Protein 8YAA (pdb70)

B-factor: mean 50.03, std 19.94, range [12.89, 107.82]

Organism: Arabidopsis thaliana (NCBI:txid3702)

Structure (mmCIF, N/CA/C/O backbone):
data_8YAA
#
_entry.id   8YAA
#
_cell.length_a   1.00
_cell.length_b   1.00
_cell.length_c   1.00
_cell.angle_alpha   90.00
_cell.angle_beta   90.00
_cell.angle_gamma   90.00
#
_symmetry.space_group_name_H-M   'P 1'
#
loop_
_entity.id
_entity.type
_entity.pdbx_description
1 polymer 'BRASSINOSTEROID INSENSITIVE 1-associated receptor kinase 1'
2 polymer 'MDIS1-interacting receptor like kinase 2'
3 polymer 'Serine rich endogenous peptide 12'
4 branched alpha-D-mannopyranose-(1-3)-[alpha-D-mannopyranose-(1-6)]beta-D-mannopyranose-(1-4)-2-acetamido-2-deoxy-beta-D-glucopyranose-(1-4)-2-acetamido-2-deoxy-beta-D-glucopyranose
5 branched 2-acetamido-2-deoxy-beta-D-glucopyranose-(1-4)-2-acetamido-2-deoxy-beta-D-glucopyranose
6 branched beta-D-mannopyranose-(1-4)-2-acetamido-2-deoxy-beta-D-glucopyranose-(1-4)-2-acetamido-2-deoxy-beta-D-glucopyranose
7 non-polymer 2-acetamido-2-deoxy-beta-D-glucopyranose
#
loop_
_atom_site.group_PDB
_atom_site.id
_atom_site.type_symbol
_atom_site.label_atom_id
_atom_site.label_alt_id
_atom_site.label_comp_id
_atom_site.label_asym_id
_atom_site.label_entity_id
_atom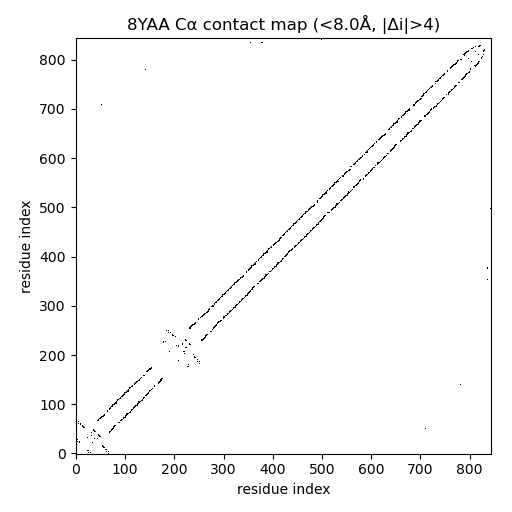_site.label_seq_id
_atom_site.pdbx_PDB_ins_code
_atom_site.Cartn_x
_atom_site.Cartn_y
_atom_site.Cartn_z
_atom_site.occupancy
_atom_site.B_iso_or_equiv
_atom_site.auth_seq_id
_atom_site.auth_comp_id
_atom_site.auth_asym_id
_atom_site.auth_atom_id
_atom_site.pdbx_PDB_model_num
ATOM 1 N N . ASN A 1 1 ? 84.264 94.465 88.285 1.00 36.45 26 ASN C N 1
ATOM 2 C CA . ASN A 1 1 ? 84.398 95.641 87.434 1.00 36.45 26 ASN C CA 1
ATOM 3 C C . ASN A 1 1 ? 85.144 95.329 86.138 1.00 36.45 26 ASN C C 1
ATOM 4 O O . ASN A 1 1 ? 85.027 94.231 85.603 1.00 36.45 26 ASN C O 1
ATOM 9 N N . ALA A 1 2 ? 85.903 96.299 85.630 1.00 40.23 27 ALA C N 1
ATOM 10 C CA . ALA A 1 2 ? 86.621 96.139 84.370 1.00 40.23 27 ALA C CA 1
ATOM 11 C C . ALA A 1 2 ? 88.039 95.617 84.552 1.00 40.23 27 ALA C C 1
ATOM 12 O O . ALA A 1 2 ? 88.468 94.734 83.801 1.00 40.23 27 ALA C O 1
ATOM 14 N N . GLU A 1 3 ? 88.781 96.142 85.530 1.00 40.20 28 GLU C N 1
ATOM 15 C CA . GLU A 1 3 ? 90.100 95.591 85.819 1.00 40.20 28 GLU C CA 1
ATOM 16 C C . GLU A 1 3 ? 89.998 94.133 86.237 1.00 40.20 28 GLU C C 1
ATOM 17 O O . GLU A 1 3 ? 90.805 93.296 85.813 1.00 40.20 28 GLU C O 1
ATOM 23 N N . GLY A 1 4 ? 89.011 93.812 87.071 1.00 32.92 29 GLY C N 1
ATOM 24 C CA . GLY A 1 4 ? 88.817 92.432 87.471 1.00 32.92 29 GLY C CA 1
ATOM 25 C C . GLY A 1 4 ? 88.526 91.523 86.295 1.00 32.92 29 GLY C C 1
ATOM 26 O O . GLY A 1 4 ? 89.035 90.405 86.225 1.00 32.92 29 GLY C O 1
ATOM 27 N N . ASP A 1 5 ? 87.720 91.996 85.344 1.00 33.17 30 ASP C N 1
ATOM 28 C CA . ASP A 1 5 ? 87.375 91.163 84.197 1.00 33.17 30 ASP C CA 1
ATOM 29 C C . ASP A 1 5 ? 88.563 90.987 83.258 1.00 33.17 30 ASP C C 1
ATOM 30 O O . ASP A 1 5 ? 88.764 89.901 82.703 1.00 33.17 30 ASP C O 1
ATOM 35 N N . ALA A 1 6 ? 89.368 92.035 83.078 1.00 30.33 31 ALA C N 1
ATOM 36 C CA . ALA A 1 6 ? 90.585 91.893 82.284 1.00 30.33 31 ALA C CA 1
ATOM 37 C C . ALA A 1 6 ? 91.546 90.897 82.922 1.00 30.33 31 ALA C C 1
ATOM 38 O O . ALA A 1 6 ? 92.125 90.046 82.232 1.00 30.33 31 ALA C O 1
ATOM 40 N N . LEU A 1 7 ? 91.717 90.972 84.243 1.00 27.01 32 LEU C N 1
ATOM 41 C CA . LEU A 1 7 ? 92.607 90.032 84.915 1.00 27.01 32 LEU C CA 1
ATOM 42 C C . LEU A 1 7 ? 92.045 88.614 84.906 1.00 27.01 32 LEU C C 1
ATOM 43 O O . LEU A 1 7 ? 92.811 87.648 84.844 1.00 27.01 32 LEU C O 1
ATOM 48 N N . SER A 1 8 ? 90.720 88.463 84.955 1.00 27.94 33 SER C N 1
ATOM 49 C CA . SER A 1 8 ? 90.125 87.135 84.836 1.00 27.94 33 SER C CA 1
ATOM 50 C C . SER A 1 8 ? 90.349 86.553 83.447 1.00 27.94 33 SER C C 1
ATOM 51 O O . SER A 1 8 ? 90.615 85.352 83.303 1.00 27.94 33 SER C O 1
ATOM 54 N N . ALA A 1 9 ? 90.236 87.388 82.411 1.00 27.02 34 ALA C N 1
ATOM 55 C CA . ALA A 1 9 ? 90.572 86.939 81.065 1.00 27.02 34 ALA C CA 1
ATOM 56 C C . ALA A 1 9 ? 92.030 86.509 80.984 1.00 27.02 34 ALA C C 1
ATOM 57 O O . ALA A 1 9 ? 92.354 85.504 80.342 1.00 27.02 34 ALA C O 1
ATOM 59 N N . LEU A 1 10 ? 92.926 87.261 81.626 1.00 27.95 35 LEU C N 1
ATOM 60 C CA . LEU A 1 10 ? 94.327 86.851 81.673 1.00 27.95 35 LEU C CA 1
ATOM 61 C C . LEU A 1 10 ? 94.486 85.504 82.367 1.00 27.95 35 LEU C C 1
ATOM 62 O O . LEU A 1 10 ? 95.278 84.662 81.929 1.00 27.95 35 LEU C O 1
ATOM 67 N N . LYS A 1 11 ? 93.757 85.289 83.462 1.00 26.94 36 LYS C N 1
ATOM 68 C CA . LYS A 1 11 ? 93.854 84.021 84.180 1.00 26.94 36 LYS C CA 1
ATOM 69 C C . LYS A 1 11 ? 93.393 82.854 83.316 1.00 26.94 36 LYS C C 1
ATOM 70 O O . LYS A 1 11 ? 94.036 81.799 83.295 1.00 26.94 36 LYS C O 1
ATOM 76 N N . ASN A 1 12 ? 92.283 83.022 82.594 1.00 33.23 37 ASN C N 1
ATOM 77 C CA . ASN A 1 12 ? 91.746 81.924 81.794 1.00 33.23 37 ASN C CA 1
ATOM 78 C C . ASN A 1 12 ? 92.677 81.503 80.663 1.00 33.23 37 ASN C C 1
ATOM 79 O O . ASN A 1 12 ? 92.570 80.373 80.180 1.00 33.23 37 ASN C O 1
ATOM 84 N N . SER A 1 13 ? 93.584 82.376 80.237 1.00 33.07 38 SER C N 1
ATOM 85 C CA . SER A 1 13 ? 94.452 82.122 79.096 1.00 33.07 38 SER C CA 1
ATOM 86 C C . SER A 1 13 ? 95.784 81.492 79.478 1.00 33.07 38 SER C C 1
ATOM 87 O O . SER A 1 13 ? 96.669 81.391 78.624 1.00 33.07 38 SER C O 1
ATOM 90 N N . LEU A 1 14 ? 95.953 81.074 80.729 1.00 36.65 39 LEU C N 1
ATOM 91 C CA . LEU A 1 14 ? 97.239 80.592 81.210 1.00 36.65 39 LEU C CA 1
ATOM 92 C C . LEU A 1 14 ? 97.052 79.277 81.950 1.00 36.65 39 LEU C C 1
ATOM 93 O O . LEU A 1 14 ? 95.935 78.869 82.277 1.00 36.65 39 LEU C O 1
ATOM 98 N N . ALA A 1 15 ? 98.175 78.613 82.212 1.00 45.27 40 ALA C N 1
ATOM 99 C CA . ALA A 1 15 ? 98.222 77.383 82.983 1.00 45.27 40 ALA C CA 1
ATOM 100 C C . ALA A 1 15 ? 99.294 77.519 84.050 1.00 45.27 40 ALA C C 1
ATOM 101 O O . ALA A 1 15 ? 100.382 78.050 83.792 1.00 45.27 40 ALA C O 1
ATOM 103 N N . ASP A 1 16 ? 98.974 77.033 85.247 1.00 49.83 41 ASP C N 1
ATOM 104 C CA . ASP A 1 16 ? 99.812 77.177 86.428 1.00 49.83 41 ASP C CA 1
ATOM 105 C C . ASP A 1 16 ? 99.742 75.918 87.284 1.00 49.83 41 ASP C C 1
ATOM 106 O O . ASP A 1 16 ? 98.709 75.648 87.911 1.00 49.83 41 ASP C O 1
ATOM 111 N N . PRO A 1 17 ? 100.810 75.118 87.331 1.00 50.10 42 PRO C N 1
ATOM 112 C CA . PRO A 1 17 ? 100.808 73.951 88.224 1.00 50.10 42 PRO C CA 1
ATOM 113 C C . PRO A 1 17 ? 101.139 74.283 89.667 1.00 50.10 42 PRO C C 1
ATOM 114 O O . PRO A 1 17 ? 100.905 73.439 90.542 1.00 50.10 42 PRO C O 1
ATOM 118 N N . ASN A 1 18 ? 101.673 75.471 89.945 1.00 46.08 43 ASN C N 1
ATOM 119 C CA . ASN A 1 18 ? 102.015 75.877 91.302 1.00 46.08 43 ASN C CA 1
ATOM 120 C C . ASN A 1 18 ? 100.857 76.531 92.044 1.00 46.08 43 ASN C C 1
ATOM 121 O O . ASN A 1 18 ? 100.971 76.760 93.252 1.00 46.08 43 ASN C O 1
ATOM 126 N N . LYS A 1 19 ? 99.759 76.838 91.352 1.00 42.57 44 LYS C N 1
ATOM 127 C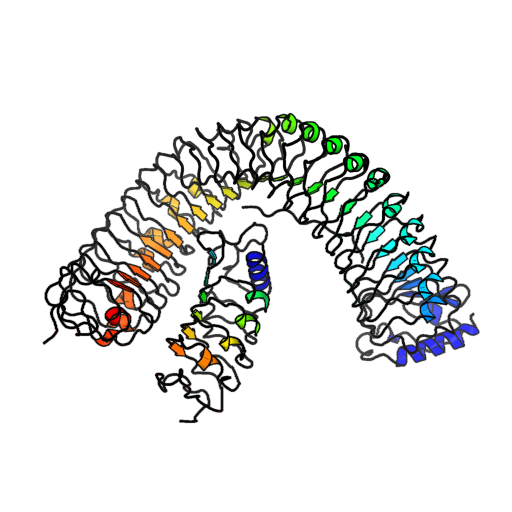 CA . LYS A 1 19 ? 98.588 77.484 91.943 1.00 42.57 44 LYS C CA 1
ATOM 128 C C . LYS A 1 19 ? 98.952 78.838 92.556 1.00 42.57 44 LYS C C 1
ATOM 129 O O . LYS A 1 19 ? 98.780 79.079 93.751 1.00 42.57 44 LYS C O 1
ATOM 135 N N . VAL A 1 20 ? 99.465 79.730 91.705 1.00 32.22 45 VAL C N 1
ATOM 136 C CA . VAL A 1 20 ? 99.769 81.095 92.122 1.00 32.22 45 VAL C CA 1
ATOM 137 C C . VAL A 1 20 ? 98.649 82.068 91.787 1.00 32.22 45 VAL C C 1
ATOM 138 O O . VAL A 1 20 ? 98.664 83.205 92.284 1.00 32.22 45 VAL C O 1
ATOM 142 N N . LEU A 1 21 ? 97.684 81.665 90.963 1.00 26.61 46 LEU C N 1
ATOM 143 C CA . LEU A 1 21 ? 96.486 82.450 90.697 1.00 26.61 46 LEU C CA 1
ATOM 144 C C . LEU A 1 21 ? 95.265 81.834 91.368 1.00 26.61 46 LEU C C 1
ATOM 145 O O . LEU A 1 21 ? 94.145 81.952 90.869 1.00 26.61 46 LEU C O 1
ATOM 150 N N . GLN A 1 22 ? 95.476 81.164 92.501 1.00 25.90 47 GLN C N 1
ATOM 151 C CA . GLN A 1 22 ? 94.382 80.482 93.182 1.00 25.90 47 GLN C CA 1
ATOM 152 C C . GLN A 1 22 ? 93.388 81.474 93.775 1.00 25.90 47 GLN C C 1
ATOM 153 O O . GLN A 1 22 ? 92.176 81.234 93.754 1.00 25.90 47 GLN C O 1
ATOM 159 N N . SER A 1 23 ? 93.879 82.596 94.294 1.00 22.13 48 SER C N 1
ATOM 160 C CA . SER A 1 23 ? 93.045 83.563 94.996 1.00 22.13 48 SER C CA 1
ATOM 161 C C . SER A 1 23 ? 92.338 84.538 94.069 1.00 22.13 48 SER C C 1
ATOM 162 O O . SER A 1 23 ? 91.537 85.345 94.550 1.00 22.13 48 SER C O 1
ATOM 165 N N . TRP A 1 24 ? 92.605 84.495 92.766 1.00 19.19 49 TRP C N 1
ATOM 166 C CA . TRP A 1 24 ? 91.986 85.439 91.847 1.00 19.19 49 TRP C CA 1
ATOM 167 C C . TRP A 1 24 ? 90.524 85.078 91.632 1.00 19.19 49 TRP C C 1
ATOM 168 O O . TRP A 1 24 ? 90.196 84.289 90.742 1.00 19.19 49 TRP C O 1
ATOM 179 N N . ASP A 1 25 ? 89.643 85.658 92.439 1.00 24.18 50 ASP C N 1
ATOM 180 C CA . ASP A 1 25 ? 88.221 85.345 92.419 1.00 24.18 50 ASP C CA 1
ATOM 181 C C . ASP A 1 25 ? 87.473 86.436 91.665 1.00 24.18 50 ASP C C 1
ATOM 182 O O . ASP A 1 25 ? 87.457 87.592 92.096 1.00 24.18 50 ASP C O 1
ATOM 187 N N . ALA A 1 26 ? 86.829 86.062 90.563 1.00 21.27 51 ALA C N 1
ATOM 188 C CA . ALA A 1 26 ? 86.086 87.010 89.745 1.00 21.27 51 ALA C CA 1
ATOM 189 C C . ALA A 1 26 ? 84.728 87.372 90.331 1.00 21.27 51 ALA C C 1
ATOM 190 O O . ALA A 1 26 ? 83.958 88.079 89.675 1.00 21.27 51 ALA C O 1
ATOM 192 N N . THR A 1 27 ? 84.418 86.914 91.540 1.00 23.10 52 THR C N 1
ATOM 193 C CA . THR A 1 27 ? 83.122 87.169 92.149 1.00 23.10 52 THR C CA 1
ATOM 194 C C . THR A 1 27 ? 83.096 88.454 92.973 1.00 23.10 52 THR C C 1
ATOM 195 O O . THR A 1 27 ? 82.022 89.038 93.153 1.00 23.10 52 THR C O 1
ATOM 199 N N . LEU A 1 28 ? 84.250 88.946 93.417 1.00 23.40 53 LEU C N 1
ATOM 200 C CA . LEU A 1 28 ? 84.299 90.159 94.218 1.00 23.40 53 LEU C CA 1
ATOM 201 C C . LEU A 1 28 ? 84.117 91.398 93.341 1.00 23.40 53 LEU C C 1
ATOM 202 O O . LEU A 1 28 ? 84.175 91.337 92.112 1.00 23.40 53 LEU C O 1
ATOM 207 N N . VAL A 1 29 ? 83.884 92.541 93.994 1.00 25.17 54 VAL C N 1
ATOM 208 C CA . VAL A 1 29 ? 83.680 93.789 93.261 1.00 25.17 54 VAL C CA 1
ATOM 209 C C . VAL A 1 29 ? 84.982 94.279 92.639 1.00 25.17 54 VAL C C 1
ATOM 210 O O . VAL A 1 29 ? 84.994 94.768 91.505 1.00 25.17 54 VAL C O 1
ATOM 214 N N . THR A 1 30 ? 86.089 94.174 93.364 1.00 28.73 55 THR C N 1
ATOM 215 C CA . THR A 1 30 ? 87.346 94.745 92.916 1.00 28.73 55 THR C CA 1
ATOM 216 C C . THR A 1 30 ? 88.467 93.748 93.165 1.00 28.73 55 THR C C 1
ATOM 217 O O . THR A 1 30 ? 88.379 92.929 94.088 1.00 28.73 55 THR C O 1
ATOM 221 N N . PRO A 1 31 ? 89.515 93.763 92.334 1.00 26.95 56 PRO C N 1
ATOM 222 C CA . PRO A 1 31 ? 90.656 92.861 92.519 1.00 26.95 56 PRO C CA 1
ATOM 223 C C . PRO A 1 31 ? 91.749 93.444 93.411 1.00 26.95 56 PRO C C 1
ATOM 224 O O . PRO A 1 31 ? 92.924 93.490 93.039 1.00 26.95 56 PRO C O 1
ATOM 228 N N . CYS A 1 32 ? 91.371 93.883 94.607 1.00 29.22 57 CYS C N 1
ATOM 229 C CA . CYS A 1 32 ? 92.313 94.521 95.511 1.00 29.22 57 CYS C CA 1
ATOM 230 C C . CYS A 1 32 ? 92.685 93.664 96.709 1.00 29.22 57 CYS C C 1
ATOM 231 O O . CYS A 1 32 ? 93.672 93.973 97.384 1.00 29.22 57 CYS C O 1
ATOM 234 N N . THR A 1 33 ? 91.934 92.601 96.991 1.00 23.12 58 THR C N 1
ATOM 235 C CA . THR A 1 33 ? 92.310 91.627 98.006 1.00 23.12 58 THR C CA 1
ATOM 236 C C . THR A 1 33 ? 92.857 90.347 97.386 1.00 23.12 58 THR C C 1
ATOM 237 O O . THR A 1 33 ? 92.901 89.308 98.051 1.00 23.12 58 THR C O 1
ATOM 241 N N . TRP A 1 34 ? 93.257 90.399 96.120 1.00 21.59 59 TRP C N 1
ATOM 242 C CA . TRP A 1 34 ? 93.945 89.284 95.497 1.00 21.59 59 TRP C CA 1
ATOM 243 C C . TRP A 1 34 ? 95.431 89.365 95.815 1.00 21.59 59 TRP C C 1
ATOM 244 O O . TRP A 1 34 ? 95.956 90.419 96.178 1.00 21.59 59 TRP C O 1
ATOM 255 N N . PHE A 1 35 ? 96.111 88.236 95.682 1.00 16.90 60 PHE C N 1
ATOM 256 C CA . PHE A 1 35 ? 97.546 88.197 95.904 1.00 16.90 60 PHE C CA 1
ATOM 257 C C . PHE A 1 35 ? 98.281 88.501 94.608 1.00 16.90 60 PHE C C 1
ATOM 258 O O . PHE A 1 35 ? 97.798 88.203 93.513 1.00 16.90 60 PHE C O 1
ATOM 266 N N . HIS A 1 36 ? 99.453 89.120 94.747 1.00 23.64 61 HIS C N 1
ATOM 267 C CA . HIS A 1 36 ? 100.312 89.570 93.655 1.00 23.64 61 HIS C CA 1
ATOM 268 C C . HIS A 1 36 ? 99.712 90.729 92.871 1.00 23.64 61 HIS C C 1
ATOM 269 O O . HIS A 1 36 ? 100.245 91.092 91.818 1.00 23.64 61 HIS C O 1
ATOM 276 N N . VAL A 1 37 ? 98.622 91.324 93.351 1.00 23.43 62 VAL C N 1
ATOM 277 C CA . VAL A 1 37 ? 97.996 92.477 92.714 1.00 23.43 62 VAL C CA 1
ATOM 278 C C . VAL A 1 37 ? 97.813 93.559 93.768 1.00 23.43 62 VAL C C 1
ATOM 279 O O . VAL A 1 37 ? 97.219 93.305 94.821 1.00 23.43 62 VAL C O 1
ATOM 283 N N . THR A 1 38 ? 98.315 94.760 93.488 1.00 32.68 63 THR C N 1
ATOM 284 C CA . THR A 1 38 ? 98.196 95.894 94.396 1.00 32.68 63 THR C CA 1
ATOM 285 C C . THR A 1 38 ? 97.379 97.002 93.744 1.00 32.68 63 THR C C 1
ATOM 286 O O . THR A 1 38 ? 97.625 97.368 92.589 1.00 32.68 63 THR C O 1
ATOM 290 N N . CYS A 1 39 ? 96.416 97.533 94.488 1.00 42.37 64 CYS C N 1
ATOM 291 C CA . CYS A 1 39 ? 95.569 98.619 94.023 1.00 42.37 64 CYS C CA 1
ATOM 292 C C . CYS A 1 39 ? 96.072 99.962 94.536 1.00 42.37 64 CYS C C 1
ATOM 293 O O . CYS A 1 39 ? 96.942 100.049 95.403 1.00 42.37 64 CYS C O 1
ATOM 296 N N . ASN A 1 40 ? 95.492 101.021 93.982 1.00 51.47 65 ASN C N 1
ATOM 297 C CA . ASN A 1 40 ? 95.797 102.386 94.367 1.00 51.47 65 ASN C CA 1
ATOM 298 C C . ASN A 1 40 ? 95.015 102.757 95.625 1.00 51.47 65 ASN C C 1
ATOM 299 O O . ASN A 1 40 ? 94.229 101.969 96.157 1.00 51.47 65 ASN C O 1
ATOM 304 N N . SER A 1 41 ? 95.221 103.985 96.102 1.00 56.56 66 SER C N 1
ATOM 305 C CA . SER A 1 41 ? 94.508 104.468 97.277 1.00 56.56 66 SER C CA 1
ATOM 306 C C . SER A 1 41 ? 93.011 104.609 97.043 1.00 56.56 66 SER C C 1
ATOM 307 O O . SER A 1 41 ? 92.265 104.782 98.012 1.00 56.56 66 SER C O 1
ATOM 310 N N . ASP A 1 42 ? 92.558 104.545 95.794 1.00 57.79 67 ASP C N 1
ATOM 311 C CA . ASP A 1 42 ? 91.151 104.682 95.435 1.00 57.79 67 ASP C CA 1
ATOM 312 C C . ASP A 1 42 ? 90.726 103.572 94.477 1.00 57.79 67 ASP C C 1
ATOM 313 O O . ASP A 1 42 ? 90.052 103.803 93.472 1.00 57.79 67 ASP C O 1
ATOM 318 N N . ASN A 1 43 ? 91.134 102.340 94.792 1.00 50.38 68 ASN C N 1
ATOM 319 C CA . ASN A 1 43 ? 90.646 101.127 94.132 1.00 50.38 68 ASN C CA 1
ATOM 320 C C . ASN A 1 43 ? 90.952 101.124 92.632 1.00 50.38 68 ASN C C 1
ATOM 321 O O . ASN A 1 43 ? 90.058 101.108 91.785 1.00 50.38 68 ASN C O 1
ATOM 326 N N . SER A 1 44 ? 92.245 101.136 92.315 1.00 44.42 69 SER C N 1
ATOM 327 C CA . SER A 1 44 ? 92.697 101.002 90.936 1.00 44.42 69 SER C CA 1
ATOM 328 C C . SER A 1 44 ? 94.029 100.267 90.928 1.00 44.42 69 SER C C 1
ATOM 329 O O . SER A 1 44 ? 94.959 100.665 91.633 1.00 44.42 69 SER C O 1
ATOM 332 N N . VAL A 1 45 ? 94.117 99.202 90.127 1.00 35.61 70 VAL C N 1
ATOM 333 C CA . VAL A 1 45 ? 95.323 98.382 90.10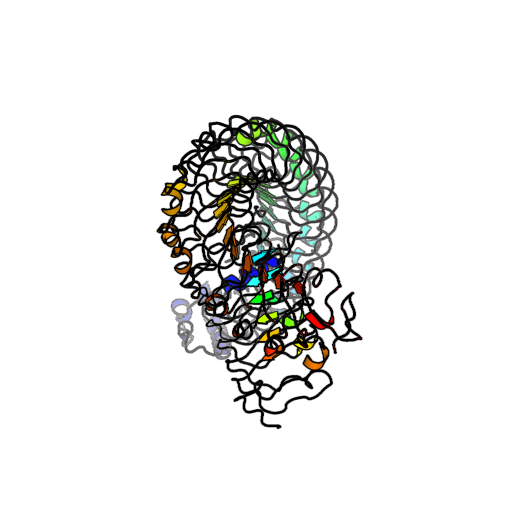0 1.00 35.61 70 VAL C CA 1
ATOM 334 C C . VAL A 1 45 ? 96.491 99.190 89.550 1.00 35.61 70 VAL C C 1
ATOM 335 O O . VAL A 1 45 ? 96.357 99.916 88.558 1.00 35.61 70 VAL C O 1
ATOM 339 N N . THR A 1 46 ? 97.644 99.093 90.217 1.00 30.96 71 THR C N 1
ATOM 340 C CA . THR A 1 46 ? 98.839 99.817 89.796 1.00 30.96 71 THR C CA 1
ATOM 341 C C . THR A 1 46 ? 100.064 98.935 89.593 1.00 30.96 71 THR C C 1
ATOM 342 O O . THR A 1 46 ? 100.963 99.325 88.834 1.00 30.96 71 THR C O 1
ATOM 346 N N . ARG A 1 47 ? 100.130 97.768 90.223 1.00 26.73 72 ARG C N 1
ATOM 347 C CA . ARG A 1 47 ? 101.163 96.780 89.958 1.00 26.73 72 ARG C CA 1
ATOM 348 C C . ARG A 1 47 ? 100.510 95.438 89.679 1.00 26.73 72 ARG C C 1
ATOM 349 O O . ARG A 1 47 ? 99.559 95.048 90.361 1.00 26.73 72 ARG C O 1
ATOM 357 N N . VAL A 1 48 ? 101.020 94.738 88.673 1.00 24.84 73 VAL C N 1
ATOM 358 C CA . VAL A 1 48 ? 100.727 93.327 88.467 1.00 24.84 73 VAL C CA 1
ATOM 359 C C . VAL A 1 48 ? 102.083 92.656 88.317 1.00 24.84 73 VAL C C 1
ATOM 360 O O . VAL A 1 48 ? 102.690 92.693 87.239 1.00 24.84 73 VAL C O 1
ATOM 364 N N . ASP A 1 49 ? 102.579 92.074 89.404 1.00 25.78 74 ASP C N 1
ATOM 365 C CA . ASP A 1 49 ? 103.854 91.369 89.403 1.00 25.78 74 ASP C CA 1
ATOM 366 C C . ASP A 1 49 ? 103.568 89.885 89.596 1.00 25.78 74 ASP C C 1
ATOM 367 O O . ASP A 1 49 ? 102.890 89.484 90.545 1.00 25.78 74 ASP C O 1
ATOM 372 N N . LEU A 1 50 ? 104.008 89.090 88.630 1.00 26.16 75 LEU C N 1
ATOM 373 C CA . LEU A 1 50 ? 103.704 87.668 88.602 1.00 26.16 75 LEU C CA 1
ATOM 374 C C . LEU A 1 50 ? 104.906 86.878 88.107 1.00 26.16 75 LEU C C 1
ATOM 375 O O . LEU A 1 50 ? 104.744 85.754 87.621 1.00 26.16 75 LEU C O 1
ATOM 380 N N . GLY A 1 51 ? 106.107 87.445 88.218 1.00 32.01 76 GLY C N 1
ATOM 381 C CA . GLY A 1 51 ? 107.272 86.870 87.592 1.00 32.01 76 GLY C CA 1
ATOM 382 C C . GLY A 1 51 ? 107.880 85.737 88.383 1.00 32.01 76 GLY C C 1
ATOM 383 O O . GLY A 1 51 ? 107.704 85.630 89.593 1.00 32.01 76 GLY C O 1
ATOM 384 N N . ASN A 1 52 ? 108.607 84.887 87.662 1.00 34.73 77 ASN C N 1
ATOM 385 C CA . ASN A 1 52 ? 109.291 83.736 88.244 1.00 34.73 77 ASN C CA 1
ATOM 386 C C . ASN A 1 52 ? 108.312 82.825 88.979 1.00 34.73 77 ASN C C 1
ATOM 387 O O . ASN A 1 52 ? 108.631 82.245 90.018 1.00 34.73 77 ASN C O 1
ATOM 392 N N . ALA A 1 53 ? 107.107 82.694 88.429 1.00 35.00 78 ALA C N 1
ATOM 393 C CA . ALA A 1 53 ? 106.052 81.900 89.037 1.00 35.00 78 ALA C CA 1
ATOM 394 C C . ALA A 1 53 ? 105.665 80.695 88.192 1.00 35.00 78 ALA C C 1
ATOM 395 O O . ALA A 1 53 ? 104.693 80.008 88.520 1.00 35.00 78 ALA C O 1
ATOM 397 N N . ASN A 1 54 ? 106.397 80.431 87.113 1.00 38.35 79 ASN C N 1
ATOM 398 C CA . ASN A 1 54 ? 106.239 79.223 86.305 1.00 38.35 79 ASN C CA 1
ATOM 399 C C . ASN A 1 54 ? 104.837 79.137 85.695 1.00 38.35 79 ASN C C 1
ATOM 400 O O . ASN A 1 54 ? 104.082 78.190 85.920 1.00 38.35 79 ASN C O 1
ATOM 405 N N . LEU A 1 55 ? 104.503 80.158 84.907 1.00 39.80 80 LEU C N 1
ATOM 406 C CA . LEU A 1 55 ? 103.254 80.220 84.157 1.00 39.80 80 LEU C CA 1
ATOM 407 C C . LEU A 1 55 ? 103.521 79.779 82.727 1.00 39.80 80 LEU C C 1
ATOM 408 O O . LEU A 1 55 ? 104.633 79.961 82.222 1.00 39.80 80 LEU C O 1
ATOM 413 N N . SER A 1 56 ? 102.511 79.203 82.075 1.00 43.48 81 SER C N 1
ATOM 414 C CA . SER A 1 56 ? 102.641 78.784 80.684 1.00 43.48 81 SER C CA 1
ATOM 415 C C . SER A 1 56 ? 101.417 79.220 79.897 1.00 43.48 81 SER C C 1
ATOM 416 O O . SER A 1 56 ? 100.288 78.981 80.328 1.00 43.48 81 SER C O 1
ATOM 419 N N . GLY A 1 57 ? 101.631 79.844 78.741 1.00 46.04 82 GLY C N 1
ATOM 420 C CA . GLY A 1 57 ? 100.493 80.174 77.904 1.00 46.04 82 GLY C CA 1
ATOM 421 C C . GLY A 1 57 ? 100.636 81.371 76.988 1.00 46.04 82 GLY C C 1
ATOM 422 O O . GLY A 1 57 ? 101.703 81.607 76.419 1.00 46.04 82 GLY C O 1
ATOM 423 N N . GLN A 1 58 ? 99.547 82.122 76.827 1.00 47.05 83 GLN C N 1
ATOM 424 C CA . GLN A 1 58 ? 99.452 83.209 75.863 1.00 47.05 83 GLN C CA 1
ATOM 425 C C . GLN A 1 58 ? 98.910 84.468 76.525 1.00 47.05 83 GLN C C 1
ATOM 426 O O . GLN A 1 58 ? 97.999 84.397 77.353 1.00 47.05 83 GLN C O 1
ATOM 432 N N . LEU A 1 59 ? 99.462 85.619 76.148 1.00 45.57 84 LEU C N 1
ATOM 433 C CA . LEU A 1 59 ? 98.863 86.887 76.540 1.00 45.57 84 LEU C CA 1
ATOM 434 C C . LEU A 1 59 ? 97.542 87.101 75.808 1.00 45.57 84 LEU C C 1
ATOM 435 O O . LEU A 1 59 ? 97.221 86.418 74.832 1.00 45.57 84 LEU C O 1
ATOM 440 N N . VAL A 1 60 ? 96.763 88.062 76.301 1.00 45.11 85 VAL C N 1
ATOM 441 C CA . VAL A 1 60 ? 95.501 88.440 75.684 1.00 45.11 85 VAL C CA 1
ATOM 442 C C . VAL A 1 60 ? 95.498 89.947 75.467 1.00 45.11 85 VAL C C 1
ATOM 443 O O . VAL A 1 60 ? 96.344 90.677 75.984 1.00 45.11 85 VAL C O 1
ATOM 447 N N . MET A 1 61 ? 94.529 90.405 74.678 1.00 50.92 86 MET C N 1
ATOM 448 C CA . MET A 1 61 ? 94.415 91.814 74.336 1.00 50.92 86 MET C CA 1
ATOM 449 C C . MET A 1 61 ? 93.683 92.630 75.391 1.00 50.92 86 MET C C 1
ATOM 450 O O . MET A 1 61 ? 93.731 93.863 75.338 1.00 50.92 86 MET C O 1
ATOM 455 N N . GLN A 1 62 ? 93.009 91.978 76.340 1.00 47.35 87 GLN C N 1
ATOM 456 C CA . GLN A 1 62 ? 92.321 92.701 77.403 1.00 47.35 87 GLN C CA 1
ATOM 457 C C . GLN A 1 62 ? 93.289 93.426 78.327 1.00 47.35 87 GLN C C 1
ATOM 458 O O . GLN A 1 62 ? 92.886 94.380 79.002 1.00 47.35 87 GLN C O 1
ATOM 464 N N . LEU A 1 63 ? 94.558 93.012 78.359 1.00 46.34 88 LEU C N 1
ATOM 465 C CA . LEU A 1 63 ? 95.556 93.692 79.177 1.00 46.34 88 LEU C CA 1
ATOM 466 C C . LEU A 1 63 ? 95.586 95.193 78.933 1.00 46.34 88 LEU C C 1
ATOM 467 O O . LEU A 1 63 ? 96.095 95.940 79.776 1.00 46.34 88 LEU C O 1
ATOM 472 N N . GLY A 1 64 ? 95.052 95.653 77.804 1.00 48.96 89 GLY C N 1
ATOM 473 C CA . GLY A 1 64 ? 95.076 97.059 77.469 1.00 48.96 89 GLY C CA 1
ATOM 474 C C . GLY A 1 64 ? 93.996 97.908 78.101 1.00 48.96 89 GLY C C 1
ATOM 475 O O . GLY A 1 64 ? 94.045 99.132 77.955 1.00 48.96 89 GLY C O 1
ATOM 476 N N . GLN A 1 65 ? 93.028 97.317 78.799 1.00 47.21 90 GLN C N 1
ATOM 477 C CA . GLN A 1 65 ? 91.996 98.104 79.468 1.00 47.21 90 GLN C CA 1
ATOM 478 C C . GLN A 1 65 ? 92.217 98.147 80.977 1.00 47.21 90 GLN C C 1
ATOM 479 O O . GLN A 1 65 ? 91.273 98.103 81.766 1.00 47.21 90 GLN C O 1
ATOM 485 N N . LEU A 1 66 ? 93.481 98.236 81.382 1.00 40.74 91 LEU C N 1
ATOM 486 C CA . LEU A 1 66 ? 93.874 98.531 82.752 1.00 40.74 91 LEU C CA 1
ATOM 487 C C . LEU A 1 66 ? 94.410 99.956 82.774 1.00 40.74 91 LEU C C 1
ATOM 488 O O . LEU A 1 66 ? 95.628 100.164 82.724 1.00 40.74 91 LEU C O 1
ATOM 493 N N . PRO A 1 67 ? 93.533 100.958 82.861 1.00 39.07 92 PRO C N 1
ATOM 494 C CA . PRO A 1 67 ? 93.935 102.328 82.501 1.00 39.07 92 PRO C CA 1
ATOM 495 C C . PRO A 1 67 ? 95.005 102.936 83.386 1.00 39.07 92 PRO C C 1
ATOM 496 O O . PRO A 1 67 ? 95.654 103.898 82.961 1.00 39.07 92 PRO C O 1
ATOM 500 N N . ASN A 1 68 ? 95.214 102.423 84.595 1.00 35.88 93 ASN C N 1
ATOM 501 C CA . ASN A 1 68 ? 96.083 103.082 85.562 1.00 35.88 93 ASN C CA 1
ATOM 502 C C . ASN A 1 68 ? 97.211 102.167 86.032 1.00 35.88 93 ASN C C 1
ATOM 503 O O . ASN A 1 68 ? 97.865 102.464 87.036 1.00 35.88 93 ASN C O 1
ATOM 508 N N . LEU A 1 69 ? 97.458 101.065 85.330 1.00 31.92 94 LEU C N 1
ATOM 509 C CA . LEU A 1 69 ? 98.511 100.139 85.724 1.00 31.92 94 LEU C CA 1
ATOM 510 C C . LEU A 1 69 ? 99.880 100.737 85.447 1.00 31.92 94 LEU C C 1
ATOM 511 O O . LEU A 1 69 ? 100.158 101.185 84.333 1.00 31.92 94 LEU C O 1
ATOM 516 N N . GLN A 1 70 ? 100.749 100.710 86.456 1.00 31.07 95 GLN C N 1
ATOM 517 C CA . GLN A 1 70 ? 102.092 101.265 86.349 1.00 31.07 95 GLN C CA 1
ATOM 518 C C . GLN A 1 70 ? 103.170 100.214 86.123 1.00 31.07 95 GLN C C 1
ATOM 519 O O . GLN A 1 70 ? 104.078 100.441 85.321 1.00 31.07 95 GLN C O 1
ATOM 525 N N . TYR A 1 71 ? 103.109 99.071 86.803 1.00 29.67 96 TYR C N 1
ATOM 526 C CA . TYR A 1 71 ? 104.150 98.055 86.688 1.00 29.67 96 TYR C CA 1
ATOM 527 C C . TYR A 1 71 ? 103.572 96.745 86.174 1.00 29.67 96 TYR C C 1
ATOM 528 O O . TYR A 1 71 ? 102.567 96.256 86.701 1.00 29.67 96 TYR C O 1
ATOM 537 N N . LEU A 1 72 ? 104.218 96.178 85.154 1.00 28.93 97 LEU C N 1
ATOM 538 C CA . LEU A 1 72 ? 103.851 94.882 84.594 1.00 28.93 97 LEU C CA 1
ATOM 539 C C . LEU A 1 72 ? 105.071 93.973 84.613 1.00 28.93 97 LEU C C 1
ATOM 540 O O . LEU A 1 72 ? 106.079 94.262 83.947 1.00 28.93 97 LEU C O 1
ATOM 545 N N . GLU A 1 73 ? 104.973 92.880 85.374 1.00 32.31 98 GLU C N 1
ATOM 546 C CA . GLU A 1 73 ? 106.080 91.957 85.596 1.00 32.31 98 GLU C CA 1
ATOM 547 C C . GLU A 1 73 ? 105.630 90.555 85.218 1.00 32.31 98 GLU C C 1
ATOM 548 O O . GLU A 1 73 ? 104.733 89.998 85.858 1.00 32.31 98 GLU C O 1
ATOM 554 N N . LEU A 1 74 ? 106.248 89.985 84.185 1.00 32.27 99 LEU C N 1
ATOM 555 C CA . LEU A 1 74 ? 105.971 88.608 83.798 1.00 32.27 99 LEU C CA 1
ATOM 556 C C . LEU A 1 74 ? 107.239 87.850 83.431 1.00 32.27 99 LEU C C 1
ATOM 557 O O . LEU A 1 74 ? 107.144 86.766 82.844 1.00 32.27 99 LEU C O 1
ATOM 562 N N . TYR A 1 75 ? 108.412 88.378 83.769 1.00 36.13 100 TYR C N 1
ATOM 563 C CA . TYR A 1 75 ? 109.675 87.811 83.329 1.00 36.13 100 TYR C CA 1
ATOM 564 C C . TYR A 1 75 ? 109.903 86.426 83.925 1.00 36.13 100 TYR C C 1
ATOM 565 O O . TYR A 1 75 ? 109.309 86.048 84.937 1.00 36.13 100 TYR C O 1
ATOM 574 N N . SER A 1 76 ? 110.780 85.668 83.266 1.00 37.27 101 SER C N 1
ATOM 575 C CA . SER A 1 76 ? 111.261 84.376 83.757 1.00 37.27 101 SER C CA 1
ATOM 576 C C . SER A 1 76 ? 110.124 83.366 83.884 1.00 37.27 101 SER C C 1
ATOM 577 O O . SER A 1 76 ? 109.909 82.762 84.935 1.00 37.27 101 SER C O 1
ATOM 580 N N . ASN A 1 77 ? 109.401 83.175 82.788 1.00 40.79 102 ASN C N 1
ATOM 581 C CA . ASN A 1 77 ? 108.274 82.251 82.747 1.00 40.79 102 ASN C CA 1
ATOM 582 C C . ASN A 1 77 ? 108.300 81.542 81.395 1.00 40.79 102 ASN C C 1
ATOM 583 O O . ASN A 1 77 ? 109.299 81.559 80.666 1.00 40.79 102 ASN C O 1
ATOM 588 N N . ASN A 1 78 ? 107.193 80.899 81.041 1.00 50.90 103 ASN C N 1
ATOM 589 C CA . ASN A 1 78 ? 107.128 80.060 79.848 1.00 50.90 103 ASN C CA 1
ATOM 590 C C . ASN A 1 78 ? 105.923 80.447 78.990 1.00 50.90 103 ASN C C 1
ATOM 591 O O . ASN A 1 78 ? 105.115 79.608 78.592 1.00 50.90 103 ASN C O 1
ATOM 596 N N . ILE A 1 79 ? 105.776 81.741 78.712 1.00 47.87 104 ILE C N 1
ATOM 597 C CA . ILE A 1 79 ? 104.715 82.224 77.832 1.00 47.87 104 ILE C CA 1
ATOM 598 C C . ILE A 1 79 ? 105.195 82.218 76.387 1.00 47.87 104 ILE C C 1
ATOM 599 O O . ILE A 1 79 ? 106.301 82.675 76.078 1.00 47.87 104 ILE C O 1
ATOM 604 N N . THR A 1 80 ? 104.348 81.709 75.495 1.00 49.82 105 THR C N 1
ATOM 605 C CA . THR A 1 80 ? 104.600 81.696 74.063 1.00 49.82 105 THR C CA 1
ATOM 606 C C . THR A 1 80 ? 103.529 82.508 73.348 1.00 49.82 105 THR C C 1
ATOM 607 O O . THR A 1 80 ? 102.380 82.576 73.793 1.00 49.82 105 THR C O 1
ATOM 611 N N . GLY A 1 81 ? 103.914 83.127 72.235 1.00 51.98 106 GLY C N 1
ATOM 612 C CA . GLY A 1 81 ? 102.983 83.907 71.443 1.00 51.98 106 GLY C CA 1
ATOM 613 C C . GLY A 1 81 ? 103.593 85.186 70.914 1.00 51.98 106 GLY C C 1
ATOM 614 O O . GLY A 1 81 ? 104.804 85.251 70.697 1.00 51.98 106 GLY C O 1
ATOM 615 N N . THR A 1 82 ? 102.773 86.213 70.708 1.00 54.51 107 THR C N 1
ATOM 616 C CA . THR A 1 82 ? 103.252 87.509 70.255 1.00 54.51 107 THR C CA 1
ATOM 617 C C . THR A 1 82 ? 102.722 88.599 71.178 1.00 54.51 107 THR C C 1
ATOM 618 O O . THR A 1 82 ? 101.704 88.432 71.853 1.00 54.51 107 THR C O 1
ATOM 622 N N . ILE A 1 83 ? 103.439 89.718 71.208 1.00 54.10 108 ILE C N 1
ATOM 623 C CA . ILE A 1 83 ? 103.072 90.858 72.043 1.00 54.10 108 ILE C CA 1
ATOM 624 C C . ILE A 1 83 ? 101.888 91.573 71.406 1.00 54.10 108 ILE C C 1
ATOM 625 O O . ILE A 1 83 ? 101.979 92.001 70.247 1.00 54.10 108 ILE C O 1
ATOM 630 N N . PRO A 1 84 ? 100.767 91.723 72.109 1.00 55.83 109 PRO C N 1
ATOM 631 C CA . PRO A 1 84 ? 99.621 92.426 71.524 1.00 55.83 109 PRO C CA 1
ATOM 632 C C . PRO A 1 84 ? 99.930 93.894 71.273 1.00 55.83 109 PRO C C 1
ATOM 633 O O . PRO A 1 84 ? 100.889 94.461 71.800 1.00 55.83 109 PRO C O 1
ATOM 637 N N . GLU A 1 85 ? 99.095 94.508 70.438 1.00 62.13 110 GLU C N 1
ATOM 638 C CA . GLU A 1 85 ? 99.215 95.928 70.135 1.00 62.13 110 GLU C CA 1
ATOM 639 C C . GLU A 1 85 ? 98.514 96.798 71.166 1.00 62.13 110 GLU C C 1
ATOM 640 O O . GLU A 1 85 ? 98.912 97.953 71.371 1.00 62.13 110 GLU C O 1
ATOM 646 N N . GLN A 1 86 ? 97.499 96.255 71.842 1.00 57.86 111 GLN C N 1
ATOM 647 C CA . GLN A 1 86 ? 96.725 97.025 72.806 1.00 57.86 111 GLN C CA 1
ATOM 648 C C . GLN A 1 86 ? 97.550 97.463 74.004 1.00 57.86 111 GLN C C 1
ATOM 649 O O . GLN A 1 86 ? 97.095 98.325 74.764 1.00 57.86 111 GLN C O 1
ATOM 655 N N . LEU A 1 87 ? 98.746 96.901 74.192 1.00 56.83 112 LEU C N 1
ATOM 656 C CA . LEU A 1 87 ? 99.659 97.413 75.203 1.00 56.83 112 LEU C CA 1
ATOM 657 C C . LEU A 1 87 ? 100.033 98.868 74.962 1.00 56.83 112 LEU C C 1
ATOM 658 O O . LEU A 1 87 ? 100.606 99.498 75.857 1.00 56.83 112 LEU C O 1
ATOM 663 N N . GLY A 1 88 ? 99.722 99.419 73.788 1.00 60.11 113 GLY C N 1
ATOM 664 C CA . GLY A 1 88 ? 99.912 100.838 73.572 1.00 60.11 113 GLY C CA 1
ATOM 665 C C . GLY A 1 88 ? 98.875 101.724 74.222 1.00 60.11 113 GLY C C 1
ATOM 666 O O . GLY A 1 88 ? 99.025 102.949 74.205 1.00 60.11 113 GLY C O 1
ATOM 667 N N . ASN A 1 89 ? 97.827 101.136 74.794 1.00 62.80 114 ASN C N 1
ATOM 668 C CA . ASN A 1 89 ? 96.775 101.884 75.467 1.00 62.80 114 ASN C CA 1
ATOM 669 C C . ASN A 1 89 ? 97.037 102.093 76.953 1.00 62.80 114 ASN C C 1
ATOM 670 O O . ASN A 1 89 ? 96.240 102.765 77.616 1.00 62.80 114 ASN C O 1
ATOM 675 N N . LEU A 1 90 ? 98.122 101.542 77.493 1.00 54.82 115 LEU C N 1
ATOM 676 C CA . LEU A 1 90 ? 98.453 101.716 78.908 1.00 54.82 115 LEU C CA 1
ATOM 677 C C . LEU A 1 90 ? 99.209 103.034 79.077 1.00 54.82 115 LEU C C 1
ATOM 678 O O . LEU A 1 90 ? 100.417 103.081 79.308 1.00 54.82 115 LEU C O 1
ATOM 683 N N . THR A 1 91 ? 98.443 104.123 78.982 1.00 53.76 116 THR C N 1
ATOM 684 C CA . THR A 1 91 ? 99.029 105.446 78.782 1.00 53.76 116 THR C CA 1
ATOM 685 C C . THR A 1 91 ? 99.951 105.859 79.922 1.00 53.76 116 THR C C 1
ATOM 686 O O . THR A 1 91 ? 100.851 106.681 79.719 1.00 53.76 116 THR C O 1
ATOM 690 N N . GLU A 1 92 ? 99.754 105.315 81.117 1.00 50.41 117 GLU C N 1
ATOM 691 C CA . GLU A 1 92 ? 100.579 105.661 82.272 1.00 50.41 117 GLU C CA 1
ATOM 692 C C . GLU A 1 92 ? 101.255 104.386 82.755 1.00 50.41 117 GLU C C 1
ATOM 693 O O . GLU A 1 92 ? 100.741 103.698 83.638 1.00 50.41 117 GLU C O 1
ATOM 699 N N . LEU A 1 93 ? 102.417 104.084 82.183 1.00 39.96 118 LEU C N 1
ATOM 700 C CA . LEU A 1 93 ? 103.149 102.866 82.500 1.00 39.96 118 LEU C CA 1
ATOM 701 C C . LEU A 1 93 ? 104.625 103.212 82.592 1.00 39.96 118 LEU C C 1
ATOM 702 O O . LEU A 1 93 ? 105.137 103.956 81.752 1.00 39.96 118 LEU C O 1
ATOM 707 N N . VAL A 1 94 ? 105.300 102.675 83.603 1.00 37.13 119 VAL C N 1
ATOM 708 C CA . VAL A 1 94 ? 106.677 103.043 83.899 1.00 37.13 119 VAL C CA 1
ATOM 709 C C . VAL A 1 94 ? 107.660 101.954 83.488 1.00 37.13 119 VAL C C 1
ATOM 710 O O . VAL A 1 94 ? 108.738 102.253 82.976 1.00 37.13 119 VAL C O 1
ATOM 714 N N . SER A 1 95 ? 107.313 100.687 83.699 1.00 36.41 120 SER C N 1
ATOM 715 C CA . SER A 1 95 ? 108.234 99.592 83.434 1.00 36.41 120 SER C CA 1
ATOM 716 C C . SER A 1 95 ? 107.497 98.438 82.777 1.00 36.41 120 SER C C 1
ATOM 717 O O . SER A 1 95 ? 106.355 98.141 83.134 1.00 36.41 120 SER C O 1
ATOM 720 N N . LEU A 1 96 ? 108.157 97.786 81.821 1.00 35.98 121 LEU C N 1
ATOM 721 C CA . LEU A 1 96 ? 107.608 96.612 81.148 1.00 35.98 121 LEU C CA 1
ATOM 722 C C . LEU A 1 96 ? 108.674 95.522 81.188 1.00 35.98 121 LEU C C 1
ATOM 723 O O . LEU A 1 96 ? 109.671 95.594 80.451 1.00 35.98 121 LEU C O 1
ATOM 728 N N . ASP A 1 97 ? 108.468 94.516 82.042 1.00 38.53 122 ASP C N 1
ATOM 729 C CA . ASP A 1 97 ? 109.409 93.412 82.171 1.00 38.53 122 ASP C CA 1
ATOM 730 C C . ASP A 1 97 ? 108.785 92.170 81.556 1.00 38.53 122 ASP C C 1
ATOM 731 O O . ASP A 1 97 ? 107.772 91.669 82.052 1.00 38.53 122 ASP C O 1
ATOM 736 N N . LEU A 1 98 ? 109.390 91.680 80.470 1.00 38.72 123 LEU C N 1
ATOM 737 C CA . LEU A 1 98 ? 108.783 90.574 79.739 1.00 38.72 123 LEU C CA 1
ATOM 738 C C . LEU A 1 98 ? 109.808 89.553 79.252 1.00 38.72 123 LEU C C 1
ATOM 739 O O . LEU A 1 98 ? 109.535 88.850 78.273 1.00 38.72 123 LEU C O 1
ATOM 744 N N . TYR A 1 99 ? 110.963 89.436 79.900 1.00 41.83 124 TYR C N 1
ATOM 745 C CA . TYR A 1 99 ? 112.075 88.692 79.336 1.00 41.83 124 TYR C CA 1
ATOM 746 C C . TYR A 1 99 ? 112.075 87.238 79.802 1.00 41.83 124 TYR C C 1
ATOM 747 O O . TYR A 1 99 ? 111.249 86.812 80.612 1.00 41.83 124 TYR C O 1
ATOM 756 N N . LEU A 1 100 ? 113.027 86.469 79.268 1.00 43.88 125 LEU C N 1
ATOM 757 C CA . LEU A 1 100 ? 113.191 85.049 79.582 1.00 43.88 125 LEU C CA 1
ATOM 758 C C . LEU A 1 100 ? 111.907 84.266 79.318 1.00 43.88 125 LEU C C 1
ATOM 759 O O . LEU A 1 100 ? 111.480 83.436 80.121 1.00 43.88 125 LEU C O 1
ATOM 764 N N . ASN A 1 101 ? 111.294 84.532 78.173 1.00 47.57 126 ASN C N 1
ATOM 765 C CA . ASN A 1 101 ? 110.082 83.864 77.721 1.00 47.57 126 ASN C CA 1
ATOM 766 C C . ASN A 1 101 ? 110.317 83.295 76.323 1.00 47.57 126 ASN C C 1
ATOM 767 O O . ASN A 1 101 ? 111.438 83.297 75.809 1.00 47.57 126 ASN C O 1
ATOM 772 N N . ASN A 1 102 ? 109.248 82.806 75.703 1.00 55.63 127 ASN C N 1
ATOM 773 C CA . ASN A 1 102 ? 109.286 82.297 74.338 1.00 55.63 127 ASN C CA 1
ATOM 774 C C . ASN A 1 102 ? 108.365 83.103 73.429 1.00 55.63 127 ASN C C 1
ATOM 775 O O . ASN A 1 102 ? 107.650 82.550 72.592 1.00 55.63 127 ASN C O 1
ATOM 780 N N . LEU A 1 103 ? 108.367 84.423 73.589 1.00 57.08 128 LEU C N 1
ATOM 781 C CA . LEU A 1 103 ? 107.544 85.276 72.746 1.00 57.08 128 LEU C CA 1
ATOM 782 C C . LEU A 1 103 ? 108.039 85.237 71.304 1.00 57.08 128 LEU C C 1
ATOM 783 O O . LEU A 1 103 ? 109.230 85.069 71.037 1.00 57.08 128 LEU C O 1
ATOM 788 N N . SER A 1 104 ? 107.101 85.382 70.367 1.00 59.17 129 SER C N 1
ATOM 789 C CA . SER A 1 104 ? 107.431 85.396 68.946 1.00 59.17 129 SER C CA 1
ATOM 790 C C . SER A 1 104 ? 106.844 86.627 68.272 1.00 59.17 129 SER C C 1
ATOM 791 O O . SER A 1 104 ? 106.337 87.527 68.947 1.00 59.17 129 SER C O 1
ATOM 794 N N . GLY A 1 105 ? 106.921 86.683 66.946 1.00 58.57 130 GLY C N 1
ATOM 795 C CA . GLY A 1 105 ? 106.342 87.767 66.191 1.00 58.57 130 GLY C CA 1
ATOM 796 C C . GLY A 1 105 ? 107.163 89.039 66.254 1.00 58.57 130 GLY C C 1
ATOM 797 O O . GLY A 1 105 ? 108.295 89.056 66.747 1.00 58.57 130 GLY C O 1
ATOM 798 N N . PRO A 1 106 ? 106.604 90.135 65.735 1.00 58.76 131 PRO C N 1
ATOM 799 C CA . PRO A 1 106 ? 107.311 91.419 65.774 1.00 58.76 131 PRO C CA 1
ATOM 800 C C . PRO A 1 106 ? 106.962 92.258 66.991 1.00 58.76 131 PRO C C 1
ATOM 801 O O . PRO A 1 106 ? 105.939 92.029 67.643 1.00 58.76 131 PRO C O 1
ATOM 805 N N . ILE A 1 107 ? 107.809 93.235 67.304 1.00 57.32 132 ILE C N 1
ATOM 806 C CA . ILE A 1 107 ? 107.531 94.205 68.360 1.00 57.32 132 ILE C CA 1
ATOM 807 C C . ILE A 1 107 ? 106.524 95.215 67.825 1.00 57.32 132 ILE C C 1
ATOM 808 O O . ILE A 1 107 ? 106.782 95.851 66.793 1.00 57.32 132 ILE C O 1
ATOM 813 N N . PRO A 1 108 ? 105.377 95.394 68.479 1.00 58.45 133 PRO C N 1
ATOM 814 C CA . PRO A 1 108 ? 104.382 96.345 67.971 1.00 58.45 133 PRO C CA 1
ATOM 815 C C . PRO A 1 108 ? 104.929 97.763 67.926 1.00 58.45 133 PRO C C 1
ATOM 816 O O . PRO A 1 108 ? 105.744 98.167 68.757 1.00 58.45 133 PRO C O 1
ATOM 820 N N . SER A 1 109 ? 104.474 98.518 66.927 1.00 62.13 134 SER C N 1
ATOM 821 C CA . SER A 1 109 ? 104.878 99.911 66.787 1.00 62.13 134 SER C CA 1
ATOM 822 C C . SER A 1 109 ? 104.102 100.842 67.706 1.00 62.13 134 SER C C 1
ATOM 823 O O . SER A 1 109 ? 104.529 101.983 67.914 1.00 62.13 134 SER C O 1
ATOM 826 N N . THR A 1 110 ? 102.978 100.383 68.262 1.00 60.30 135 THR C N 1
ATOM 827 C CA . THR A 1 110 ? 102.150 101.224 69.116 1.00 60.30 135 THR C CA 1
ATOM 828 C C . THR A 1 110 ? 102.819 101.565 70.441 1.00 60.30 135 THR C C 1
ATOM 829 O O . THR A 1 110 ? 102.350 102.472 71.139 1.00 60.30 135 THR C O 1
ATOM 833 N N . LEU A 1 111 ? 103.915 100.885 70.787 1.00 58.79 136 LEU C N 1
ATOM 834 C CA . LEU A 1 111 ? 104.660 101.197 72.000 1.00 58.79 136 LEU C CA 1
ATOM 835 C C . LEU A 1 111 ? 105.162 102.634 72.033 1.00 58.79 136 LEU C C 1
ATOM 836 O O . LEU A 1 111 ? 105.624 103.086 73.086 1.00 58.79 136 LEU C O 1
ATOM 841 N N . GLY A 1 112 ? 105.087 103.360 70.919 1.00 62.62 137 GLY C N 1
ATOM 842 C CA . GLY A 1 112 ? 105.463 104.758 70.920 1.00 62.62 137 GLY C CA 1
ATOM 843 C C . GLY A 1 112 ? 104.447 105.679 71.560 1.00 62.62 137 GLY C C 1
ATOM 844 O O . GLY A 1 112 ? 104.747 106.862 71.752 1.00 62.62 137 GLY C O 1
ATOM 845 N N . ARG A 1 113 ? 103.259 105.172 71.894 1.00 62.85 138 ARG C N 1
ATOM 846 C CA . ARG A 1 113 ? 102.263 106.009 72.550 1.00 62.85 138 ARG C CA 1
ATOM 847 C C . ARG A 1 113 ? 102.544 106.210 74.033 1.00 62.85 138 ARG C C 1
ATOM 848 O O . ARG A 1 113 ? 101.900 107.058 74.661 1.00 62.85 138 ARG C O 1
ATOM 856 N N . LEU A 1 114 ? 103.486 105.463 74.603 1.00 57.34 139 LEU C N 1
ATOM 857 C CA . LEU A 1 114 ? 103.707 105.449 76.046 1.00 57.34 139 LEU C CA 1
ATOM 858 C C . LEU A 1 114 ? 104.802 106.451 76.388 1.00 57.34 139 LEU C C 1
ATOM 859 O O . LEU A 1 114 ? 105.988 106.173 76.192 1.00 57.34 139 LEU C O 1
ATOM 864 N N . LYS A 1 115 ? 104.410 107.603 76.926 1.00 63.10 140 LYS C N 1
ATOM 865 C CA . LYS A 1 115 ? 105.347 108.701 77.122 1.00 63.10 140 LYS C CA 1
ATOM 866 C C . LYS A 1 115 ? 106.119 108.613 78.431 1.00 63.10 140 LYS C C 1
ATOM 867 O O . LYS A 1 115 ? 107.251 109.105 78.504 1.00 63.10 140 LYS C O 1
ATOM 873 N N . LYS A 1 116 ? 105.549 107.997 79.463 1.00 53.81 141 LYS C N 1
ATOM 874 C CA . LYS A 1 116 ? 106.187 107.945 80.773 1.00 53.81 141 LYS C CA 1
ATOM 875 C C . LYS A 1 116 ? 107.025 106.692 80.989 1.00 53.81 141 LYS C C 1
ATOM 876 O O . LYS A 1 116 ? 107.593 106.529 82.073 1.00 53.81 141 LYS C O 1
ATOM 882 N N . LEU A 1 117 ? 107.126 105.817 79.992 1.00 49.76 142 LEU C N 1
ATOM 883 C CA . LEU A 1 117 ? 107.839 104.557 80.160 1.00 49.76 142 LEU C CA 1
ATOM 884 C C . LEU A 1 117 ? 109.320 104.803 80.424 1.00 49.76 142 LEU C C 1
ATOM 885 O O . LEU A 1 117 ? 109.938 105.682 79.820 1.00 49.76 142 LEU C O 1
ATOM 890 N N . ARG A 1 118 ? 109.890 104.016 81.338 1.00 47.88 143 ARG C N 1
ATOM 891 C CA . ARG A 1 118 ? 111.282 104.163 81.743 1.00 47.88 143 ARG C CA 1
ATOM 892 C C . ARG A 1 118 ? 112.113 102.897 81.608 1.00 47.88 143 ARG C C 1
ATOM 893 O O . ARG A 1 118 ? 113.337 102.995 81.517 1.00 47.88 143 ARG C O 1
ATOM 901 N N . PHE A 1 119 ? 111.497 101.719 81.604 1.00 46.39 144 PHE C N 1
ATOM 902 C CA . PHE A 1 119 ? 112.231 100.461 81.566 1.00 46.39 144 PHE C CA 1
ATOM 903 C C . PHE A 1 119 ? 111.600 99.549 80.527 1.00 46.39 144 PHE C C 1
ATOM 904 O O . PHE A 1 119 ? 110.417 99.213 80.637 1.00 46.39 144 PHE C O 1
ATOM 912 N N . LEU A 1 120 ? 112.381 99.141 79.528 1.00 46.88 145 LEU C N 1
ATOM 913 C CA . LEU A 1 120 ? 111.969 98.080 78.612 1.00 46.88 145 LEU C CA 1
ATOM 914 C C . LEU A 1 120 ? 112.924 96.905 78.739 1.00 46.88 145 LEU C C 1
ATOM 915 O O . LEU A 1 120 ? 114.128 97.054 78.497 1.00 46.88 145 LEU C O 1
ATOM 920 N N . ARG A 1 121 ? 112.394 95.734 79.096 1.00 45.27 146 ARG C N 1
ATOM 921 C CA . ARG A 1 121 ? 113.203 94.516 79.095 1.00 45.27 146 ARG C CA 1
ATOM 922 C C . ARG A 1 121 ? 112.431 93.414 78.379 1.00 45.27 146 ARG C C 1
ATOM 923 O O . ARG A 1 121 ? 111.551 92.777 78.964 1.00 45.27 146 ARG C O 1
ATOM 931 N N . LEU A 1 122 ? 112.766 93.202 77.108 1.00 46.75 147 LEU C N 1
ATOM 932 C CA . LEU A 1 122 ? 112.152 92.171 76.285 1.00 46.75 147 LEU C CA 1
ATOM 933 C C . LEU A 1 122 ? 113.113 91.045 75.939 1.00 46.75 147 LEU C C 1
ATOM 934 O O . LEU A 1 122 ? 112.734 90.136 75.194 1.00 46.75 147 LEU C O 1
ATOM 939 N N . ASN A 1 123 ? 114.337 91.077 76.460 1.00 55.32 148 ASN C N 1
ATOM 940 C CA . ASN A 1 123 ? 115.422 90.297 75.890 1.00 55.32 148 ASN C CA 1
ATOM 941 C C . ASN A 1 123 ? 115.204 88.796 76.079 1.00 55.32 148 ASN C C 1
ATOM 942 O O . ASN A 1 123 ? 114.325 88.342 76.811 1.00 55.32 148 ASN C O 1
ATOM 947 N N . ASN A 1 124 ? 116.037 88.033 75.378 1.00 63.50 149 ASN C N 1
ATOM 948 C CA . ASN A 1 124 ? 116.150 86.583 75.510 1.00 63.50 149 ASN C CA 1
ATOM 949 C C . ASN A 1 124 ? 114.816 85.902 75.198 1.00 63.50 149 ASN C C 1
ATOM 950 O O . ASN A 1 124 ? 114.175 85.275 76.042 1.00 63.50 149 ASN C O 1
ATOM 955 N N . ASN A 1 125 ? 114.425 86.045 73.939 1.00 58.35 150 ASN C N 1
ATOM 956 C CA . ASN A 1 125 ? 113.178 85.548 73.381 1.00 58.35 150 ASN C CA 1
ATOM 957 C C . ASN A 1 125 ? 113.462 85.165 71.932 1.00 58.35 150 ASN C C 1
ATOM 958 O O . ASN A 1 125 ? 114.621 85.002 71.539 1.00 58.35 150 ASN C O 1
ATOM 963 N N . SER A 1 126 ? 112.407 84.993 71.134 1.00 62.52 151 SER C N 1
ATOM 964 C CA . SER A 1 126 ? 112.543 84.830 69.685 1.00 62.52 151 SER C CA 1
ATOM 965 C C . SER A 1 126 ? 111.576 85.800 69.009 1.00 62.52 151 SER C C 1
ATOM 966 O O . SER A 1 126 ? 110.472 85.423 68.619 1.00 62.52 151 SER C O 1
ATOM 969 N N . LEU A 1 127 ? 112.012 87.044 68.837 1.00 65.27 152 LEU C N 1
ATOM 970 C CA . LEU A 1 127 ? 111.226 88.081 68.183 1.00 65.27 152 LEU C CA 1
ATOM 971 C C . LEU A 1 127 ? 111.942 88.539 66.923 1.00 65.27 152 LEU C C 1
ATOM 972 O O . LEU A 1 127 ? 113.172 88.611 66.894 1.00 65.27 152 LEU C O 1
ATOM 977 N N . SER A 1 128 ? 111.169 88.843 65.882 1.00 69.51 153 SER C N 1
ATOM 978 C CA . SER A 1 128 ? 111.724 89.216 64.584 1.00 69.51 153 SER C CA 1
ATOM 979 C C . SER A 1 128 ? 110.966 90.415 64.041 1.00 69.51 153 SER C C 1
ATOM 980 O O . SER A 1 128 ? 109.736 90.379 63.945 1.00 69.51 153 SER C O 1
ATOM 983 N N . GLY A 1 129 ? 111.698 91.464 63.673 1.00 73.28 154 GLY C N 1
ATOM 984 C CA . GLY A 1 129 ? 111.082 92.667 63.150 1.00 73.28 154 GLY C CA 1
ATOM 985 C C . GLY A 1 129 ? 112.073 93.723 62.706 1.00 73.28 154 GLY C C 1
ATOM 986 O O . GLY A 1 129 ? 113.094 93.400 62.093 1.00 73.28 154 GLY C O 1
ATOM 987 N N . GLU A 1 130 ? 111.784 94.995 63.009 1.00 76.68 155 GLU C N 1
ATOM 988 C CA . GLU A 1 130 ? 112.620 96.088 62.527 1.00 76.68 155 GLU C CA 1
ATOM 989 C C . GLU A 1 130 ? 112.878 97.178 63.562 1.00 76.68 155 GLU C C 1
ATOM 990 O O . GLU A 1 130 ? 113.441 98.219 63.196 1.00 76.68 155 GLU C O 1
ATOM 996 N N . ILE A 1 131 ? 112.514 96.977 64.828 1.00 74.40 156 ILE C N 1
ATOM 997 C CA . ILE A 1 131 ? 112.629 98.017 65.855 1.00 74.40 156 ILE C CA 1
ATOM 998 C C . ILE A 1 131 ? 111.914 99.264 65.348 1.00 74.40 156 ILE C C 1
ATOM 999 O O . ILE A 1 131 ? 112.571 100.212 64.896 1.00 74.40 156 ILE C O 1
ATOM 1004 N N . PRO A 1 132 ? 110.576 99.299 65.402 1.00 75.69 157 PRO C N 1
ATOM 1005 C CA . PRO A 1 132 ? 109.787 100.233 64.576 1.00 75.69 157 PRO C CA 1
ATOM 1006 C C . PRO A 1 132 ? 110.270 101.678 64.518 1.00 75.69 157 PRO C C 1
ATOM 1007 O O . PRO A 1 132 ? 109.843 102.426 63.632 1.00 75.69 157 PRO C O 1
ATOM 1011 N N . ARG A 1 133 ? 111.128 102.087 65.450 1.00 79.71 158 ARG C N 1
ATOM 1012 C CA . ARG A 1 133 ? 111.758 103.399 65.555 1.00 79.71 158 ARG C CA 1
ATOM 1013 C C . ARG A 1 133 ? 110.798 104.458 66.088 1.00 79.71 158 ARG C C 1
ATOM 1014 O O . ARG A 1 133 ? 111.228 105.589 66.323 1.00 79.71 158 ARG C O 1
ATOM 1022 N N . SER A 1 134 ? 109.520 104.141 66.297 1.00 73.11 159 SER C N 1
ATOM 1023 C CA . SER A 1 134 ? 108.650 105.047 67.033 1.00 73.11 159 SER C CA 1
ATOM 1024 C C . SER A 1 134 ? 109.031 105.142 68.503 1.00 73.11 159 SER C C 1
ATOM 1025 O O . SER A 1 134 ? 108.576 106.066 69.187 1.00 73.11 159 SER C O 1
ATOM 1028 N N . LEU A 1 135 ? 109.863 104.217 68.994 1.00 72.52 160 LEU C N 1
ATOM 1029 C CA . LEU A 1 135 ? 110.273 104.239 70.394 1.00 72.52 160 LEU C CA 1
ATOM 1030 C C . LEU A 1 135 ? 111.057 105.498 70.733 1.00 72.52 160 LEU C C 1
ATOM 1031 O O . LEU A 1 135 ? 111.126 105.887 71.903 1.00 72.52 160 LEU C O 1
ATOM 1036 N N . THR A 1 136 ? 111.649 106.150 69.734 1.00 73.89 161 THR C N 1
ATOM 1037 C CA . THR A 1 136 ? 112.397 107.378 69.973 1.00 73.89 161 THR C CA 1
ATOM 1038 C C . THR A 1 136 ? 111.456 108.532 70.299 1.00 73.89 161 THR C C 1
ATOM 1039 O O . THR A 1 136 ? 111.905 109.646 70.584 1.00 73.89 161 THR C O 1
ATOM 1043 N N . ALA A 1 137 ? 110.152 108.274 70.261 1.00 71.17 162 ALA C N 1
ATOM 1044 C CA . ALA A 1 137 ? 109.150 109.289 70.544 1.00 71.17 162 ALA C CA 1
ATOM 1045 C C . ALA A 1 137 ? 108.734 109.330 72.008 1.00 71.17 162 ALA C C 1
ATOM 1046 O O . ALA A 1 137 ? 107.911 110.175 72.376 1.00 71.17 162 ALA C O 1
ATOM 1048 N N . VAL A 1 138 ? 109.271 108.451 72.851 1.00 69.10 163 VAL C N 1
ATOM 1049 C CA . VAL A 1 138 ? 108.866 108.424 74.253 1.00 69.10 163 VAL C CA 1
ATOM 1050 C C . VAL A 1 138 ? 109.758 109.322 75.104 1.00 69.10 163 VAL C C 1
ATOM 1051 O O . VAL A 1 138 ? 109.273 109.996 76.016 1.00 69.10 163 VAL C O 1
ATOM 1055 N N . LEU A 1 139 ? 111.065 109.314 74.837 1.00 69.60 164 LEU C N 1
ATOM 1056 C CA . LEU A 1 139 ? 112.019 110.309 75.316 1.00 69.60 164 LEU C CA 1
ATOM 1057 C C . LEU A 1 139 ? 112.298 110.204 76.813 1.00 69.60 164 LEU C C 1
ATOM 1058 O O . LEU A 1 139 ? 113.236 110.836 77.309 1.00 69.60 164 LEU C O 1
ATOM 1063 N N . THR A 1 140 ? 111.528 109.403 77.549 1.00 63.09 165 THR C N 1
ATOM 1064 C CA . THR A 1 140 ? 111.848 109.172 78.963 1.00 63.09 165 THR C CA 1
ATOM 1065 C C . THR A 1 140 ? 112.845 108.021 79.075 1.00 63.09 165 THR C C 1
ATOM 1066 O O . THR A 1 140 ? 114.003 108.228 79.447 1.00 63.09 165 THR C O 1
ATOM 1070 N N . LEU A 1 141 ? 112.387 106.802 78.768 1.00 59.01 166 LEU C N 1
ATOM 1071 C CA . LEU A 1 141 ? 113.195 105.663 78.333 1.00 59.01 166 LEU C CA 1
ATOM 1072 C C . LEU A 1 141 ? 114.583 105.568 78.958 1.00 59.01 166 LEU C C 1
ATOM 1073 O O . LEU A 1 141 ? 115.584 105.639 78.239 1.00 59.01 166 LEU C O 1
ATOM 1078 N N . GLN A 1 142 ? 114.667 105.436 80.281 1.00 58.26 167 GLN C N 1
ATOM 1079 C CA . GLN A 1 142 ? 115.978 105.393 80.921 1.00 58.26 167 GLN C CA 1
ATOM 1080 C C . GLN A 1 142 ? 116.805 104.206 80.436 1.00 58.26 167 GLN C C 1
ATOM 1081 O O . GLN A 1 142 ? 117.960 104.376 80.031 1.00 58.26 167 GLN C O 1
ATOM 1087 N N . VAL A 1 143 ? 116.243 102.996 80.459 1.00 56.57 168 VAL C N 1
ATOM 1088 C CA . VAL A 1 143 ? 116.984 101.816 80.026 1.00 56.57 168 VAL C CA 1
ATOM 1089 C C . VAL A 1 143 ? 116.109 100.921 79.156 1.00 56.57 168 VAL C C 1
ATOM 1090 O O . VAL A 1 143 ? 114.923 100.700 79.440 1.00 56.57 168 VAL C O 1
ATOM 1094 N N . LEU A 1 144 ? 116.712 100.415 78.083 1.00 59.74 169 LEU C N 1
ATOM 1095 C CA . LEU A 1 144 ? 116.130 99.429 77.189 1.00 59.74 169 LEU C CA 1
ATOM 1096 C C . LEU A 1 144 ? 117.135 98.302 77.027 1.00 59.74 169 LEU C C 1
ATOM 1097 O O . LEU A 1 144 ? 118.341 98.551 76.945 1.00 59.74 169 LEU C O 1
ATOM 1102 N N . ASP A 1 145 ? 116.648 97.061 76.993 1.00 61.69 170 ASP C N 1
ATOM 1103 C CA . ASP A 1 145 ? 117.568 95.929 76.839 1.00 61.69 170 ASP C CA 1
ATOM 1104 C C . ASP A 1 145 ? 116.825 94.779 76.152 1.00 61.69 170 ASP C C 1
ATOM 1105 O O . ASP A 1 145 ? 115.957 94.143 76.750 1.00 61.69 170 ASP C O 1
ATOM 1110 N N . LEU A 1 146 ? 117.183 94.533 74.896 1.00 60.56 171 LEU C N 1
ATOM 1111 C CA . LEU A 1 146 ? 116.729 93.373 74.142 1.00 60.56 171 LEU C CA 1
ATOM 1112 C C . LEU A 1 146 ? 117.908 92.832 73.342 1.00 60.56 171 LEU C C 1
ATOM 1113 O O . LEU A 1 146 ? 118.338 93.448 72.365 1.00 60.56 171 LEU C O 1
ATOM 1118 N N . SER A 1 147 ? 118.480 91.708 73.811 1.00 62.51 172 SER C N 1
ATOM 1119 C CA . SER A 1 147 ? 119.792 91.301 73.316 1.00 62.51 172 SER C CA 1
ATOM 1120 C C . SER A 1 147 ? 119.947 89.793 73.129 1.00 62.51 172 SER C C 1
ATOM 1121 O O . SER A 1 147 ? 121.040 89.265 73.359 1.00 62.51 172 SER C O 1
ATOM 1124 N N . ASN A 1 148 ? 118.885 89.073 72.766 1.00 64.99 173 ASN C N 1
ATOM 1125 C CA . ASN A 1 148 ? 119.083 87.689 72.332 1.00 64.99 173 ASN C CA 1
ATOM 1126 C C . ASN A 1 148 ? 118.206 87.238 71.175 1.00 64.99 173 ASN C C 1
ATOM 1127 O O . ASN A 1 148 ? 118.308 86.072 70.785 1.00 64.99 173 ASN C O 1
ATOM 1132 N N . ASN A 1 149 ? 117.352 88.081 70.627 1.00 68.35 174 ASN C N 1
ATOM 1133 C CA . ASN A 1 149 ? 116.439 87.633 69.589 1.00 68.35 174 ASN C CA 1
ATOM 1134 C C . ASN A 1 149 ? 116.639 88.399 68.283 1.00 68.35 174 ASN C C 1
ATOM 1135 O O . ASN A 1 149 ? 116.994 89.581 68.305 1.00 68.35 174 ASN C O 1
ATOM 1140 N N . PRO A 1 150 ? 116.419 87.755 67.127 1.00 70.10 175 PRO C N 1
ATOM 1141 C CA . PRO A 1 150 ? 116.834 88.336 65.840 1.00 70.10 175 PRO C CA 1
ATOM 1142 C C . PRO A 1 150 ? 115.933 89.478 65.392 1.00 70.10 175 PRO C C 1
ATOM 1143 O O . PRO A 1 150 ? 114.814 89.258 64.921 1.00 70.10 175 PRO C O 1
ATOM 1147 N N . LEU A 1 151 ? 116.448 90.704 65.482 1.00 74.16 176 LEU C N 1
ATOM 1148 C CA . LEU A 1 151 ? 115.714 91.891 65.051 1.00 74.16 176 LEU C CA 1
ATOM 1149 C C . LEU A 1 151 ? 116.449 92.590 63.915 1.00 74.16 176 LEU C C 1
ATOM 1150 O O . LEU A 1 151 ? 116.624 93.811 63.940 1.00 74.16 176 LEU C O 1
ATOM 1155 N N . THR A 1 152 ? 116.856 91.817 62.911 1.00 79.83 177 THR C N 1
ATOM 1156 C CA . THR A 1 152 ? 117.815 92.259 61.902 1.00 79.83 177 THR C CA 1
ATOM 1157 C C . THR A 1 152 ? 117.404 93.560 61.218 1.00 79.83 177 THR C C 1
ATOM 1158 O O . THR A 1 152 ? 116.243 93.743 60.842 1.00 79.83 177 THR C O 1
ATOM 1162 N N . GLY A 1 153 ? 118.375 94.461 61.052 1.00 79.47 178 GLY C N 1
ATOM 1163 C CA . GLY A 1 153 ? 118.258 95.513 60.060 1.00 79.47 178 GLY C CA 1
ATOM 1164 C C . GLY A 1 153 ? 118.776 96.911 60.351 1.00 79.47 178 GLY C C 1
ATOM 1165 O O . GLY A 1 153 ? 119.309 97.540 59.432 1.00 79.47 178 GLY C O 1
ATOM 1166 N N . ASP A 1 154 ? 118.678 97.407 61.585 1.00 84.01 179 ASP C N 1
ATOM 1167 C CA . ASP A 1 154 ? 119.123 98.775 61.848 1.00 84.01 179 ASP C CA 1
ATOM 1168 C C . ASP A 1 154 ? 119.038 99.086 63.334 1.00 84.01 179 ASP C C 1
ATOM 1169 O O . ASP A 1 154 ? 118.156 98.587 64.037 1.00 84.01 179 ASP C O 1
ATOM 1174 N N . ILE A 1 155 ? 119.951 99.938 63.792 1.00 77.62 180 ILE C N 1
ATOM 1175 C CA . ILE A 1 155 ? 119.873 100.539 65.121 1.00 77.62 180 ILE C CA 1
ATOM 1176 C C . ILE A 1 155 ? 119.615 102.030 64.940 1.00 77.62 180 ILE C C 1
ATOM 1177 O O . ILE A 1 155 ? 120.525 102.771 64.541 1.00 77.62 180 ILE C O 1
ATOM 1182 N N . PRO A 1 156 ? 118.398 102.508 65.193 1.00 77.23 181 PRO C N 1
ATOM 1183 C CA . PRO A 1 156 ? 118.116 103.937 65.019 1.00 77.23 181 PRO C CA 1
ATOM 1184 C C . PRO A 1 156 ? 118.912 104.789 65.993 1.00 77.23 181 PRO C C 1
ATOM 1185 O O . PRO A 1 156 ? 119.220 104.374 67.112 1.00 77.23 181 PRO C O 1
ATOM 1189 N N . VAL A 1 157 ? 119.265 105.992 65.542 1.00 78.82 182 VAL C N 1
ATOM 1190 C CA . VAL A 1 157 ? 120.069 106.903 66.349 1.00 78.82 182 VAL C CA 1
ATOM 1191 C C . VAL A 1 157 ? 119.353 108.252 66.415 1.00 78.82 182 VAL C C 1
ATOM 1192 O O . VAL A 1 157 ? 119.989 109.311 66.463 1.00 78.82 182 VAL C O 1
ATOM 1196 N N . ASN A 1 158 ? 118.022 108.231 66.406 1.00 81.28 183 ASN C N 1
ATOM 1197 C CA . ASN A 1 158 ? 117.281 109.457 66.660 1.00 81.28 183 ASN C CA 1
ATOM 1198 C C . ASN A 1 158 ? 117.582 109.968 68.071 1.00 81.28 183 ASN C C 1
ATOM 1199 O O . ASN A 1 158 ? 118.343 109.365 68.833 1.00 81.28 183 ASN C O 1
ATOM 1204 N N . GLY A 1 159 ? 116.958 111.099 68.411 1.00 78.21 184 GLY C N 1
ATOM 1205 C CA . GLY A 1 159 ? 117.313 111.812 69.632 1.00 78.21 184 GLY C CA 1
ATOM 1206 C C . GLY A 1 159 ? 117.367 110.938 70.873 1.00 78.21 184 GLY C C 1
ATOM 1207 O O . GLY A 1 159 ? 118.127 111.217 71.803 1.00 78.21 184 GLY C O 1
ATOM 1208 N N . SER A 1 160 ? 116.568 109.870 70.908 1.00 77.46 185 SER C N 1
ATOM 1209 C CA . SER A 1 160 ? 116.532 109.026 72.100 1.00 77.46 185 SER C CA 1
ATOM 1210 C C . SER A 1 160 ? 117.686 108.031 72.123 1.00 77.46 185 SER C C 1
ATOM 1211 O O . SER A 1 160 ? 118.459 107.990 73.088 1.00 77.46 185 SER C O 1
ATOM 1214 N N . PHE A 1 161 ? 117.824 107.223 71.075 1.00 80.31 186 PHE C N 1
ATOM 1215 C CA . PHE A 1 161 ? 118.802 106.133 71.061 1.00 80.31 186 PHE C CA 1
ATOM 1216 C C . PHE A 1 161 ? 120.191 106.682 70.737 1.00 80.31 186 PHE C C 1
ATOM 1217 O O . PHE A 1 161 ? 120.841 106.296 69.766 1.00 80.31 186 PHE C O 1
ATOM 1225 N N . SER A 1 162 ? 120.645 107.601 71.584 1.00 85.50 187 SER C N 1
ATOM 1226 C CA . SER A 1 162 ? 121.970 108.188 71.438 1.00 85.50 187 SER C CA 1
ATOM 1227 C C . SER A 1 162 ? 122.881 107.965 72.633 1.00 85.50 187 SER C C 1
ATOM 1228 O O . SER A 1 162 ? 124.085 108.221 72.517 1.00 85.50 187 SER C O 1
ATOM 1231 N N . LEU A 1 163 ? 122.361 107.503 73.768 1.00 84.05 188 LEU C N 1
ATOM 1232 C CA . LEU A 1 163 ? 123.149 107.292 74.973 1.00 84.05 188 LEU C CA 1
ATOM 1233 C C . LEU A 1 163 ? 123.356 105.817 75.290 1.00 84.05 188 LEU C C 1
ATOM 1234 O O . LEU A 1 163 ? 123.892 105.492 76.353 1.00 84.05 188 LEU C O 1
ATOM 1239 N N . PHE A 1 164 ? 122.946 104.920 74.398 1.00 80.05 189 PHE C N 1
ATOM 1240 C CA . PHE A 1 164 ? 122.978 103.492 74.684 1.00 80.05 189 PHE C CA 1
ATOM 1241 C C . PHE A 1 164 ? 124.327 102.908 74.270 1.00 80.05 189 PHE C C 1
ATOM 1242 O O . PHE A 1 164 ? 125.180 103.588 73.692 1.00 80.05 189 PHE C O 1
ATOM 1250 N N . THR A 1 165 ? 124.531 101.631 74.562 1.00 80.86 190 THR C N 1
ATOM 1251 C CA . THR A 1 165 ? 125.803 100.951 74.387 1.00 80.86 190 THR C CA 1
ATOM 1252 C C . THR A 1 165 ? 125.602 99.647 73.633 1.00 80.86 190 THR C C 1
ATOM 1253 O O . THR A 1 165 ? 124.492 99.106 73.594 1.00 80.86 190 THR C O 1
ATOM 1257 N N . PRO A 1 166 ? 126.660 99.121 73.008 1.00 76.44 191 PRO C N 1
ATOM 1258 C CA . PRO A 1 166 ? 126.508 97.871 72.241 1.00 76.44 191 PRO C CA 1
ATOM 1259 C C . PRO A 1 166 ? 126.076 96.674 73.074 1.00 76.44 191 PRO C C 1
ATOM 1260 O O . PRO A 1 166 ? 125.671 95.654 72.503 1.00 76.44 191 PRO C O 1
ATOM 1264 N N . ILE A 1 167 ? 126.177 96.750 74.405 1.00 73.95 192 ILE C N 1
ATOM 1265 C CA . ILE A 1 167 ? 125.826 95.599 75.237 1.00 73.95 192 ILE C CA 1
ATOM 1266 C C . ILE A 1 167 ? 124.351 95.253 75.070 1.00 73.95 192 ILE C C 1
ATOM 1267 O O . ILE A 1 167 ? 123.939 94.103 75.261 1.00 73.95 192 ILE C O 1
ATOM 1272 N N . SER A 1 168 ? 123.533 96.242 74.718 1.00 68.85 193 SER C N 1
ATOM 1273 C CA . SER A 1 168 ? 122.182 95.961 74.256 1.00 68.85 193 SER C CA 1
ATOM 1274 C C . SER A 1 168 ? 122.201 95.681 72.757 1.00 68.85 193 SER C C 1
ATOM 1275 O O . SER A 1 168 ? 123.089 96.149 72.038 1.00 68.85 193 SER C O 1
ATOM 1278 N N . PHE A 1 169 ? 121.223 94.893 72.297 1.00 67.32 194 PHE C N 1
ATOM 1279 C CA . PHE A 1 169 ? 121.099 94.479 70.892 1.00 67.32 194 PHE C CA 1
ATOM 1280 C C . PHE A 1 169 ? 122.154 93.439 70.518 1.00 67.32 194 PHE C C 1
ATOM 1281 O O . PHE A 1 169 ? 122.340 93.115 69.345 1.00 67.32 194 PHE C O 1
ATOM 1289 N N . ALA A 1 170 ? 122.858 92.913 71.516 1.00 67.89 195 ALA C N 1
ATOM 1290 C CA . ALA A 1 170 ? 123.902 91.933 71.251 1.00 67.89 195 ALA C CA 1
ATOM 1291 C C . ALA A 1 170 ? 123.298 90.611 70.796 1.00 67.89 195 ALA C C 1
ATOM 1292 O O . ALA A 1 170 ? 122.212 90.228 71.234 1.00 67.89 195 ALA C O 1
ATOM 1294 N N . ASN A 1 171 ? 124.002 89.919 69.898 1.00 72.63 196 ASN C N 1
ATOM 1295 C CA . ASN A 1 171 ? 123.619 88.575 69.452 1.00 72.63 196 ASN C CA 1
ATOM 1296 C C . ASN A 1 171 ? 122.223 88.558 68.835 1.00 72.63 196 ASN C C 1
ATOM 1297 O O . ASN A 1 171 ? 121.465 87.602 69.001 1.00 72.63 196 ASN C O 1
ATOM 1302 N N . THR A 1 172 ? 121.877 89.619 68.112 1.00 73.83 197 THR C N 1
ATOM 1303 C CA . THR A 1 172 ? 120.522 89.789 67.609 1.00 73.83 197 THR C CA 1
ATOM 1304 C C . THR A 1 172 ? 120.455 89.926 66.095 1.00 73.83 197 THR C C 1
ATOM 1305 O O . THR A 1 172 ? 119.389 90.259 65.567 1.00 73.83 197 THR C O 1
ATOM 1309 N N . LYS A 1 173 ? 121.564 89.699 65.390 1.00 77.11 198 LYS C N 1
ATOM 1310 C CA . LYS A 1 173 ? 121.643 89.758 63.932 1.00 77.11 198 LYS C CA 1
ATOM 1311 C C . LYS A 1 173 ? 121.399 91.158 63.377 1.00 77.11 198 LYS C C 1
ATOM 1312 O O . LYS A 1 173 ? 121.085 91.305 62.193 1.00 77.11 198 LYS C O 1
ATOM 1318 N N . LEU A 1 174 ? 121.541 92.197 64.200 1.00 79.80 199 LEU C N 1
ATOM 1319 C CA . LEU A 1 174 ? 121.381 93.566 63.721 1.00 79.80 199 LEU C CA 1
ATOM 1320 C C . LEU A 1 174 ? 122.554 93.999 62.857 1.00 79.80 199 LEU C C 1
ATOM 1321 O O . LEU A 1 174 ? 122.395 94.245 61.658 1.00 79.80 199 LEU C O 1
ATOM 1326 N N . THR A 1 175 ? 123.734 94.079 63.472 1.00 86.02 200 THR C N 1
ATOM 1327 C CA . THR A 1 175 ? 124.989 94.557 62.899 1.00 86.02 200 THR C CA 1
ATOM 1328 C C . THR A 1 175 ? 124.824 95.713 61.914 1.00 86.02 200 THR C C 1
ATOM 1329 O O . THR A 1 175 ? 125.172 95.563 60.736 1.00 86.02 200 THR C O 1
ATOM 1333 N N . PRO A 1 176 ? 124.295 96.874 62.334 1.00 89.84 201 PRO C N 1
ATOM 1334 C CA . PRO A 1 176 ? 124.468 98.078 61.516 1.00 89.84 201 PRO C CA 1
ATOM 1335 C C . PRO A 1 176 ? 125.670 98.874 61.996 1.00 89.84 201 PRO C C 1
ATOM 1336 O O . PRO A 1 176 ? 126.089 99.850 61.366 1.00 89.84 201 PRO C O 1
ATOM 1340 N N . LEU A 1 177 ? 126.223 98.448 63.127 1.00 87.41 202 LEU C N 1
ATOM 1341 C CA . LEU A 1 177 ? 127.399 99.064 63.717 1.00 87.41 202 LEU C CA 1
ATOM 1342 C C . LEU A 1 177 ? 128.092 98.061 64.629 1.00 87.41 202 LEU C C 1
ATOM 1343 O O . LEU A 1 177 ? 127.688 96.901 64.706 1.00 87.41 202 LEU C O 1
ATOM 1348 N N . ALA B 2 1 ? 55.359 61.812 44.196 1.00 85.73 43 ALA A N 1
ATOM 1349 C CA . ALA B 2 1 ? 56.070 61.509 45.431 1.00 85.73 43 ALA A CA 1
ATOM 1350 C C . ALA B 2 1 ? 57.163 60.475 45.187 1.00 85.73 43 ALA A C 1
ATOM 1351 O O . ALA B 2 1 ? 58.323 60.830 44.989 1.00 85.73 43 ALA A O 1
ATOM 1353 N N . VAL B 2 2 ? 56.783 59.194 45.210 1.00 90.51 44 VAL A N 1
ATOM 1354 C CA . VAL B 2 2 ? 57.744 58.125 44.945 1.00 90.51 44 VAL A CA 1
ATOM 1355 C C . VAL B 2 2 ? 58.367 58.305 43.566 1.00 90.51 44 VAL A C 1
ATOM 1356 O O . VAL B 2 2 ? 59.576 58.112 43.383 1.00 90.51 44 VAL A O 1
ATOM 1360 N N . SER B 2 3 ? 57.556 58.683 42.577 1.00 92.51 45 SER A N 1
ATOM 1361 C CA . SER B 2 3 ? 58.109 59.043 41.278 1.00 92.51 45 SER A CA 1
ATOM 1362 C C . SER B 2 3 ? 58.784 60.410 41.319 1.00 92.51 45 SER A C 1
ATOM 1363 O O . SER B 2 3 ? 59.727 60.655 40.559 1.00 92.51 45 SER A O 1
ATOM 1366 N N . ALA B 2 4 ? 58.319 61.307 42.194 1.00 88.75 46 ALA A N 1
ATOM 1367 C CA . ALA B 2 4 ? 58.943 62.619 42.337 1.00 88.75 46 ALA A CA 1
ATOM 1368 C C . ALA B 2 4 ? 60.207 62.564 43.187 1.00 88.75 46 ALA A C 1
ATOM 1369 O O . ALA B 2 4 ? 61.056 63.464 43.094 1.00 88.75 46 ALA A O 1
ATOM 1371 N N . THR B 2 5 ? 60.349 61.528 44.019 1.00 88.13 47 THR A N 1
ATOM 1372 C CA . THR B 2 5 ? 61.590 61.359 44.761 1.00 88.13 47 THR A CA 1
ATOM 1373 C C . THR B 2 5 ? 62.783 61.187 43.840 1.00 88.13 47 THR A C 1
ATOM 1374 O O . THR B 2 5 ? 63.910 61.439 44.266 1.00 88.13 47 THR A O 1
ATOM 1378 N N . VAL B 2 6 ? 62.566 60.771 42.590 1.00 86.41 48 VAL A N 1
ATOM 1379 C CA . VAL B 2 6 ? 63.651 60.772 41.611 1.00 86.41 48 VAL A CA 1
ATOM 1380 C C . VAL B 2 6 ? 64.274 62.160 41.523 1.00 86.41 48 VAL A C 1
ATOM 1381 O O . VAL B 2 6 ? 65.465 62.350 41.800 1.00 86.41 48 VAL A O 1
ATOM 1385 N N . GLU B 2 7 ? 63.459 63.156 41.165 1.00 86.48 49 GLU A N 1
ATOM 1386 C CA . GLU B 2 7 ? 63.959 64.522 41.043 1.00 86.48 49 GLU A CA 1
ATOM 1387 C C . GLU B 2 7 ? 64.445 65.054 42.384 1.00 86.48 49 GLU A C 1
ATOM 1388 O O . GLU B 2 7 ? 65.474 65.741 42.451 1.00 86.48 49 GLU A O 1
ATOM 1394 N N . GLU B 2 8 ? 63.720 64.745 43.461 1.00 81.35 50 GLU A N 1
ATOM 1395 C CA . GLU B 2 8 ? 64.112 65.238 44.779 1.00 81.35 50 GLU A CA 1
ATOM 1396 C C . GLU B 2 8 ? 65.504 64.747 45.159 1.00 81.35 50 GLU A C 1
ATOM 1397 O O . GLU B 2 8 ? 66.384 65.543 45.513 1.00 81.35 50 GLU A O 1
ATOM 1403 N N . ALA B 2 9 ? 65.732 63.436 45.071 1.00 79.15 51 ALA A N 1
ATOM 1404 C CA . ALA B 2 9 ? 67.029 62.882 45.421 1.00 79.15 51 ALA A CA 1
ATOM 1405 C C . ALA B 2 9 ? 68.112 63.324 44.451 1.00 79.15 51 ALA A C 1
ATOM 1406 O O . ALA B 2 9 ? 69.258 63.512 44.862 1.00 79.15 51 ALA A O 1
ATOM 1408 N N . ASN B 2 10 ? 67.787 63.494 43.167 1.00 79.89 52 ASN A N 1
ATOM 1409 C CA . ASN B 2 10 ? 68.801 63.970 42.232 1.00 79.89 52 ASN A CA 1
ATOM 1410 C C . ASN B 2 10 ? 69.271 65.365 42.617 1.00 79.89 52 ASN A C 1
ATOM 1411 O O . ASN B 2 10 ? 70.477 65.647 42.641 1.00 79.89 52 ASN A O 1
ATOM 1416 N N . ALA B 2 11 ? 68.327 66.246 42.955 1.00 76.45 53 ALA A N 1
ATOM 1417 C CA . ALA B 2 11 ? 68.700 67.568 43.444 1.00 76.45 53 ALA A CA 1
ATOM 1418 C C . ALA B 2 11 ? 69.498 67.466 44.737 1.00 76.45 53 ALA A C 1
ATOM 1419 O O . ALA B 2 11 ? 70.433 68.243 44.962 1.00 76.45 53 ALA A O 1
ATOM 1421 N N . LEU B 2 12 ? 69.137 66.518 45.604 1.00 74.85 54 LEU A N 1
ATOM 1422 C CA . LEU B 2 12 ? 69.854 66.364 46.865 1.00 74.85 54 LEU A CA 1
ATOM 1423 C C . LEU B 2 12 ? 71.304 65.936 46.647 1.00 74.85 54 LEU A C 1
ATOM 1424 O O . LEU B 2 12 ? 72.211 66.455 47.305 1.00 74.85 54 LEU A O 1
ATOM 1429 N N . LEU B 2 13 ? 71.547 64.990 45.733 1.00 76.20 55 LEU A N 1
ATOM 1430 C CA . LEU B 2 13 ? 72.929 64.628 45.415 1.00 76.20 55 LEU A CA 1
ATOM 1431 C C . LEU B 2 13 ? 73.671 65.783 44.758 1.00 76.20 55 LEU A C 1
ATOM 1432 O O . LEU B 2 13 ? 74.860 65.989 45.026 1.00 76.20 55 LEU A O 1
ATOM 1437 N N . LYS B 2 14 ? 73.004 66.534 43.879 1.00 74.90 56 LYS A N 1
ATOM 1438 C CA . LYS B 2 14 ? 73.680 67.668 43.256 1.00 74.90 56 LYS A CA 1
ATOM 1439 C C . LYS B 2 14 ? 74.087 68.698 44.304 1.00 74.90 56 LYS A C 1
ATOM 1440 O O . LYS B 2 14 ? 75.184 69.265 44.237 1.00 74.90 56 LYS A O 1
ATOM 1446 N N . TRP B 2 15 ? 73.215 68.946 45.284 1.00 71.46 57 TRP A N 1
ATOM 1447 C CA . TRP B 2 15 ? 73.553 69.851 46.379 1.00 71.46 57 TRP A CA 1
ATOM 1448 C C . TRP B 2 15 ? 74.686 69.287 47.230 1.00 71.46 57 TRP A C 1
ATOM 1449 O O . TRP B 2 15 ? 75.622 70.011 47.588 1.00 71.46 57 TRP A O 1
ATOM 1460 N N . LYS B 2 16 ? 74.626 67.992 47.553 1.00 74.68 58 LYS A N 1
ATOM 1461 C CA . LYS B 2 16 ? 75.649 67.383 48.398 1.00 74.68 58 LYS A CA 1
ATOM 1462 C C . LYS B 2 16 ? 77.018 67.436 47.735 1.00 74.68 58 LYS A C 1
ATOM 1463 O O . LYS B 2 16 ? 78.032 67.672 48.402 1.00 74.68 58 LYS A O 1
ATOM 1469 N N . SER B 2 17 ? 77.068 67.232 46.421 1.00 74.28 59 SER A N 1
ATOM 1470 C CA . SER B 2 17 ? 78.327 67.259 45.688 1.00 74.28 59 SER A CA 1
ATOM 1471 C C . SER B 2 17 ? 78.958 68.645 45.635 1.00 74.28 59 SER A C 1
ATOM 1472 O O . SER B 2 17 ? 79.991 68.808 44.977 1.00 74.28 59 SER A O 1
ATOM 1475 N N . THR B 2 18 ? 78.368 69.640 46.294 1.00 74.96 60 THR A N 1
ATOM 1476 C CA . THR B 2 18 ? 78.908 70.990 46.336 1.00 74.96 60 THR A CA 1
ATOM 1477 C C . THR B 2 18 ? 79.614 71.281 47.659 1.00 74.96 60 THR A C 1
ATOM 1478 O O . THR B 2 18 ? 80.206 72.352 47.819 1.00 74.96 60 THR A O 1
ATOM 1482 N N . PHE B 2 19 ? 79.610 70.333 48.590 1.00 73.39 61 PHE A N 1
ATOM 1483 C CA . PHE B 2 19 ? 80.220 70.540 49.896 1.00 73.39 61 PHE A CA 1
ATOM 1484 C C . PHE B 2 19 ? 81.741 70.478 49.757 1.00 73.39 61 PHE A C 1
ATOM 1485 O O . PHE B 2 19 ? 82.290 70.327 48.662 1.00 73.39 61 PHE A O 1
ATOM 1493 N N . THR B 2 20 ? 82.445 70.602 50.880 1.00 84.15 62 THR A N 1
ATOM 1494 C CA . THR B 2 20 ? 83.883 70.375 50.923 1.00 84.15 62 THR A CA 1
ATOM 1495 C C . THR B 2 20 ? 84.215 69.574 52.174 1.00 84.15 62 THR A C 1
ATOM 1496 O O . THR B 2 20 ? 83.467 69.579 53.155 1.00 84.15 62 THR A O 1
ATOM 1500 N N . ASN B 2 21 ? 85.349 68.872 52.121 1.00 92.52 63 ASN A N 1
ATOM 1501 C CA . ASN B 2 21 ? 85.861 68.100 53.254 1.00 92.52 63 ASN A CA 1
ATOM 1502 C C . ASN B 2 21 ? 84.861 67.053 53.741 1.00 92.52 63 ASN A C 1
ATOM 1503 O O . ASN B 2 21 ? 84.769 66.783 54.941 1.00 92.52 63 ASN A O 1
ATOM 1508 N N . GLN B 2 22 ? 84.109 66.446 52.820 1.00 92.32 64 GLN A N 1
ATOM 1509 C CA . GLN B 2 22 ? 83.112 65.451 53.203 1.00 92.32 64 GLN A CA 1
ATOM 1510 C C . GLN B 2 22 ? 83.727 64.133 53.653 1.00 92.32 64 GLN A C 1
ATOM 1511 O O . GLN B 2 22 ? 82.999 63.281 54.174 1.00 92.32 64 GLN A O 1
ATOM 1517 N N . THR B 2 23 ? 85.034 63.942 53.460 1.00 98.05 65 THR A N 1
ATOM 1518 C CA . THR B 2 23 ? 85.633 62.626 53.666 1.00 98.05 65 THR A CA 1
ATOM 1519 C C . THR B 2 23 ? 85.614 62.216 55.133 1.00 98.05 65 THR A C 1
ATOM 1520 O O . THR B 2 23 ? 85.416 61.037 55.449 1.00 98.05 65 THR A O 1
ATOM 1524 N N . SER B 2 24 ? 85.833 63.168 56.042 1.00 99.75 66 SER A N 1
ATOM 1525 C CA . SER B 2 24 ? 85.890 62.834 57.462 1.00 99.75 66 SER A CA 1
ATOM 1526 C C . SER B 2 24 ? 84.540 62.339 57.966 1.00 99.75 66 SER A C 1
ATOM 1527 O O . SER B 2 24 ? 84.450 61.282 58.601 1.00 99.75 66 SER A O 1
ATOM 1530 N N . SER B 2 25 ? 83.475 63.092 57.688 1.00 93.51 67 SER A N 1
ATOM 1531 C CA . SER B 2 25 ? 82.132 62.736 58.144 1.00 93.51 67 SER A CA 1
ATOM 1532 C C . SER B 2 25 ? 81.505 61.786 57.128 1.00 93.51 67 SER A C 1
ATOM 1533 O O . SER B 2 25 ? 80.673 62.160 56.298 1.00 93.51 67 SER A O 1
ATOM 1536 N N . SER B 2 26 ? 81.918 60.521 57.207 1.00 90.61 68 SER A N 1
ATOM 1537 C CA . SER B 2 26 ? 81.333 59.477 56.375 1.00 90.61 68 SER A CA 1
ATOM 1538 C C . SER B 2 26 ? 79.893 59.157 56.756 1.00 90.61 68 SER A C 1
ATOM 1539 O O . SER B 2 26 ? 79.301 58.253 56.156 1.00 90.61 68 SER A O 1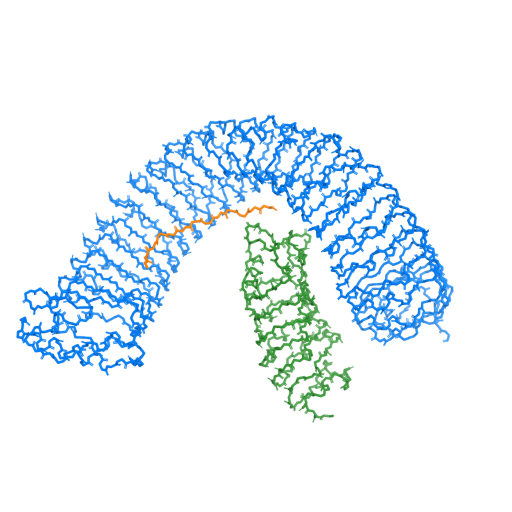
ATOM 1542 N N . LYS B 2 27 ? 79.328 59.860 57.741 1.00 78.64 69 LYS A N 1
ATOM 1543 C CA . LYS B 2 27 ? 77.933 59.647 58.107 1.00 78.64 69 LYS A CA 1
ATOM 1544 C C . LYS B 2 27 ? 76.998 60.036 56.969 1.00 78.64 69 LYS A C 1
ATOM 1545 O O . LYS B 2 27 ? 76.021 59.332 56.692 1.00 78.64 69 LYS A O 1
ATOM 1551 N N . LEU B 2 28 ? 77.281 61.152 56.298 1.00 75.67 70 LEU A N 1
ATOM 1552 C CA . LEU B 2 28 ? 76.465 61.577 55.168 1.00 75.67 70 LEU A CA 1
ATOM 1553 C C . LEU B 2 28 ? 76.743 60.767 53.909 1.00 75.67 70 LEU A C 1
ATOM 1554 O O . LEU B 2 28 ? 75.994 60.890 52.934 1.00 75.67 70 LEU A O 1
ATOM 1559 N N . SER B 2 29 ? 77.791 59.940 53.910 1.00 77.16 71 SER A N 1
ATOM 1560 C CA . SER B 2 29 ? 78.131 59.117 52.755 1.00 77.16 71 SER A CA 1
ATOM 1561 C C . SER B 2 29 ? 77.080 58.061 52.446 1.00 77.16 71 SER A C 1
ATOM 1562 O O . SER B 2 29 ? 77.117 57.478 51.358 1.00 77.16 71 SER A O 1
ATOM 1565 N N . SER B 2 30 ? 76.150 57.803 53.364 1.00 75.41 72 SER A N 1
ATOM 1566 C CA . SER B 2 30 ? 75.124 56.789 53.158 1.00 75.41 72 SER A CA 1
ATOM 1567 C C . SER B 2 30 ? 74.087 57.187 52.117 1.00 75.41 72 SER A C 1
ATOM 1568 O O . SER B 2 30 ? 73.108 56.453 51.942 1.00 75.41 72 SER A O 1
ATOM 1571 N N . TRP B 2 31 ? 74.263 58.314 51.432 1.00 75.23 73 TRP A N 1
ATOM 1572 C CA . TRP B 2 31 ? 73.345 58.729 50.374 1.00 75.23 73 TRP A CA 1
ATOM 1573 C C . TRP B 2 31 ? 73.797 58.070 49.079 1.00 75.23 73 TRP A C 1
ATOM 1574 O O . TRP B 2 31 ? 74.775 58.493 48.459 1.00 75.23 73 TRP A O 1
ATOM 1585 N N . VAL B 2 32 ? 73.078 57.031 48.660 1.00 74.28 74 VAL A N 1
ATOM 1586 C CA . VAL B 2 32 ? 73.446 56.209 47.520 1.00 74.28 74 VAL A CA 1
ATOM 1587 C C . VAL B 2 32 ? 72.283 56.191 46.532 1.00 74.28 74 VAL A C 1
ATOM 1588 O O . VAL B 2 32 ? 71.321 56.945 46.664 1.00 74.28 74 VAL A O 1
ATOM 1592 N N . ASN B 2 33 ? 72.394 55.314 45.531 1.00 77.85 75 ASN A N 1
ATOM 1593 C CA . ASN B 2 33 ? 71.538 55.259 44.349 1.00 77.85 75 ASN A CA 1
ATOM 1594 C C . ASN B 2 33 ? 70.064 55.473 44.675 1.00 77.85 75 ASN A C 1
ATOM 1595 O O . ASN B 2 33 ? 69.467 54.691 45.426 1.00 77.85 75 ASN A O 1
ATOM 1600 N N . PRO B 2 34 ? 69.447 56.522 44.129 1.00 78.73 76 PRO A N 1
ATOM 1601 C CA . PRO B 2 34 ? 67.998 56.714 44.298 1.00 78.73 76 PRO A CA 1
ATOM 1602 C C . PRO B 2 34 ? 67.225 55.700 43.468 1.00 78.73 76 PRO A C 1
ATOM 1603 O O . PRO B 2 34 ? 67.399 55.613 42.251 1.00 78.73 76 PRO A O 1
ATOM 1607 N N . ASN B 2 35 ? 66.368 54.936 44.132 1.00 87.75 77 ASN A N 1
ATOM 1608 C CA . ASN B 2 35 ? 65.603 53.880 43.481 1.00 87.75 77 ASN A CA 1
ATOM 1609 C C . ASN B 2 35 ? 64.273 53.754 44.216 1.00 87.75 77 ASN A C 1
ATOM 1610 O O . ASN B 2 35 ? 63.820 54.700 44.869 1.00 87.75 77 ASN A O 1
ATOM 1615 N N . THR B 2 36 ? 63.642 52.585 44.114 1.00 91.93 78 THR A N 1
ATOM 1616 C CA . THR B 2 36 ? 62.273 52.394 44.595 1.00 91.93 78 THR A CA 1
ATOM 1617 C C . THR B 2 36 ? 62.259 52.402 46.122 1.00 91.93 78 THR A C 1
ATOM 1618 O O . THR B 2 36 ? 62.187 51.367 46.789 1.00 91.93 78 THR A O 1
ATOM 1622 N N . SER B 2 37 ? 62.345 53.612 46.678 1.00 91.40 79 SER A N 1
ATOM 1623 C CA . SER B 2 37 ? 62.108 53.924 48.085 1.00 91.40 79 SER A CA 1
ATOM 1624 C C . SER B 2 37 ? 63.151 53.344 49.032 1.00 91.40 79 SER A C 1
ATOM 1625 O O . SER B 2 37 ? 62.915 53.308 50.246 1.00 91.40 79 SER A O 1
ATOM 1628 N N . SER B 2 38 ? 64.298 52.890 48.526 1.00 86.19 80 SER A N 1
ATOM 1629 C CA . SER B 2 38 ? 65.346 52.422 49.427 1.00 86.19 80 SER A CA 1
ATOM 1630 C C . SER B 2 38 ? 65.932 53.573 50.233 1.00 86.19 80 SER A C 1
ATOM 1631 O O . SER B 2 38 ? 66.363 53.383 51.378 1.00 86.19 80 SER A O 1
ATOM 1634 N N . PHE B 2 39 ? 65.969 54.772 49.647 1.00 84.21 81 PHE A N 1
ATOM 1635 C CA . PHE B 2 39 ? 66.610 55.894 50.322 1.00 84.21 81 PHE A CA 1
ATOM 1636 C C . PHE B 2 39 ? 65.825 56.316 51.560 1.00 84.21 81 PHE A C 1
ATOM 1637 O O . PHE B 2 39 ? 66.421 56.654 52.587 1.00 84.21 81 PHE A O 1
ATOM 1645 N N . CYS B 2 40 ? 64.490 56.276 51.499 1.00 88.24 82 CYS A N 1
ATOM 1646 C CA . CYS B 2 40 ? 63.699 56.520 52.704 1.00 88.24 82 CYS A CA 1
ATOM 1647 C C . CYS B 2 40 ? 64.118 55.615 53.853 1.00 88.24 82 CYS A C 1
ATOM 1648 O O . CYS B 2 40 ? 64.205 56.058 55.004 1.00 88.24 82 CYS A O 1
ATOM 1651 N N . THR B 2 41 ? 64.386 54.344 53.563 1.00 87.65 83 THR A N 1
ATOM 1652 C CA . THR B 2 41 ? 64.747 53.405 54.613 1.00 87.65 83 THR A CA 1
ATOM 1653 C C . THR B 2 41 ? 66.207 53.515 55.030 1.00 87.65 83 THR A C 1
ATOM 1654 O O . THR B 2 41 ? 66.534 53.170 56.170 1.00 87.65 83 THR A O 1
ATOM 1658 N N . SER B 2 42 ? 67.089 53.989 54.148 1.00 83.33 84 SER A N 1
ATOM 1659 C CA . SER B 2 42 ? 68.517 53.963 54.429 1.00 83.33 84 SER A CA 1
ATOM 1660 C C . SER B 2 42 ? 69.191 55.327 54.496 1.00 83.33 84 SER A C 1
ATOM 1661 O O . SER B 2 42 ? 70.285 55.416 55.060 1.00 83.33 84 SER A O 1
ATOM 1664 N N . TRP B 2 43 ? 68.588 56.382 53.951 1.00 77.64 85 TRP A N 1
ATOM 1665 C CA . TRP B 2 43 ? 69.235 57.689 53.936 1.00 77.64 85 TRP A CA 1
ATOM 1666 C C . TRP B 2 43 ? 69.132 58.348 55.306 1.00 77.64 85 TRP A C 1
ATOM 1667 O O . TRP B 2 43 ? 68.044 58.437 55.884 1.00 77.64 85 TRP A O 1
ATOM 1678 N N . TYR B 2 44 ? 70.269 58.804 55.822 1.00 70.75 86 TYR A N 1
ATOM 1679 C CA . TYR B 2 44 ? 70.309 59.467 57.115 1.00 70.75 86 TYR A CA 1
ATOM 1680 C C . TYR B 2 44 ? 69.659 60.845 57.025 1.00 70.75 86 TYR A C 1
ATOM 1681 O O . TYR B 2 44 ? 69.660 61.498 55.979 1.00 70.75 86 TYR A O 1
ATOM 1690 N N . GLY B 2 45 ? 69.085 61.278 58.146 1.00 61.59 87 GLY A N 1
ATOM 1691 C CA . GLY B 2 45 ? 68.532 62.618 58.250 1.00 61.59 87 GLY A CA 1
ATOM 1692 C C . GLY B 2 45 ? 67.415 62.924 57.280 1.00 61.59 87 GLY A C 1
ATOM 1693 O O . GLY B 2 45 ? 67.205 64.091 56.937 1.00 61.59 87 GLY A O 1
ATOM 1694 N N . VAL B 2 46 ? 66.687 61.909 56.825 1.00 61.54 88 VAL A N 1
ATOM 1695 C CA . VAL B 2 46 ? 65.615 62.083 55.852 1.00 61.54 88 VAL A CA 1
ATOM 1696 C C . VAL B 2 46 ? 64.435 61.218 56.267 1.00 61.54 88 VAL A C 1
ATOM 1697 O O . VAL B 2 46 ? 64.610 60.069 56.687 1.00 61.54 88 VAL A O 1
ATOM 1701 N N . ALA B 2 47 ? 63.231 61.775 56.158 1.00 62.54 89 ALA A N 1
ATOM 1702 C CA . ALA B 2 47 ? 62.001 61.034 56.400 1.00 62.54 89 ALA A CA 1
ATOM 1703 C C . ALA B 2 47 ? 60.993 61.409 55.329 1.00 62.54 89 ALA A C 1
ATOM 1704 O O . ALA B 2 47 ? 60.873 62.586 54.975 1.00 62.54 89 ALA A O 1
ATOM 1706 N N . CYS B 2 48 ? 60.283 60.414 54.806 1.00 73.43 90 CYS A N 1
ATOM 1707 C CA . CYS B 2 48 ? 59.261 60.644 53.799 1.00 73.43 90 CYS A CA 1
ATOM 1708 C C . CYS B 2 48 ? 57.908 60.241 54.362 1.00 73.43 90 CYS A C 1
ATOM 1709 O O . CYS B 2 48 ? 57.801 59.279 55.130 1.00 73.43 90 CYS A O 1
ATOM 1712 N N . SER B 2 49 ? 56.884 60.990 53.981 1.00 69.60 91 SER A N 1
ATOM 1713 C CA . SER B 2 49 ? 55.498 60.605 54.176 1.00 69.60 91 SER A CA 1
ATOM 1714 C C . SER B 2 49 ? 54.869 60.402 52.807 1.00 69.60 91 SER A C 1
ATOM 1715 O O . SER B 2 49 ? 55.017 61.247 51.918 1.00 69.60 91 SER A O 1
ATOM 1718 N N . LEU B 2 50 ? 54.187 59.267 52.643 1.00 69.97 92 LEU A N 1
ATOM 1719 C CA . LEU B 2 50 ? 53.600 58.861 51.369 1.00 69.97 92 LEU A CA 1
ATOM 1720 C C . LEU B 2 50 ? 54.587 59.025 50.220 1.00 69.97 92 LEU A C 1
ATOM 1721 O O . LEU B 2 50 ? 54.190 59.329 49.092 1.00 69.97 92 LEU A O 1
ATOM 1726 N N . GLY B 2 51 ? 55.871 58.828 50.499 1.00 73.31 93 GLY A N 1
ATOM 1727 C CA . GLY B 2 51 ? 56.890 58.915 49.479 1.00 73.31 93 GLY A CA 1
ATOM 1728 C C . GLY B 2 51 ? 57.396 60.302 49.150 1.00 73.31 93 GLY A C 1
ATOM 1729 O O . GLY B 2 51 ? 57.885 60.504 48.036 1.00 73.31 93 GLY A O 1
ATOM 1730 N N . SER B 2 52 ? 57.286 61.270 50.060 1.00 70.25 94 SER A N 1
ATOM 1731 C CA . SER B 2 52 ? 57.843 62.594 49.805 1.00 70.25 94 SER A CA 1
ATOM 1732 C C . SER B 2 52 ? 58.518 63.128 51.060 1.00 70.25 94 SER A C 1
ATOM 1733 O O . SER B 2 52 ? 58.123 62.816 52.182 1.00 70.25 94 SER A O 1
ATOM 1736 N N . ILE B 2 53 ? 59.534 63.969 50.848 1.00 62.95 95 ILE A N 1
ATOM 1737 C CA . ILE B 2 53 ? 60.335 64.489 51.951 1.00 62.95 95 ILE A CA 1
ATOM 1738 C C . ILE B 2 53 ? 59.476 65.323 52.895 1.00 62.95 95 ILE A C 1
ATOM 1739 O O . ILE B 2 53 ? 58.613 66.099 52.465 1.00 62.95 95 ILE A O 1
ATOM 1744 N N . ILE B 2 54 ? 59.694 65.146 54.201 1.00 58.54 96 ILE A N 1
ATOM 1745 C CA . ILE B 2 54 ? 58.956 65.888 55.220 1.00 58.54 96 ILE A CA 1
ATOM 1746 C C . ILE B 2 54 ? 59.914 66.616 56.159 1.00 58.54 96 ILE A C 1
ATOM 1747 O O . ILE B 2 54 ? 59.701 67.787 56.505 1.00 58.54 96 ILE A O 1
ATOM 1752 N N . ARG B 2 55 ? 60.969 65.925 56.591 1.00 53.71 97 ARG A N 1
ATOM 1753 C CA . ARG B 2 55 ? 61.889 66.437 57.597 1.00 53.71 97 ARG A CA 1
ATOM 1754 C C . ARG B 2 55 ? 63.318 66.422 57.075 1.00 53.71 97 ARG A C 1
ATOM 1755 O O . ARG B 2 55 ? 63.738 65.464 56.422 1.00 53.71 97 ARG A O 1
ATOM 1763 N N . LEU B 2 56 ? 64.064 67.487 57.369 1.00 51.91 98 LEU A N 1
ATOM 1764 C CA . LEU B 2 56 ? 65.499 67.554 57.101 1.00 51.91 98 LEU A CA 1
ATOM 1765 C C . LEU B 2 56 ? 66.231 67.871 58.398 1.00 51.91 98 LEU A C 1
ATOM 1766 O O . LEU B 2 56 ? 66.269 69.030 58.830 1.00 51.91 98 LEU A O 1
ATOM 1771 N N . ASN B 2 57 ? 66.832 66.845 58.992 1.00 53.23 99 ASN A N 1
ATOM 1772 C CA . ASN B 2 57 ? 67.570 66.949 60.242 1.00 53.23 99 ASN A CA 1
ATOM 1773 C C . ASN B 2 57 ? 69.035 66.649 59.962 1.00 53.23 99 ASN A C 1
ATOM 1774 O O . ASN B 2 57 ? 69.372 65.537 59.545 1.00 53.23 99 ASN A O 1
ATOM 1779 N N . LEU B 2 58 ? 69.900 67.635 60.181 1.00 51.74 100 LEU A N 1
ATOM 1780 C CA . LEU B 2 58 ? 71.327 67.489 59.910 1.00 51.74 100 LEU A CA 1
ATOM 1781 C C . LEU B 2 58 ? 72.149 68.141 61.020 1.00 51.74 100 LEU A C 1
ATOM 1782 O O . LEU B 2 58 ? 73.074 68.914 60.771 1.00 51.74 100 LEU A O 1
ATOM 1787 N N . THR B 2 59 ? 71.808 67.830 62.269 1.00 55.66 101 THR A N 1
ATOM 1788 C CA . THR B 2 59 ? 72.518 68.389 63.412 1.00 55.66 101 THR A CA 1
ATOM 1789 C C . THR B 2 59 ? 73.939 67.851 63.507 1.00 55.66 101 THR A C 1
ATOM 1790 O O . THR B 2 59 ? 74.171 66.646 63.390 1.00 55.66 101 THR A O 1
ATOM 1794 N N . ASN B 2 60 ? 74.886 68.760 63.735 1.00 55.43 102 ASN A N 1
ATOM 1795 C CA . ASN B 2 60 ? 76.211 68.415 64.253 1.00 55.43 102 ASN A CA 1
ATOM 1796 C C . ASN B 2 60 ? 76.923 67.393 63.370 1.00 55.43 102 ASN A C 1
ATOM 1797 O O . ASN B 2 60 ? 77.654 66.525 63.850 1.00 55.43 102 ASN A O 1
ATOM 1802 N N . THR B 2 61 ? 76.714 67.498 62.060 1.00 61.46 103 THR A N 1
ATOM 1803 C CA . THR B 2 61 ? 77.218 66.511 61.116 1.00 61.46 103 THR A CA 1
ATOM 1804 C C . THR B 2 61 ? 78.406 67.007 60.300 1.00 61.46 103 THR A C 1
ATOM 1805 O O . THR B 2 61 ? 78.847 66.307 59.383 1.00 61.46 103 THR A O 1
ATOM 1809 N N . GLY B 2 62 ? 78.931 68.193 60.599 1.00 61.33 104 GLY A N 1
ATOM 1810 C CA . GLY B 2 62 ? 80.176 68.636 60.002 1.00 61.33 104 GLY A CA 1
ATOM 1811 C C . GLY B 2 62 ? 80.093 69.128 58.575 1.00 61.33 104 GLY A C 1
ATOM 1812 O O . GLY B 2 62 ? 81.140 69.311 57.944 1.00 61.33 104 GLY A O 1
ATOM 1813 N N . ILE B 2 63 ? 78.886 69.346 58.047 1.00 59.71 105 ILE A N 1
ATOM 1814 C CA . ILE B 2 63 ? 78.734 69.802 56.672 1.00 59.71 105 ILE A CA 1
ATOM 1815 C C . ILE B 2 63 ? 79.463 71.132 56.464 1.00 59.71 105 ILE A C 1
ATOM 1816 O O . ILE B 2 63 ? 79.700 71.897 57.406 1.00 59.71 105 ILE A O 1
ATOM 1821 N N . GLU B 2 64 ? 79.848 71.385 55.217 1.00 67.83 106 GLU A N 1
ATOM 1822 C CA . GLU B 2 64 ? 80.414 72.645 54.759 1.00 67.83 106 GLU A CA 1
ATOM 1823 C C . GLU B 2 64 ? 79.778 73.010 53.431 1.00 67.83 106 GLU A C 1
ATOM 1824 O O . GLU B 2 64 ? 79.651 72.162 52.546 1.00 67.83 106 GLU A O 1
ATOM 1830 N N . GLY B 2 65 ? 79.371 74.266 53.293 1.00 59.90 107 GLY A N 1
ATOM 1831 C CA . GLY B 2 65 ? 78.850 74.705 52.008 1.00 59.90 107 GLY A CA 1
ATOM 1832 C C . GLY B 2 65 ? 78.154 76.041 52.100 1.00 59.90 107 GLY A C 1
ATOM 1833 O O . GLY B 2 65 ? 78.453 76.859 52.977 1.00 59.90 107 GLY A O 1
ATOM 1834 N N . THR B 2 66 ? 77.232 76.255 51.169 1.00 57.44 108 THR A N 1
ATOM 1835 C CA . THR B 2 66 ? 76.365 77.420 51.163 1.00 57.44 108 THR A CA 1
ATOM 1836 C C . THR B 2 66 ? 74.957 76.941 50.841 1.00 57.44 108 THR A C 1
ATOM 1837 O O . THR B 2 66 ? 74.672 75.740 50.849 1.00 57.44 108 THR A O 1
ATOM 1841 N N . PHE B 2 67 ? 74.067 77.885 50.564 1.00 61.05 109 PHE A N 1
ATOM 1842 C CA . PHE B 2 67 ? 72.693 77.589 50.177 1.00 61.05 109 PHE A CA 1
ATOM 1843 C C . PHE B 2 67 ? 72.418 78.047 48.751 1.00 61.05 109 PHE A C 1
ATOM 1844 O O . PHE B 2 67 ? 71.306 78.457 48.415 1.00 61.05 109 PHE A O 1
ATOM 1852 N N . GLU B 2 68 ? 73.440 77.987 47.899 1.00 72.13 110 GLU A N 1
ATOM 1853 C CA . GLU B 2 68 ? 73.281 78.443 46.523 1.00 72.13 110 GLU A CA 1
ATOM 1854 C C . GLU B 2 68 ? 72.431 77.473 45.713 1.00 72.13 110 GLU A C 1
ATOM 1855 O O . GLU B 2 68 ? 71.531 77.889 44.975 1.00 72.13 110 GLU A O 1
ATOM 1861 N N . ASP B 2 69 ? 72.691 76.177 45.845 1.00 74.48 111 ASP A N 1
ATOM 1862 C CA . ASP B 2 69 ? 72.008 75.151 45.065 1.00 74.48 111 ASP A CA 1
ATOM 1863 C C . ASP B 2 69 ? 71.010 74.363 45.907 1.00 74.48 111 ASP A C 1
ATOM 1864 O O . ASP B 2 69 ? 70.841 73.156 45.727 1.00 74.48 111 ASP A O 1
ATOM 1869 N N . PHE B 2 70 ? 70.344 75.026 46.839 1.00 63.29 112 PHE A N 1
ATOM 1870 C CA . PHE B 2 70 ? 69.300 74.345 47.592 1.00 63.29 112 PHE A CA 1
ATOM 1871 C C . PHE B 2 70 ? 68.034 74.261 46.747 1.00 63.29 112 PHE A C 1
ATOM 1872 O O . PHE B 2 70 ? 67.566 75.285 46.240 1.00 63.29 112 PHE A O 1
ATOM 1880 N N . PRO B 2 71 ? 67.464 73.078 46.569 1.00 64.27 113 PRO A N 1
ATOM 1881 C CA . PRO B 2 71 ? 66.286 72.946 45.702 1.00 64.27 113 PRO A CA 1
ATOM 1882 C C . PRO B 2 71 ? 65.031 73.593 46.268 1.00 64.27 113 PRO A C 1
ATOM 1883 O O . PRO B 2 71 ? 64.133 72.895 46.750 1.00 64.27 113 PRO A O 1
ATOM 1887 N N . PHE B 2 72 ? 64.952 74.925 46.208 1.00 62.13 114 PHE A N 1
ATOM 1888 C CA . PHE B 2 72 ? 63.742 75.612 46.651 1.00 62.13 114 PHE A CA 1
ATOM 1889 C C . PHE B 2 72 ? 62.552 75.299 45.755 1.00 62.13 114 PHE A C 1
ATOM 1890 O O . PHE B 2 72 ? 61.404 75.377 46.204 1.00 62.13 114 PHE A O 1
ATOM 1898 N N . SER B 2 73 ? 62.799 74.949 44.494 1.00 69.15 115 SER A N 1
ATOM 1899 C CA . SER B 2 73 ? 61.740 74.731 43.518 1.00 69.15 115 SER A CA 1
ATOM 1900 C C . SER B 2 73 ? 61.428 73.256 43.302 1.00 69.15 115 SER A C 1
ATOM 1901 O O . SER B 2 73 ? 60.752 72.913 42.327 1.00 69.15 115 SER A O 1
ATOM 1904 N N . SER B 2 74 ? 61.906 72.377 44.181 1.00 67.84 116 SER A N 1
ATOM 1905 C CA . SER B 2 74 ? 61.692 70.947 44.041 1.00 67.84 116 SER A CA 1
ATOM 1906 C C . SER B 2 74 ? 61.071 70.295 45.266 1.00 67.84 116 SER A C 1
ATOM 1907 O O . SER B 2 74 ? 60.787 69.093 45.223 1.00 67.84 116 SER A O 1
ATOM 1910 N N . LEU B 2 75 ? 60.851 71.040 46.349 1.00 67.44 117 LEU A N 1
ATOM 1911 C CA . LEU B 2 75 ? 60.489 70.472 47.647 1.00 67.44 117 LEU A CA 1
ATOM 1912 C C . LEU B 2 75 ? 59.232 71.159 48.163 1.00 67.44 117 LEU A C 1
ATOM 1913 O O . LEU B 2 75 ? 59.300 72.013 49.057 1.00 67.44 117 LEU A O 1
ATOM 1918 N N . PRO B 2 76 ? 58.062 70.815 47.622 1.00 73.83 118 PRO A N 1
ATOM 1919 C CA . PRO B 2 76 ? 56.818 71.446 48.079 1.00 73.83 118 PRO A CA 1
ATOM 1920 C C . PRO B 2 76 ? 56.235 70.844 49.347 1.00 73.83 118 PRO A C 1
ATOM 1921 O O . PRO B 2 76 ? 55.209 71.338 49.827 1.00 73.83 118 PRO A O 1
ATOM 1925 N N . ASN B 2 77 ? 56.842 69.796 49.902 1.00 72.73 119 ASN A N 1
ATOM 1926 C CA . ASN B 2 77 ? 56.283 69.108 51.058 1.00 72.73 119 ASN A CA 1
ATOM 1927 C C . ASN B 2 77 ? 57.227 69.090 52.251 1.00 72.73 119 ASN A C 1
ATOM 1928 O O . ASN B 2 77 ? 56.953 68.392 53.234 1.00 72.73 119 ASN A O 1
ATOM 1933 N N . LEU B 2 78 ? 58.329 69.833 52.193 1.00 59.92 120 LEU A N 1
ATOM 1934 C CA . LEU B 2 78 ? 59.201 69.977 53.349 1.00 59.92 120 LEU A CA 1
ATOM 1935 C C . LEU B 2 78 ? 58.471 70.727 54.456 1.00 59.92 120 LEU A C 1
ATOM 1936 O O . LEU B 2 78 ? 57.926 71.811 54.226 1.00 59.92 120 LEU A O 1
ATOM 1941 N N . THR B 2 79 ? 58.453 70.152 55.662 1.00 56.36 121 THR A N 1
ATOM 1942 C CA . THR B 2 79 ? 57.776 70.776 56.790 1.00 56.36 121 THR A CA 1
ATOM 1943 C C . THR B 2 79 ? 58.659 71.011 58.006 1.00 56.36 121 THR A C 1
ATOM 1944 O O . THR B 2 79 ? 58.362 71.924 58.781 1.00 56.36 121 THR A O 1
ATOM 1948 N N . PHE B 2 80 ? 59.712 70.223 58.210 1.00 51.24 122 PHE A N 1
ATOM 1949 C CA . PHE B 2 80 ? 60.622 70.413 59.336 1.00 51.24 122 PHE A CA 1
ATOM 1950 C C . PHE B 2 80 ? 62.016 70.677 58.786 1.00 51.24 122 PHE A C 1
ATOM 1951 O O . PHE B 2 80 ? 62.532 69.867 58.010 1.00 51.24 122 PHE A O 1
ATOM 1959 N N . VAL B 2 81 ? 62.633 71.795 59.176 1.00 43.35 123 VAL A N 1
ATOM 1960 C CA . VAL B 2 81 ? 63.993 72.098 58.732 1.00 43.35 123 VAL A CA 1
ATOM 1961 C C . VAL B 2 81 ? 64.842 72.433 59.948 1.00 43.35 123 VAL A C 1
ATOM 1962 O O . VAL B 2 81 ? 64.588 73.436 60.632 1.00 43.35 123 VAL A O 1
ATOM 1966 N N . ASP B 2 82 ? 65.861 71.611 60.206 1.00 44.05 124 ASP A N 1
ATOM 1967 C CA . ASP B 2 82 ? 66.798 71.860 61.291 1.00 44.05 124 ASP A CA 1
ATOM 1968 C C . ASP B 2 82 ? 68.203 71.604 60.773 1.00 44.05 124 ASP A C 1
ATOM 1969 O O . ASP B 2 82 ? 68.528 70.474 60.403 1.00 44.05 124 ASP A O 1
ATOM 1974 N N . LEU B 2 83 ? 69.031 72.642 60.753 1.00 42.03 125 LEU A N 1
ATOM 1975 C CA . LEU B 2 83 ? 70.392 72.574 60.234 1.00 42.03 125 LEU A CA 1
ATOM 1976 C C . LEU B 2 83 ? 71.370 73.194 61.218 1.00 42.03 125 LEU A C 1
ATOM 1977 O O . LEU B 2 83 ? 72.322 73.876 60.833 1.00 42.03 125 LEU A O 1
ATOM 1982 N N . SER B 2 84 ? 71.144 72.971 62.508 1.00 44.15 126 SER A N 1
ATOM 1983 C CA . SER B 2 84 ? 71.974 73.580 63.532 1.00 44.15 126 SER A CA 1
ATOM 1984 C C . SER B 2 84 ? 73.332 72.894 63.623 1.00 44.15 126 SER A C 1
ATOM 1985 O O . SER B 2 84 ? 73.499 71.729 63.255 1.00 44.15 126 SER A O 1
ATOM 1988 N N . MET B 2 85 ? 74.308 73.643 64.137 1.00 47.99 127 MET A N 1
ATOM 1989 C CA . MET B 2 85 ? 75.649 73.140 64.432 1.00 47.99 127 MET A CA 1
ATOM 1990 C C . MET B 2 85 ? 76.308 72.565 63.175 1.00 47.99 127 MET A C 1
ATOM 1991 O O . MET B 2 85 ? 76.610 71.378 63.067 1.00 47.99 127 MET A O 1
ATOM 1996 N N . ASN B 2 86 ? 76.506 73.461 62.218 1.00 51.53 128 ASN A N 1
ATOM 1997 C CA . ASN B 2 86 ? 77.223 73.152 60.988 1.00 51.53 128 ASN A CA 1
ATOM 1998 C C . ASN B 2 86 ? 78.067 74.369 60.641 1.00 51.53 128 ASN A C 1
ATOM 1999 O O . ASN B 2 86 ? 78.284 75.261 61.467 1.00 51.53 128 ASN A O 1
ATOM 2004 N N . ARG B 2 87 ? 78.573 74.409 59.414 1.00 54.02 129 ARG A N 1
ATOM 2005 C CA . ARG B 2 87 ? 79.357 75.550 58.968 1.00 54.02 129 ARG A CA 1
ATOM 2006 C C . ARG B 2 87 ? 78.796 76.139 57.680 1.00 54.02 129 ARG A C 1
ATOM 2007 O O . ARG B 2 87 ? 79.549 76.611 56.828 1.00 54.02 129 ARG A O 1
ATOM 2015 N N . PHE B 2 88 ? 77.475 76.105 57.519 1.00 51.87 130 PHE A N 1
ATOM 2016 C CA . PHE B 2 88 ? 76.841 76.773 56.392 1.00 51.87 130 PHE A CA 1
ATOM 2017 C C . PHE B 2 88 ? 77.116 78.269 56.439 1.00 51.87 130 PHE A C 1
ATOM 2018 O O . PHE B 2 88 ? 77.042 78.896 57.499 1.00 51.87 130 PHE A O 1
ATOM 2026 N N . SER B 2 89 ? 77.433 78.847 55.280 1.00 49.28 131 SER A N 1
ATOM 2027 C CA . SER B 2 89 ? 77.753 80.264 55.180 1.00 49.28 131 SER A CA 1
ATOM 2028 C C . SER B 2 89 ? 76.884 80.895 54.102 1.00 49.28 131 SER A C 1
ATOM 2029 O O . SER B 2 89 ? 75.990 80.257 53.540 1.00 49.28 131 SER A O 1
ATOM 2032 N N . GLY B 2 90 ? 77.154 82.166 53.815 1.00 45.71 132 GLY A N 1
ATOM 2033 C CA . GLY B 2 90 ? 76.409 82.888 52.805 1.00 45.71 132 GLY A CA 1
ATOM 2034 C C . GLY B 2 90 ? 75.397 83.853 53.383 1.00 45.71 132 GLY A C 1
ATOM 2035 O O . GLY B 2 90 ? 75.693 84.577 54.336 1.00 45.71 132 GLY A O 1
ATOM 2036 N N . THR B 2 91 ? 74.201 83.886 52.801 1.00 44.64 133 THR A N 1
ATOM 2037 C CA . THR B 2 91 ? 73.100 84.709 53.281 1.00 44.64 133 THR A CA 1
ATOM 2038 C C . THR B 2 91 ? 71.842 83.854 53.352 1.00 44.64 133 THR A C 1
ATOM 2039 O O . THR B 2 91 ? 71.859 82.659 53.044 1.00 44.64 133 THR A O 1
ATOM 2043 N N . ILE B 2 92 ? 70.740 84.473 53.761 1.00 44.78 134 ILE A N 1
ATOM 2044 C CA . ILE B 2 92 ? 69.443 83.812 53.814 1.00 44.78 134 ILE A CA 1
ATOM 2045 C C . ILE B 2 92 ? 68.639 84.269 52.606 1.00 44.78 134 ILE A C 1
ATOM 2046 O O . ILE B 2 92 ? 68.308 85.454 52.481 1.00 44.78 134 ILE A O 1
ATOM 2051 N N . SER B 2 93 ? 68.329 83.334 51.718 1.00 49.48 135 SER A N 1
ATOM 2052 C CA . SER B 2 93 ? 67.642 83.671 50.484 1.00 49.48 135 SER A CA 1
ATOM 2053 C C . SER B 2 93 ? 66.167 83.972 50.745 1.00 49.48 135 SER A C 1
ATOM 2054 O O . SER B 2 93 ? 65.545 83.360 51.617 1.00 49.48 135 SER A O 1
ATOM 2057 N N . PRO B 2 94 ? 65.590 84.920 50.005 1.00 51.66 136 PRO A N 1
ATOM 2058 C CA . PRO B 2 94 ? 64.145 85.169 50.128 1.00 51.66 136 PRO A CA 1
ATOM 2059 C C . PRO B 2 94 ? 63.295 83.977 49.738 1.00 51.66 136 PRO A C 1
ATOM 2060 O O . PRO B 2 94 ? 62.160 83.858 50.219 1.00 51.66 136 PRO A O 1
ATOM 2064 N N . LEU B 2 95 ? 63.809 83.084 48.890 1.00 54.28 137 LEU A N 1
ATOM 2065 C CA . LEU B 2 95 ? 63.031 81.929 48.461 1.00 54.28 137 LEU A CA 1
ATOM 2066 C C . LEU B 2 95 ? 62.662 81.022 49.626 1.00 54.28 137 LEU A C 1
ATOM 2067 O O . LEU B 2 95 ? 61.678 80.279 49.531 1.00 54.28 137 LEU A O 1
ATOM 2072 N N . TRP B 2 96 ? 63.414 81.089 50.731 1.00 49.14 138 TRP A N 1
ATOM 2073 C CA . TRP B 2 96 ? 63.054 80.370 51.949 1.00 49.14 138 TRP A CA 1
ATOM 2074 C C . TRP B 2 96 ? 61.623 80.646 52.379 1.00 49.14 138 TRP A C 1
ATOM 2075 O O . TRP B 2 96 ? 61.044 79.847 53.122 1.00 49.14 138 TRP A O 1
ATOM 2086 N N . GLY B 2 97 ? 61.039 81.751 51.928 1.00 53.74 139 GLY A N 1
ATOM 2087 C CA . GLY B 2 97 ? 59.682 82.088 52.285 1.00 53.74 139 GLY A CA 1
ATOM 2088 C C . GLY B 2 97 ? 58.598 81.387 51.505 1.00 53.74 139 GLY A C 1
ATOM 2089 O O . GLY B 2 97 ? 57.418 81.654 51.747 1.00 53.74 139 GLY A O 1
ATOM 2090 N N . ARG B 2 98 ? 58.944 80.493 50.577 1.00 60.10 140 ARG A N 1
ATOM 2091 C CA . ARG B 2 98 ? 57.956 79.906 49.680 1.00 60.10 140 ARG A CA 1
ATOM 2092 C C . ARG B 2 98 ? 57.570 78.477 50.059 1.00 60.10 140 ARG A C 1
ATOM 2093 O O . ARG B 2 98 ? 56.886 77.803 49.283 1.00 60.10 140 ARG A O 1
ATOM 2101 N N . PHE B 2 99 ? 57.984 78.002 51.231 1.00 58.90 141 PHE A N 1
ATOM 2102 C CA . PHE B 2 99 ? 57.567 76.693 51.729 1.00 58.90 141 PHE A CA 1
ATOM 2103 C C . PHE B 2 99 ? 56.231 76.853 52.448 1.00 58.90 141 PHE A C 1
ATOM 2104 O O . PHE B 2 99 ? 56.172 77.408 53.549 1.00 58.90 141 PHE A O 1
ATOM 2112 N N . SER B 2 100 ? 55.159 76.363 51.825 1.00 62.26 142 SER A N 1
ATOM 2113 C CA . SER B 2 100 ? 53.812 76.654 52.303 1.00 62.26 142 SER A CA 1
ATOM 2114 C C . SER B 2 100 ? 53.437 75.892 53.569 1.00 62.26 142 SER A C 1
ATOM 2115 O O . SER B 2 100 ? 52.511 76.312 54.270 1.00 62.26 142 SER A O 1
ATOM 2118 N N . LYS B 2 101 ? 54.116 74.786 53.880 1.00 63.73 143 LYS A N 1
ATOM 2119 C CA . LYS B 2 101 ? 53.766 73.971 55.040 1.00 63.73 143 LYS A CA 1
ATOM 2120 C C . LYS B 2 101 ? 54.898 73.888 56.058 1.00 63.73 143 LYS A C 1
ATOM 2121 O O . LYS B 2 101 ? 54.935 72.951 56.861 1.00 63.73 143 LYS A O 1
ATOM 2127 N N . LEU B 2 102 ? 55.823 74.842 56.039 1.00 52.10 144 LEU A N 1
ATOM 2128 C CA . LEU B 2 102 ? 56.919 74.842 56.996 1.00 52.10 144 LEU A CA 1
ATOM 2129 C C . LEU B 2 102 ? 56.400 75.159 58.394 1.00 52.10 144 LEU A C 1
ATOM 2130 O O . LEU B 2 102 ? 55.624 76.101 58.578 1.00 52.10 144 LEU A O 1
ATOM 2135 N N . GLU B 2 103 ? 56.818 74.362 59.379 1.00 48.13 145 GLU A N 1
ATOM 2136 C CA . GLU B 2 103 ? 56.439 74.583 60.772 1.00 48.13 145 GLU A CA 1
ATOM 2137 C C . GLU B 2 103 ? 57.637 74.927 61.647 1.00 48.13 145 GLU A C 1
ATOM 2138 O O . GLU B 2 103 ? 57.637 75.978 62.294 1.00 48.13 145 GLU A O 1
ATOM 2144 N N . TYR B 2 104 ? 58.659 74.080 61.683 1.00 38.58 146 TYR A N 1
ATOM 2145 C CA . TYR B 2 104 ? 59.823 74.280 62.534 1.00 38.58 146 TYR A CA 1
ATOM 2146 C C . TYR B 2 104 ? 60.981 74.744 61.664 1.00 38.58 146 TYR A C 1
ATOM 2147 O O . TYR B 2 104 ? 61.365 74.044 60.716 1.00 38.58 146 TYR A O 1
ATOM 2156 N N . PHE B 2 105 ? 61.549 75.910 61.991 1.00 35.89 147 PHE A N 1
ATOM 2157 C CA . PHE B 2 105 ? 62.587 76.510 61.154 1.00 35.89 147 PHE A CA 1
ATOM 2158 C C . PHE B 2 105 ? 63.773 76.898 62.031 1.00 35.89 147 PHE A C 1
ATOM 2159 O O . PHE B 2 105 ? 63.725 77.904 62.752 1.00 35.89 147 PHE A O 1
ATOM 2167 N N . ASP B 2 106 ? 64.837 76.100 61.965 1.00 35.83 148 ASP A N 1
ATOM 2168 C CA . ASP B 2 106 ? 66.053 76.359 62.719 1.00 35.83 148 ASP A CA 1
ATOM 2169 C C . ASP B 2 106 ? 67.224 76.572 61.775 1.00 35.83 148 ASP A C 1
ATOM 2170 O O . ASP B 2 106 ? 67.503 75.726 60.921 1.00 35.83 148 ASP A O 1
ATOM 2175 N N . LEU B 2 107 ? 67.910 77.700 61.944 1.00 34.68 149 LEU A N 1
ATOM 2176 C CA . LEU B 2 107 ? 69.182 77.964 61.288 1.00 34.68 149 LEU A CA 1
ATOM 2177 C C . LEU B 2 107 ? 70.207 78.438 62.302 1.00 34.68 149 LEU A C 1
ATOM 2178 O O . LEU B 2 107 ? 70.835 79.487 62.120 1.00 34.68 149 LEU A O 1
ATOM 2183 N N . SER B 2 108 ? 70.402 77.662 63.361 1.00 35.88 150 SER A N 1
ATOM 2184 C CA . SER B 2 108 ? 71.273 78.037 64.459 1.00 35.88 150 SER A CA 1
ATOM 2185 C C . SER B 2 108 ? 72.726 77.908 64.027 1.00 35.88 150 SER A C 1
ATOM 2186 O O . SER B 2 108 ? 73.041 77.920 62.835 1.00 35.88 150 SER A O 1
ATOM 2189 N N . ILE B 2 109 ? 73.609 77.788 65.016 1.00 36.20 151 ILE A N 1
ATOM 2190 C CA . ILE B 2 109 ? 75.021 78.142 64.921 1.00 36.20 151 ILE A CA 1
ATOM 2191 C C . ILE B 2 109 ? 75.598 77.781 63.557 1.00 36.20 151 ILE A C 1
ATOM 2192 O O . ILE B 2 109 ? 75.569 76.618 63.143 1.00 36.20 151 ILE A O 1
ATOM 2197 N N . ASN B 2 110 ? 76.147 78.784 62.870 1.00 41.39 152 ASN A N 1
ATOM 2198 C CA . ASN B 2 110 ? 76.593 78.693 61.485 1.00 41.39 152 ASN A CA 1
ATOM 2199 C C . ASN B 2 110 ? 77.444 79.914 61.171 1.00 41.39 152 ASN A C 1
ATOM 2200 O O . ASN B 2 110 ? 77.847 80.662 62.064 1.00 41.39 152 ASN A O 1
ATOM 2205 N N . GLN B 2 111 ? 77.725 80.104 59.879 1.00 51.93 153 GLN A N 1
ATOM 2206 C CA . GLN B 2 111 ? 78.500 81.268 59.460 1.00 51.93 153 GLN A CA 1
ATOM 2207 C C . GLN B 2 111 ? 77.602 82.374 58.918 1.00 51.93 153 GLN A C 1
ATOM 2208 O O . GLN B 2 111 ? 78.089 83.454 58.567 1.00 51.93 153 GLN A O 1
ATOM 2214 N N . LEU B 2 112 ? 76.293 82.116 58.828 1.00 42.35 154 LEU A N 1
ATOM 2215 C CA . LEU B 2 112 ? 75.329 82.995 58.166 1.00 42.35 154 LEU A CA 1
ATOM 2216 C C . LEU B 2 112 ? 75.509 84.474 58.490 1.00 42.35 154 LEU A C 1
ATOM 2217 O O . LEU B 2 112 ? 75.659 84.848 59.657 1.00 42.35 154 LEU A O 1
ATOM 2222 N N . VAL B 2 113 ? 75.490 85.318 57.457 1.00 41.61 155 VAL A N 1
ATOM 2223 C CA . VAL B 2 113 ? 75.579 86.768 57.609 1.00 41.61 155 VAL A CA 1
ATOM 2224 C C . VAL B 2 113 ? 74.475 87.414 56.785 1.00 41.61 155 VAL A C 1
ATOM 2225 O O . VAL B 2 113 ? 73.663 86.722 56.162 1.00 41.61 155 VAL A O 1
ATOM 2229 N N . GLY B 2 114 ? 74.438 88.743 56.773 1.00 44.90 156 GLY A N 1
ATOM 2230 C CA . GLY B 2 114 ? 73.495 89.458 55.938 1.00 44.90 156 GLY A CA 1
ATOM 2231 C C . GLY B 2 114 ? 72.249 89.928 56.657 1.00 44.90 156 GLY A C 1
ATOM 2232 O O . GLY B 2 114 ? 72.257 90.114 57.875 1.00 44.90 156 GLY A O 1
ATOM 2233 N N . GLU B 2 115 ? 71.169 90.119 55.907 1.00 53.15 157 GLU A N 1
ATOM 2234 C CA . GLU B 2 115 ? 69.935 90.659 56.446 1.00 53.15 157 GLU A CA 1
ATOM 2235 C C . GLU B 2 115 ? 68.970 89.536 56.816 1.00 53.15 157 GLU A C 1
ATOM 2236 O O . GLU B 2 115 ? 69.288 88.348 56.737 1.00 53.15 157 GLU A O 1
ATOM 2242 N N . ILE B 2 116 ? 67.773 89.925 57.231 1.00 51.13 158 ILE A N 1
ATOM 2243 C CA . ILE B 2 116 ? 66.660 89.013 57.444 1.00 51.13 158 ILE A CA 1
ATOM 2244 C C . ILE B 2 116 ? 65.558 89.392 56.466 1.00 51.13 158 ILE A C 1
ATOM 2245 O O . ILE B 2 116 ? 64.825 90.356 56.685 1.00 51.13 158 ILE A O 1
ATOM 2250 N N . PRO B 2 117 ? 65.424 88.665 55.361 1.00 52.73 159 PRO A N 1
ATOM 2251 C CA . PRO B 2 117 ? 64.506 89.078 54.293 1.00 52.73 159 PRO A CA 1
ATOM 2252 C C . PRO B 2 117 ? 63.070 89.151 54.778 1.00 52.73 159 PRO A C 1
ATOM 2253 O O . PRO B 2 117 ? 62.610 88.282 55.533 1.00 52.73 159 PRO A O 1
ATOM 2257 N N . PRO B 2 118 ? 62.331 90.182 54.361 1.00 53.75 160 PRO A N 1
ATOM 2258 C CA . PRO B 2 118 ? 60.943 90.340 54.829 1.00 53.75 160 PRO A CA 1
ATOM 2259 C C . PRO B 2 118 ? 60.017 89.202 54.439 1.00 53.75 160 PRO A C 1
ATOM 2260 O O . PRO B 2 118 ? 59.050 88.931 55.163 1.00 53.75 160 PRO A O 1
ATOM 2264 N N . GLU B 2 119 ? 60.286 88.518 53.326 1.00 58.41 161 GLU A N 1
ATOM 2265 C CA . GLU B 2 119 ? 59.332 87.567 52.765 1.00 58.41 161 GLU A CA 1
ATOM 2266 C C . GLU B 2 119 ? 59.067 86.375 53.676 1.00 58.41 161 GLU A C 1
ATOM 2267 O O . GLU B 2 119 ? 58.090 85.652 53.446 1.00 58.41 161 GLU A O 1
ATOM 2273 N N . LEU B 2 120 ? 59.887 86.168 54.709 1.00 56.26 162 LEU A N 1
ATOM 2274 C CA . LEU B 2 120 ? 59.615 85.167 55.735 1.00 56.26 162 LEU A CA 1
ATOM 2275 C C . LEU B 2 120 ? 58.249 85.383 56.376 1.00 56.26 162 LEU A C 1
ATOM 2276 O O . LEU B 2 120 ? 57.728 84.490 57.050 1.00 56.26 162 LEU A O 1
ATOM 2281 N N . GLY B 2 121 ? 57.663 86.565 56.179 1.00 59.94 163 GLY A N 1
ATOM 2282 C CA . GLY B 2 121 ? 56.318 86.810 56.663 1.00 59.94 163 GLY A CA 1
ATOM 2283 C C . GLY B 2 121 ? 55.265 85.921 56.034 1.00 59.94 163 GLY A C 1
ATOM 2284 O O . GLY B 2 121 ? 54.178 85.770 56.600 1.00 59.94 163 GLY A O 1
ATOM 2285 N N . ASP B 2 122 ? 55.558 85.327 54.874 1.00 61.66 164 ASP A N 1
ATOM 2286 C CA . ASP B 2 122 ? 54.590 84.453 54.221 1.00 61.66 164 ASP A CA 1
ATOM 2287 C C . ASP B 2 122 ? 54.448 83.099 54.907 1.00 61.66 164 ASP A C 1
ATOM 2288 O O . ASP B 2 122 ? 53.548 82.335 54.544 1.00 61.66 164 ASP A O 1
ATOM 2293 N N . LEU B 2 123 ? 55.304 82.784 55.879 1.00 54.82 165 LEU A N 1
ATOM 2294 C CA . LEU B 2 123 ? 55.278 81.488 56.558 1.00 54.82 165 LEU A CA 1
ATOM 2295 C C . LEU B 2 123 ? 54.092 81.469 57.516 1.00 54.82 165 LEU A C 1
ATOM 2296 O O . LEU B 2 123 ? 54.224 81.637 58.730 1.00 54.82 165 LEU A O 1
ATOM 2301 N N . SER B 2 124 ? 52.905 81.253 56.951 1.00 52.02 166 SER A N 1
ATOM 2302 C CA . SER B 2 124 ? 51.682 81.324 57.741 1.00 52.02 166 SER A CA 1
ATOM 2303 C C . SER B 2 124 ? 51.607 80.243 58.810 1.00 52.02 166 SER A C 1
ATOM 2304 O O . SER B 2 124 ? 50.974 80.460 59.848 1.00 52.02 166 SER A O 1
ATOM 2307 N N . ASN B 2 125 ? 52.235 79.090 58.590 1.00 50.88 167 ASN A N 1
ATOM 2308 C CA . ASN B 2 125 ? 52.134 77.966 59.511 1.00 50.88 167 ASN A CA 1
ATOM 2309 C C . ASN B 2 125 ? 53.373 77.794 60.379 1.00 50.88 167 ASN A C 1
ATOM 2310 O O . ASN B 2 125 ? 53.472 76.798 61.103 1.00 50.88 167 ASN A O 1
ATOM 2315 N N . LEU B 2 126 ? 54.315 78.732 60.327 1.00 43.71 168 LEU A N 1
ATOM 2316 C CA . LEU B 2 126 ? 55.520 78.629 61.138 1.00 43.71 168 LEU A CA 1
ATOM 2317 C C . LEU B 2 126 ? 55.171 78.635 62.620 1.00 43.71 168 LEU A C 1
ATOM 2318 O O . LEU B 2 126 ? 54.275 79.359 63.061 1.00 43.71 168 LEU A O 1
ATOM 2323 N N . ASP B 2 127 ? 55.883 77.817 63.391 1.00 40.24 169 ASP A N 1
ATOM 2324 C CA . ASP B 2 127 ? 55.637 77.690 64.821 1.00 40.24 169 ASP A CA 1
ATOM 2325 C C . ASP B 2 127 ? 56.832 78.099 65.666 1.00 40.24 169 ASP A C 1
ATOM 2326 O O . ASP B 2 127 ? 56.673 78.856 66.629 1.00 40.24 169 ASP A O 1
ATOM 2331 N N . THR B 2 128 ? 58.028 77.613 65.346 1.00 33.77 170 THR A N 1
ATOM 2332 C CA . THR B 2 128 ? 59.228 77.950 66.095 1.00 33.77 170 THR A CA 1
ATOM 2333 C C . THR B 2 128 ? 60.271 78.490 65.134 1.00 33.77 170 THR A C 1
ATOM 2334 O O . THR B 2 128 ? 60.540 77.871 64.092 1.00 33.77 170 THR A O 1
ATOM 2338 N N . LEU B 2 129 ? 60.860 79.638 65.486 1.00 30.65 171 LEU A N 1
ATOM 2339 C CA . LEU B 2 129 ? 61.829 80.316 64.631 1.00 30.65 171 LEU A CA 1
ATOM 2340 C C . LEU B 2 129 ? 63.118 80.525 65.416 1.00 30.65 171 LEU A C 1
ATOM 2341 O O . LEU B 2 129 ? 63.134 81.264 66.413 1.00 30.65 171 LEU A O 1
ATOM 2346 N N . HIS B 2 130 ? 64.194 79.873 64.971 1.00 30.80 172 HIS A N 1
ATOM 2347 C CA . HIS B 2 130 ? 65.497 79.988 65.614 1.00 30.80 172 HIS A CA 1
ATOM 2348 C C . HIS B 2 130 ? 66.512 80.504 64.603 1.00 30.80 172 HIS A C 1
ATOM 2349 O O . HIS B 2 130 ? 66.727 79.876 63.563 1.00 30.80 172 HIS A O 1
ATOM 2356 N N . LEU B 2 131 ? 67.137 81.636 64.914 1.00 29.69 173 LEU A N 1
ATOM 2357 C CA . LEU B 2 131 ? 68.230 82.210 64.131 1.00 29.69 173 LEU A CA 1
ATOM 2358 C C . LEU B 2 131 ? 69.367 82.619 65.055 1.00 29.69 173 LEU A C 1
ATOM 2359 O O . LEU B 2 131 ? 69.924 83.712 64.961 1.00 29.69 173 LEU A O 1
ATOM 2364 N N . VAL B 2 132 ? 69.719 81.736 65.955 1.00 28.74 174 VAL A N 1
ATOM 2365 C CA . VAL B 2 132 ? 70.613 82.030 67.067 1.00 28.74 174 VAL A CA 1
ATOM 2366 C C . VAL B 2 132 ? 72.059 81.819 66.641 1.00 28.74 174 VAL A C 1
ATOM 2367 O O . VAL B 2 132 ? 72.358 80.977 65.791 1.00 28.74 174 VAL A O 1
ATOM 2371 N N . GLU B 2 133 ? 72.967 82.604 67.229 1.00 33.65 175 GLU A N 1
ATOM 2372 C CA . GLU B 2 133 ? 74.411 82.418 67.077 1.00 33.65 175 GLU A CA 1
ATOM 2373 C C . GLU B 2 133 ? 74.842 82.540 65.614 1.00 33.65 175 GLU A C 1
ATOM 2374 O O . GLU B 2 133 ? 75.334 81.592 65.002 1.00 33.65 175 GLU A O 1
ATOM 2380 N N . ASN B 2 134 ? 74.655 83.731 65.062 1.00 34.92 176 ASN A N 1
ATOM 2381 C CA . ASN B 2 134 ? 75.054 84.019 63.689 1.00 34.92 176 ASN A CA 1
ATOM 2382 C C . ASN B 2 134 ? 75.625 85.432 63.660 1.00 34.92 176 ASN A C 1
ATOM 2383 O O . ASN B 2 134 ? 75.931 86.024 64.699 1.00 34.92 176 ASN A O 1
ATOM 2388 N N . LYS B 2 135 ? 75.790 85.982 62.458 1.00 36.21 177 LYS A N 1
ATOM 2389 C CA . LYS B 2 135 ? 76.256 87.352 62.292 1.00 36.21 177 LYS A CA 1
ATOM 2390 C C . LYS B 2 135 ? 75.250 88.178 61.502 1.00 36.21 177 LYS A C 1
ATOM 2391 O O . LYS B 2 135 ? 75.629 89.094 60.769 1.00 36.21 177 LYS A O 1
ATOM 2397 N N . LEU B 2 136 ? 73.966 87.860 61.643 1.00 39.24 178 LEU A N 1
ATOM 2398 C CA . LEU B 2 136 ? 72.916 88.635 60.998 1.00 39.24 178 LEU A CA 1
ATOM 2399 C C . LEU B 2 136 ? 72.973 90.083 61.462 1.00 39.24 178 LEU A C 1
ATOM 2400 O O . LEU B 2 136 ? 73.276 90.366 62.623 1.00 39.24 178 LEU A O 1
ATOM 2405 N N . ASN B 2 137 ? 72.680 91.007 60.552 1.00 49.08 179 ASN A N 1
ATOM 2406 C CA . ASN B 2 137 ? 72.657 92.425 60.886 1.00 49.08 179 ASN A CA 1
ATOM 2407 C C . ASN B 2 137 ? 71.443 93.053 60.211 1.00 49.08 179 ASN A C 1
ATOM 2408 O O . ASN B 2 137 ? 70.560 92.356 59.703 1.00 49.08 179 ASN A O 1
ATOM 2413 N N . GLY B 2 138 ? 71.397 94.375 60.208 1.00 43.98 180 GLY A N 1
ATOM 2414 C CA . GLY B 2 138 ? 70.251 95.087 59.670 1.00 43.98 180 GLY A CA 1
ATOM 2415 C C . GLY B 2 138 ? 69.239 95.378 60.756 1.00 43.98 180 GLY A C 1
ATOM 2416 O O . GLY B 2 138 ? 69.601 95.814 61.846 1.00 43.98 180 GLY A O 1
ATOM 2417 N N . SER B 2 139 ? 67.965 95.135 60.458 1.00 41.90 181 SER A N 1
ATOM 2418 C CA . SER B 2 139 ? 66.891 95.355 61.412 1.00 41.90 181 SER A CA 1
ATOM 2419 C C . SER B 2 139 ? 65.973 94.141 61.410 1.00 41.90 181 SER A C 1
ATOM 2420 O O . SER B 2 139 ? 66.223 93.144 60.727 1.00 41.90 181 SER A O 1
ATOM 2423 N N . ILE B 2 140 ? 64.900 94.230 62.190 1.00 43.48 182 ILE A N 1
ATOM 2424 C CA . ILE B 2 140 ? 63.882 93.187 62.258 1.00 43.48 182 ILE A CA 1
ATOM 2425 C C . ILE B 2 140 ? 62.665 93.682 61.482 1.00 43.48 182 ILE A C 1
ATOM 2426 O O . ILE B 2 140 ? 62.055 94.685 61.886 1.00 43.48 182 ILE A O 1
ATOM 2431 N N . PRO B 2 141 ? 62.289 93.040 60.378 1.00 53.18 183 PRO A N 1
ATOM 2432 C CA . PRO B 2 141 ? 61.156 93.533 59.589 1.00 53.18 183 PRO A CA 1
ATOM 2433 C C . PRO B 2 141 ? 59.855 93.461 60.371 1.00 53.18 183 PRO A C 1
ATOM 2434 O O . PRO B 2 141 ? 59.646 92.570 61.194 1.00 53.18 183 PRO A O 1
ATOM 2438 N N . SER B 2 142 ? 58.972 94.424 60.103 1.00 56.41 184 SER A N 1
ATOM 2439 C CA . SER B 2 142 ? 57.672 94.438 60.761 1.00 56.41 184 SER A CA 1
ATOM 2440 C C . SER B 2 142 ? 56.770 93.311 60.279 1.00 56.41 184 SER A C 1
ATOM 2441 O O . SER B 2 142 ? 55.811 92.958 60.976 1.00 56.41 184 SER A O 1
ATOM 2444 N N . GLU B 2 143 ? 57.070 92.723 59.117 1.00 62.13 185 GLU A N 1
ATOM 2445 C CA . GLU B 2 143 ? 56.236 91.662 58.566 1.00 62.13 185 GLU A CA 1
ATOM 2446 C C . GLU B 2 143 ? 56.208 90.431 59.458 1.00 62.13 185 GLU A C 1
ATOM 2447 O O . GLU B 2 143 ? 55.329 89.578 59.289 1.00 62.13 185 GLU A O 1
ATOM 2453 N N . ILE B 2 144 ? 57.152 90.323 60.398 1.00 57.18 186 ILE A N 1
ATOM 2454 C CA . ILE B 2 144 ? 57.110 89.265 61.404 1.00 57.18 186 ILE A CA 1
ATOM 2455 C C . ILE B 2 144 ? 55.749 89.232 62.082 1.00 57.18 186 ILE A C 1
ATOM 2456 O O . ILE B 2 144 ? 55.247 88.165 62.453 1.00 57.18 186 ILE A O 1
ATOM 2461 N N . GLY B 2 145 ? 55.119 90.397 62.234 1.00 62.06 187 GLY A N 1
ATOM 2462 C CA . GLY B 2 145 ? 53.819 90.459 62.879 1.00 62.06 187 GLY A CA 1
ATOM 2463 C C . GLY B 2 145 ? 52.731 89.663 62.185 1.00 62.06 187 GLY A C 1
ATOM 2464 O O . GLY B 2 145 ? 51.679 89.432 62.791 1.00 62.06 187 GLY A O 1
ATOM 2465 N N . ARG B 2 146 ? 52.950 89.241 60.938 1.00 64.01 188 ARG A N 1
ATOM 2466 C CA . ARG B 2 146 ? 51.953 88.449 60.227 1.00 64.01 188 ARG A CA 1
ATOM 2467 C C . ARG B 2 146 ? 51.975 86.974 60.603 1.00 64.01 188 ARG A C 1
ATOM 2468 O O . ARG B 2 146 ? 51.044 86.249 60.237 1.00 64.01 188 ARG A O 1
ATOM 2476 N N . LEU B 2 147 ? 53.005 86.506 61.309 1.00 55.15 189 LEU A N 1
ATOM 2477 C CA . LEU B 2 147 ? 53.075 85.111 61.746 1.00 55.15 189 LEU A CA 1
ATOM 2478 C C . LEU B 2 147 ? 52.170 84.942 62.962 1.00 55.15 189 LEU A C 1
ATOM 2479 O O . LEU B 2 147 ? 52.607 84.941 64.115 1.00 55.15 189 LEU A O 1
ATOM 2484 N N . THR B 2 148 ? 50.878 84.784 62.694 1.00 52.65 190 THR A N 1
ATOM 2485 C CA . THR B 2 148 ? 49.895 84.731 63.776 1.00 52.65 190 THR A CA 1
ATOM 2486 C C . THR B 2 148 ? 49.893 83.416 64.535 1.00 52.65 190 THR A C 1
ATOM 2487 O O . THR B 2 148 ? 49.002 83.260 65.376 1.00 52.65 190 THR A O 1
ATOM 2491 N N . LYS B 2 149 ? 50.803 82.464 64.313 1.00 48.45 191 LYS A N 1
ATOM 2492 C CA . LYS B 2 149 ? 50.782 81.208 65.053 1.00 48.45 191 LYS A CA 1
ATOM 2493 C C . LYS B 2 149 ? 52.144 80.826 65.621 1.00 48.45 191 LYS A C 1
ATOM 2494 O O . LYS B 2 149 ? 52.272 79.746 66.208 1.00 48.45 191 LYS A O 1
ATOM 2500 N N . VAL B 2 150 ? 53.161 81.676 65.469 1.00 41.43 192 VAL A N 1
ATOM 2501 C CA . VAL B 2 150 ? 54.453 81.391 66.073 1.00 41.43 192 VAL A CA 1
ATOM 2502 C C . VAL B 2 150 ? 54.305 81.373 67.591 1.00 41.43 192 VAL A C 1
ATOM 2503 O O . VAL B 2 150 ? 53.441 82.050 68.163 1.00 41.43 192 VAL A O 1
ATOM 2507 N N . THR B 2 151 ? 55.130 80.556 68.255 1.00 36.92 193 THR A N 1
ATOM 2508 C CA . THR B 2 151 ? 55.117 80.473 69.711 1.00 36.92 193 THR A CA 1
ATOM 2509 C C . THR B 2 151 ? 56.513 80.521 70.320 1.00 36.92 193 THR A C 1
ATOM 2510 O O . THR B 2 151 ? 56.648 80.319 71.530 1.00 36.92 193 THR A O 1
ATOM 2514 N N . GLU B 2 152 ? 57.550 80.779 69.528 1.00 31.19 194 GLU A N 1
ATOM 2515 C CA . GLU B 2 152 ? 58.900 80.874 70.077 1.00 31.19 194 GLU A CA 1
ATOM 2516 C C . GLU B 2 152 ? 59.786 81.610 69.086 1.00 31.19 194 GLU A C 1
ATOM 2517 O O . GLU B 2 152 ? 59.936 81.166 67.937 1.00 31.19 194 GLU A O 1
ATOM 2523 N N . ILE B 2 153 ? 60.369 82.724 69.528 1.00 26.40 195 ILE A N 1
ATOM 2524 C CA . ILE B 2 153 ? 61.288 83.519 68.717 1.00 26.40 195 ILE A CA 1
ATOM 2525 C C . ILE B 2 153 ? 62.631 83.560 69.430 1.00 26.40 195 ILE A C 1
ATOM 2526 O O . ILE B 2 153 ? 62.716 84.008 70.584 1.00 26.40 195 ILE A O 1
ATOM 2531 N N . ALA B 2 154 ? 63.682 83.109 68.745 1.00 25.03 196 ALA A N 1
ATOM 2532 C CA . ALA B 2 154 ? 65.030 83.146 69.300 1.00 25.03 196 ALA A CA 1
ATOM 2533 C C . ALA B 2 154 ? 65.976 83.706 68.249 1.00 25.03 196 ALA A C 1
ATOM 2534 O O . ALA B 2 154 ? 66.311 83.013 67.285 1.00 25.03 196 ALA A O 1
ATOM 2536 N N . ILE B 2 155 ? 66.402 84.957 68.427 1.00 23.34 197 ILE A N 1
ATOM 2537 C CA . ILE B 2 155 ? 67.301 85.600 67.474 1.00 23.34 197 ILE A CA 1
ATOM 2538 C C . ILE B 2 155 ? 68.487 86.206 68.217 1.00 23.34 197 ILE A C 1
ATOM 2539 O O . ILE B 2 155 ? 69.129 87.139 67.726 1.00 23.34 197 ILE A O 1
ATOM 2544 N N . TYR B 2 156 ? 68.799 85.689 69.400 1.00 23.66 198 TYR A N 1
ATOM 2545 C CA . TYR B 2 156 ? 69.800 86.362 70.213 1.00 23.66 198 TYR A CA 1
ATOM 2546 C C . TYR B 2 156 ? 71.215 86.102 69.699 1.00 23.66 198 TYR A C 1
ATOM 2547 O O . TYR B 2 156 ? 71.462 85.221 68.874 1.00 23.66 198 TYR A O 1
ATOM 2556 N N . ASP B 2 157 ? 72.146 86.909 70.206 1.00 26.46 199 ASP A N 1
ATOM 2557 C CA . ASP B 2 157 ? 73.570 86.828 69.878 1.00 26.46 199 ASP A CA 1
ATOM 2558 C C . ASP B 2 157 ? 73.843 87.017 68.388 1.00 26.46 199 ASP A C 1
ATOM 2559 O O . ASP B 2 157 ? 74.685 86.330 67.809 1.00 26.46 199 ASP A O 1
ATOM 2564 N N . ASN B 2 158 ? 73.143 87.955 67.759 1.00 29.03 200 ASN A N 1
ATOM 2565 C CA . ASN B 2 158 ? 73.437 88.391 66.401 1.00 29.03 200 ASN A CA 1
ATOM 2566 C C . ASN B 2 158 ? 73.830 89.858 66.450 1.00 29.03 200 ASN A C 1
ATOM 2567 O O . ASN B 2 158 ? 73.974 90.425 67.536 1.00 29.03 200 ASN A O 1
ATOM 2572 N N . LEU B 2 159 ? 74.011 90.467 65.280 1.00 31.81 201 LEU A N 1
ATOM 2573 C CA . LEU B 2 159 ? 74.437 91.860 65.206 1.00 31.81 201 LEU A CA 1
ATOM 2574 C C . LEU B 2 159 ? 73.294 92.808 64.858 1.00 31.81 201 LEU A C 1
ATOM 2575 O O . LEU B 2 159 ? 73.514 93.818 64.184 1.00 31.81 201 LEU A O 1
ATOM 2580 N N . LEU B 2 160 ? 72.080 92.508 65.314 1.00 34.64 202 LEU A N 1
ATOM 2581 C CA . LEU B 2 160 ? 70.918 93.314 64.961 1.00 34.64 202 LEU A CA 1
ATOM 2582 C C . LEU B 2 160 ? 71.018 94.720 65.539 1.00 34.64 202 LEU A C 1
ATOM 2583 O O . LEU B 2 160 ? 71.702 94.960 66.535 1.00 34.64 202 LEU A O 1
ATOM 2588 N N . THR B 2 161 ? 70.315 95.653 64.896 1.00 38.98 203 THR A N 1
ATOM 2589 C CA . THR B 2 161 ? 70.190 97.029 65.359 1.00 38.98 203 THR A CA 1
ATOM 2590 C C . THR B 2 161 ? 68.763 97.497 65.100 1.00 38.98 203 THR A C 1
ATOM 2591 O O . THR B 2 161 ? 67.919 96.741 64.612 1.00 38.98 203 THR A O 1
ATOM 2595 N N . GLY B 2 162 ? 68.494 98.756 65.432 1.00 41.32 204 GLY A N 1
ATOM 2596 C CA . GLY B 2 162 ? 67.202 99.347 65.178 1.00 41.32 204 GLY A CA 1
ATOM 2597 C C . GLY B 2 162 ? 66.190 99.075 66.273 1.00 41.32 204 GLY A C 1
ATOM 2598 O O . GLY B 2 162 ? 66.512 98.518 67.324 1.00 41.32 204 GLY A O 1
ATOM 2599 N N . PRO B 2 163 ? 64.944 99.470 66.045 1.00 43.89 205 PRO A N 1
ATOM 2600 C CA . PRO B 2 163 ? 63.915 99.361 67.080 1.00 43.89 205 PRO A CA 1
ATOM 2601 C C . PRO B 2 163 ? 63.203 98.011 67.073 1.00 43.89 205 PRO A C 1
ATOM 2602 O O . PRO B 2 163 ? 63.345 97.201 66.156 1.00 43.89 205 PRO A O 1
ATOM 2606 N N . ILE B 2 164 ? 62.435 97.787 68.129 1.00 44.25 206 ILE A N 1
ATOM 2607 C CA . ILE B 2 164 ? 61.510 96.654 68.173 1.00 44.25 206 ILE A CA 1
ATOM 2608 C C . ILE B 2 164 ? 60.257 97.020 67.381 1.00 44.25 206 ILE A C 1
ATOM 2609 O O . ILE B 2 164 ? 59.647 98.065 67.656 1.00 44.25 206 ILE A O 1
ATOM 2614 N N . PRO B 2 165 ? 59.857 96.222 66.399 1.00 49.27 207 PRO A N 1
ATOM 2615 C CA . PRO B 2 165 ? 58.634 96.533 65.655 1.00 49.27 207 PRO A CA 1
ATOM 2616 C C . PRO B 2 165 ? 57.404 96.493 66.547 1.00 49.27 207 PRO A C 1
ATOM 2617 O O . PRO B 2 165 ? 57.300 95.682 67.469 1.00 49.27 207 PRO A O 1
ATOM 2621 N N . SER B 2 166 ? 56.461 97.391 66.258 1.00 58.86 208 SER A N 1
ATOM 2622 C CA . SER B 2 166 ? 55.215 97.443 67.010 1.00 58.86 208 SER A CA 1
ATOM 2623 C C . SER B 2 166 ? 54.253 96.326 66.628 1.00 58.86 208 SER A C 1
ATOM 2624 O O . SER B 2 166 ? 53.380 95.972 67.432 1.00 58.86 208 SER A O 1
ATOM 2627 N N . SER B 2 167 ? 54.411 95.744 65.438 1.00 59.54 209 SER A N 1
ATOM 2628 C CA . SER B 2 167 ? 53.531 94.669 65.002 1.00 59.54 209 SER A CA 1
ATOM 2629 C C . SER B 2 167 ? 53.636 93.440 65.891 1.00 59.54 209 SER A C 1
ATOM 2630 O O . SER B 2 167 ? 52.758 92.572 65.823 1.00 59.54 209 SER A O 1
ATOM 2633 N N . PHE B 2 168 ? 54.680 93.353 66.722 1.00 53.94 210 PHE A N 1
ATOM 2634 C CA . PHE B 2 168 ? 54.764 92.309 67.735 1.00 53.94 210 PHE A CA 1
ATOM 2635 C C . PHE B 2 168 ? 53.529 92.272 68.620 1.00 53.94 210 PHE A C 1
ATOM 2636 O O . PHE B 2 168 ? 53.261 91.245 69.251 1.00 53.94 210 PHE A O 1
ATOM 2644 N N . GLY B 2 169 ? 52.772 93.370 68.684 1.00 61.07 211 GLY A N 1
ATOM 2645 C CA . GLY B 2 169 ? 51.535 93.362 69.439 1.00 61.07 211 GLY A CA 1
ATOM 2646 C C . GLY B 2 169 ? 50.523 92.347 68.951 1.00 61.07 211 GLY A C 1
ATOM 2647 O O . GLY B 2 169 ? 49.639 91.951 69.718 1.00 61.07 211 GLY A O 1
ATOM 2648 N N . ASN B 2 170 ? 50.626 91.913 67.695 1.00 71.23 212 ASN A N 1
ATOM 2649 C CA . ASN B 2 170 ? 49.692 90.943 67.139 1.00 71.23 212 ASN A CA 1
ATOM 2650 C C . ASN B 2 170 ? 50.236 89.519 67.131 1.00 71.23 212 ASN A C 1
ATOM 2651 O O . ASN B 2 170 ? 49.561 88.614 66.634 1.00 71.23 212 ASN A O 1
ATOM 2656 N N . LEU B 2 171 ? 51.428 89.287 67.673 1.00 54.94 213 LEU A N 1
ATOM 2657 C CA . LEU B 2 171 ? 51.910 87.919 67.805 1.00 54.94 213 LEU A CA 1
ATOM 2658 C C . LEU B 2 171 ? 51.178 87.242 68.956 1.00 54.94 213 LEU A C 1
ATOM 2659 O O . LEU B 2 171 ? 51.793 86.868 69.958 1.00 54.94 213 LEU A O 1
ATOM 2664 N N . THR B 2 172 ? 49.871 87.047 68.802 1.00 53.99 214 THR A N 1
ATOM 2665 C CA . THR B 2 172 ? 48.969 86.716 69.903 1.00 53.99 214 THR A CA 1
ATOM 2666 C C . THR B 2 172 ? 49.170 85.333 70.460 1.00 53.99 214 THR A C 1
ATOM 2667 O O . THR B 2 172 ? 48.360 84.943 71.309 1.00 53.99 214 THR A O 1
ATOM 2671 N N . LYS B 2 173 ? 50.176 84.557 70.054 1.00 47.28 215 LYS A N 1
ATOM 2672 C CA . LYS B 2 173 ? 50.395 83.257 70.673 1.00 47.28 215 LYS A CA 1
ATOM 2673 C C . LYS B 2 173 ? 51.857 83.037 71.049 1.00 47.28 215 LYS A C 1
ATOM 2674 O O . LYS B 2 173 ? 52.283 81.886 71.186 1.00 47.28 215 LYS A O 1
ATOM 2680 N N . LEU B 2 174 ? 52.631 84.106 71.218 1.00 37.80 216 LEU A N 1
ATOM 2681 C CA . LEU B 2 174 ? 54.000 83.972 71.685 1.00 37.80 216 LEU A CA 1
ATOM 2682 C C . LEU B 2 174 ? 54.040 83.373 73.084 1.00 37.80 216 LEU A C 1
ATOM 2683 O O . LEU B 2 174 ? 53.117 83.530 73.885 1.00 37.80 216 LEU A O 1
ATOM 2688 N N . VAL B 2 175 ? 55.132 82.667 73.369 1.00 31.65 217 VAL A N 1
ATOM 2689 C CA . VAL B 2 175 ? 55.395 82.169 74.712 1.00 31.65 217 VAL A CA 1
ATOM 2690 C C . VAL B 2 175 ? 56.787 82.611 75.143 1.00 31.65 217 VAL A C 1
ATOM 2691 O O . VAL B 2 175 ? 56.958 83.187 76.221 1.00 31.65 217 VAL A O 1
ATOM 2695 N N . ASN B 2 176 ? 57.789 82.352 74.306 1.00 28.26 218 ASN A N 1
ATOM 2696 C CA . ASN B 2 176 ? 59.179 82.653 74.625 1.00 28.26 218 ASN A CA 1
ATOM 2697 C C . ASN B 2 176 ? 59.742 83.623 73.598 1.00 28.26 218 ASN A C 1
ATOM 2698 O O . ASN B 2 176 ? 59.707 83.349 72.390 1.00 28.26 218 ASN A O 1
ATOM 2703 N N . LEU B 2 177 ? 60.274 84.746 74.080 1.00 24.65 219 LEU A N 1
ATOM 2704 C CA . LEU B 2 177 ? 60.852 85.778 73.224 1.00 24.65 219 LEU A CA 1
ATOM 2705 C C . LEU B 2 177 ? 62.244 86.117 73.739 1.00 24.65 219 LEU A C 1
ATOM 2706 O O . LEU B 2 177 ? 62.378 86.825 74.744 1.00 24.65 219 LEU A O 1
ATOM 2711 N N . TYR B 2 178 ? 63.278 85.634 73.048 1.00 25.39 220 TYR A N 1
ATOM 2712 C CA . TYR B 2 178 ? 64.662 85.820 73.484 1.00 25.39 220 TYR A CA 1
ATOM 2713 C C . TYR B 2 178 ? 65.367 86.766 72.516 1.00 25.39 220 TYR A C 1
ATOM 2714 O O . TYR B 2 178 ? 65.704 86.375 71.396 1.00 25.39 220 TYR A O 1
ATOM 2723 N N . LEU B 2 179 ? 65.693 87.978 72.977 1.00 22.05 221 LEU A N 1
ATOM 2724 C CA . LEU B 2 179 ? 66.396 88.964 72.107 1.00 22.05 221 LEU A CA 1
ATOM 2725 C C . LEU B 2 179 ? 67.686 89.446 72.784 1.00 22.05 221 LEU A C 1
ATOM 2726 O O . LEU B 2 179 ? 68.135 90.561 72.454 1.00 22.05 221 LEU A O 1
ATOM 2731 N N . PHE B 2 180 ? 68.262 88.643 73.681 1.00 22.23 222 PHE A N 1
ATOM 2732 C CA . PHE B 2 180 ? 69.474 89.052 74.449 1.00 22.23 222 PHE A CA 1
ATOM 2733 C C . PHE B 2 180 ? 70.751 89.068 73.598 1.00 22.23 222 PHE A C 1
ATOM 2734 O O . PHE B 2 180 ? 70.778 88.432 72.536 1.00 22.23 222 PHE A O 1
ATOM 2742 N N . ILE B 2 181 ? 71.760 89.832 74.032 1.00 24.03 223 ILE A N 1
ATOM 2743 C CA . ILE B 2 181 ? 73.091 89.850 73.346 1.00 24.03 223 ILE A CA 1
ATOM 2744 C C . ILE B 2 181 ? 72.960 90.317 71.893 1.00 24.03 223 ILE A C 1
ATOM 2745 O O . ILE B 2 181 ? 73.714 89.811 71.041 1.00 24.03 223 ILE A O 1
ATOM 2750 N N . ASN B 2 182 ? 72.052 91.254 71.616 1.00 28.12 224 ASN A N 1
ATOM 2751 C CA . ASN B 2 182 ? 71.970 91.857 70.258 1.00 28.12 224 ASN A CA 1
ATOM 2752 C C . ASN B 2 182 ? 72.150 93.363 70.455 1.00 28.12 224 ASN A C 1
ATOM 2753 O O . ASN B 2 182 ? 72.173 93.791 71.625 1.00 28.12 224 ASN A O 1
ATOM 2758 N N . SER B 2 183 ? 72.291 94.144 69.383 1.00 34.41 225 SER A N 1
ATOM 2759 C CA . SER B 2 183 ? 72.375 95.589 69.629 1.00 34.41 225 SER A CA 1
ATOM 2760 C C . SER B 2 183 ? 71.079 96.320 69.288 1.00 34.41 225 SER A C 1
ATOM 2761 O O . SER B 2 183 ? 71.091 97.235 68.469 1.00 34.41 225 SER A O 1
ATOM 2764 N N . LEU B 2 184 ? 69.952 95.968 69.900 1.00 36.63 226 LEU A N 1
ATOM 2765 C CA . LEU B 2 184 ? 68.723 96.708 69.642 1.00 36.63 226 LEU A CA 1
ATOM 2766 C C . LEU B 2 184 ? 68.824 98.128 70.197 1.00 36.63 226 LEU A C 1
ATOM 2767 O O . LEU B 2 184 ? 69.807 98.503 70.840 1.00 36.63 226 LEU A O 1
ATOM 2772 N N . SER B 2 185 ? 67.790 98.926 69.934 1.00 40.19 227 SER A N 1
ATOM 2773 C CA . SER B 2 185 ? 67.759 100.305 70.405 1.00 40.19 227 SER A CA 1
ATOM 2774 C C . SER B 2 185 ? 66.329 100.822 70.337 1.00 40.19 227 SER A C 1
ATOM 2775 O O . SER B 2 185 ? 65.443 100.186 69.763 1.00 40.19 227 SER A O 1
ATOM 2778 N N . GLY B 2 186 ? 66.111 101.988 70.943 1.00 37.13 228 GLY A N 1
ATOM 2779 C CA . GLY B 2 186 ? 64.803 102.614 70.923 1.00 37.13 228 GLY A CA 1
ATOM 2780 C C . GLY B 2 186 ? 64.055 102.532 72.238 1.00 37.13 228 GLY A C 1
ATOM 2781 O O . GLY B 2 186 ? 64.638 102.749 73.303 1.00 37.13 228 GLY A O 1
ATOM 2782 N N . SER B 2 187 ? 62.761 102.229 72.177 1.00 41.31 229 SER A N 1
ATOM 2783 C CA . SER B 2 187 ? 61.926 102.090 73.361 1.00 41.31 229 SER A CA 1
ATOM 2784 C C . SER B 2 187 ? 61.034 100.865 73.218 1.00 41.31 229 SER A C 1
ATOM 2785 O O . SER B 2 187 ? 60.711 100.439 72.107 1.00 41.31 229 SER A O 1
ATOM 2788 N N . ILE B 2 188 ? 60.638 100.304 74.355 1.00 44.90 230 ILE A N 1
ATOM 2789 C CA . ILE B 2 188 ? 59.757 99.140 74.369 1.00 44.90 230 ILE A CA 1
ATOM 2790 C C . ILE B 2 188 ? 58.369 99.575 73.918 1.00 44.90 230 ILE A C 1
ATOM 2791 O O . ILE B 2 188 ? 57.785 100.489 74.515 1.00 44.90 230 ILE A O 1
ATOM 2796 N N . PRO B 2 189 ? 57.811 98.971 72.874 1.00 49.13 231 PRO A N 1
ATOM 2797 C CA . PRO B 2 189 ? 56.430 99.287 72.499 1.00 49.13 231 PRO A CA 1
ATOM 2798 C C . PRO B 2 189 ? 55.459 98.884 73.600 1.00 49.13 231 PRO A C 1
ATOM 2799 O O . PRO B 2 189 ? 55.637 97.864 74.268 1.00 49.13 231 PRO A O 1
ATOM 2803 N N . SER B 2 190 ? 54.417 99.698 73.779 1.00 55.50 232 SER A N 1
ATOM 2804 C CA . SER B 2 190 ? 53.443 99.424 74.829 1.00 55.50 232 SER A CA 1
ATOM 2805 C C . SER B 2 190 ? 52.615 98.181 74.527 1.00 55.50 232 SER A C 1
ATOM 2806 O O . SER B 2 190 ? 52.169 97.496 75.454 1.00 55.50 232 SER A O 1
ATOM 2809 N N . GLU B 2 191 ? 52.411 97.864 73.246 1.00 56.80 233 GLU A N 1
ATOM 2810 C CA . GLU B 2 191 ? 51.582 96.719 72.891 1.00 56.80 233 GLU A CA 1
ATOM 2811 C C . GLU B 2 191 ? 52.213 95.399 73.302 1.00 56.80 233 GLU A C 1
ATOM 2812 O O . GLU B 2 191 ? 51.506 94.389 73.383 1.00 56.80 233 GLU A O 1
ATOM 2818 N N . ILE B 2 192 ? 53.520 95.385 73.573 1.00 52.81 234 ILE A N 1
ATOM 2819 C CA . ILE B 2 192 ? 54.158 94.191 74.118 1.00 52.81 234 ILE A CA 1
ATOM 2820 C C . ILE B 2 192 ? 53.503 93.800 75.435 1.00 52.81 234 ILE A C 1
ATOM 2821 O O . ILE B 2 192 ? 53.432 92.614 75.779 1.00 52.81 234 ILE A O 1
ATOM 2826 N N . GLY B 2 193 ? 52.979 94.775 76.171 1.00 52.49 235 GLY A N 1
ATOM 2827 C CA . GLY B 2 193 ? 52.284 94.471 77.402 1.00 52.49 235 GLY A CA 1
ATOM 2828 C C . GLY B 2 193 ? 50.921 93.842 77.233 1.00 52.49 235 GLY A C 1
ATOM 2829 O O . GLY B 2 193 ? 50.290 93.502 78.237 1.00 52.49 235 GLY A O 1
ATOM 2830 N N . ASN B 2 194 ? 50.446 93.671 76.000 1.00 52.99 236 ASN A N 1
ATOM 2831 C CA . ASN B 2 194 ? 49.119 93.125 75.749 1.00 52.99 236 ASN A CA 1
ATOM 2832 C C . ASN B 2 194 ? 49.164 91.690 75.235 1.00 52.99 236 ASN A C 1
ATOM 2833 O O . ASN B 2 194 ? 48.169 91.199 74.692 1.00 52.99 236 ASN A O 1
ATOM 2838 N N . LEU B 2 195 ? 50.294 91.010 75.392 1.00 51.09 237 LEU A N 1
ATOM 2839 C CA . LEU B 2 195 ? 50.397 89.609 74.999 1.00 51.09 237 LEU A CA 1
ATOM 2840 C C . LEU B 2 195 ? 49.775 88.724 76.072 1.00 51.09 237 LEU A C 1
ATOM 2841 O O . LEU B 2 195 ? 50.213 88.770 77.226 1.00 51.09 237 LEU A O 1
ATOM 2846 N N . PRO B 2 196 ? 48.770 87.913 75.746 1.00 51.26 238 PRO A N 1
ATOM 2847 C CA . PRO B 2 196 ? 48.090 87.113 76.768 1.00 51.26 238 PRO A CA 1
ATOM 2848 C C . PRO B 2 196 ? 48.754 85.784 77.094 1.00 51.26 238 PRO A C 1
ATOM 2849 O O . PRO B 2 196 ? 48.167 84.999 77.843 1.00 51.26 238 PRO A O 1
ATOM 2853 N N . ASN B 2 197 ? 49.945 85.492 76.563 1.00 47.93 239 ASN A N 1
ATOM 2854 C CA . ASN B 2 197 ? 50.548 84.184 76.781 1.00 47.93 239 ASN A CA 1
ATOM 2855 C C . ASN B 2 197 ? 52.056 84.189 76.994 1.00 47.93 239 ASN A C 1
ATOM 2856 O O . ASN B 2 197 ? 52.646 83.106 77.028 1.00 47.93 239 ASN A O 1
ATOM 2861 N N . LEU B 2 198 ? 52.703 85.345 77.124 1.00 40.40 240 LEU A N 1
ATOM 2862 C CA . LEU B 2 198 ? 54.131 85.348 77.418 1.00 40.40 240 LEU A CA 1
ATOM 2863 C C . LEU B 2 198 ? 54.417 84.665 78.744 1.00 40.40 240 LEU A C 1
ATOM 2864 O O . LEU B 2 198 ? 53.705 84.860 79.730 1.00 40.40 240 LEU A O 1
ATOM 2869 N N . ARG B 2 199 ? 55.472 83.856 78.759 1.00 34.26 241 ARG A N 1
ATOM 2870 C CA . ARG B 2 199 ? 56.009 83.325 79.997 1.00 34.26 241 ARG A CA 1
ATOM 2871 C C . ARG B 2 199 ? 57.497 83.578 80.163 1.00 34.26 241 ARG A C 1
ATOM 2872 O O . ARG B 2 199 ? 57.992 83.471 81.288 1.00 34.26 241 ARG A O 1
ATOM 2880 N N . GLU B 2 200 ? 58.221 83.920 79.100 1.00 31.05 242 GLU A N 1
ATOM 2881 C CA . GLU B 2 200 ? 59.631 84.272 79.208 1.00 31.05 242 GLU A CA 1
ATOM 2882 C C . GLU B 2 200 ? 59.947 85.354 78.187 1.00 31.05 242 GLU A C 1
ATOM 2883 O O . GLU B 2 200 ? 59.752 85.156 76.982 1.00 31.05 242 GLU A O 1
ATOM 2889 N N . LEU B 2 201 ? 60.446 86.485 78.678 1.00 24.27 243 LEU A N 1
ATOM 2890 C CA . LEU B 2 201 ? 60.762 87.647 77.858 1.00 24.27 243 LEU A CA 1
ATOM 2891 C C . LEU B 2 201 ? 62.140 88.152 78.249 1.00 24.27 243 LEU A C 1
ATOM 2892 O O . LEU B 2 201 ? 62.331 88.615 79.376 1.00 24.27 243 LEU A O 1
ATOM 2897 N N . CYS B 2 202 ? 63.098 88.073 77.328 1.00 24.92 244 CYS A N 1
ATOM 2898 C CA . CYS B 2 202 ? 64.470 88.481 77.610 1.00 24.92 244 CYS A CA 1
ATOM 2899 C C . CYS B 2 202 ? 64.863 89.603 76.659 1.00 24.92 244 CYS A C 1
ATOM 2900 O O . CYS B 2 202 ? 64.925 89.397 75.443 1.00 24.92 244 CYS A O 1
ATOM 2903 N N . LEU B 2 203 ? 65.121 90.791 77.211 1.00 22.02 245 LEU A N 1
ATOM 2904 C CA . LEU B 2 203 ? 65.599 91.939 76.446 1.00 22.02 245 LEU A CA 1
ATOM 2905 C C . LEU B 2 203 ? 66.925 92.479 76.961 1.00 22.02 245 LEU A C 1
ATOM 2906 O O . LEU B 2 203 ? 67.325 93.581 76.572 1.00 22.02 245 LEU A O 1
ATOM 2911 N N . ASP B 2 204 ? 67.610 91.740 77.823 1.00 26.50 246 ASP A N 1
ATOM 2912 C CA . ASP B 2 204 ? 68.851 92.200 78.421 1.00 26.50 246 ASP A CA 1
ATOM 2913 C C . ASP B 2 204 ? 69.955 92.382 77.384 1.00 26.50 246 ASP A C 1
ATOM 2914 O O . ASP B 2 204 ? 69.923 91.820 76.289 1.00 26.50 246 ASP A O 1
ATOM 2919 N N . ARG B 2 205 ? 70.943 93.197 77.756 1.00 27.00 247 ARG A N 1
ATOM 2920 C CA . ARG B 2 205 ? 72.167 93.408 76.984 1.00 27.00 247 ARG A CA 1
ATOM 2921 C C . ARG B 2 205 ? 71.871 94.003 75.602 1.00 27.00 247 ARG A C 1
ATOM 2922 O O . ARG B 2 205 ? 72.140 93.399 74.565 1.00 27.00 247 ARG A O 1
ATOM 2930 N N . ASN B 2 206 ? 71.330 95.217 75.613 1.00 30.82 248 ASN A N 1
ATOM 2931 C CA . ASN B 2 206 ? 70.925 95.941 74.406 1.00 30.82 248 ASN A CA 1
ATOM 2932 C C . ASN B 2 206 ? 71.307 97.408 74.586 1.00 30.82 248 ASN A C 1
ATOM 2933 O O . ASN B 2 206 ? 72.058 97.776 75.496 1.00 30.82 248 ASN A O 1
ATOM 2938 N N . ASN B 2 207 ? 70.796 98.266 73.701 1.00 38.14 249 ASN A N 1
ATOM 2939 C CA . ASN B 2 207 ? 70.639 99.683 74.011 1.00 38.14 249 ASN A CA 1
ATOM 2940 C C . ASN B 2 207 ? 69.203 100.182 73.978 1.00 38.14 249 ASN A C 1
ATOM 2941 O O . ASN B 2 207 ? 68.932 101.227 73.384 1.00 38.14 249 ASN A O 1
ATOM 2946 N N . LEU B 2 208 ? 68.280 99.479 74.618 1.00 33.51 250 LEU A N 1
ATOM 2947 C CA . LEU B 2 208 ? 66.961 100.065 74.801 1.00 33.51 250 LEU A CA 1
ATOM 2948 C C . LEU B 2 208 ? 67.056 101.286 75.713 1.00 33.51 250 LEU A C 1
ATOM 2949 O O . LEU B 2 208 ? 67.923 101.370 76.586 1.00 33.51 250 LEU A O 1
ATOM 2954 N N . THR B 2 209 ? 66.161 102.248 75.494 1.00 33.79 251 THR A N 1
ATOM 2955 C CA . THR B 2 209 ? 66.128 103.470 76.290 1.00 33.79 251 THR A CA 1
ATOM 2956 C C . THR B 2 209 ? 64.680 103.810 76.614 1.00 33.79 251 THR A C 1
ATOM 2957 O O . THR B 2 209 ? 63.752 103.099 76.228 1.00 33.79 251 THR A O 1
ATOM 2961 N N . GLY B 2 210 ? 64.494 104.910 77.337 1.00 31.00 252 GLY A N 1
ATOM 2962 C CA . GLY B 2 210 ? 63.164 105.356 77.693 1.00 31.00 252 GLY A CA 1
ATOM 2963 C C . GLY B 2 210 ? 62.693 104.823 79.027 1.00 31.00 252 GLY A C 1
ATOM 2964 O O . GLY B 2 210 ? 63.501 104.575 79.924 1.00 31.00 252 GLY A O 1
ATOM 2965 N N . LYS B 2 211 ? 61.384 104.640 79.167 1.00 34.76 253 LYS A N 1
ATOM 2966 C CA . LYS B 2 211 ? 60.777 104.203 80.413 1.00 34.76 253 LYS A CA 1
ATOM 2967 C C . LYS B 2 211 ? 60.057 102.879 80.207 1.00 34.76 253 LYS A C 1
ATOM 2968 O O . LYS B 2 211 ? 59.621 102.556 79.099 1.00 34.76 253 LYS A O 1
ATOM 2974 N N . ILE B 2 212 ? 59.939 102.115 81.284 1.00 37.75 254 ILE A N 1
ATOM 2975 C CA . ILE B 2 212 ? 59.192 100.855 81.224 1.00 37.75 254 ILE A CA 1
ATOM 2976 C C . ILE B 2 212 ? 57.717 101.163 81.001 1.00 37.75 254 ILE A C 1
ATOM 2977 O O . ILE B 2 212 ? 57.139 101.973 81.745 1.00 37.75 254 ILE A O 1
ATOM 2982 N N . PRO B 2 213 ? 57.074 100.568 79.999 1.00 43.55 255 PRO A N 1
ATOM 2983 C CA . PRO B 2 213 ? 55.636 100.802 79.800 1.00 43.55 255 PRO A CA 1
ATOM 2984 C C . PRO B 2 213 ? 54.829 100.263 80.969 1.00 43.55 255 PRO A C 1
ATOM 2985 O O . PRO B 2 213 ? 54.950 99.095 81.344 1.00 43.55 255 PRO A O 1
ATOM 2989 N N . SER B 2 214 ? 53.991 101.127 81.545 1.00 47.65 256 SER A N 1
ATOM 2990 C CA . SER B 2 214 ? 53.150 100.718 82.664 1.00 47.65 256 SER A CA 1
ATOM 2991 C C . SER B 2 214 ? 52.195 99.594 82.288 1.00 47.65 256 SER A C 1
ATOM 2992 O O . SER B 2 214 ? 51.745 98.853 83.172 1.00 47.65 256 SER A O 1
ATOM 2995 N N . SER B 2 215 ? 51.898 99.432 80.996 1.00 50.96 257 SER A N 1
ATOM 2996 C CA . SER B 2 215 ? 51.050 98.339 80.534 1.00 50.96 257 SER A CA 1
ATOM 2997 C C . SER B 2 215 ? 51.583 96.971 80.933 1.00 50.96 257 SER A C 1
ATOM 2998 O O . SER B 2 215 ? 50.851 95.981 80.815 1.00 50.96 257 SER A O 1
ATOM 3001 N N . PHE B 2 216 ? 52.827 96.894 81.410 1.00 46.93 258 PHE A N 1
ATOM 3002 C CA . PHE B 2 216 ? 53.366 95.661 81.966 1.00 46.93 258 PHE A CA 1
ATOM 3003 C C . PHE B 2 216 ? 52.556 95.147 83.146 1.00 46.93 258 PHE A C 1
ATOM 3004 O O . PHE B 2 216 ? 52.785 94.016 83.586 1.00 46.93 258 PHE A O 1
ATOM 3012 N N . GLY B 2 217 ? 51.623 95.939 83.669 1.00 50.41 259 GLY A N 1
ATOM 3013 C CA . GLY B 2 217 ? 50.701 95.406 84.651 1.00 50.41 259 GLY A CA 1
ATOM 3014 C C . GLY B 2 217 ? 49.762 94.347 84.114 1.00 50.41 259 GLY A C 1
ATOM 3015 O O . GLY B 2 217 ? 49.094 93.677 84.908 1.00 50.41 259 GLY A O 1
ATOM 3016 N N . ASN B 2 218 ? 49.698 94.180 82.795 1.00 52.15 260 ASN A N 1
ATOM 3017 C CA . ASN B 2 218 ? 48.782 93.241 82.164 1.00 52.15 260 ASN A CA 1
ATOM 3018 C C . ASN B 2 218 ? 49.389 91.862 81.935 1.00 52.15 260 ASN A C 1
ATOM 3019 O O . ASN B 2 218 ? 48.682 90.965 81.465 1.00 52.15 260 ASN A O 1
ATOM 3024 N N . LEU B 2 219 ? 50.667 91.667 82.252 1.00 49.36 261 LEU A N 1
ATOM 3025 C CA . LEU B 2 219 ? 51.332 90.377 82.066 1.00 49.36 261 LEU A CA 1
ATOM 3026 C C . LEU B 2 219 ? 51.052 89.513 83.288 1.00 49.36 261 LEU A C 1
ATOM 3027 O O . LEU B 2 219 ? 51.779 89.543 84.280 1.00 49.36 261 LEU A O 1
ATOM 3032 N N . LYS B 2 220 ? 49.987 88.721 83.210 1.00 52.23 262 LYS A N 1
ATOM 3033 C CA . LYS B 2 220 ? 49.472 88.002 84.366 1.00 52.23 262 LYS A CA 1
ATOM 3034 C C . LYS B 2 220 ? 50.026 86.590 84.502 1.00 52.23 262 LYS A C 1
ATOM 3035 O O . LYS B 2 220 ? 49.636 85.879 85.434 1.00 52.23 262 LYS A O 1
ATOM 3041 N N . ASN B 2 221 ? 50.910 86.156 83.600 1.00 51.28 263 ASN A N 1
ATOM 3042 C CA . ASN B 2 221 ? 51.456 84.806 83.689 1.00 51.28 263 ASN A CA 1
ATOM 3043 C C . ASN B 2 221 ? 52.945 84.737 83.355 1.00 51.28 263 ASN A C 1
ATOM 3044 O O . ASN B 2 221 ? 53.475 83.637 83.167 1.00 51.28 263 ASN A O 1
ATOM 3049 N N . VAL B 2 222 ? 53.633 85.878 83.280 1.00 35.36 264 VAL A N 1
ATOM 3050 C CA . VAL B 2 222 ? 55.076 85.869 83.083 1.00 35.36 264 VAL A CA 1
ATOM 3051 C C . VAL B 2 222 ? 55.760 85.308 84.320 1.00 35.36 264 VAL A C 1
ATOM 3052 O O . VAL B 2 222 ? 55.425 85.668 85.454 1.00 35.36 264 VAL A O 1
ATOM 3056 N N . THR B 2 223 ? 56.729 84.416 84.110 1.00 28.46 265 THR A N 1
ATOM 3057 C CA . THR B 2 223 ? 57.506 83.854 85.207 1.00 28.46 265 THR A CA 1
ATOM 3058 C C . THR B 2 223 ? 58.954 84.319 85.225 1.00 28.46 265 THR A C 1
ATOM 3059 O O . THR B 2 223 ? 59.676 83.992 86.169 1.00 28.46 265 THR A O 1
ATOM 3063 N N . LEU B 2 224 ? 59.403 85.065 84.220 1.00 24.96 266 LEU A N 1
ATOM 3064 C CA . LEU B 2 224 ? 60.780 85.534 84.194 1.00 24.96 266 LEU A CA 1
ATOM 3065 C C . LEU B 2 224 ? 60.851 86.813 83.377 1.00 24.96 266 LEU A C 1
ATOM 3066 O O . LEU B 2 224 ? 60.185 86.933 82.348 1.00 24.96 266 LEU A O 1
ATOM 3071 N N . LEU B 2 225 ? 61.662 87.765 83.838 1.00 23.76 267 LEU A N 1
ATOM 3072 C CA . LEU B 2 225 ? 61.769 89.073 83.193 1.00 23.76 267 LEU A CA 1
ATOM 3073 C C . LEU B 2 225 ? 63.197 89.583 83.365 1.00 23.76 267 LEU A C 1
ATOM 3074 O O . LEU B 2 225 ? 63.577 90.026 84.450 1.00 23.76 267 LEU A O 1
ATOM 3079 N N . ASN B 2 226 ? 63.980 89.522 82.295 1.00 27.69 268 ASN A N 1
ATOM 3080 C CA . ASN B 2 226 ? 65.348 90.016 82.290 1.00 27.69 268 ASN A CA 1
ATOM 3081 C C . ASN B 2 226 ? 65.440 91.259 81.417 1.00 27.69 268 ASN A C 1
ATOM 3082 O O . ASN B 2 226 ? 65.014 91.239 80.260 1.00 27.69 268 ASN A O 1
ATOM 3087 N N . MET B 2 227 ? 65.985 92.343 81.977 1.00 42.00 269 MET A N 1
ATOM 3088 C CA . MET B 2 227 ? 66.309 93.527 81.191 1.00 42.00 269 MET A CA 1
ATOM 3089 C C . MET B 2 227 ? 67.625 94.167 81.607 1.00 42.00 269 MET A C 1
ATOM 3090 O O . MET B 2 227 ? 67.838 95.349 81.323 1.00 42.00 269 MET A O 1
ATOM 3095 N N . PHE B 2 228 ? 68.506 93.437 82.277 1.00 21.17 270 PHE A N 1
ATOM 3096 C CA . PHE B 2 228 ? 69.693 94.070 82.818 1.00 21.17 270 PHE A CA 1
ATOM 3097 C C . PHE B 2 228 ? 70.622 94.520 81.700 1.00 21.17 270 PHE A C 1
ATOM 3098 O O . PHE B 2 228 ? 70.545 94.051 80.564 1.00 21.17 270 PHE A O 1
ATOM 3106 N N . GLU B 2 229 ? 71.504 95.459 82.042 1.00 32.91 271 GLU A N 1
ATOM 3107 C CA . GLU B 2 229 ? 72.501 96.002 81.123 1.00 32.91 271 GLU A CA 1
ATOM 3108 C C . GLU B 2 229 ? 71.828 96.616 79.890 1.00 32.91 271 GLU A C 1
ATOM 3109 O O . GLU B 2 229 ? 71.955 96.148 78.760 1.00 32.91 271 GLU A O 1
ATOM 3115 N N . ASN B 2 230 ? 71.091 97.684 80.164 1.00 30.71 272 ASN A N 1
ATOM 3116 C CA . ASN B 2 230 ? 70.422 98.485 79.146 1.00 30.71 272 ASN A CA 1
ATOM 3117 C C . ASN B 2 230 ? 70.607 99.943 79.549 1.00 30.71 272 ASN A C 1
ATOM 3118 O O . ASN B 2 230 ? 71.442 100.272 80.397 1.00 30.71 272 ASN A O 1
ATOM 3123 N N . GLN B 2 231 ? 69.846 100.841 78.936 1.00 32.07 273 GLN A N 1
ATOM 3124 C CA . GLN B 2 231 ? 69.898 102.253 79.295 1.00 32.07 273 GLN A CA 1
ATOM 3125 C C . GLN B 2 231 ? 68.499 102.784 79.548 1.00 32.07 273 GLN A C 1
ATOM 3126 O O . GLN B 2 231 ? 68.117 103.863 79.097 1.00 32.07 273 GLN A O 1
ATOM 3132 N N . LEU B 2 232 ? 67.713 102.008 80.287 1.00 28.78 274 LEU A N 1
ATOM 3133 C CA . LEU B 2 232 ? 66.412 102.462 80.732 1.00 28.78 274 LEU A CA 1
ATOM 3134 C C . LEU B 2 232 ? 66.573 103.668 81.655 1.00 28.78 274 LEU A C 1
ATOM 3135 O O . LEU B 2 232 ? 67.670 103.999 82.110 1.00 28.78 274 LEU A O 1
ATOM 3140 N N . SER B 2 233 ? 65.456 104.332 81.927 1.00 29.60 275 SER A N 1
ATOM 3141 C CA . SER B 2 233 ? 65.453 105.503 82.792 1.00 29.60 275 SER A CA 1
ATOM 3142 C C . SER B 2 233 ? 64.045 105.676 83.345 1.00 29.60 275 SER A C 1
ATOM 3143 O O . SER B 2 233 ? 63.173 104.825 83.145 1.00 29.60 275 SER A O 1
ATOM 3146 N N . GLY B 2 234 ? 63.824 106.778 84.053 1.00 32.07 276 GLY A N 1
ATOM 3147 C CA . GLY B 2 234 ? 62.532 107.033 84.653 1.00 32.07 276 GLY A CA 1
ATOM 3148 C C . GLY B 2 234 ? 62.378 106.403 86.020 1.00 32.07 276 GLY A C 1
ATOM 3149 O O . GLY B 2 234 ? 63.313 106.420 86.824 1.00 32.07 276 GLY A O 1
ATOM 3150 N N . GLU B 2 235 ? 61.200 105.846 86.294 1.00 38.79 277 GLU A N 1
ATOM 3151 C CA . GLU B 2 235 ? 60.900 105.227 87.576 1.00 38.79 277 GLU A CA 1
ATOM 3152 C C . GLU B 2 235 ? 60.205 103.896 87.343 1.00 38.79 277 GLU A C 1
ATOM 3153 O O . GLU B 2 235 ? 59.478 103.726 86.362 1.00 38.79 277 GLU A O 1
ATOM 3159 N N . ILE B 2 236 ? 60.426 102.957 88.257 1.00 38.71 278 ILE A N 1
ATOM 3160 C CA . ILE B 2 236 ? 59.782 101.647 88.191 1.00 38.71 278 ILE A CA 1
ATOM 3161 C C . ILE B 2 236 ? 58.284 101.838 88.390 1.00 38.71 278 ILE A C 1
ATOM 3162 O O . ILE B 2 236 ? 57.853 102.213 89.488 1.00 38.71 278 ILE A O 1
ATOM 3167 N N . PRO B 2 237 ? 57.463 101.606 87.370 1.00 42.18 279 PRO A N 1
ATOM 3168 C CA . PRO B 2 237 ? 56.018 101.821 87.508 1.00 42.18 279 PRO A CA 1
ATOM 3169 C C . PRO B 2 237 ? 55.432 100.940 88.595 1.00 42.18 279 PRO A C 1
ATOM 3170 O O . PRO B 2 237 ? 55.809 99.766 88.723 1.00 42.18 279 PRO A O 1
ATOM 3174 N N . PRO B 2 238 ? 54.513 101.470 89.405 1.00 46.12 280 PRO A N 1
ATOM 3175 C CA . PRO B 2 238 ? 53.883 100.639 90.441 1.00 46.12 280 PRO A CA 1
ATOM 3176 C C . PRO B 2 238 ? 53.126 99.449 89.888 1.00 46.12 280 PRO A C 1
ATOM 3177 O O . PRO B 2 238 ? 52.989 98.438 90.588 1.00 46.12 280 PRO A O 1
ATOM 3181 N N . GLU B 2 239 ? 52.634 99.530 88.651 1.00 50.06 281 GLU A N 1
ATOM 3182 C CA . GLU B 2 239 ? 51.898 98.417 88.065 1.00 50.06 281 GLU A CA 1
ATOM 3183 C C . GLU B 2 239 ? 52.746 97.165 87.920 1.00 50.06 281 GLU A C 1
ATOM 3184 O O . GLU B 2 239 ? 52.183 96.075 87.774 1.00 50.06 281 GLU A O 1
ATOM 3190 N N . ILE B 2 240 ? 54.074 97.285 87.987 1.00 43.91 282 ILE A N 1
ATOM 3191 C CA . ILE B 2 240 ? 54.952 96.127 88.032 1.00 43.91 282 ILE A CA 1
ATOM 3192 C C . ILE B 2 240 ? 54.621 95.203 89.192 1.00 43.91 282 ILE A C 1
ATOM 3193 O O . ILE B 2 240 ? 55.100 94.067 89.231 1.00 43.91 282 ILE A O 1
ATOM 3198 N N . GLY B 2 241 ? 53.804 95.660 90.138 1.00 43.86 283 GLY A N 1
ATOM 3199 C CA . GLY B 2 241 ? 53.361 94.797 91.211 1.00 43.86 283 GLY A CA 1
ATOM 3200 C C . GLY B 2 241 ? 52.234 93.845 90.863 1.00 43.86 283 GLY A C 1
ATOM 3201 O O . GLY B 2 241 ? 51.930 92.970 91.680 1.00 43.86 283 GLY A O 1
ATOM 3202 N N . ASN B 2 242 ? 51.610 93.979 89.687 1.00 53.59 284 ASN A N 1
ATOM 3203 C CA . ASN B 2 242 ? 50.605 93.019 89.240 1.00 53.59 284 ASN A CA 1
ATOM 3204 C C . ASN B 2 242 ? 51.137 91.867 88.398 1.00 53.59 284 ASN A C 1
ATOM 3205 O O . ASN B 2 242 ? 50.346 91.004 88.007 1.00 53.59 284 ASN A O 1
ATOM 3210 N N . MET B 2 243 ? 52.429 91.809 88.099 1.00 43.40 285 MET A N 1
ATOM 3211 C CA . MET B 2 243 ? 52.978 90.566 87.561 1.00 43.40 285 MET A CA 1
ATOM 3212 C C . MET B 2 243 ? 53.069 89.583 88.726 1.00 43.40 285 MET A C 1
ATOM 3213 O O . MET B 2 243 ? 54.107 89.414 89.368 1.00 43.40 285 MET A O 1
ATOM 3218 N N . THR B 2 244 ? 51.953 88.904 88.984 1.00 40.02 286 THR A N 1
ATOM 3219 C CA . THR B 2 244 ? 51.755 88.137 90.205 1.00 40.02 286 THR A CA 1
ATOM 3220 C C . THR B 2 244 ? 52.267 86.704 90.080 1.00 40.02 286 THR A C 1
ATOM 3221 O O . THR B 2 244 ? 52.212 85.942 91.050 1.00 40.02 286 THR A O 1
ATOM 3225 N N . ALA B 2 245 ? 52.805 86.331 88.920 1.00 34.23 287 ALA A N 1
ATOM 3226 C CA . ALA B 2 245 ? 53.399 85.014 88.729 1.00 34.23 287 ALA A CA 1
ATOM 3227 C C . ALA B 2 245 ? 54.913 85.075 88.568 1.00 34.23 287 ALA A C 1
ATOM 3228 O O . ALA B 2 245 ? 55.534 84.046 88.279 1.00 34.23 287 ALA A O 1
ATOM 3230 N N . LEU B 2 246 ? 55.524 86.243 88.749 1.00 31.35 288 LEU A N 1
ATOM 3231 C CA . LEU B 2 246 ? 56.971 86.353 88.648 1.00 31.35 288 LEU A CA 1
ATOM 3232 C C . LEU B 2 246 ? 57.662 85.502 89.706 1.00 31.35 288 LEU A C 1
ATOM 3233 O O . LEU B 2 246 ? 57.118 85.226 90.776 1.00 31.35 288 LEU A O 1
ATOM 3238 N N . ASP B 2 247 ? 58.885 85.076 89.385 1.00 27.14 289 ASP A N 1
ATOM 3239 C CA . ASP B 2 247 ? 59.800 84.594 90.408 1.00 27.14 289 ASP A CA 1
ATOM 3240 C C . ASP B 2 247 ? 61.230 85.065 90.204 1.00 27.14 289 ASP A C 1
ATOM 3241 O O . ASP B 2 247 ? 62.108 84.649 90.964 1.00 27.14 289 ASP A O 1
ATOM 3246 N N . THR B 2 248 ? 61.496 85.907 89.209 1.00 23.23 290 THR A N 1
ATOM 3247 C CA . THR B 2 248 ? 62.843 86.414 88.965 1.00 23.23 290 THR A CA 1
ATOM 3248 C C . THR B 2 248 ? 62.724 87.712 88.182 1.00 23.23 290 THR A C 1
ATOM 3249 O O . THR B 2 248 ? 62.472 87.683 86.976 1.00 23.23 290 THR A O 1
ATOM 3253 N N . LEU B 2 249 ? 62.899 88.841 88.862 1.00 23.92 291 LEU A N 1
ATOM 3254 C CA . LEU B 2 249 ? 62.917 90.153 88.229 1.00 23.92 291 LEU A CA 1
ATOM 3255 C C . LEU B 2 249 ? 64.305 90.744 88.403 1.00 23.92 291 LEU A C 1
ATOM 3256 O O . LEU B 2 249 ? 64.754 90.945 89.534 1.00 23.92 291 LEU A O 1
ATOM 3261 N N . SER B 2 250 ? 64.983 91.020 87.293 1.00 27.72 292 SER A N 1
ATOM 3262 C CA . SER B 2 250 ? 66.319 91.598 87.334 1.00 27.72 292 SER A CA 1
ATOM 3263 C C . SER B 2 250 ? 66.376 92.811 86.419 1.00 27.72 292 SER A C 1
ATOM 3264 O O . SER B 2 250 ? 66.025 92.718 85.240 1.00 27.72 292 SER A O 1
ATOM 3267 N N . LEU B 2 251 ? 66.828 93.945 86.963 1.00 42.00 293 LEU A N 1
ATOM 3268 C CA . LEU B 2 251 ? 66.916 95.194 86.218 1.00 42.00 293 LEU A CA 1
ATOM 3269 C C . LEU B 2 251 ? 68.204 95.944 86.529 1.00 42.00 293 LEU A C 1
ATOM 3270 O O . LEU B 2 251 ? 68.227 97.177 86.495 1.00 42.00 293 LEU A O 1
ATOM 3275 N N . HIS B 2 252 ? 69.281 95.229 86.833 1.00 42.00 294 HIS A N 1
ATOM 3276 C CA . HIS B 2 252 ? 70.492 95.895 87.276 1.00 42.00 294 HIS A CA 1
ATOM 3277 C C . HIS B 2 252 ? 71.233 96.530 86.103 1.00 42.00 294 HIS A C 1
ATOM 3278 O O . HIS B 2 252 ? 70.953 96.263 84.934 1.00 42.00 294 HIS A O 1
ATOM 3285 N N . THR B 2 253 ? 72.194 97.389 86.442 1.00 33.53 295 THR A N 1
ATOM 3286 C CA . THR B 2 253 ? 73.031 98.111 85.483 1.00 33.53 295 THR A CA 1
ATOM 3287 C C . THR B 2 253 ? 72.167 98.848 84.452 1.00 33.53 295 THR A C 1
ATOM 3288 O O . THR B 2 253 ? 72.118 98.522 83.268 1.00 33.53 295 THR A O 1
ATOM 3292 N N . ASN B 2 254 ? 71.457 99.845 84.964 1.00 31.52 296 ASN A N 1
ATOM 3293 C CA . ASN B 2 254 ? 70.561 100.677 84.169 1.00 31.52 296 ASN A CA 1
ATOM 3294 C C . ASN B 2 254 ? 70.734 102.112 84.650 1.00 31.52 296 ASN A C 1
ATOM 3295 O O . ASN B 2 254 ? 71.706 102.448 85.336 1.00 31.52 296 ASN A O 1
ATOM 3300 N N . LYS B 2 255 ? 69.802 102.982 84.276 1.00 30.68 297 LYS A N 1
ATOM 3301 C CA . LYS B 2 255 ? 69.808 104.377 84.704 1.00 30.68 297 LYS A CA 1
ATOM 3302 C C . LYS B 2 255 ? 68.444 104.765 85.256 1.00 30.68 297 LYS A C 1
ATOM 3303 O O . LYS B 2 255 ? 67.886 105.815 84.937 1.00 30.68 297 LYS A O 1
ATOM 3309 N N . LEU B 2 256 ? 67.893 103.908 86.107 1.00 28.28 298 LEU A N 1
ATOM 3310 C CA . LEU B 2 256 ? 66.608 104.167 86.731 1.00 28.28 298 LEU A CA 1
ATOM 3311 C C . LEU B 2 256 ? 66.770 105.115 87.915 1.00 28.28 298 LEU A C 1
ATOM 3312 O O . LEU B 2 256 ? 67.868 105.310 88.442 1.00 28.28 298 LEU A O 1
ATOM 3317 N N . THR B 2 257 ? 65.654 105.708 88.335 1.00 31.99 299 THR A N 1
ATOM 3318 C CA . THR B 2 257 ? 65.651 106.656 89.441 1.00 31.99 299 THR A CA 1
ATOM 3319 C C . THR B 2 257 ? 64.371 106.470 90.245 1.00 31.99 299 THR A C 1
ATOM 3320 O O . THR B 2 257 ? 63.559 105.585 89.967 1.00 31.99 299 THR A O 1
ATOM 3324 N N . GLY B 2 258 ? 64.199 107.317 91.256 1.00 32.19 300 GLY A N 1
ATOM 3325 C CA . GLY B 2 258 ? 63.009 107.303 92.072 1.00 32.19 300 GLY A CA 1
ATOM 3326 C C . GLY B 2 258 ? 63.082 106.305 93.208 1.00 32.19 300 GLY A C 1
ATOM 3327 O O . GLY B 2 258 ? 64.139 105.741 93.505 1.00 32.19 300 GLY A O 1
ATOM 3328 N N . PRO B 2 259 ? 61.953 106.079 93.880 1.00 34.63 301 PRO A N 1
ATOM 3329 C CA . PRO B 2 259 ? 61.924 105.099 94.972 1.00 34.63 301 PRO A CA 1
ATOM 3330 C C . PRO B 2 259 ? 61.508 103.710 94.519 1.0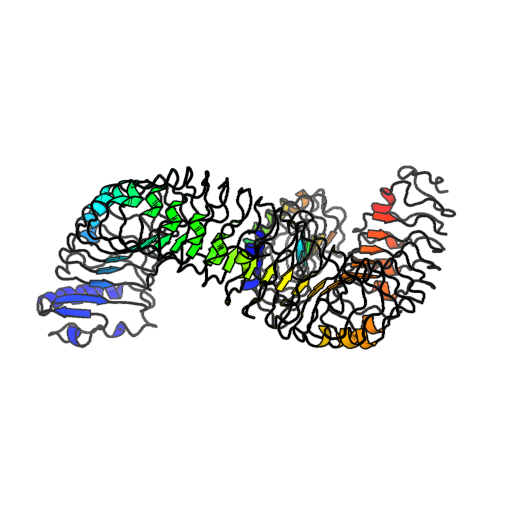0 34.63 301 PRO A C 1
ATOM 3331 O O . PRO B 2 259 ? 60.872 103.561 93.472 1.00 34.63 301 PRO A O 1
ATOM 3335 N N . ILE B 2 260 ? 61.861 102.689 95.291 1.00 35.01 302 ILE A N 1
ATOM 3336 C CA . ILE B 2 260 ? 61.339 101.344 95.026 1.00 35.01 302 ILE A CA 1
ATOM 3337 C C . ILE B 2 260 ? 59.854 101.314 95.366 1.00 35.01 302 ILE A C 1
ATOM 3338 O O . ILE B 2 260 ? 59.471 101.700 96.483 1.00 35.01 302 ILE A O 1
ATOM 3343 N N . PRO B 2 261 ? 58.986 100.887 94.455 1.00 39.05 303 PRO A N 1
ATOM 3344 C CA . PRO B 2 261 ? 57.552 100.877 94.763 1.00 39.05 303 PRO A CA 1
ATOM 3345 C C . PRO B 2 261 ? 57.197 99.785 95.759 1.00 39.05 303 PRO A C 1
ATOM 3346 O O . PRO B 2 261 ? 57.690 98.659 95.680 1.00 39.05 303 PRO A O 1
ATOM 3350 N N . SER B 2 262 ? 56.326 100.136 96.706 1.00 45.14 304 SER A N 1
ATOM 3351 C CA . SER B 2 262 ? 55.917 99.198 97.745 1.00 45.14 304 SER A CA 1
ATOM 3352 C C . SER B 2 262 ? 55.167 97.995 97.190 1.00 45.14 304 SER A C 1
ATOM 3353 O O . SER B 2 262 ? 55.169 96.932 97.823 1.00 45.14 304 SER A O 1
ATOM 3356 N N . THR B 2 263 ? 54.556 98.124 96.010 1.00 44.21 305 THR A N 1
ATOM 3357 C CA . THR B 2 263 ? 53.686 97.073 95.495 1.00 44.21 305 THR A CA 1
ATOM 3358 C C . THR B 2 263 ? 54.424 95.764 95.238 1.00 44.21 305 THR A C 1
ATOM 3359 O O . THR B 2 263 ? 53.772 94.725 95.095 1.00 44.21 305 THR A O 1
ATOM 3363 N N . LEU B 2 264 ? 55.759 95.782 95.174 1.00 41.50 306 LEU A N 1
ATOM 3364 C CA . LEU B 2 264 ? 56.516 94.534 95.091 1.00 41.50 306 LEU A CA 1
ATOM 3365 C C . LEU B 2 264 ? 56.240 93.593 96.252 1.00 41.50 306 LEU A C 1
ATOM 3366 O O . LEU B 2 264 ? 56.602 92.416 96.167 1.00 41.50 306 LEU A O 1
ATOM 3371 N N . GLY B 2 265 ? 55.603 94.065 97.321 1.00 42.85 307 GLY A N 1
ATOM 3372 C CA . GLY B 2 265 ? 55.211 93.155 98.375 1.00 42.85 307 GLY A CA 1
ATOM 3373 C C . GLY B 2 265 ? 54.012 92.291 98.059 1.00 42.85 307 GLY A C 1
ATOM 3374 O O . GLY B 2 265 ? 53.690 91.395 98.843 1.00 42.85 307 GLY A O 1
ATOM 3375 N N . ASN B 2 266 ? 53.337 92.542 96.936 1.00 43.76 308 ASN A N 1
ATOM 3376 C CA . ASN B 2 266 ? 52.152 91.779 96.566 1.00 43.76 308 ASN A CA 1
ATOM 3377 C C . ASN B 2 266 ? 52.463 90.536 95.744 1.00 43.76 308 ASN A C 1
ATOM 3378 O O . ASN B 2 266 ? 51.552 89.740 95.496 1.00 43.76 308 ASN A O 1
ATOM 3383 N N . ILE B 2 267 ? 53.708 90.345 95.316 1.00 40.86 309 ILE A N 1
ATOM 3384 C CA . ILE B 2 267 ? 54.086 89.185 94.516 1.00 40.86 309 ILE A CA 1
ATOM 3385 C C . ILE B 2 267 ? 54.529 88.099 95.489 1.00 40.86 309 ILE A C 1
ATOM 3386 O O . ILE B 2 267 ? 55.629 88.151 96.039 1.00 40.86 309 ILE A O 1
ATOM 3391 N N . LYS B 2 268 ? 53.667 87.103 95.700 1.00 40.27 310 LYS A N 1
ATOM 3392 C CA . LYS B 2 268 ? 53.996 86.044 96.647 1.00 40.27 310 LYS A CA 1
ATOM 3393 C C . LYS B 2 268 ? 55.107 85.142 96.128 1.00 40.27 310 LYS A C 1
ATOM 3394 O O . LYS B 2 268 ? 55.924 84.654 96.916 1.00 40.27 310 LYS A O 1
ATOM 3400 N N . THR B 2 269 ? 55.165 84.919 94.817 1.00 34.94 311 THR A N 1
ATOM 3401 C CA . THR B 2 269 ? 56.058 83.925 94.235 1.00 34.94 311 THR A CA 1
ATOM 3402 C C . THR B 2 269 ? 57.451 84.453 93.915 1.00 34.94 311 THR A C 1
ATOM 3403 O O . THR B 2 269 ? 58.305 83.662 93.503 1.00 34.94 311 THR A O 1
ATOM 3407 N N . LEU B 2 270 ? 57.702 85.750 94.076 1.00 31.39 312 LEU A N 1
ATOM 3408 C CA . LEU B 2 270 ? 59.009 86.301 93.739 1.00 31.39 312 LEU A CA 1
ATOM 3409 C C . LEU B 2 270 ? 60.092 85.655 94.591 1.00 31.39 312 LEU A C 1
ATOM 3410 O O . LEU B 2 270 ? 59.974 85.581 95.815 1.00 31.39 312 LEU A O 1
ATOM 3415 N N . ALA B 2 271 ? 61.156 85.186 93.937 1.00 25.55 313 ALA A N 1
ATOM 3416 C CA . ALA B 2 271 ? 62.251 84.517 94.621 1.00 25.55 313 ALA A CA 1
ATOM 3417 C C . ALA B 2 271 ? 63.610 85.142 94.375 1.00 25.55 313 ALA A C 1
ATOM 3418 O O . ALA B 2 271 ? 64.521 84.919 95.177 1.00 25.55 313 ALA A O 1
ATOM 3420 N N . VAL B 2 272 ? 63.781 85.902 93.300 1.00 23.54 314 VAL A N 1
ATOM 3421 C CA . VAL B 2 272 ? 65.023 86.607 93.015 1.00 23.54 314 VAL A CA 1
ATOM 3422 C C . VAL B 2 272 ? 64.672 88.037 92.635 1.00 23.54 314 VAL A C 1
ATOM 3423 O O . VAL B 2 272 ? 63.693 88.275 91.921 1.00 23.54 314 VAL A O 1
ATOM 3427 N N . LEU B 2 273 ? 65.458 88.991 93.125 1.00 23.07 315 LEU A N 1
ATOM 3428 C CA . LEU B 2 273 ? 65.225 90.407 92.854 1.00 23.07 315 LEU A CA 1
ATOM 3429 C C . LEU B 2 273 ? 66.574 91.100 92.761 1.00 23.07 315 LEU A C 1
ATOM 3430 O O . LEU B 2 273 ? 67.240 91.299 93.779 1.00 23.07 315 LEU A O 1
ATOM 3435 N N . HIS B 2 274 ? 66.973 91.470 91.551 1.00 27.16 316 HIS A N 1
ATOM 3436 C CA . HIS B 2 274 ? 68.248 92.130 91.313 1.00 27.16 316 HIS A CA 1
ATOM 3437 C C . HIS B 2 274 ? 67.985 93.567 90.888 1.00 27.16 316 HIS A C 1
ATOM 3438 O O . HIS B 2 274 ? 67.301 93.804 89.889 1.00 27.16 316 HIS A O 1
ATOM 3445 N N . LEU B 2 275 ? 68.518 94.523 91.657 1.00 42.00 317 LEU A N 1
ATOM 3446 C CA . LEU B 2 275 ? 68.333 95.935 91.343 1.00 42.00 317 LEU A CA 1
ATOM 3447 C C . LEU B 2 275 ? 69.592 96.760 91.587 1.00 42.00 317 LEU A C 1
ATOM 3448 O O . LEU B 2 275 ? 69.499 97.985 91.703 1.00 42.00 317 LEU A O 1
ATOM 3453 N N . TYR B 2 276 ? 70.761 96.134 91.669 1.00 42.00 318 TYR A N 1
ATOM 3454 C CA . TYR B 2 276 ? 71.963 96.879 92.002 1.00 42.00 318 TYR A CA 1
ATOM 3455 C C . TYR B 2 276 ? 72.428 97.721 90.816 1.00 42.00 318 TYR A C 1
ATOM 3456 O O . TYR B 2 276 ? 71.972 97.561 89.684 1.00 42.00 318 TYR A O 1
ATOM 3465 N N . LEU B 2 277 ? 73.343 98.647 91.101 1.00 26.79 319 LEU A N 1
ATOM 3466 C CA . LEU B 2 277 ? 73.945 99.529 90.100 1.00 26.79 319 LEU A CA 1
ATOM 3467 C C . LEU B 2 277 ? 72.877 100.322 89.344 1.00 26.79 319 LEU A C 1
ATOM 3468 O O . LEU B 2 277 ? 72.707 100.204 88.130 1.00 26.79 319 LEU A O 1
ATOM 3473 N N . ASN B 2 278 ? 72.157 101.142 90.098 1.00 30.98 320 ASN A N 1
ATOM 3474 C CA . ASN B 2 278 ? 71.131 102.031 89.564 1.00 30.98 320 ASN A CA 1
ATOM 3475 C C . ASN B 2 278 ? 71.249 103.344 90.325 1.00 30.98 320 ASN A C 1
ATOM 3476 O O . ASN B 2 278 ? 72.258 103.615 90.985 1.00 30.98 320 ASN A O 1
ATOM 3481 N N . GLN B 2 279 ? 70.228 104.188 90.226 1.00 29.20 321 GLN A N 1
ATOM 3482 C CA . GLN B 2 279 ? 70.188 105.439 90.974 1.00 29.20 321 GLN A CA 1
ATOM 3483 C C . GLN B 2 279 ? 68.858 105.588 91.696 1.00 29.20 321 GLN A C 1
ATOM 3484 O O . GLN B 2 279 ? 68.233 106.649 91.697 1.00 29.20 321 GLN A O 1
ATOM 3490 N N . LEU B 2 280 ? 68.413 104.512 92.335 1.00 29.10 322 LEU A N 1
ATOM 3491 C CA . LEU B 2 280 ? 67.238 104.585 93.185 1.00 29.10 322 LEU A CA 1
ATOM 3492 C C . LEU B 2 280 ? 67.559 105.362 94.458 1.00 29.10 322 LEU A C 1
ATOM 3493 O O . LEU B 2 280 ? 68.709 105.436 94.898 1.00 29.10 322 LEU A O 1
ATOM 3498 N N . ASN B 2 281 ? 66.524 105.951 95.052 1.00 39.30 323 ASN A N 1
ATOM 3499 C CA . ASN B 2 281 ? 66.700 106.728 96.270 1.00 39.30 323 ASN A CA 1
ATOM 3500 C C . ASN B 2 281 ? 65.429 106.650 97.106 1.00 39.30 323 ASN A C 1
ATOM 3501 O O . ASN B 2 281 ? 64.387 106.179 96.648 1.00 39.30 323 ASN A O 1
ATOM 3506 N N . GLY B 2 282 ? 65.534 107.101 98.357 1.00 36.21 324 GLY A N 1
ATOM 3507 C CA . GLY B 2 282 ? 64.420 107.091 99.286 1.00 36.21 324 GLY A CA 1
ATOM 3508 C C . GLY B 2 282 ? 64.696 106.174 100.469 1.00 36.21 324 GLY A C 1
ATOM 3509 O O . GLY B 2 282 ? 65.814 106.134 100.993 1.00 36.21 324 GLY A O 1
ATOM 3510 N N . SER B 2 283 ? 63.666 105.438 100.881 1.00 36.81 325 SER A N 1
ATOM 3511 C CA . SER B 2 283 ? 63.755 104.508 101.996 1.00 36.81 325 SER A CA 1
ATOM 3512 C C . SER B 2 283 ? 63.191 103.158 101.584 1.00 36.81 325 SER A C 1
ATOM 3513 O O . SER B 2 283 ? 62.381 103.064 100.659 1.00 36.81 325 SER A O 1
ATOM 3516 N N . ILE B 2 284 ? 63.630 102.111 102.276 1.00 37.29 326 ILE A N 1
ATOM 3517 C CA . ILE B 2 284 ? 63.127 100.760 102.041 1.00 37.29 326 ILE A CA 1
ATOM 3518 C C . ILE B 2 284 ? 61.656 100.717 102.432 1.00 37.29 326 ILE A C 1
ATOM 3519 O O . ILE B 2 284 ? 61.312 101.070 103.569 1.00 37.29 326 ILE A O 1
ATOM 3524 N N . PRO B 2 285 ? 60.760 100.307 101.544 1.00 41.93 327 PRO A N 1
ATOM 3525 C CA . PRO B 2 285 ? 59.362 100.118 101.936 1.00 41.93 327 PRO A CA 1
ATOM 3526 C C . PRO B 2 285 ? 59.225 98.960 102.908 1.00 41.93 327 PRO A C 1
ATOM 3527 O O . PRO B 2 285 ? 59.762 97.870 102.665 1.00 41.93 327 PRO A O 1
ATOM 3531 N N . PRO B 2 286 ? 58.513 99.155 104.020 1.00 44.77 328 PRO A N 1
ATOM 3532 C CA . PRO B 2 286 ? 58.290 98.033 104.947 1.00 44.77 328 PRO A CA 1
ATOM 3533 C C . PRO B 2 286 ? 57.601 96.846 104.299 1.00 44.77 328 PRO A C 1
ATOM 3534 O O . PRO B 2 286 ? 57.830 95.701 104.711 1.00 44.77 328 PRO A O 1
ATOM 3538 N N . GLU B 2 287 ? 56.778 97.086 103.276 1.00 48.73 329 GLU A N 1
ATOM 3539 C CA . GLU B 2 287 ? 56.055 96.009 102.612 1.00 48.73 329 GLU A CA 1
ATOM 3540 C C . GLU B 2 287 ? 56.986 94.994 101.966 1.00 48.73 329 GLU A C 1
ATOM 3541 O O . GLU B 2 287 ? 56.551 93.877 101.667 1.00 48.73 329 GLU A O 1
ATOM 3547 N N . LEU B 2 288 ? 58.257 95.343 101.761 1.00 47.71 330 LEU A N 1
ATOM 3548 C CA . LEU B 2 288 ? 59.228 94.401 101.218 1.00 47.71 330 LEU A CA 1
ATOM 3549 C C . LEU B 2 288 ? 59.424 93.220 102.160 1.00 47.71 330 LEU A C 1
ATOM 3550 O O . LEU B 2 288 ? 60.069 92.233 101.799 1.00 47.71 330 LEU A O 1
ATOM 3555 N N . GLY B 2 289 ? 58.881 93.312 103.370 1.00 48.36 331 GLY A N 1
ATOM 3556 C CA . GLY B 2 289 ? 58.903 92.198 104.287 1.00 48.36 331 GLY A CA 1
ATOM 3557 C C . GLY B 2 289 ? 57.804 91.180 104.093 1.00 48.36 331 GLY A C 1
ATOM 3558 O O . GLY B 2 289 ? 57.752 90.195 104.835 1.00 48.36 331 GLY A O 1
ATOM 3559 N N . GLU B 2 290 ? 56.919 91.377 103.115 1.00 49.96 332 GLU A N 1
ATOM 3560 C CA . GLU B 2 290 ? 55.782 90.489 102.901 1.00 49.96 332 GLU A CA 1
ATOM 3561 C C . GLU B 2 290 ? 55.962 89.580 101.687 1.00 49.96 332 GLU A C 1
ATOM 3562 O O . GLU B 2 290 ? 54.980 89.224 101.029 1.00 49.96 332 GLU A O 1
ATOM 3568 N N . MET B 2 291 ? 57.196 89.197 101.380 1.00 44.06 333 MET A N 1
ATOM 3569 C CA . MET B 2 291 ? 57.510 88.286 100.281 1.00 44.06 333 MET A CA 1
ATOM 3570 C C . MET B 2 291 ? 58.000 86.974 100.892 1.00 44.06 333 MET A C 1
ATOM 3571 O O . MET B 2 291 ? 59.200 86.770 101.076 1.00 44.06 333 MET A O 1
ATOM 3576 N N . GLU B 2 292 ? 57.060 86.073 101.190 1.00 43.87 334 GLU A N 1
ATOM 3577 C CA . GLU B 2 292 ? 57.381 84.907 102.006 1.00 43.87 334 GLU A CA 1
ATOM 3578 C C . GLU B 2 292 ? 58.193 83.849 101.273 1.00 43.87 334 GLU A C 1
ATOM 3579 O O . GLU B 2 292 ? 58.661 82.906 101.918 1.00 43.87 334 GLU A O 1
ATOM 3585 N N . SER B 2 293 ? 58.367 83.963 99.961 1.00 36.93 335 SER A N 1
ATOM 3586 C CA . SER B 2 293 ? 59.131 82.993 99.185 1.00 36.93 335 SER A CA 1
ATOM 3587 C C . SER B 2 293 ? 60.374 83.629 98.574 1.00 36.93 335 SER A C 1
ATOM 3588 O O . SER B 2 293 ? 60.722 83.370 97.423 1.00 36.93 335 SER A O 1
ATOM 3591 N N . MET B 2 294 ? 61.059 84.462 99.346 1.00 33.75 336 MET A N 1
ATOM 3592 C CA . MET B 2 294 ? 62.174 85.249 98.846 1.00 33.75 336 MET A CA 1
ATOM 3593 C C . MET B 2 294 ? 63.479 84.598 99.279 1.00 33.75 336 MET A C 1
ATOM 3594 O O . MET B 2 294 ? 63.668 84.307 100.463 1.00 33.75 336 MET A O 1
ATOM 3599 N N . ILE B 2 295 ? 64.372 84.362 98.316 1.00 28.63 337 ILE A N 1
ATOM 3600 C CA . ILE B 2 295 ? 65.616 83.649 98.553 1.00 28.63 337 ILE A CA 1
ATOM 3601 C C . ILE B 2 295 ? 66.833 84.542 98.353 1.00 28.63 337 ILE A C 1
ATOM 3602 O O . ILE B 2 295 ? 67.798 84.464 99.119 1.00 28.63 337 ILE A O 1
ATOM 3607 N N . ASP B 2 296 ? 66.805 85.406 97.342 1.00 24.74 338 ASP A N 1
ATOM 3608 C CA . ASP B 2 296 ? 67.927 86.274 97.009 1.00 24.74 338 ASP A CA 1
ATOM 3609 C C . ASP B 2 296 ? 67.416 87.701 96.882 1.00 24.74 338 ASP A C 1
ATOM 3610 O O . ASP B 2 296 ? 66.339 87.925 96.327 1.00 24.74 338 ASP A O 1
ATOM 3615 N N . LEU B 2 297 ? 68.194 88.661 97.380 1.00 22.30 339 LEU A N 1
ATOM 3616 C CA . LEU B 2 297 ? 67.768 90.060 97.398 1.00 22.30 339 LEU A CA 1
ATOM 3617 C C . LEU B 2 297 ? 69.011 90.937 97.358 1.00 22.30 339 LEU A C 1
ATOM 3618 O O . LEU B 2 297 ? 69.800 90.931 98.306 1.00 22.30 339 LEU A O 1
ATOM 3623 N N . GLU B 2 298 ? 69.180 91.696 96.277 1.00 24.04 340 GLU A N 1
ATOM 3624 C CA . GLU B 2 298 ? 70.410 92.443 96.028 1.00 24.04 340 GLU A CA 1
ATOM 3625 C C . GLU B 2 298 ? 70.068 93.865 95.599 1.00 24.04 340 GLU A C 1
ATOM 3626 O O . GLU B 2 298 ? 69.587 94.081 94.484 1.00 24.04 340 GLU A O 1
ATOM 3632 N N . ILE B 2 299 ? 70.327 94.833 96.481 1.00 21.70 341 ILE A N 1
ATOM 3633 C CA . ILE B 2 299 ? 70.026 96.241 96.234 1.00 21.70 341 ILE A CA 1
ATOM 3634 C C . ILE B 2 299 ? 71.291 97.069 96.422 1.00 21.70 341 ILE A C 1
ATOM 3635 O O . ILE B 2 299 ? 71.233 98.231 96.834 1.00 21.70 341 ILE A O 1
ATOM 3640 N N . SER B 2 300 ? 72.444 96.474 96.140 1.00 23.66 342 SER A N 1
ATOM 3641 C CA . SER B 2 300 ? 73.712 97.154 96.348 1.00 23.66 342 SER A CA 1
ATOM 3642 C C . SER B 2 300 ? 73.855 98.362 95.427 1.00 23.66 342 SER A C 1
ATOM 3643 O O . SER B 2 300 ? 73.130 98.520 94.445 1.00 23.66 342 SER A O 1
ATOM 3646 N N . GLU B 2 301 ? 74.801 99.233 95.779 1.00 26.42 343 GLU A N 1
ATOM 3647 C CA . GLU B 2 301 ? 75.311 100.285 94.898 1.00 26.42 343 GLU A CA 1
ATOM 3648 C C . GLU B 2 301 ? 74.184 101.164 94.350 1.00 26.42 343 GLU A C 1
ATOM 3649 O O . GLU B 2 301 ? 73.872 101.167 93.162 1.00 26.42 343 GLU A O 1
ATOM 3655 N N . ASN B 2 302 ? 73.588 101.923 95.261 1.00 25.82 344 ASN A N 1
ATOM 3656 C CA . ASN B 2 302 ? 72.444 102.772 94.948 1.00 25.82 344 ASN A CA 1
ATOM 3657 C C . ASN B 2 302 ? 72.554 104.028 95.803 1.00 25.82 344 ASN A C 1
ATOM 3658 O O . ASN B 2 302 ? 73.614 104.340 96.357 1.00 25.82 344 ASN A O 1
ATOM 3663 N N . LYS B 2 303 ? 71.458 104.772 95.912 1.00 30.66 345 LYS A N 1
ATOM 3664 C CA . LYS B 2 303 ? 71.425 106.026 96.657 1.00 30.66 345 LYS A CA 1
ATOM 3665 C C . LYS B 2 303 ? 70.260 106.039 97.636 1.00 30.66 345 LYS A C 1
ATOM 3666 O O . LYS B 2 303 ? 69.525 107.019 97.754 1.00 30.66 345 LYS A O 1
ATOM 3672 N N . LEU B 2 304 ? 70.088 104.945 98.367 1.00 30.38 346 LEU A N 1
ATOM 3673 C CA . LEU B 2 304 ? 69.016 104.825 99.341 1.00 30.38 346 LEU A CA 1
ATOM 3674 C C . LEU B 2 304 ? 69.456 105.378 100.691 1.00 30.38 346 LEU A C 1
ATOM 3675 O O . LEU B 2 304 ? 70.645 105.426 101.012 1.00 30.38 346 LEU A O 1
ATOM 3680 N N . THR B 2 305 ? 68.473 105.795 101.488 1.00 34.79 347 THR A N 1
ATOM 3681 C CA . THR B 2 305 ? 68.722 106.401 102.788 1.00 34.79 347 THR A CA 1
ATOM 3682 C C . THR B 2 305 ? 67.726 105.857 103.800 1.00 34.79 347 THR A C 1
ATOM 3683 O O . THR B 2 305 ? 66.807 105.108 103.462 1.00 34.79 347 THR A O 1
ATOM 3687 N N . GLY B 2 306 ? 67.923 106.245 105.059 1.00 34.60 348 GLY A N 1
ATOM 3688 C CA . GLY B 2 306 ? 66.991 105.937 106.117 1.00 34.60 348 GLY A CA 1
ATOM 3689 C C . GLY B 2 306 ? 67.354 104.700 106.913 1.00 34.60 348 GLY A C 1
ATOM 3690 O O . GLY B 2 306 ? 68.481 104.200 106.855 1.00 34.60 348 GLY A O 1
ATOM 3691 N N . PRO B 2 307 ? 66.394 104.191 107.693 1.00 36.92 349 PRO A N 1
ATOM 3692 C CA . PRO B 2 307 ? 66.642 102.978 108.481 1.00 36.92 349 PRO A CA 1
ATOM 3693 C C . PRO B 2 307 ? 66.221 101.707 107.762 1.00 36.92 349 PRO A C 1
ATOM 3694 O O . PRO B 2 307 ? 65.351 101.743 106.888 1.00 36.92 349 PRO A O 1
ATOM 3698 N N . VAL B 2 308 ? 66.830 100.583 108.117 1.00 36.49 350 VAL A N 1
ATOM 3699 C CA . VAL B 2 308 ? 66.375 99.282 107.622 1.00 36.49 350 VAL A CA 1
ATOM 3700 C C . VAL B 2 308 ? 65.139 98.863 108.413 1.00 36.49 350 VAL A C 1
ATOM 3701 O O . VAL B 2 308 ? 65.174 98.882 109.652 1.00 36.49 350 VAL A O 1
ATOM 3705 N N . PRO B 2 309 ? 64.046 98.494 107.755 1.00 41.16 351 PRO A N 1
ATOM 3706 C CA . PRO B 2 309 ? 62.833 98.122 108.490 1.00 41.16 351 PRO A CA 1
ATOM 3707 C C . PRO B 2 309 ? 63.032 96.848 109.295 1.00 41.16 351 PRO A C 1
ATOM 3708 O O . PRO B 2 309 ? 63.911 96.031 109.020 1.00 41.16 351 PRO A O 1
ATOM 3712 N N . ASP B 2 310 ? 62.190 96.692 110.318 1.00 46.62 352 ASP A N 1
ATOM 3713 C CA . ASP B 2 310 ? 62.175 95.461 111.097 1.00 46.62 352 ASP A CA 1
ATOM 3714 C C . ASP B 2 310 ? 61.466 94.325 110.374 1.00 46.62 352 ASP A C 1
ATOM 3715 O O . ASP B 2 310 ? 61.668 93.156 110.726 1.00 46.62 352 ASP A O 1
ATOM 3720 N N . SER B 2 311 ? 60.658 94.643 109.361 1.00 47.74 353 SER A N 1
ATOM 3721 C CA . SER B 2 311 ? 59.837 93.632 108.708 1.00 47.74 353 SER A CA 1
ATOM 3722 C C . SER B 2 311 ? 60.664 92.544 108.033 1.00 47.74 353 SER A C 1
ATOM 3723 O O . SER B 2 311 ? 60.130 91.461 107.769 1.00 47.74 353 SER A O 1
ATOM 3726 N N . PHE B 2 312 ? 61.954 92.786 107.772 1.00 44.93 354 PHE A N 1
ATOM 3727 C CA . PHE B 2 312 ? 62.812 91.713 107.273 1.00 44.93 354 PHE A CA 1
ATOM 3728 C C . PHE B 2 312 ? 62.872 90.514 108.206 1.00 44.93 354 PHE A C 1
ATOM 3729 O O . PHE B 2 312 ? 63.474 89.500 107.839 1.00 44.93 354 PHE A O 1
ATOM 3737 N N . GLY B 2 313 ? 62.282 90.601 109.399 1.00 44.65 355 GLY A N 1
ATOM 3738 C CA . GLY B 2 313 ? 62.199 89.428 110.247 1.00 44.65 355 GLY A CA 1
ATOM 3739 C C . GLY B 2 313 ? 61.275 88.361 109.697 1.00 44.65 355 GLY A C 1
ATOM 3740 O O . GLY B 2 313 ? 61.392 87.189 110.063 1.00 44.65 355 GLY A O 1
ATOM 3741 N N . LYS B 2 314 ? 60.348 88.740 108.817 1.00 45.26 356 LYS A N 1
ATOM 3742 C CA . LYS B 2 314 ? 59.407 87.767 108.279 1.00 45.26 356 LYS A CA 1
ATOM 3743 C C . LYS B 2 314 ? 59.959 86.977 107.099 1.00 45.26 356 LYS A C 1
ATOM 3744 O O . LYS B 2 314 ? 59.324 86.003 106.681 1.00 45.26 356 LYS A O 1
ATOM 3750 N N . LEU B 2 315 ? 61.112 87.360 106.555 1.00 40.41 357 LEU A N 1
ATOM 3751 C CA . LEU B 2 315 ? 61.723 86.638 105.440 1.00 40.41 357 LEU A CA 1
ATOM 3752 C C . LEU B 2 315 ? 62.445 85.420 106.000 1.00 40.41 357 LEU A C 1
ATOM 3753 O O . LEU B 2 315 ? 63.607 85.485 106.399 1.00 40.41 357 LEU A O 1
ATOM 3758 N N . THR B 2 316 ? 61.743 84.288 106.031 1.00 40.23 358 THR A N 1
ATOM 3759 C CA . THR B 2 316 ? 62.290 83.087 106.651 1.00 40.23 358 THR A CA 1
ATOM 3760 C C . THR B 2 316 ? 63.311 82.377 105.771 1.00 40.23 358 THR A C 1
ATOM 3761 O O . THR B 2 316 ? 64.207 81.707 106.296 1.00 40.23 358 THR A O 1
ATOM 3765 N N . ALA B 2 317 ? 63.204 82.501 104.451 1.00 35.51 359 ALA A N 1
ATOM 3766 C CA . ALA B 2 317 ? 63.995 81.694 103.531 1.00 35.51 359 ALA A CA 1
ATOM 3767 C C . ALA B 2 317 ? 65.194 82.432 102.947 1.00 35.51 359 ALA A C 1
ATOM 3768 O O . ALA B 2 317 ? 65.810 81.928 102.005 1.00 35.51 359 ALA A O 1
ATOM 3770 N N . LEU B 2 318 ? 65.539 83.603 103.476 1.00 31.90 360 LEU A N 1
ATOM 3771 C CA . LEU B 2 318 ? 66.647 84.371 102.924 1.00 31.90 360 LEU A CA 1
ATOM 3772 C C . LEU B 2 318 ? 67.945 83.575 102.972 1.00 31.90 360 LEU A C 1
ATOM 3773 O O . LEU B 2 318 ? 68.230 82.878 103.947 1.00 31.90 360 LEU A O 1
ATOM 3778 N N . GLU B 2 319 ? 68.730 83.678 101.903 1.00 26.67 361 GLU A N 1
ATOM 3779 C CA . GLU B 2 319 ? 70.037 83.039 101.843 1.00 26.67 361 GLU A CA 1
ATOM 3780 C C . GLU B 2 319 ? 71.106 84.050 101.463 1.00 26.67 361 GLU A C 1
ATOM 3781 O O . GLU B 2 319 ? 72.240 83.976 101.944 1.00 26.67 361 GLU A O 1
ATOM 3787 N N . TRP B 2 320 ? 70.752 84.992 100.597 1.00 23.43 362 TRP A N 1
ATOM 3788 C CA . TRP B 2 320 ? 71.632 86.078 100.199 1.00 23.43 362 TRP A CA 1
ATOM 3789 C C . TRP B 2 320 ? 70.954 87.400 100.522 1.00 23.43 362 TRP A C 1
ATOM 3790 O O . TRP B 2 320 ? 69.752 87.559 100.295 1.00 23.43 362 TRP A O 1
ATOM 3801 N N . LEU B 2 321 ? 71.719 88.344 101.064 1.00 21.56 363 LEU A N 1
ATOM 3802 C CA . LEU B 2 321 ? 71.201 89.673 101.377 1.00 21.56 363 LEU A CA 1
ATOM 3803 C C . LEU B 2 321 ? 72.304 90.685 101.105 1.00 21.56 363 LEU A C 1
ATOM 3804 O O . LEU B 2 321 ? 73.322 90.693 101.801 1.00 21.56 363 LEU A O 1
ATOM 3809 N N . PHE B 2 322 ? 72.106 91.530 100.097 1.00 23.75 364 PHE A N 1
ATOM 3810 C CA . PHE B 2 322 ? 73.096 92.515 99.672 1.00 23.75 364 PHE A CA 1
ATOM 3811 C C . PHE B 2 322 ? 72.529 93.910 99.907 1.00 23.75 364 PHE A C 1
ATOM 3812 O O . PHE B 2 322 ? 71.619 94.341 99.193 1.00 23.75 364 PHE A O 1
ATOM 3820 N N . LEU B 2 323 ? 73.062 94.613 100.908 1.00 14.89 365 LEU A N 1
ATOM 3821 C CA . LEU B 2 323 ? 72.681 95.995 101.183 1.00 14.89 365 LEU A CA 1
ATOM 3822 C C . LEU B 2 323 ? 73.860 96.952 101.107 1.00 14.89 365 LEU A C 1
ATOM 3823 O O . LEU B 2 323 ? 73.739 98.098 101.549 1.00 14.89 365 LEU A O 1
ATOM 3828 N N . ARG B 2 324 ? 74.988 96.518 100.562 1.00 23.44 366 ARG A N 1
ATOM 3829 C CA . ARG B 2 324 ? 76.208 97.301 100.638 1.00 23.44 366 ARG A CA 1
ATOM 3830 C C . ARG B 2 324 ? 76.162 98.505 99.702 1.00 23.44 366 ARG A C 1
ATOM 3831 O O . ARG B 2 324 ? 75.377 98.561 98.753 1.00 23.44 366 ARG A O 1
ATOM 3839 N N . ASP B 2 325 ? 77.020 99.483 99.998 1.00 25.13 367 ASP A N 1
ATOM 3840 C CA . ASP B 2 325 ? 77.233 100.675 99.174 1.00 25.13 367 ASP A CA 1
ATOM 3841 C C . ASP B 2 325 ? 75.925 101.449 98.973 1.00 25.13 367 ASP A C 1
ATOM 3842 O O . ASP B 2 325 ? 75.394 101.582 97.872 1.00 25.13 367 ASP A O 1
ATOM 3847 N N . ASN B 2 326 ? 75.419 101.953 100.091 1.00 27.68 368 ASN A N 1
ATOM 3848 C CA . ASN B 2 326 ? 74.206 102.762 100.126 1.00 27.68 368 ASN A CA 1
ATOM 3849 C C . ASN B 2 326 ? 74.443 103.878 101.135 1.00 27.68 368 ASN A C 1
ATOM 3850 O O . ASN B 2 326 ? 75.580 104.163 101.523 1.00 27.68 368 ASN A O 1
ATOM 3855 N N . GLN B 2 327 ? 73.370 104.541 101.552 1.00 33.94 369 GLN A N 1
ATOM 3856 C CA . GLN B 2 327 ? 73.430 105.555 102.600 1.00 33.94 369 GLN A CA 1
ATOM 3857 C C . GLN B 2 327 ? 72.373 105.281 103.659 1.00 33.94 369 GLN A C 1
ATOM 3858 O O . GLN B 2 327 ? 71.676 106.180 104.132 1.00 33.94 369 GLN A O 1
ATOM 3864 N N . LEU B 2 328 ? 72.243 104.017 104.045 1.00 32.80 370 LEU A N 1
ATOM 3865 C CA . LEU B 2 328 ? 71.372 103.651 105.149 1.00 32.80 370 LEU A CA 1
ATOM 3866 C C . LEU B 2 328 ? 72.043 103.997 106.471 1.00 32.80 370 LEU A C 1
ATOM 3867 O O . LEU B 2 328 ? 73.271 104.010 106.582 1.00 32.80 370 LEU A O 1
ATOM 3872 N N . SER B 2 329 ? 71.225 104.279 107.483 1.00 37.91 371 SER A N 1
ATOM 3873 C CA . SER B 2 329 ? 71.746 104.731 108.764 1.00 37.91 371 SER A CA 1
ATOM 3874 C C . SER B 2 329 ? 70.810 104.299 109.883 1.00 37.91 371 SER A C 1
ATOM 3875 O O . SER B 2 329 ? 69.681 103.861 109.650 1.00 37.91 371 SER A O 1
ATOM 3878 N N . GLY B 2 330 ? 71.304 104.423 111.112 1.00 38.36 372 GLY A N 1
ATOM 3879 C CA . GLY B 2 330 ? 70.547 104.075 112.289 1.00 38.36 372 GLY A CA 1
ATOM 3880 C C . GLY B 2 330 ? 71.095 102.841 112.977 1.00 38.36 372 GLY A C 1
ATOM 3881 O O . GLY B 2 330 ? 72.265 102.481 112.817 1.00 38.36 372 GLY A O 1
ATOM 3882 N N . PRO B 2 331 ? 70.259 102.177 113.775 1.00 40.47 373 PRO A N 1
ATOM 3883 C CA . PRO B 2 331 ? 70.656 100.883 114.342 1.00 40.47 373 PRO A CA 1
ATOM 3884 C C . PRO B 2 331 ? 70.266 99.728 113.434 1.00 40.47 373 PRO A C 1
ATOM 3885 O O . PRO B 2 331 ? 69.642 99.938 112.391 1.00 40.47 373 PRO A O 1
ATOM 3889 N N . ILE B 2 332 ? 70.624 98.512 113.817 1.00 41.75 374 ILE A N 1
ATOM 3890 C CA . ILE B 2 332 ? 70.331 97.305 113.047 1.00 41.75 374 ILE A CA 1
ATOM 3891 C C . ILE B 2 332 ? 69.286 96.501 113.808 1.00 41.75 374 ILE A C 1
ATOM 3892 O O . ILE B 2 332 ? 69.490 96.209 114.991 1.00 41.75 374 ILE A O 1
ATOM 3897 N N . PRO B 2 333 ? 68.173 96.130 113.185 1.00 41.46 375 PRO A N 1
ATOM 3898 C CA . PRO B 2 333 ? 67.131 95.386 113.897 1.00 41.46 375 PRO A CA 1
ATOM 3899 C C . PRO B 2 333 ? 67.539 93.941 114.110 1.00 41.46 375 PRO A C 1
ATOM 3900 O O . PRO B 2 333 ? 68.376 93.406 113.368 1.00 41.46 375 PRO A O 1
ATOM 3904 N N . PRO B 2 334 ? 66.974 93.272 115.119 1.00 43.28 376 PRO A N 1
ATOM 3905 C CA . PRO B 2 334 ? 67.236 91.835 115.281 1.00 43.28 376 PRO A CA 1
ATOM 3906 C C . PRO B 2 334 ? 66.698 90.988 114.143 1.00 43.28 376 PRO A C 1
ATOM 3907 O O . PRO B 2 334 ? 67.168 89.860 113.960 1.00 43.28 376 PRO A O 1
ATOM 3911 N N . GLY B 2 335 ? 65.732 91.489 113.376 1.00 43.33 377 GLY A N 1
ATOM 3912 C CA . GLY B 2 335 ? 65.116 90.697 112.329 1.00 43.33 377 GLY A CA 1
ATOM 3913 C C . GLY B 2 335 ? 65.913 90.605 111.047 1.00 43.33 377 GLY A C 1
ATOM 3914 O O . GLY B 2 335 ? 65.499 89.878 110.138 1.00 43.33 377 GLY A O 1
ATOM 3915 N N . ILE B 2 336 ? 67.034 91.319 110.944 1.00 39.20 378 ILE A N 1
ATOM 3916 C CA . ILE B 2 336 ? 67.810 91.280 109.711 1.00 39.20 378 ILE A CA 1
ATOM 3917 C C . ILE B 2 336 ? 68.465 89.916 109.515 1.00 39.20 378 ILE A C 1
ATOM 3918 O O . ILE B 2 336 ? 68.567 89.434 108.382 1.00 39.20 378 ILE A O 1
ATOM 3923 N N . ALA B 2 337 ? 68.910 89.270 110.591 1.00 40.15 379 ALA A N 1
ATOM 3924 C CA . ALA B 2 337 ? 69.543 87.962 110.515 1.00 40.15 379 ALA A CA 1
ATOM 3925 C C . ALA B 2 337 ? 68.707 86.867 111.164 1.00 40.15 379 ALA A C 1
ATOM 3926 O O . ALA B 2 337 ? 69.260 85.842 111.572 1.00 40.15 379 ALA A O 1
ATOM 3928 N N . ASN B 2 338 ? 67.391 87.061 111.266 1.00 49.94 380 ASN A N 1
ATOM 3929 C CA . ASN B 2 338 ? 66.543 86.103 111.969 1.00 49.94 380 ASN A CA 1
ATOM 3930 C C . ASN B 2 338 ? 66.566 84.737 111.293 1.00 49.94 380 ASN A C 1
ATOM 3931 O O . ASN B 2 338 ? 66.566 83.704 111.970 1.00 49.94 380 ASN A O 1
ATOM 3936 N N . SER B 2 339 ? 66.586 84.715 109.961 1.00 42.69 381 SER A N 1
ATOM 3937 C CA . SER B 2 339 ? 66.424 83.474 109.210 1.00 42.69 381 SER A CA 1
ATOM 3938 C C . SER B 2 339 ? 67.507 82.462 109.558 1.00 42.69 381 SER A C 1
ATOM 3939 O O . SER B 2 339 ? 68.675 82.811 109.740 1.00 42.69 381 SER A O 1
ATOM 3942 N N . THR B 2 340 ? 67.106 81.191 109.645 1.00 40.39 382 THR A N 1
ATOM 3943 C CA . THR B 2 340 ? 68.032 80.127 110.015 1.00 40.39 382 THR A CA 1
ATOM 3944 C C . THR B 2 340 ? 69.110 79.920 108.960 1.00 40.39 382 THR A C 1
ATOM 3945 O O . THR B 2 340 ? 70.299 79.840 109.284 1.00 40.39 382 THR A O 1
ATOM 3949 N N . GLU B 2 341 ? 68.717 79.839 107.691 1.00 37.37 383 GLU A N 1
ATOM 3950 C CA . GLU B 2 341 ? 69.620 79.412 106.632 1.00 37.37 383 GLU A CA 1
ATOM 3951 C C . GLU B 2 341 ? 70.269 80.565 105.883 1.00 37.37 383 GLU A C 1
ATOM 3952 O O . GLU B 2 341 ? 70.678 80.376 104.733 1.00 37.37 383 GLU A O 1
ATOM 3958 N N . LEU B 2 342 ? 70.373 81.741 106.493 1.00 27.42 384 LEU A N 1
ATOM 3959 C CA . LEU B 2 342 ? 71.152 82.816 105.900 1.00 27.42 384 LEU A CA 1
ATOM 3960 C C . LEU B 2 342 ? 72.586 82.349 105.689 1.00 27.42 384 LEU A C 1
ATOM 3961 O O . LEU B 2 342 ? 73.141 81.611 106.505 1.00 27.42 384 LEU A O 1
ATOM 3966 N N . THR B 2 343 ? 73.184 82.766 104.577 1.00 23.98 385 THR A N 1
ATOM 3967 C CA . THR B 2 343 ? 74.530 82.331 104.231 1.00 23.98 385 THR A CA 1
ATOM 3968 C C . THR B 2 343 ? 75.461 83.461 103.821 1.00 23.98 385 THR A C 1
ATOM 3969 O O . THR B 2 343 ? 76.680 83.301 103.952 1.00 23.98 385 THR A O 1
ATOM 3973 N N . VAL B 2 344 ? 74.945 84.593 103.349 1.00 19.61 386 VAL A N 1
ATOM 3974 C CA . VAL B 2 344 ? 75.762 85.754 103.012 1.00 19.61 386 VAL A CA 1
ATOM 3975 C C . VAL B 2 344 ? 75.072 86.995 103.558 1.00 19.61 386 VAL A C 1
ATOM 3976 O O . VAL B 2 344 ? 73.859 87.156 103.396 1.00 19.61 386 VAL A O 1
ATOM 3980 N N . LEU B 2 345 ? 75.839 87.870 104.203 1.00 18.80 387 LEU A N 1
ATOM 3981 C CA . LEU B 2 345 ? 75.335 89.139 104.714 1.00 18.80 387 LEU A CA 1
ATOM 3982 C C . LEU B 2 345 ? 76.347 90.221 104.376 1.00 18.80 387 LEU A C 1
ATOM 3983 O O . LEU B 2 345 ? 77.489 90.168 104.839 1.00 18.80 387 LEU A O 1
ATOM 3988 N N . GLN B 2 346 ? 75.932 91.199 103.575 1.00 22.33 388 GLN A N 1
ATOM 3989 C CA . GLN B 2 346 ? 76.825 92.230 103.046 1.00 22.33 388 GLN A CA 1
ATOM 3990 C C . GLN B 2 346 ? 76.252 93.600 103.403 1.00 22.33 388 GLN A C 1
ATOM 3991 O O . GLN B 2 346 ? 75.344 94.098 102.734 1.00 22.33 388 GLN A O 1
ATOM 3997 N N . LEU B 2 347 ? 76.793 94.213 104.454 1.00 17.99 389 LEU A N 1
ATOM 3998 C CA . LEU B 2 347 ? 76.242 95.434 105.021 1.00 17.99 389 LEU A CA 1
ATOM 3999 C C . LEU B 2 347 ? 77.230 96.592 105.046 1.00 17.99 389 LEU A C 1
ATOM 4000 O O . LEU B 2 347 ? 76.995 97.571 105.757 1.00 17.99 389 LEU A O 1
ATOM 4005 N N . ASP B 2 348 ? 78.326 96.512 104.303 1.00 24.57 390 ASP A N 1
ATOM 4006 C CA . ASP B 2 348 ? 79.372 97.504 104.481 1.00 24.57 390 ASP A CA 1
ATOM 4007 C C . ASP B 2 348 ? 79.136 98.741 103.619 1.00 24.57 390 ASP A C 1
ATOM 4008 O O . ASP B 2 348 ? 78.242 98.785 102.771 1.00 24.57 390 ASP A O 1
ATOM 4013 N N . THR B 2 349 ? 79.967 99.757 103.862 1.00 27.32 391 THR A N 1
ATOM 4014 C CA . THR B 2 349 ? 79.901 101.052 103.179 1.00 27.32 391 THR A CA 1
ATOM 4015 C C . THR B 2 349 ? 78.530 101.704 103.359 1.00 27.32 391 THR A C 1
ATOM 4016 O O . THR B 2 349 ? 77.926 102.210 102.414 1.00 27.32 391 THR A O 1
ATOM 4020 N N . ASN B 2 350 ? 78.028 101.676 104.589 1.00 29.11 392 ASN A N 1
ATOM 4021 C CA . ASN B 2 350 ? 76.810 102.369 104.979 1.00 29.11 392 ASN A CA 1
ATOM 4022 C C . ASN B 2 350 ? 77.090 103.193 106.229 1.00 29.11 392 ASN A C 1
ATOM 4023 O O . ASN B 2 350 ? 78.241 103.381 106.632 1.00 29.11 392 ASN A O 1
ATOM 4028 N N . ASN B 2 351 ? 76.023 103.698 106.844 1.00 38.05 393 ASN A N 1
ATOM 4029 C CA . ASN B 2 351 ? 76.155 104.511 108.047 1.00 38.05 393 ASN A CA 1
ATOM 4030 C C . ASN B 2 351 ? 75.422 103.916 109.243 1.00 38.05 393 ASN A C 1
ATOM 4031 O O . ASN B 2 351 ? 74.768 104.649 109.988 1.00 38.05 393 ASN A O 1
ATOM 4036 N N . PHE B 2 352 ? 75.515 102.606 109.446 1.00 33.93 394 PHE A N 1
ATOM 4037 C CA . PHE B 2 352 ? 74.863 102.018 110.606 1.00 33.93 394 PHE A CA 1
ATOM 4038 C C . PHE B 2 352 ? 75.647 102.324 111.880 1.00 33.93 394 PHE A C 1
ATOM 4039 O O . PHE B 2 352 ? 76.841 102.633 111.850 1.00 33.93 394 PHE A O 1
ATOM 4047 N N . THR B 2 353 ? 74.947 102.234 113.013 1.00 38.02 395 THR A N 1
ATOM 4048 C CA . THR B 2 353 ? 75.536 102.423 114.332 1.00 38.02 395 THR A CA 1
ATOM 4049 C C . THR B 2 353 ? 74.909 101.431 115.300 1.00 38.02 395 THR A C 1
ATOM 4050 O O . THR B 2 353 ? 73.934 100.746 114.978 1.00 38.02 395 THR A O 1
ATOM 4054 N N . GLY B 2 354 ? 75.480 101.355 116.500 1.00 41.47 396 GLY A N 1
ATOM 4055 C CA . GLY B 2 354 ? 74.882 100.579 117.570 1.00 41.47 396 GLY A CA 1
ATOM 4056 C C . GLY B 2 354 ? 75.575 99.270 117.885 1.00 41.47 396 GLY A C 1
ATOM 4057 O O . GLY B 2 354 ? 76.800 99.161 117.777 1.00 41.47 396 GLY A O 1
ATOM 4058 N N . PHE B 2 355 ? 74.795 98.269 118.281 1.00 44.61 397 PHE A N 1
ATOM 4059 C CA . PHE B 2 355 ? 75.297 96.943 118.603 1.00 44.61 397 PHE A CA 1
ATOM 4060 C C . PHE B 2 355 ? 74.771 95.927 117.597 1.00 44.61 397 PHE A C 1
ATOM 4061 O O . PHE B 2 355 ? 73.647 96.044 117.102 1.00 44.61 397 PHE A O 1
ATOM 4069 N N . LEU B 2 356 ? 75.594 94.929 117.297 1.00 41.95 398 LEU A N 1
ATOM 4070 C CA . LEU B 2 356 ? 75.125 93.802 116.508 1.00 41.95 398 LEU A CA 1
ATOM 4071 C C . LEU B 2 356 ? 74.052 93.043 117.284 1.00 41.95 398 LEU A C 1
ATOM 4072 O O . LEU B 2 356 ? 74.146 92.917 118.509 1.00 41.95 398 LEU A O 1
ATOM 4077 N N . PRO B 2 357 ? 73.026 92.526 116.613 1.00 44.72 399 PRO A N 1
ATOM 4078 C CA . PRO B 2 357 ? 71.985 91.781 117.333 1.00 44.72 399 PRO A CA 1
ATOM 4079 C C . PRO B 2 357 ? 72.500 90.452 117.859 1.00 44.72 399 PRO A C 1
ATOM 4080 O O . PRO B 2 357 ? 73.663 90.101 117.639 1.00 44.72 399 PRO A O 1
ATOM 4084 N N . ASP B 2 358 ? 71.643 89.702 118.551 1.00 51.56 400 ASP A N 1
ATOM 4085 C CA . ASP B 2 358 ? 72.017 88.417 119.128 1.00 51.56 400 ASP A CA 1
ATOM 4086 C C . ASP B 2 358 ? 71.529 87.243 118.290 1.00 51.56 400 ASP A C 1
ATOM 4087 O O . ASP B 2 358 ? 71.383 86.130 118.804 1.00 51.56 400 ASP A O 1
ATOM 4092 N N . THR B 2 359 ? 71.275 87.470 117.002 1.00 47.06 401 THR A N 1
ATOM 4093 C CA . THR B 2 359 ? 70.827 86.424 116.092 1.00 47.06 401 THR A CA 1
ATOM 4094 C C . THR B 2 359 ? 71.707 86.365 114.852 1.00 47.06 401 THR A C 1
ATOM 4095 O O . THR B 2 359 ? 71.216 86.101 113.753 1.00 47.06 401 THR A O 1
ATOM 4099 N N . ILE B 2 360 ? 73.008 86.613 115.007 1.00 43.03 402 ILE A N 1
ATOM 4100 C CA . ILE B 2 360 ? 73.867 86.775 113.840 1.00 43.03 402 ILE A CA 1
ATOM 4101 C C . ILE B 2 360 ? 74.034 85.451 113.094 1.00 43.03 402 ILE A C 1
ATOM 4102 O O . ILE B 2 360 ? 73.981 85.413 111.859 1.00 43.03 402 ILE A O 1
ATOM 4107 N N . CYS B 2 361 ? 74.225 84.350 113.817 1.00 45.76 403 CYS A N 1
ATOM 4108 C CA . CYS B 2 361 ? 74.426 83.025 113.234 1.00 45.76 403 CYS A CA 1
ATOM 4109 C C . CYS B 2 361 ? 73.509 82.018 113.915 1.00 45.76 403 CYS A C 1
ATOM 4110 O O . CYS B 2 361 ? 73.931 80.951 114.362 1.00 45.76 403 CYS A O 1
ATOM 4113 N N . ARG B 2 362 ? 72.225 82.369 114.025 1.00 45.65 404 ARG A N 1
ATOM 4114 C CA . ARG B 2 362 ? 71.304 81.562 114.820 1.00 45.65 404 ARG A CA 1
ATOM 4115 C C . ARG B 2 362 ? 71.186 80.152 114.251 1.00 45.65 404 ARG A C 1
ATOM 4116 O O . ARG B 2 362 ? 71.182 79.167 114.997 1.00 45.65 404 ARG A O 1
ATOM 4124 N N . GLY B 2 363 ? 71.085 80.036 112.928 1.00 40.62 405 GLY A N 1
ATOM 4125 C CA . GLY B 2 363 ? 70.972 78.735 112.296 1.00 40.62 405 GLY A CA 1
ATOM 4126 C C . GLY B 2 363 ? 72.269 77.973 112.134 1.00 40.62 405 GLY A C 1
ATOM 4127 O O . GLY B 2 363 ? 72.231 76.776 111.834 1.00 40.62 405 GLY A O 1
ATOM 4128 N N . GLY B 2 364 ? 73.408 78.625 112.336 1.00 37.57 406 GLY A N 1
ATOM 4129 C CA . GLY B 2 364 ? 74.691 77.961 112.189 1.00 37.57 406 GLY A CA 1
ATOM 4130 C C . GLY B 2 364 ? 75.052 77.577 110.772 1.00 37.57 406 GLY A C 1
ATOM 4131 O O . GLY B 2 364 ? 75.605 76.493 110.551 1.00 37.57 406 GLY A O 1
ATOM 4132 N N . LYS B 2 365 ? 74.757 78.442 109.800 1.00 34.66 407 LYS A N 1
ATOM 4133 C CA . LYS B 2 365 ? 75.093 78.152 108.413 1.00 34.66 407 LYS A CA 1
ATOM 4134 C C . LYS B 2 365 ? 75.678 79.353 107.682 1.00 34.66 407 LYS A C 1
ATOM 4135 O O . LYS B 2 365 ? 75.842 79.288 106.459 1.00 34.66 407 LYS A O 1
ATOM 4141 N N . LEU B 2 366 ? 75.993 80.438 108.383 1.00 26.85 408 LEU A N 1
ATOM 4142 C CA . LEU B 2 366 ? 76.549 81.620 107.742 1.00 26.85 408 LEU A CA 1
ATOM 4143 C C . LEU B 2 366 ? 77.929 81.311 107.172 1.00 26.85 408 LEU A C 1
ATOM 4144 O O . LEU B 2 366 ? 78.682 80.505 107.721 1.00 26.85 408 LEU A O 1
ATOM 4149 N N . GLU B 2 367 ? 78.257 81.946 106.053 1.00 24.58 409 GLU A N 1
ATOM 4150 C CA . GLU B 2 367 ? 79.571 81.737 105.454 1.00 24.58 409 GLU A CA 1
ATOM 4151 C C . GLU B 2 367 ? 80.330 83.024 105.185 1.00 24.58 409 GLU A C 1
ATOM 4152 O O . GLU B 2 367 ? 81.546 83.059 105.376 1.00 24.58 409 GLU A O 1
ATOM 4158 N N . ASN B 2 368 ? 79.652 84.080 104.747 1.00 21.27 410 ASN A N 1
ATOM 4159 C CA . ASN B 2 368 ? 80.310 85.312 104.336 1.00 21.27 410 ASN A CA 1
ATOM 4160 C C . ASN B 2 368 ? 79.648 86.483 105.044 1.00 21.27 410 ASN A C 1
ATOM 4161 O O . ASN B 2 368 ? 78.419 86.535 105.142 1.00 21.27 410 ASN A O 1
ATOM 4166 N N . LEU B 2 369 ? 80.458 87.417 105.536 1.00 18.77 411 LEU A N 1
ATOM 4167 C CA . LEU B 2 369 ? 79.958 88.509 106.367 1.00 18.77 411 LEU A CA 1
ATOM 4168 C C . LEU B 2 369 ? 80.898 89.697 106.253 1.00 18.77 411 LEU A C 1
ATOM 4169 O O . LEU B 2 369 ? 82.075 89.583 106.602 1.00 18.77 411 LEU A O 1
ATOM 4174 N N . THR B 2 370 ? 80.387 90.831 105.778 1.00 21.97 412 THR A N 1
ATOM 4175 C CA . THR B 2 370 ? 81.178 92.049 105.661 1.00 21.97 412 THR A CA 1
ATOM 4176 C C . THR B 2 370 ? 80.492 93.191 106.397 1.00 21.97 412 THR A C 1
ATOM 4177 O O . THR B 2 370 ? 79.273 93.351 106.314 1.00 21.97 412 THR A O 1
ATOM 4181 N N . LEU B 2 371 ? 81.291 93.981 107.124 1.00 12.89 413 LEU A N 1
ATOM 4182 C CA . LEU B 2 371 ? 80.779 95.106 107.898 1.00 12.89 413 LEU A CA 1
ATOM 4183 C C . LEU B 2 371 ? 81.694 96.325 107.815 1.00 12.89 413 LEU A C 1
ATOM 4184 O O . LEU B 2 371 ? 81.700 97.146 108.738 1.00 12.89 413 LEU A O 1
ATOM 4189 N N . ASP B 2 372 ? 82.464 96.459 106.739 1.00 24.36 414 ASP A N 1
ATOM 4190 C CA . ASP B 2 372 ? 83.480 97.500 106.646 1.00 24.36 414 ASP A CA 1
ATOM 4191 C C . ASP B 2 372 ? 82.873 98.898 106.665 1.00 24.36 414 ASP A C 1
ATOM 4192 O O . ASP B 2 372 ? 81.829 99.151 106.061 1.00 24.36 414 ASP A O 1
ATOM 4197 N N . ASP B 2 373 ? 83.558 99.816 107.350 1.00 25.86 415 ASP A N 1
ATOM 4198 C CA . ASP B 2 373 ? 83.283 101.253 107.293 1.00 25.86 415 ASP A CA 1
ATOM 4199 C C . ASP B 2 373 ? 81.848 101.570 107.731 1.00 25.86 415 ASP A C 1
ATOM 4200 O O . ASP B 2 373 ? 80.996 101.995 106.952 1.00 25.86 415 ASP A O 1
ATOM 4205 N N . ASN B 2 374 ? 81.617 101.348 109.018 1.00 28.27 416 ASN A N 1
ATOM 4206 C CA . ASN B 2 374 ? 80.383 101.746 109.686 1.00 28.27 416 ASN A CA 1
ATOM 4207 C C . ASN B 2 374 ? 80.782 102.301 111.047 1.00 28.27 416 ASN A C 1
ATOM 4208 O O . ASN B 2 374 ? 81.952 102.607 111.299 1.00 28.27 416 ASN A O 1
ATOM 4213 N N . HIS B 2 375 ? 79.809 102.451 111.939 1.00 33.65 417 HIS A N 1
ATOM 4214 C CA . HIS B 2 375 ? 80.079 102.898 113.298 1.00 33.65 417 HIS A CA 1
ATOM 4215 C C . HIS B 2 375 ? 79.478 101.937 114.311 1.00 33.65 417 HIS A C 1
ATOM 4216 O O . HIS B 2 375 ? 78.926 102.349 115.333 1.00 33.65 417 HIS A O 1
ATOM 4223 N N . PHE B 2 376 ? 79.574 100.637 114.041 1.00 32.94 418 PHE A N 1
ATOM 4224 C CA . PHE B 2 376 ? 79.204 99.644 115.037 1.00 32.94 418 PHE A CA 1
ATOM 4225 C C . PHE B 2 376 ? 80.146 99.734 116.233 1.00 32.94 418 PHE A C 1
ATOM 4226 O O . PHE B 2 376 ? 81.251 100.275 116.148 1.00 32.94 418 PHE A O 1
ATOM 4234 N N . GLU B 2 377 ? 79.703 99.189 117.362 1.00 39.89 419 GLU A N 1
ATOM 4235 C CA . GLU B 2 377 ? 80.490 99.293 118.582 1.00 39.89 419 GLU A CA 1
ATOM 4236 C C . GLU B 2 377 ? 80.068 98.207 119.556 1.00 39.89 419 GLU A C 1
ATOM 4237 O O . GLU B 2 377 ? 79.000 97.606 119.423 1.00 39.89 419 GLU A O 1
ATOM 4243 N N . GLY B 2 378 ? 80.929 97.970 120.541 1.00 39.86 420 GLY A N 1
ATOM 4244 C CA . GLY B 2 378 ? 80.645 97.032 121.598 1.00 39.86 420 GLY A CA 1
ATOM 4245 C C . GLY B 2 378 ? 81.415 95.741 121.435 1.00 39.86 420 GLY A C 1
ATOM 4246 O O . GLY B 2 378 ? 82.457 95.688 120.775 1.00 39.86 420 GLY A O 1
ATOM 4247 N N . PRO B 2 379 ? 80.917 94.671 122.045 1.00 39.87 421 PRO A N 1
ATOM 4248 C CA . PRO B 2 379 ? 81.525 93.355 121.860 1.00 39.87 421 PRO A CA 1
ATOM 4249 C C . PRO B 2 379 ? 80.875 92.587 120.718 1.00 39.87 421 PRO A C 1
ATOM 4250 O O . PRO B 2 379 ? 79.735 92.840 120.324 1.00 39.87 421 PRO A O 1
ATOM 4254 N N . VAL B 2 380 ? 81.633 91.638 120.182 1.00 38.98 422 VAL A N 1
ATOM 4255 C CA . VAL B 2 380 ? 81.084 90.713 119.197 1.00 38.98 422 VAL A CA 1
ATOM 4256 C C . VAL B 2 380 ? 80.095 89.815 119.929 1.00 38.98 422 VAL A C 1
ATOM 4257 O O . VAL B 2 380 ? 80.290 89.525 121.118 1.00 38.98 422 VAL A O 1
ATOM 4261 N N . PRO B 2 381 ? 79.014 89.380 119.288 1.00 44.74 423 PRO A N 1
ATOM 4262 C CA . PRO B 2 381 ? 78.077 88.475 119.960 1.00 44.74 423 PRO A CA 1
ATOM 4263 C C . PRO B 2 381 ? 78.750 87.161 120.316 1.00 44.74 423 PRO A C 1
ATOM 4264 O O . PRO B 2 381 ? 79.884 86.877 119.924 1.00 44.74 423 PRO A O 1
ATOM 4268 N N . LYS B 2 382 ? 78.031 86.343 121.079 1.00 51.62 424 LYS A N 1
ATOM 4269 C CA . LYS B 2 382 ? 78.566 85.045 121.461 1.00 51.62 424 LYS A CA 1
ATOM 4270 C C . LYS B 2 382 ? 78.131 83.938 120.515 1.00 51.62 424 LYS A C 1
ATOM 4271 O O . LYS B 2 382 ? 78.832 82.926 120.397 1.00 51.62 424 LYS A O 1
ATOM 4277 N N . SER B 2 383 ? 76.993 84.102 119.839 1.00 47.79 425 SER A N 1
ATOM 4278 C CA . SER B 2 383 ? 76.596 83.144 118.816 1.00 47.79 425 SER A CA 1
ATOM 4279 C C . SER B 2 383 ? 77.538 83.160 117.623 1.00 47.79 425 SER A C 1
ATOM 4280 O O . SER B 2 383 ? 77.565 82.194 116.855 1.00 47.79 425 SER A O 1
ATOM 4283 N N . LEU B 2 384 ? 78.306 84.232 117.451 1.00 45.34 426 LEU A N 1
ATOM 4284 C CA . LEU B 2 384 ? 79.310 84.308 116.402 1.00 45.34 426 LEU A CA 1
ATOM 4285 C C . LEU B 2 384 ? 80.638 83.697 116.823 1.00 45.34 426 LEU A C 1
ATOM 4286 O O . LEU B 2 384 ? 81.517 83.511 115.977 1.00 45.34 426 LEU A O 1
ATOM 4291 N N . ARG B 2 385 ? 80.803 83.377 118.106 1.00 50.09 427 ARG A N 1
ATOM 4292 C CA . ARG B 2 385 ? 82.001 82.677 118.550 1.00 50.09 427 ARG A CA 1
ATOM 4293 C C . ARG B 2 385 ? 81.943 81.200 118.182 1.00 50.09 427 ARG A C 1
ATOM 4294 O O . ARG B 2 385 ? 82.969 80.597 117.853 1.00 50.09 427 ARG A O 1
ATOM 4302 N N . ASP B 2 386 ? 80.751 80.608 118.219 1.00 54.89 428 ASP A N 1
ATOM 4303 C CA . ASP B 2 386 ? 80.565 79.189 117.960 1.00 54.89 428 ASP A CA 1
ATOM 4304 C C . ASP B 2 386 ? 79.981 78.916 116.577 1.00 54.89 428 ASP A C 1
ATOM 4305 O O . ASP B 2 386 ? 79.487 77.813 116.327 1.00 54.89 428 ASP A O 1
ATOM 4310 N N . CYS B 2 387 ? 80.023 79.898 115.680 1.00 47.80 429 CYS A N 1
ATOM 4311 C CA . CYS B 2 387 ? 79.565 79.720 114.306 1.00 47.80 429 CYS A CA 1
ATOM 4312 C C . CYS B 2 387 ? 80.678 79.025 113.530 1.00 47.80 429 CYS A C 1
ATOM 4313 O O . CYS B 2 387 ? 81.724 79.623 113.264 1.00 47.80 429 CYS A O 1
ATOM 4316 N N . LYS B 2 388 ? 80.457 77.763 113.166 1.00 43.74 430 LYS A N 1
ATOM 4317 C CA . LYS B 2 388 ? 81.509 76.876 112.677 1.00 43.74 430 LYS A CA 1
ATOM 4318 C C . LYS B 2 388 ? 81.443 76.655 111.169 1.00 43.74 430 LYS A C 1
ATOM 4319 O O . LYS B 2 388 ? 81.690 75.553 110.681 1.00 43.74 430 LYS A O 1
ATOM 4325 N N . SER B 2 389 ? 81.108 77.697 110.410 1.00 32.92 431 SER A N 1
ATOM 4326 C CA . SER B 2 389 ? 81.070 77.571 108.960 1.00 32.92 431 SER A CA 1
ATOM 4327 C C . SER B 2 389 ? 81.635 78.789 108.241 1.00 32.92 431 SER A C 1
ATOM 4328 O O . SER B 2 389 ? 81.549 78.851 107.010 1.00 32.92 431 SER A O 1
ATOM 4331 N N . LEU B 2 390 ? 82.222 79.743 108.959 1.00 27.57 432 LEU A N 1
ATOM 4332 C CA . LEU B 2 390 ? 82.702 80.971 108.339 1.00 27.57 432 LEU A CA 1
ATOM 4333 C C . LEU B 2 390 ? 83.774 80.680 107.298 1.00 27.57 432 LEU A C 1
ATOM 4334 O O . LEU B 2 390 ? 84.596 79.778 107.466 1.00 27.57 432 LEU A O 1
ATOM 4339 N N . ILE B 2 391 ? 83.758 81.452 106.213 1.00 21.74 433 ILE A N 1
ATOM 4340 C CA . ILE B 2 391 ? 84.781 81.344 105.180 1.00 21.74 433 ILE A CA 1
ATOM 4341 C C . ILE B 2 391 ? 85.501 82.677 105.043 1.00 21.74 433 ILE A C 1
ATOM 4342 O O . ILE B 2 391 ? 86.713 82.761 105.261 1.00 21.74 433 ILE A O 1
ATOM 4347 N N . ARG B 2 392 ? 84.766 83.726 104.683 1.00 18.38 434 ARG A N 1
ATOM 4348 C CA . ARG B 2 392 ? 85.323 85.063 104.529 1.00 18.38 434 ARG A CA 1
ATOM 4349 C C . ARG B 2 392 ? 84.614 86.014 105.481 1.00 18.38 434 ARG A C 1
ATOM 4350 O O . ARG B 2 392 ? 83.382 86.085 105.489 1.00 18.38 434 ARG A O 1
ATOM 4358 N N . VAL B 2 393 ? 85.395 86.741 106.279 1.00 19.98 435 VAL A N 1
ATOM 4359 C CA . VAL B 2 393 ? 84.874 87.637 107.307 1.00 19.98 435 VAL A CA 1
ATOM 4360 C C . VAL B 2 393 ? 85.632 88.955 107.227 1.00 19.98 435 VAL A C 1
ATOM 4361 O O . VAL B 2 393 ? 86.860 88.960 107.099 1.00 19.98 435 VAL A O 1
ATOM 4365 N N . ARG B 2 394 ? 84.908 90.071 107.303 1.00 22.42 436 ARG A N 1
ATOM 4366 C CA . ARG B 2 394 ? 85.517 91.394 107.210 1.00 22.42 436 ARG A CA 1
ATOM 4367 C C . ARG B 2 394 ? 84.901 92.311 108.256 1.00 22.42 436 ARG A C 1
ATOM 4368 O O . ARG B 2 394 ? 83.694 92.564 108.226 1.00 22.42 436 ARG A O 1
ATOM 4376 N N . PHE B 2 395 ? 85.734 92.814 109.168 1.00 17.18 437 PHE A N 1
ATOM 4377 C CA . PHE B 2 395 ? 85.302 93.692 110.247 1.00 17.18 437 PHE A CA 1
ATOM 4378 C C . PHE B 2 395 ? 85.948 95.067 110.182 1.00 17.18 437 PHE A C 1
ATOM 4379 O O . PHE B 2 395 ? 85.773 95.859 111.113 1.00 17.18 437 PHE A O 1
ATOM 4387 N N . LYS B 2 396 ? 86.683 95.369 109.115 1.00 21.78 438 LYS A N 1
ATOM 4388 C CA . LYS B 2 396 ? 87.592 96.508 109.090 1.00 21.78 438 LYS A CA 1
ATOM 4389 C C . LYS B 2 396 ? 86.852 97.828 109.285 1.00 21.78 438 LYS A C 1
ATOM 4390 O O . LYS B 2 396 ? 85.712 97.998 108.853 1.00 21.78 438 LYS A O 1
ATOM 4396 N N . GLY B 2 397 ? 87.517 98.764 109.962 1.00 23.68 439 GLY A N 1
ATOM 4397 C CA . GLY B 2 397 ? 87.018 100.116 110.123 1.00 23.68 439 GLY A CA 1
ATOM 4398 C C . GLY B 2 397 ? 85.758 100.237 110.955 1.00 23.68 439 GLY A C 1
ATOM 4399 O O . GLY B 2 397 ? 84.712 100.645 110.448 1.00 23.68 439 GLY A O 1
ATOM 4400 N N . ASN B 2 398 ? 85.846 99.894 112.233 1.00 28.17 440 ASN A N 1
ATOM 4401 C CA . ASN B 2 398 ? 84.709 99.965 113.142 1.00 28.17 440 ASN A CA 1
ATOM 4402 C C . ASN B 2 398 ? 85.247 100.244 114.541 1.00 28.17 440 ASN A C 1
ATOM 4403 O O . ASN B 2 398 ? 86.410 100.627 114.705 1.00 28.17 440 ASN A O 1
ATOM 4408 N N . SER B 2 399 ? 84.404 100.057 115.554 1.00 29.93 441 SER A N 1
ATOM 4409 C CA . SER B 2 399 ? 84.801 100.274 116.943 1.00 29.93 441 SER A CA 1
ATOM 4410 C C . SER B 2 399 ? 84.335 99.124 117.830 1.00 29.93 441 SER A C 1
ATOM 4411 O O . SER B 2 399 ? 83.779 99.328 118.909 1.00 29.93 441 SER A O 1
ATOM 4414 N N . PHE B 2 400 ? 84.551 97.893 117.382 1.00 31.21 442 PHE A N 1
ATOM 4415 C CA . PHE B 2 400 ? 84.312 96.760 118.261 1.00 31.21 442 PHE A CA 1
ATOM 4416 C C . PHE B 2 400 ? 85.357 96.719 119.369 1.00 31.21 442 PHE A C 1
ATOM 4417 O O . PHE B 2 400 ? 86.484 97.193 119.215 1.00 31.21 442 PHE A O 1
ATOM 4425 N N . SER B 2 401 ? 84.972 96.131 120.500 1.00 36.41 443 SER A N 1
ATOM 4426 C CA . SER B 2 401 ? 85.868 96.026 121.641 1.00 36.41 443 SER A CA 1
ATOM 4427 C C . SER B 2 401 ? 85.641 94.689 122.330 1.00 36.41 443 SER A C 1
ATOM 4428 O O . SER B 2 401 ? 84.729 93.934 121.987 1.00 36.41 443 SER A O 1
ATOM 4431 N N . GLY B 2 402 ? 86.494 94.401 123.307 1.00 44.04 444 GLY A N 1
ATOM 4432 C CA . GLY B 2 402 ? 86.451 93.175 124.069 1.00 44.04 444 GLY A CA 1
ATOM 4433 C C . GLY B 2 402 ? 87.807 92.515 124.096 1.00 44.04 444 GLY A C 1
ATOM 4434 O O . GLY B 2 402 ? 88.816 93.086 123.668 1.00 44.04 444 GLY A O 1
ATOM 4435 N N . ASP B 2 403 ? 87.838 91.287 124.603 1.00 51.05 445 ASP A N 1
ATOM 4436 C CA . ASP B 2 403 ? 89.069 90.512 124.669 1.00 51.05 445 ASP A CA 1
ATOM 4437 C C . ASP B 2 403 ? 89.207 89.686 123.398 1.00 51.05 445 ASP A C 1
ATOM 4438 O O . ASP B 2 403 ? 88.271 88.985 123.004 1.00 51.05 445 ASP A O 1
ATOM 4443 N N . ILE B 2 404 ? 90.373 89.777 122.754 1.00 48.24 446 ILE A N 1
ATOM 4444 C CA . ILE B 2 404 ? 90.564 89.084 121.483 1.00 48.24 446 ILE A CA 1
ATOM 4445 C C . ILE B 2 404 ? 90.566 87.574 121.686 1.00 48.24 446 ILE A C 1
ATOM 4446 O O . ILE B 2 404 ? 90.073 86.822 120.837 1.00 48.24 446 ILE A O 1
ATOM 4451 N N . SER B 2 405 ? 91.105 87.103 122.809 1.00 53.95 447 SER A N 1
ATOM 4452 C CA . SER B 2 405 ? 91.171 85.671 123.062 1.00 53.95 447 SER A CA 1
ATOM 4453 C C . SER B 2 405 ? 89.841 85.086 123.513 1.00 53.95 447 SER A C 1
ATOM 4454 O O . SER B 2 405 ? 89.693 83.861 123.517 1.00 53.95 447 SER A O 1
ATOM 4457 N N . GLU B 2 406 ? 88.875 85.924 123.887 1.00 51.73 448 GLU A N 1
ATOM 4458 C CA . GLU B 2 406 ? 87.555 85.456 124.282 1.00 51.73 448 GLU A CA 1
ATOM 4459 C C . GLU B 2 406 ? 86.490 85.709 123.227 1.00 51.73 448 GLU A C 1
ATOM 4460 O O . GLU B 2 406 ? 85.413 85.109 123.299 1.00 51.73 448 GLU A O 1
ATOM 4466 N N . ALA B 2 407 ? 86.767 86.576 122.254 1.00 45.21 449 ALA A N 1
ATOM 4467 C CA . ALA B 2 407 ? 85.748 86.992 121.300 1.00 45.21 449 ALA A CA 1
ATOM 4468 C C . ALA B 2 407 ? 85.460 85.935 120.241 1.00 45.21 449 ALA A C 1
ATOM 4469 O O . ALA B 2 407 ? 84.347 85.891 119.708 1.00 45.21 449 ALA A O 1
ATOM 4471 N N . PHE B 2 408 ? 86.428 85.086 119.922 1.00 40.94 450 PHE A N 1
ATOM 4472 C CA . PHE B 2 408 ? 86.314 84.157 118.806 1.00 40.94 450 PHE A CA 1
ATOM 4473 C C . PHE B 2 408 ? 86.483 82.717 119.296 1.00 40.94 450 PHE A C 1
ATOM 4474 O O . PHE B 2 408 ? 86.573 82.451 120.496 1.00 40.94 450 PHE A O 1
ATOM 4482 N N . GLY B 2 409 ? 86.519 81.784 118.348 1.00 39.92 451 GLY A N 1
ATOM 4483 C CA . GLY B 2 409 ? 86.646 80.376 118.667 1.00 39.92 451 GLY A CA 1
ATOM 4484 C C . GLY B 2 409 ? 87.482 79.605 117.666 1.00 39.92 451 GLY A C 1
ATOM 4485 O O . GLY B 2 409 ? 88.573 80.045 117.292 1.00 39.92 451 GLY A O 1
ATOM 4486 N N . VAL B 2 410 ? 86.985 78.452 117.225 1.00 40.22 452 VAL A N 1
ATOM 4487 C CA . VAL B 2 410 ? 87.675 77.605 116.258 1.00 40.22 452 VAL A CA 1
ATOM 4488 C C . VAL B 2 410 ? 86.818 77.496 115.003 1.00 40.22 452 VAL A C 1
ATOM 4489 O O . VAL B 2 410 ? 85.620 77.202 115.083 1.00 40.22 452 VAL A O 1
ATOM 4493 N N . TYR B 2 411 ? 87.428 77.759 113.850 1.00 37.34 453 TYR A N 1
ATOM 4494 C CA . TYR B 2 411 ? 86.732 77.738 112.563 1.00 37.34 453 TYR A CA 1
ATOM 4495 C C . TYR B 2 411 ? 87.453 76.802 111.604 1.00 37.34 453 TYR A C 1
ATOM 4496 O O . TYR B 2 411 ? 88.511 77.162 111.060 1.00 37.34 453 TYR A O 1
ATOM 4505 N N . PRO B 2 412 ? 86.930 75.595 111.374 1.00 35.47 454 PRO A N 1
ATOM 4506 C CA . PRO B 2 412 ? 87.640 74.641 110.505 1.00 35.47 454 PRO A CA 1
ATOM 4507 C C . PRO B 2 412 ? 87.882 75.132 109.086 1.00 35.47 454 PRO A C 1
ATOM 4508 O O . PRO B 2 412 ? 88.934 74.825 108.514 1.00 35.47 454 PRO A O 1
ATOM 4512 N N . THR B 2 413 ? 86.951 75.883 108.493 1.00 29.05 455 THR A N 1
ATOM 4513 C CA . THR B 2 413 ? 87.014 76.192 107.068 1.00 29.05 455 THR A CA 1
ATOM 4514 C C . THR B 2 413 ? 87.205 77.678 106.780 1.00 29.05 455 THR A C 1
ATOM 4515 O O . THR B 2 413 ? 86.893 78.131 105.677 1.00 29.05 455 THR A O 1
ATOM 4519 N N . LEU B 2 414 ? 87.710 78.447 107.736 1.00 26.47 456 LEU A N 1
ATOM 4520 C CA . LEU B 2 414 ? 88.012 79.847 107.477 1.00 26.47 456 LEU A CA 1
ATOM 4521 C C . LEU B 2 414 ? 89.237 79.968 106.578 1.00 26.47 456 LEU A C 1
ATOM 4522 O O . LEU B 2 414 ? 90.188 79.193 106.685 1.00 26.47 456 LEU A O 1
ATOM 4527 N N . ASN B 2 415 ? 89.210 80.952 105.675 1.00 22.74 457 ASN A N 1
ATOM 4528 C CA . ASN B 2 415 ? 90.399 81.260 104.894 1.00 22.74 457 ASN A CA 1
ATOM 4529 C C . ASN B 2 415 ? 90.658 82.746 104.689 1.00 22.74 457 ASN A C 1
ATOM 4530 O O . ASN B 2 415 ? 91.608 83.086 103.978 1.00 22.74 457 ASN A O 1
ATOM 4535 N N . PHE B 2 416 ? 89.866 83.637 105.278 1.00 17.47 458 PHE A N 1
ATOM 4536 C CA . PHE B 2 416 ? 90.135 85.070 105.170 1.00 17.47 458 PHE A CA 1
ATOM 4537 C C . PHE B 2 416 ? 89.433 85.791 106.305 1.00 17.47 458 PHE A C 1
ATOM 4538 O O . PHE B 2 416 ? 88.214 85.674 106.447 1.00 17.47 458 PHE A O 1
ATOM 4546 N N . ILE B 2 417 ? 90.192 86.537 107.101 1.00 19.87 459 ILE A N 1
ATOM 4547 C CA . ILE B 2 417 ? 89.634 87.390 108.142 1.00 19.87 459 ILE A CA 1
ATOM 4548 C C . ILE B 2 417 ? 90.398 88.708 108.143 1.00 19.87 459 ILE A C 1
ATOM 4549 O O . ILE B 2 417 ? 91.609 88.739 107.903 1.00 19.87 459 ILE A O 1
ATOM 4554 N N . ASP B 2 418 ? 89.677 89.805 108.368 1.00 22.13 460 ASP A N 1
ATOM 4555 C CA . ASP B 2 418 ? 90.269 91.139 108.420 1.00 22.13 460 ASP A CA 1
ATOM 4556 C C . ASP B 2 418 ? 89.620 91.890 109.572 1.00 22.13 460 ASP A C 1
ATOM 4557 O O . ASP B 2 418 ? 88.428 92.203 109.514 1.00 22.13 460 ASP A O 1
ATOM 4562 N N . LEU B 2 419 ? 90.398 92.182 110.613 1.00 21.08 461 LEU A N 1
ATOM 4563 C CA . LEU B 2 419 ? 89.886 92.798 111.831 1.00 21.08 461 LEU A CA 1
ATOM 4564 C C . LEU B 2 419 ? 90.609 94.102 112.144 1.00 21.08 461 LEU A C 1
ATOM 4565 O O . LEU B 2 419 ? 90.795 94.449 113.310 1.00 21.08 461 LEU A O 1
ATOM 4570 N N . SER B 2 420 ? 91.022 94.833 111.118 1.00 23.37 462 SER A N 1
ATOM 4571 C CA . SER B 2 420 ? 91.865 95.992 111.348 1.00 23.37 462 SER A CA 1
ATOM 4572 C C . SER B 2 420 ? 91.037 97.210 111.747 1.00 23.37 462 SER A C 1
ATOM 4573 O O . SER B 2 420 ? 89.836 97.294 111.483 1.00 23.37 462 SER A O 1
ATOM 4576 N N . ASN B 2 421 ? 91.708 98.159 112.403 1.00 27.40 463 ASN A N 1
ATOM 4577 C CA . ASN B 2 421 ? 91.125 99.435 112.822 1.00 27.40 463 ASN A CA 1
ATOM 4578 C C . ASN B 2 421 ? 89.908 99.216 113.727 1.00 27.40 463 ASN A C 1
ATOM 4579 O O . ASN B 2 421 ? 88.772 99.550 113.396 1.00 27.40 463 ASN A O 1
ATOM 4584 N N . ASN B 2 422 ? 90.188 98.647 114.893 1.00 28.99 464 ASN A N 1
ATOM 4585 C CA . ASN B 2 422 ? 89.163 98.357 115.891 1.00 28.99 464 ASN A CA 1
ATOM 4586 C C . ASN B 2 422 ? 89.789 98.540 117.271 1.00 28.99 464 ASN A C 1
ATOM 4587 O O . ASN B 2 422 ? 90.854 99.150 117.404 1.00 28.99 464 ASN A O 1
ATOM 4592 N N . ASN B 2 423 ? 89.126 98.021 118.301 1.00 33.24 465 ASN A N 1
ATOM 4593 C CA . ASN B 2 423 ? 89.535 98.225 119.688 1.00 33.24 465 ASN A CA 1
ATOM 4594 C C . ASN B 2 423 ? 89.543 96.907 120.453 1.00 33.24 465 ASN A C 1
ATOM 4595 O O . ASN B 2 423 ? 89.018 96.801 121.562 1.00 33.24 465 ASN A O 1
ATOM 4600 N N . PHE B 2 424 ? 90.137 95.875 119.866 1.00 36.91 466 PHE A N 1
ATOM 4601 C CA . PHE B 2 424 ? 90.356 94.625 120.578 1.00 36.91 466 PHE A CA 1
ATOM 4602 C C . PHE B 2 424 ? 91.643 94.706 121.390 1.00 36.91 466 PHE A C 1
ATOM 4603 O O . PHE B 2 424 ? 92.630 95.313 120.966 1.00 36.91 466 PHE A O 1
ATOM 4611 N N . HIS B 2 425 ? 91.626 94.085 122.567 1.00 43.97 467 HIS A N 1
ATOM 4612 C CA . HIS B 2 425 ? 92.817 93.975 123.395 1.00 43.97 467 HIS A CA 1
ATOM 4613 C C . HIS B 2 425 ? 92.908 92.559 123.937 1.00 43.97 467 HIS A C 1
ATOM 4614 O O . HIS B 2 425 ? 91.901 91.863 124.080 1.00 43.97 467 HIS A O 1
ATOM 4621 N N . GLY B 2 426 ? 94.128 92.135 124.230 1.00 47.39 468 GLY A N 1
ATOM 4622 C CA . GLY B 2 426 ? 94.364 90.836 124.814 1.00 47.39 468 GLY A CA 1
ATOM 4623 C C . GLY B 2 426 ? 95.615 90.215 124.240 1.00 47.39 468 GLY A C 1
ATOM 4624 O O . GLY B 2 426 ? 96.500 90.909 123.746 1.00 47.39 468 GLY A O 1
ATOM 4625 N N . GLN B 2 427 ? 95.675 88.889 124.320 1.00 49.34 469 GLN A N 1
ATOM 4626 C CA . GLN B 2 427 ? 96.758 88.105 123.751 1.00 49.34 469 GLN A CA 1
ATOM 4627 C C . GLN B 2 427 ? 96.193 87.162 122.701 1.00 49.34 469 GLN A C 1
ATOM 4628 O O . GLN B 2 427 ? 95.057 86.695 122.817 1.00 49.34 469 GLN A O 1
ATOM 4634 N N . LEU B 2 428 ? 96.989 86.888 121.672 1.00 46.83 470 LEU A N 1
ATOM 4635 C CA . LEU B 2 428 ? 96.578 85.918 120.668 1.00 46.83 470 LEU A CA 1
ATOM 4636 C C . LEU B 2 428 ? 96.409 84.546 121.305 1.00 46.83 470 LEU A C 1
ATOM 4637 O O . LEU B 2 428 ? 97.136 84.171 122.229 1.00 46.83 470 LEU A O 1
ATOM 4642 N N . SER B 2 429 ? 95.434 83.796 120.812 1.00 49.50 471 SER A N 1
ATOM 4643 C CA . SER B 2 429 ? 95.169 82.463 121.319 1.00 49.50 471 SER A CA 1
ATOM 4644 C C . SER B 2 429 ? 95.800 81.421 120.402 1.00 49.50 471 SER A C 1
ATOM 4645 O O . SER B 2 429 ? 96.433 81.739 119.394 1.00 49.50 471 SER A O 1
ATOM 4648 N N . ALA B 2 430 ? 95.625 80.153 120.766 1.00 47.66 472 ALA A N 1
ATOM 4649 C CA . ALA B 2 430 ? 96.098 79.037 119.963 1.00 47.66 472 ALA A CA 1
ATOM 4650 C C . ALA B 2 430 ? 94.976 78.374 119.180 1.00 47.66 472 ALA A C 1
ATOM 4651 O O . ALA B 2 430 ? 95.188 77.313 118.586 1.00 47.66 472 ALA A O 1
ATOM 4653 N N . ASN B 2 431 ? 93.784 78.971 119.174 1.00 46.82 473 ASN A N 1
ATOM 4654 C CA . ASN B 2 431 ? 92.689 78.425 118.383 1.00 46.82 473 ASN A CA 1
ATOM 4655 C C . ASN B 2 431 ? 92.913 78.647 116.895 1.00 46.82 473 ASN A C 1
ATOM 4656 O O . ASN B 2 431 ? 92.484 77.827 116.075 1.00 46.82 473 ASN A O 1
ATOM 4661 N N . TRP B 2 432 ? 93.597 79.733 116.530 1.00 42.05 474 TRP A N 1
ATOM 4662 C CA . TRP B 2 432 ? 93.887 80.001 115.128 1.00 42.05 474 TRP A CA 1
ATOM 4663 C C . TRP B 2 432 ? 94.700 78.883 114.495 1.00 42.05 474 TRP A C 1
ATOM 4664 O O . TRP B 2 432 ? 94.686 78.736 113.270 1.00 42.05 474 TRP A O 1
ATOM 4675 N N . GLU B 2 433 ? 95.402 78.092 115.307 1.00 50.53 475 GLU A N 1
ATOM 4676 C CA . GLU B 2 433 ? 96.143 76.944 114.803 1.00 50.53 475 GLU A CA 1
ATOM 4677 C C . GLU B 2 433 ? 95.247 75.915 114.140 1.00 50.53 475 GLU A C 1
ATOM 4678 O O . GLU B 2 433 ? 95.717 75.168 113.277 1.00 50.53 475 GLU A O 1
ATOM 4684 N N . GLN B 2 434 ? 93.976 75.852 114.520 1.00 47.86 476 GLN A N 1
ATOM 4685 C CA . GLN B 2 434 ? 93.095 74.804 114.032 1.00 47.86 476 GLN A CA 1
ATOM 4686 C C . GLN B 2 434 ? 92.352 75.191 112.763 1.00 47.86 476 GLN A C 1
ATOM 4687 O O . GLN B 2 434 ? 91.561 74.390 112.259 1.00 47.86 476 GLN A O 1
ATOM 4693 N N . SER B 2 435 ? 92.584 76.391 112.236 1.00 44.23 477 SER A N 1
ATOM 4694 C CA . SER B 2 435 ? 92.106 76.760 110.905 1.00 44.23 477 SER A CA 1
ATOM 4695 C C . SER B 2 435 ? 93.214 76.394 109.927 1.00 44.23 477 SER A C 1
ATOM 4696 O O . SER B 2 435 ? 94.104 77.192 109.631 1.00 44.23 477 SER A O 1
ATOM 4699 N N . GLN B 2 436 ? 93.159 75.160 109.422 1.00 45.21 478 GLN A N 1
ATOM 4700 C CA . GLN B 2 436 ? 94.277 74.607 108.668 1.00 45.21 478 GLN A CA 1
ATOM 4701 C C . GLN B 2 436 ? 94.385 75.185 107.265 1.00 45.21 478 GLN A C 1
ATOM 4702 O O . GLN B 2 436 ? 95.496 75.309 106.739 1.00 45.21 478 GLN A O 1
ATOM 4708 N N . LYS B 2 437 ? 93.263 75.547 106.645 1.00 33.40 479 LYS A N 1
ATOM 4709 C CA . LYS B 2 437 ? 93.267 76.089 105.295 1.00 33.40 479 LYS A CA 1
ATOM 4710 C C . LYS B 2 437 ? 93.104 77.603 105.269 1.00 33.40 479 LYS A C 1
ATOM 4711 O O . LYS B 2 437 ? 92.706 78.158 104.242 1.00 33.40 479 LYS A O 1
ATOM 4717 N N . LEU B 2 438 ? 93.396 78.277 106.377 1.00 28.31 480 LEU A N 1
ATOM 4718 C CA . LEU B 2 438 ? 93.413 79.730 106.393 1.00 28.31 480 LEU A CA 1
ATOM 4719 C C . LEU B 2 438 ? 94.548 80.244 105.517 1.00 28.31 480 LEU A C 1
ATOM 4720 O O . LEU B 2 438 ? 95.626 79.650 105.452 1.00 28.31 480 LEU A O 1
ATOM 4725 N N . VAL B 2 439 ? 94.295 81.356 104.826 1.00 25.30 481 VAL A N 1
ATOM 4726 C CA . VAL B 2 439 ? 95.237 81.909 103.865 1.00 25.30 481 VAL A CA 1
ATOM 4727 C C . VAL B 2 439 ? 95.710 83.302 104.260 1.00 25.30 481 VAL A C 1
ATOM 4728 O O . VAL B 2 439 ? 96.898 83.614 104.135 1.00 25.30 481 VAL A O 1
ATOM 4732 N N . ALA B 2 440 ? 94.805 84.156 104.734 1.00 23.80 482 ALA A N 1
ATOM 4733 C CA . ALA B 2 440 ? 95.145 85.522 105.107 1.00 23.80 482 ALA A CA 1
ATOM 4734 C C . ALA B 2 440 ? 94.699 85.804 106.532 1.00 23.80 482 ALA A C 1
ATOM 4735 O O . ALA B 2 440 ? 93.650 85.328 106.970 1.00 23.80 482 ALA A O 1
ATOM 4737 N N . PHE B 2 441 ? 95.506 86.582 107.250 1.00 25.78 483 PHE A N 1
ATOM 4738 C CA . PHE B 2 441 ? 95.227 86.950 108.635 1.00 25.78 483 PHE A CA 1
ATOM 4739 C C . PHE B 2 441 ? 95.681 88.391 108.826 1.00 25.78 483 PHE A C 1
ATOM 4740 O O . PHE B 2 441 ? 96.882 88.651 108.942 1.00 25.78 483 PHE A O 1
ATOM 4748 N N . ILE B 2 442 ? 94.731 89.324 108.851 1.00 23.24 484 ILE A N 1
ATOM 4749 C CA . ILE B 2 442 ? 95.018 90.753 108.945 1.00 23.24 484 ILE A CA 1
ATOM 4750 C C . ILE B 2 442 ? 94.381 91.281 110.222 1.00 23.24 484 ILE A C 1
ATOM 4751 O O . ILE B 2 442 ? 93.163 91.169 110.405 1.00 23.24 484 ILE A O 1
ATOM 4756 N N . LEU B 2 443 ? 95.200 91.856 111.101 1.00 26.00 485 LEU A N 1
ATOM 4757 C CA . LEU B 2 443 ? 94.765 92.225 112.444 1.00 26.00 485 LEU A CA 1
ATOM 4758 C C . LEU B 2 443 ? 95.382 93.557 112.862 1.00 26.00 485 LEU A C 1
ATOM 4759 O O . LEU B 2 443 ? 95.618 93.810 114.046 1.00 26.00 485 LEU A O 1
ATOM 4764 N N . SER B 2 444 ? 95.643 94.431 111.898 1.00 28.43 486 SER A N 1
ATOM 4765 C CA . SER B 2 444 ? 96.459 95.611 112.142 1.00 28.43 486 SER A CA 1
ATOM 4766 C C . SER B 2 444 ? 95.708 96.690 112.915 1.00 28.43 486 SER A C 1
ATOM 4767 O O . SER B 2 444 ? 94.482 96.793 112.857 1.00 28.43 486 SER A O 1
ATOM 4770 N N . ASN B 2 445 ? 96.477 97.504 113.645 1.00 38.48 487 ASN A N 1
ATOM 4771 C CA . ASN B 2 445 ? 95.998 98.708 114.326 1.00 38.48 487 ASN A CA 1
ATOM 4772 C C . ASN B 2 445 ? 94.866 98.388 115.309 1.00 38.48 487 ASN A C 1
ATOM 4773 O O . ASN B 2 445 ? 93.710 98.772 115.133 1.00 38.48 487 ASN A O 1
ATOM 4778 N N . ASN B 2 446 ? 95.246 97.670 116.359 1.00 35.21 488 ASN A N 1
ATOM 4779 C CA . ASN B 2 446 ? 94.350 97.363 117.467 1.00 35.21 488 ASN A CA 1
ATOM 4780 C C . ASN B 2 446 ? 95.128 97.604 118.759 1.00 35.21 488 ASN A C 1
ATOM 4781 O O . ASN B 2 446 ? 96.202 98.218 118.770 1.00 35.21 488 ASN A O 1
ATOM 4786 N N . SER B 2 447 ? 94.577 97.141 119.880 1.00 42.23 489 SER A N 1
ATOM 4787 C CA . SER B 2 447 ? 95.205 97.310 121.184 1.00 42.23 489 SER A CA 1
ATOM 4788 C C . SER B 2 447 ? 95.770 96.002 121.731 1.00 42.23 489 SER A C 1
ATOM 4789 O O . SER B 2 447 ? 95.919 95.858 122.947 1.00 42.23 489 SER A O 1
ATOM 4792 N N . ILE B 2 448 ? 96.091 95.050 120.856 1.00 43.30 490 ILE A N 1
ATOM 4793 C CA . ILE B 2 448 ? 96.494 93.719 121.293 1.00 43.30 490 ILE A CA 1
ATOM 4794 C C . ILE B 2 448 ? 97.915 93.744 121.842 1.00 43.30 490 ILE A C 1
ATOM 4795 O O . ILE B 2 448 ? 98.816 94.364 121.263 1.00 43.30 490 ILE A O 1
ATOM 4800 N N . THR B 2 449 ? 98.120 93.063 122.966 1.00 45.84 491 THR A N 1
ATOM 4801 C CA . THR B 2 449 ? 99.421 92.930 123.610 1.00 45.84 491 THR A CA 1
ATOM 4802 C C . THR B 2 449 ? 99.815 91.455 123.673 1.00 45.84 491 THR A C 1
ATOM 4803 O O . THR B 2 449 ? 99.156 90.587 123.098 1.00 45.84 491 THR A O 1
ATOM 4807 N N . GLY B 2 450 ? 100.915 91.180 124.369 1.00 48.29 492 GLY A N 1
ATOM 4808 C CA . GLY B 2 450 ? 101.313 89.812 124.635 1.00 48.29 492 GLY A CA 1
ATOM 4809 C C . GLY B 2 450 ? 102.457 89.302 123.783 1.00 48.29 492 GLY A C 1
ATOM 4810 O O . GLY B 2 450 ? 103.357 90.059 123.411 1.00 48.29 492 GLY A O 1
ATOM 4811 N N . ALA B 2 451 ? 102.430 88.007 123.476 1.00 49.30 493 ALA A N 1
ATOM 4812 C CA . ALA B 2 451 ? 103.422 87.372 122.625 1.00 49.30 493 ALA A CA 1
ATOM 4813 C C . ALA B 2 451 ? 102.714 86.513 121.588 1.00 49.30 493 ALA A C 1
ATOM 4814 O O . ALA B 2 451 ? 101.546 86.148 121.746 1.00 49.30 493 ALA A O 1
ATOM 4816 N N . ILE B 2 452 ? 103.434 86.190 120.520 1.00 47.40 494 ILE A N 1
ATOM 4817 C CA . ILE B 2 452 ? 102.888 85.413 119.413 1.00 47.40 494 ILE A CA 1
ATOM 4818 C C . ILE B 2 452 ? 103.023 83.935 119.768 1.00 47.40 494 ILE A C 1
ATOM 4819 O O . ILE B 2 452 ? 104.153 83.460 119.955 1.00 47.40 494 ILE A O 1
ATOM 4824 N N . PRO B 2 453 ? 101.928 83.190 119.874 1.00 49.57 495 PRO A N 1
ATOM 4825 C CA . PRO B 2 453 ? 102.022 81.770 120.225 1.00 49.57 495 PRO A CA 1
ATOM 4826 C C . PRO B 2 453 ? 102.834 81.013 119.192 1.00 49.57 495 PRO A C 1
ATOM 4827 O O . PRO B 2 453 ? 102.751 81.313 117.995 1.00 49.57 495 PRO A O 1
ATOM 4831 N N . PRO B 2 454 ? 103.634 80.031 119.610 1.00 51.49 496 PRO A N 1
ATOM 4832 C CA . PRO B 2 454 ? 104.348 79.211 118.618 1.00 51.49 496 PRO A CA 1
ATOM 4833 C C . PRO B 2 454 ? 103.409 78.522 117.650 1.00 51.49 496 PRO A C 1
ATOM 4834 O O . PRO B 2 454 ? 103.763 78.306 116.482 1.00 51.49 496 PRO A O 1
ATOM 4838 N N . GLU B 2 455 ? 102.197 78.198 118.098 1.00 55.34 497 GLU A N 1
ATOM 4839 C CA . GLU B 2 455 ? 101.239 77.517 117.242 1.00 55.34 497 GLU A CA 1
ATOM 4840 C C . GLU B 2 455 ? 100.899 78.315 115.992 1.00 55.34 497 GLU A C 1
ATOM 4841 O O . GLU B 2 455 ? 100.464 77.724 114.995 1.00 55.34 497 GLU A O 1
ATOM 4847 N N . ILE B 2 456 ? 101.124 79.633 116.006 1.00 54.06 498 ILE A N 1
ATOM 4848 C CA . ILE B 2 456 ? 100.845 80.459 114.839 1.00 54.06 498 ILE A CA 1
ATOM 4849 C C . ILE B 2 456 ? 101.658 79.996 113.641 1.00 54.06 498 ILE A C 1
ATOM 4850 O O . ILE B 2 456 ? 101.296 80.290 112.498 1.00 54.06 498 ILE A O 1
ATOM 4855 N N . TRP B 2 457 ? 102.750 79.266 113.869 1.00 53.61 499 TRP A N 1
ATOM 4856 C CA . TRP B 2 457 ? 103.590 78.818 112.770 1.00 53.61 499 TRP A CA 1
ATOM 4857 C C . TRP B 2 457 ? 103.239 77.418 112.276 1.00 53.61 499 TRP A C 1
ATOM 4858 O O . TRP B 2 457 ? 103.779 76.992 111.251 1.00 53.61 499 TRP A O 1
ATOM 4869 N N . ASN B 2 458 ? 102.326 76.705 112.947 1.00 63.27 500 ASN A N 1
ATOM 4870 C CA . ASN B 2 458 ? 101.825 75.439 112.412 1.00 63.27 500 ASN A CA 1
ATOM 4871 C C . ASN B 2 458 ? 101.133 75.619 111.071 1.00 63.27 500 ASN A C 1
ATOM 4872 O O . ASN B 2 458 ? 101.036 74.653 110.307 1.00 63.27 500 ASN A O 1
ATOM 4877 N N . MET B 2 459 ? 100.648 76.824 110.777 1.00 49.91 501 MET A N 1
ATOM 4878 C CA . MET B 2 459 ? 99.888 77.092 109.562 1.00 49.91 501 MET A CA 1
ATOM 4879 C C . MET B 2 459 ? 100.829 77.126 108.366 1.00 49.91 501 MET A C 1
ATOM 4880 O O . MET B 2 459 ? 101.769 77.924 108.328 1.00 49.91 501 MET A O 1
ATOM 4885 N N . THR B 2 460 ? 100.578 76.260 107.386 1.00 44.74 502 THR A N 1
ATOM 4886 C CA . THR B 2 460 ? 101.409 76.179 106.196 1.00 44.74 502 THR A CA 1
ATOM 4887 C C . THR B 2 460 ? 100.705 76.642 104.931 1.00 44.74 502 THR A C 1
ATOM 4888 O O . THR B 2 460 ? 101.375 76.839 103.912 1.00 44.74 502 THR A O 1
ATOM 4892 N N . GLN B 2 461 ? 99.387 76.817 104.960 1.00 36.09 503 GLN A N 1
ATOM 4893 C CA . GLN B 2 461 ? 98.675 77.399 103.832 1.00 36.09 503 GLN A CA 1
ATOM 4894 C C . GLN B 2 461 ? 98.654 78.918 103.879 1.00 36.09 503 GLN A C 1
ATOM 4895 O O . GLN B 2 461 ? 98.105 79.539 102.965 1.00 36.09 503 GLN A O 1
ATOM 4901 N N . LEU B 2 462 ? 99.232 79.519 104.916 1.00 30.47 504 LEU A N 1
ATOM 4902 C CA . LEU B 2 462 ? 99.215 80.967 105.064 1.00 30.47 504 LEU A CA 1
ATOM 4903 C C . LEU B 2 462 ? 99.978 81.631 103.928 1.00 30.47 504 LEU A C 1
ATOM 4904 O O . LEU B 2 462 ? 100.992 81.115 103.454 1.00 30.47 504 LEU A O 1
ATOM 4909 N N . SER B 2 463 ? 99.477 82.783 103.489 1.00 25.92 505 SER A N 1
ATOM 4910 C CA . SER B 2 463 ? 100.125 83.536 102.426 1.00 25.92 505 SER A CA 1
ATOM 4911 C C . SER B 2 463 ? 100.258 85.023 102.711 1.00 25.92 505 SER A C 1
ATOM 4912 O O . SER B 2 463 ? 101.003 85.694 101.993 1.00 25.92 505 SER A O 1
ATOM 4915 N N . GLN B 2 464 ? 99.573 85.563 103.717 1.00 25.55 506 GLN A N 1
ATOM 4916 C CA . GLN B 2 464 ? 99.708 86.969 104.088 1.00 25.55 506 GLN A CA 1
ATOM 4917 C C . GLN B 2 464 ? 99.455 87.104 105.580 1.00 25.55 506 GLN A C 1
ATOM 4918 O O . GLN B 2 464 ? 98.397 86.696 106.066 1.00 25.55 506 GLN A O 1
ATOM 4924 N N . LEU B 2 465 ? 100.413 87.680 106.300 1.00 26.30 507 LEU A N 1
ATOM 4925 C CA . LEU B 2 465 ? 100.293 87.926 107.731 1.00 26.30 507 LEU A CA 1
ATOM 4926 C C . LEU B 2 465 ? 100.451 89.417 107.989 1.00 26.30 507 LEU A C 1
ATOM 4927 O O . LEU B 2 465 ? 101.365 90.047 107.451 1.00 26.30 507 LEU A O 1
ATOM 4932 N N . ASP B 2 466 ? 99.564 89.978 108.810 1.00 28.55 508 ASP A N 1
ATOM 4933 C CA . ASP B 2 466 ? 99.550 91.418 109.072 1.00 28.55 508 ASP A CA 1
ATOM 4934 C C . ASP B 2 466 ? 99.174 91.642 110.533 1.00 28.55 508 ASP A C 1
ATOM 4935 O O . ASP B 2 466 ? 97.991 91.649 110.881 1.00 28.55 508 ASP A O 1
ATOM 4940 N N . LEU B 2 467 ? 100.184 91.835 111.378 1.00 28.88 509 LEU A N 1
ATOM 4941 C CA . LEU B 2 467 ? 99.973 92.100 112.794 1.00 28.88 509 LEU A CA 1
ATOM 4942 C C . LEU B 2 467 ? 100.594 93.438 113.170 1.00 28.88 509 LEU A C 1
ATOM 4943 O O . LEU B 2 467 ? 101.291 93.542 114.183 1.00 28.88 509 LEU A O 1
ATOM 4948 N N . SER B 2 468 ? 100.346 94.462 112.364 1.00 31.03 510 SER A N 1
ATOM 4949 C CA . SER B 2 468 ? 101.068 95.722 112.450 1.00 31.03 510 SER A CA 1
ATOM 4950 C C . SER B 2 468 ? 100.356 96.725 113.349 1.00 31.03 510 SER A C 1
ATOM 4951 O O . SER B 2 468 ? 99.132 96.701 113.495 1.00 31.03 510 SER A O 1
ATOM 4954 N N . SER B 2 469 ? 101.150 97.617 113.947 1.00 34.90 511 SER A N 1
ATOM 4955 C CA . SER B 2 469 ? 100.671 98.712 114.793 1.00 34.90 511 SER A CA 1
ATOM 4956 C C . SER B 2 469 ? 99.860 98.181 115.979 1.00 34.90 511 SER A C 1
ATOM 4957 O O . SER B 2 469 ? 98.670 98.451 116.141 1.00 34.90 511 SER A O 1
ATOM 4960 N N . ASN B 2 470 ? 100.556 97.420 116.813 1.00 38.90 512 ASN A N 1
ATOM 4961 C CA . ASN B 2 470 ? 99.979 96.811 118.007 1.00 38.90 512 ASN A CA 1
ATOM 4962 C C . ASN B 2 470 ? 101.025 96.905 119.112 1.00 38.90 512 ASN A C 1
ATOM 4963 O O . ASN B 2 470 ? 101.999 97.659 119.010 1.00 38.90 512 ASN A O 1
ATOM 4968 N N . ARG B 2 471 ? 100.828 96.156 120.193 1.00 46.33 513 ARG A N 1
ATOM 4969 C CA . ARG B 2 471 ? 101.792 96.093 121.290 1.00 46.33 513 ARG A CA 1
ATOM 4970 C C . ARG B 2 471 ? 102.212 94.653 121.551 1.00 46.33 513 ARG A C 1
ATOM 4971 O O . ARG B 2 471 ? 102.266 94.190 122.691 1.00 46.33 513 ARG A O 1
ATOM 4979 N N . ILE B 2 472 ? 102.515 93.920 120.480 1.00 46.42 514 ILE A N 1
ATOM 4980 C CA . ILE B 2 472 ? 103.044 92.571 120.625 1.00 46.42 514 ILE A CA 1
ATOM 4981 C C . ILE B 2 472 ? 104.462 92.649 121.179 1.00 46.42 514 ILE A C 1
ATOM 4982 O O . ILE B 2 472 ? 105.187 93.626 120.954 1.00 46.42 514 ILE A O 1
ATOM 4987 N N . THR B 2 473 ? 104.867 91.613 121.911 1.00 47.83 515 THR A N 1
ATOM 4988 C CA . THR B 2 473 ? 106.206 91.534 122.484 1.00 47.83 515 THR A CA 1
ATOM 4989 C C . THR B 2 473 ? 106.795 90.155 122.210 1.00 47.83 515 THR A C 1
ATOM 4990 O O . THR B 2 473 ? 106.144 89.279 121.636 1.00 47.83 515 THR A O 1
ATOM 4994 N N . GLY B 2 474 ? 108.042 89.970 122.617 1.00 48.11 516 GLY A N 1
ATOM 4995 C CA . GLY B 2 474 ? 108.718 88.696 122.508 1.00 48.11 516 GLY A CA 1
ATOM 4996 C C . GLY B 2 474 ? 109.873 88.722 121.526 1.00 48.11 516 GLY A C 1
ATOM 4997 O O . GLY B 2 474 ? 110.448 89.767 121.212 1.00 48.11 516 GLY A O 1
ATOM 4998 N N . GLU B 2 475 ? 110.221 87.531 121.041 1.00 49.45 517 GLU A N 1
ATOM 4999 C CA . GLU B 2 475 ? 111.240 87.354 120.018 1.00 49.45 517 GLU A CA 1
ATOM 5000 C C . GLU B 2 475 ? 110.734 86.377 118.966 1.00 49.45 517 GLU A C 1
ATOM 5001 O O . GLU B 2 475 ? 109.894 85.519 119.247 1.00 49.45 517 GLU A O 1
ATOM 5007 N N . LEU B 2 476 ? 111.254 86.514 117.751 1.00 46.69 518 LEU A N 1
ATOM 5008 C CA . LEU B 2 476 ? 110.815 85.641 116.667 1.00 46.69 518 LEU A CA 1
ATOM 5009 C C . LEU B 2 476 ? 111.644 84.362 116.656 1.00 46.69 518 LEU A C 1
ATOM 5010 O O . LEU B 2 476 ? 112.876 84.432 116.581 1.00 46.69 518 LEU A O 1
ATOM 5015 N N . PRO B 2 477 ? 111.014 83.189 116.722 1.00 48.04 519 PRO A N 1
ATOM 5016 C CA . PRO B 2 477 ? 111.778 81.936 116.742 1.00 48.04 519 PRO A CA 1
ATOM 5017 C C . PRO B 2 477 ? 112.311 81.555 115.372 1.00 48.04 519 PRO A C 1
ATOM 5018 O O . PRO B 2 477 ? 112.171 82.317 114.412 1.00 48.04 519 PRO A O 1
ATOM 5022 N N . GLU B 2 478 ? 112.929 80.380 115.268 1.00 47.90 520 GLU A N 1
ATOM 5023 C CA . GLU B 2 478 ? 113.426 79.890 113.990 1.00 47.90 520 GLU A CA 1
ATOM 5024 C C . GLU B 2 478 ? 112.377 79.119 113.202 1.00 47.90 520 GLU A C 1
ATOM 5025 O O . GLU B 2 478 ? 112.441 79.090 111.965 1.00 47.90 520 GLU A O 1
ATOM 5031 N N . SER B 2 479 ? 111.388 78.539 113.880 1.00 49.68 521 SER A N 1
ATOM 5032 C CA . SER B 2 479 ? 110.339 77.780 113.213 1.00 49.68 521 SER A CA 1
ATOM 5033 C C . SER B 2 479 ? 109.518 78.676 112.294 1.00 49.68 521 SER A C 1
ATOM 5034 O O . SER B 2 479 ? 108.606 78.204 111.606 1.00 49.68 521 SER A O 1
ATOM 5037 N N . ILE B 2 480 ? 109.852 79.969 112.262 1.00 48.86 522 ILE A N 1
ATOM 5038 C CA . ILE B 2 480 ? 109.263 80.878 111.285 1.00 48.86 522 ILE A CA 1
ATOM 5039 C C . ILE B 2 480 ? 109.559 80.400 109.869 1.00 48.86 522 ILE A C 1
ATOM 5040 O O . ILE B 2 480 ? 108.902 80.815 108.908 1.00 48.86 522 ILE A O 1
ATOM 5045 N N . SER B 2 481 ? 110.542 79.509 109.715 1.00 47.13 523 SER A N 1
ATOM 5046 C CA . SER B 2 481 ? 110.839 78.985 108.387 1.00 47.13 523 SER A CA 1
ATOM 5047 C C . SER B 2 481 ? 109.746 78.050 107.880 1.00 47.13 523 SER A C 1
ATOM 5048 O O . SER B 2 481 ? 109.735 77.702 106.695 1.00 47.13 523 SER A O 1
ATOM 5051 N N . ASN B 2 482 ? 108.824 77.629 108.750 1.00 48.39 524 ASN A N 1
ATOM 5052 C CA . ASN B 2 482 ? 107.900 76.562 108.373 1.00 48.39 524 ASN A CA 1
ATOM 5053 C C . ASN B 2 482 ? 106.811 77.043 107.417 1.00 48.39 524 ASN A C 1
ATOM 5054 O O . ASN B 2 482 ? 106.276 76.248 106.635 1.00 48.39 524 ASN A O 1
ATOM 5059 N N . ILE B 2 483 ? 106.453 78.327 107.470 1.00 45.17 525 ILE A N 1
ATOM 5060 C CA . ILE B 2 483 ? 105.314 78.799 106.682 1.00 45.17 525 ILE A CA 1
ATOM 5061 C C . ILE B 2 483 ? 105.582 78.654 105.184 1.00 45.17 525 ILE A C 1
ATOM 5062 O O . ILE B 2 483 ? 104.842 77.961 104.478 1.00 45.17 525 ILE A O 1
ATOM 5067 N N . ASN B 2 484 ? 106.589 79.359 104.666 1.00 43.48 526 ASN A N 1
ATOM 5068 C CA . ASN B 2 484 ? 107.237 79.121 103.374 1.00 43.48 526 ASN A CA 1
ATOM 5069 C C . ASN B 2 484 ? 106.321 79.327 102.167 1.00 43.48 526 ASN A C 1
ATOM 5070 O O . ASN B 2 484 ? 106.780 79.249 101.023 1.00 43.48 526 ASN A O 1
ATOM 5075 N N . ARG B 2 485 ? 105.036 79.586 102.396 1.00 37.16 527 ARG A N 1
ATOM 5076 C CA . ARG B 2 485 ? 104.152 80.002 101.314 1.00 37.16 527 ARG A CA 1
ATOM 5077 C C . ARG B 2 485 ? 103.913 81.500 101.395 1.00 37.16 527 ARG A C 1
ATOM 5078 O O . ARG B 2 485 ? 103.386 82.105 100.457 1.00 37.16 527 ARG A O 1
ATOM 5086 N N . ILE B 2 486 ? 104.298 82.098 102.521 1.00 30.67 528 ILE A N 1
ATOM 5087 C CA . ILE B 2 486 ? 104.010 83.502 102.764 1.00 30.67 528 ILE A CA 1
ATOM 5088 C C . ILE B 2 486 ? 104.702 84.368 101.717 1.00 30.67 528 ILE A C 1
ATOM 5089 O O . ILE B 2 486 ? 105.800 84.058 101.235 1.00 30.67 528 ILE A O 1
ATOM 5094 N N . SER B 2 487 ? 104.025 85.444 101.325 1.00 26.58 529 SER A N 1
ATOM 5095 C CA . SER B 2 487 ? 104.541 86.377 100.339 1.00 26.58 529 SER A CA 1
ATOM 5096 C C . SER B 2 487 ? 104.404 87.828 100.758 1.00 26.58 529 SER A C 1
ATOM 5097 O O . SER B 2 487 ? 104.883 88.705 100.035 1.00 26.58 529 SER A O 1
ATOM 5100 N N . LYS B 2 488 ? 103.772 88.110 101.894 1.00 24.21 530 LYS A N 1
ATOM 5101 C CA . LYS B 2 488 ? 103.594 89.480 102.361 1.00 24.21 530 LYS A CA 1
ATOM 5102 C C . LYS B 2 488 ? 103.523 89.421 103.883 1.00 24.21 530 LYS A C 1
ATOM 5103 O O . LYS B 2 488 ? 102.482 89.069 104.444 1.00 24.21 530 LYS A O 1
ATOM 5109 N N . LEU B 2 489 ? 104.629 89.758 104.539 1.00 23.34 531 LEU A N 1
ATOM 5110 C CA . LEU B 2 489 ? 104.755 89.666 105.987 1.00 23.34 531 LEU A CA 1
ATOM 5111 C C . LEU B 2 489 ? 104.942 91.066 106.547 1.00 23.34 531 LEU A C 1
ATOM 5112 O O . LEU B 2 489 ? 105.939 91.730 106.245 1.00 23.34 531 LEU A O 1
ATOM 5117 N N . GLN B 2 490 ? 103.989 91.511 107.363 1.00 26.39 532 GLN A N 1
ATOM 5118 C CA . GLN B 2 490 ? 103.987 92.861 107.918 1.00 26.39 532 GLN A CA 1
ATOM 5119 C C . GLN B 2 490 ? 103.917 92.765 109.435 1.00 26.39 532 GLN A C 1
ATOM 5120 O O . GLN B 2 490 ? 102.886 92.371 109.988 1.00 26.39 532 GLN A O 1
ATOM 5126 N N . LEU B 2 491 ? 105.007 93.142 110.106 1.00 27.58 533 LEU A N 1
ATOM 5127 C CA . LEU B 2 491 ? 105.091 93.048 111.559 1.00 27.58 533 LEU A CA 1
ATOM 5128 C C . LEU B 2 491 ? 105.588 94.343 112.191 1.00 27.58 533 LEU A C 1
ATOM 5129 O O . LEU B 2 491 ? 106.131 94.313 113.298 1.00 27.58 533 LEU A O 1
ATOM 5134 N N . ASN B 2 492 ? 105.418 95.477 111.518 1.00 32.95 534 ASN A N 1
ATOM 5135 C CA . ASN B 2 492 ? 10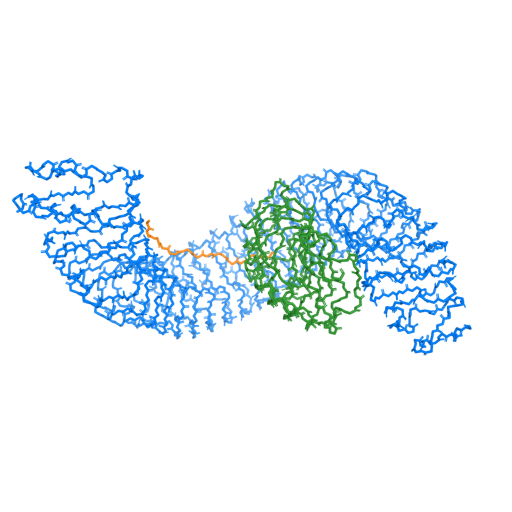5.953 96.729 112.025 1.00 32.95 534 ASN A CA 1
ATOM 5136 C C . ASN B 2 492 ? 105.015 97.339 113.063 1.00 32.95 534 ASN A C 1
ATOM 5137 O O . ASN B 2 492 ? 103.858 96.941 113.207 1.00 32.95 534 ASN A O 1
ATOM 5142 N N . GLY B 2 493 ? 105.528 98.329 113.786 1.00 37.37 535 GLY A N 1
ATOM 5143 C CA . GLY B 2 493 ? 104.747 98.992 114.816 1.00 37.37 535 GLY A CA 1
ATOM 5144 C C . GLY B 2 493 ? 104.414 98.126 116.011 1.00 37.37 535 GLY A C 1
ATOM 5145 O O . GLY B 2 493 ? 103.276 98.153 116.492 1.00 37.37 535 GLY A O 1
ATOM 5146 N N . ASN B 2 494 ? 105.379 97.363 116.507 1.00 40.61 536 ASN A N 1
ATOM 5147 C CA . ASN B 2 494 ? 105.168 96.483 117.650 1.00 40.61 536 ASN A CA 1
ATOM 5148 C C . ASN B 2 494 ? 106.362 96.644 118.587 1.00 40.61 536 ASN A C 1
ATOM 5149 O O . ASN B 2 494 ? 107.180 97.562 118.452 1.00 40.61 536 ASN A O 1
ATOM 5154 N N . ARG B 2 495 ? 106.468 95.751 119.569 1.00 49.14 537 ARG A N 1
ATOM 5155 C CA . ARG B 2 495 ? 107.624 95.754 120.456 1.00 49.14 537 ARG A CA 1
ATOM 5156 C C . ARG B 2 495 ? 108.337 94.410 120.433 1.00 49.14 537 ARG A C 1
ATOM 5157 O O . ARG B 2 495 ? 108.677 93.862 121.487 1.00 49.14 537 ARG A O 1
ATOM 5165 N N . LEU B 2 496 ? 108.566 93.871 119.240 1.00 48.78 538 LEU A N 1
ATOM 5166 C CA . LEU B 2 496 ? 109.408 92.694 119.108 1.00 48.78 538 LEU A CA 1
ATOM 5167 C C . LEU B 2 496 ? 110.853 93.061 119.432 1.00 48.78 538 LEU A C 1
ATOM 5168 O O . LEU B 2 496 ? 111.264 94.218 119.328 1.00 48.78 538 LEU A O 1
ATOM 5173 N N . SER B 2 497 ? 111.632 92.058 119.830 1.00 49.64 539 SER A N 1
ATOM 5174 C CA . SER B 2 497 ? 113.000 92.309 120.258 1.00 49.64 539 SER A CA 1
ATOM 5175 C C . SER B 2 497 ? 113.854 91.077 120.004 1.00 49.64 539 SER A C 1
ATOM 5176 O O . SER B 2 497 ? 113.348 89.978 119.769 1.00 49.64 539 SER A O 1
ATOM 5179 N N . GLY B 2 498 ? 115.170 91.283 120.046 1.00 53.55 540 GLY A N 1
ATOM 5180 C CA . GLY B 2 498 ? 116.125 90.204 119.892 1.00 53.55 540 GLY A CA 1
ATOM 5181 C C . GLY B 2 498 ? 116.888 90.264 118.587 1.00 53.55 540 GLY A C 1
ATOM 5182 O O . GLY B 2 498 ? 117.181 91.350 118.079 1.00 53.55 540 GLY A O 1
ATOM 5183 N N . LYS B 2 499 ? 117.222 89.102 118.039 1.00 51.57 541 LYS A N 1
ATOM 5184 C CA . LYS B 2 499 ? 117.853 89.024 116.734 1.00 51.57 541 LYS A CA 1
ATOM 5185 C C . LYS B 2 499 ? 116.796 88.985 115.636 1.00 51.57 541 LYS A C 1
ATOM 5186 O O . LYS B 2 499 ? 115.612 88.750 115.882 1.00 51.57 541 LYS A O 1
ATOM 5192 N N . ILE B 2 500 ? 117.238 89.228 114.407 1.00 49.82 542 ILE A N 1
ATOM 5193 C CA . ILE B 2 500 ? 116.427 88.904 113.238 1.00 49.82 542 ILE A CA 1
ATOM 5194 C C . ILE B 2 500 ? 116.658 87.425 112.962 1.00 49.82 542 ILE A C 1
ATOM 5195 O O . ILE B 2 500 ? 117.801 87.021 112.707 1.00 49.82 542 ILE A O 1
ATOM 5200 N N . PRO B 2 501 ? 115.628 86.584 113.015 1.00 47.04 543 PRO A N 1
ATOM 5201 C CA . PRO B 2 501 ? 115.855 85.143 112.866 1.00 47.04 543 PRO A CA 1
ATOM 5202 C C . PRO B 2 501 ? 116.421 84.809 111.496 1.00 47.04 543 PRO A C 1
ATOM 5203 O O . PRO B 2 501 ? 115.964 85.318 110.471 1.00 47.04 543 PRO A O 1
ATOM 5207 N N . SER B 2 502 ? 117.431 83.938 111.489 1.00 46.93 544 SER A N 1
ATOM 5208 C CA . SER B 2 502 ? 118.027 83.503 110.233 1.00 46.93 544 SER A CA 1
ATOM 5209 C C . SER B 2 502 ? 117.067 82.666 109.402 1.00 46.93 544 SER A C 1
ATOM 5210 O O . SER B 2 502 ? 117.220 82.604 108.178 1.00 46.93 544 SER A O 1
ATOM 5213 N N . GLY B 2 503 ? 116.068 82.045 110.033 1.00 46.99 545 GLY A N 1
ATOM 5214 C CA . GLY B 2 503 ? 115.127 81.211 109.309 1.00 46.99 545 GLY A CA 1
ATOM 5215 C C . GLY B 2 503 ? 114.379 81.939 108.215 1.00 46.99 545 GLY A C 1
ATOM 5216 O O . GLY B 2 503 ? 113.855 81.294 107.300 1.00 46.99 545 GLY A O 1
ATOM 5217 N N . ILE B 2 504 ? 114.324 83.272 108.283 1.00 46.85 546 ILE A N 1
ATOM 5218 C CA . ILE B 2 504 ? 113.699 84.058 107.222 1.00 46.85 546 ILE A CA 1
ATOM 5219 C C . ILE B 2 504 ? 114.330 83.740 105.873 1.00 46.85 546 ILE A C 1
ATOM 5220 O O . ILE B 2 504 ? 113.657 83.761 104.836 1.00 46.85 546 ILE A O 1
ATOM 5225 N N . ARG B 2 505 ? 115.628 83.419 105.864 1.00 50.23 547 ARG A N 1
ATOM 5226 C CA . ARG B 2 505 ? 116.298 83.118 104.604 1.00 50.23 547 ARG A CA 1
ATOM 5227 C C . ARG B 2 505 ? 115.707 81.898 103.907 1.00 50.23 547 ARG A C 1
ATOM 5228 O O . ARG B 2 505 ? 115.908 81.735 102.699 1.00 50.23 547 ARG A O 1
ATOM 5236 N N . LEU B 2 506 ? 114.988 81.039 104.629 1.00 47.91 548 LEU A N 1
ATOM 5237 C CA . LEU B 2 506 ? 114.348 79.889 104.002 1.00 47.91 548 LEU A CA 1
ATOM 5238 C C . LEU B 2 506 ? 113.029 80.242 103.331 1.00 47.91 548 LEU A C 1
ATOM 5239 O O . LEU B 2 506 ? 112.435 79.379 102.678 1.00 47.91 548 LEU A O 1
ATOM 5244 N N . LEU B 2 507 ? 112.561 81.477 103.475 1.00 45.15 549 LEU A N 1
ATOM 5245 C CA . LEU B 2 507 ? 111.356 81.926 102.791 1.00 45.15 549 LEU A CA 1
ATOM 5246 C C . LEU B 2 507 ? 111.724 82.335 101.372 1.00 45.15 549 LEU A C 1
ATOM 5247 O O . LEU B 2 507 ? 112.650 83.126 101.172 1.00 45.15 549 LEU A O 1
ATOM 5252 N N . THR B 2 508 ? 111.016 81.792 100.386 1.00 42.81 550 THR A N 1
ATOM 5253 C CA . THR B 2 508 ? 111.359 82.020 98.990 1.00 42.81 550 THR A CA 1
ATOM 5254 C C . THR B 2 508 ? 110.299 82.764 98.198 1.00 42.81 550 THR A C 1
ATOM 5255 O O . THR B 2 508 ? 110.643 83.424 97.216 1.00 42.81 550 THR A O 1
ATOM 5259 N N . ASN B 2 509 ? 109.031 82.686 98.587 1.00 36.83 551 ASN A N 1
ATOM 5260 C CA . ASN B 2 509 ? 107.984 83.430 97.901 1.00 36.83 551 ASN A CA 1
ATOM 5261 C C . ASN B 2 509 ? 107.814 84.841 98.439 1.00 36.83 551 ASN A C 1
ATOM 5262 O O . ASN B 2 509 ? 106.862 85.523 98.051 1.00 36.83 551 ASN A O 1
ATOM 5267 N N . LEU B 2 510 ? 108.709 85.292 99.311 1.00 30.70 552 LEU A N 1
ATOM 5268 C CA . LEU B 2 510 ? 108.538 86.578 99.971 1.00 30.70 552 LEU A CA 1
ATOM 5269 C C . LEU B 2 510 ? 108.628 87.725 98.970 1.00 30.70 552 LEU A C 1
ATOM 5270 O O . LEU B 2 510 ? 109.614 87.855 98.240 1.00 30.70 552 LEU A O 1
ATOM 5275 N N . GLU B 2 511 ? 107.589 88.559 98.945 1.00 27.37 553 GLU A N 1
ATOM 5276 C CA . GLU B 2 511 ? 107.527 89.758 98.118 1.00 27.37 553 GLU A CA 1
ATOM 5277 C C . GLU B 2 511 ? 107.684 91.034 98.927 1.00 27.37 553 GLU A C 1
ATOM 5278 O O . GLU B 2 511 ? 108.469 91.912 98.563 1.00 27.37 553 GLU A O 1
ATOM 5284 N N . TYR B 2 512 ? 106.939 91.152 100.022 1.00 25.02 554 TYR A N 1
ATOM 5285 C CA . TYR B 2 512 ? 106.825 92.376 100.803 1.00 25.02 554 TYR A CA 1
ATOM 5286 C C . TYR B 2 512 ? 107.207 92.053 102.241 1.00 25.02 554 TYR A C 1
ATOM 5287 O O . TYR B 2 512 ? 106.538 91.246 102.893 1.00 25.02 554 TYR A O 1
ATOM 5296 N N . LEU B 2 513 ? 108.274 92.675 102.732 1.00 24.62 555 LEU A N 1
ATOM 5297 C CA . LEU B 2 513 ? 108.781 92.427 104.082 1.00 24.62 555 LEU A CA 1
ATOM 5298 C C . LEU B 2 513 ? 108.879 93.756 104.822 1.00 24.62 555 LEU A C 1
ATOM 5299 O O . LEU B 2 513 ? 109.715 94.600 104.486 1.00 24.62 555 LEU A O 1
ATOM 5304 N N . ASP B 2 514 ? 108.039 93.936 105.837 1.00 32.04 556 ASP A N 1
ATOM 5305 C CA . ASP B 2 514 ? 108.019 95.150 106.644 1.00 32.04 556 ASP A CA 1
ATOM 5306 C C . ASP B 2 514 ? 108.381 94.786 108.078 1.00 32.04 556 ASP A C 1
ATOM 5307 O O . ASP B 2 514 ? 107.568 94.200 108.799 1.00 32.04 556 ASP A O 1
ATOM 5312 N N . LEU B 2 515 ? 109.603 95.134 108.491 1.00 34.47 557 LEU A N 1
ATOM 5313 C CA . LEU B 2 515 ? 110.075 94.902 109.849 1.00 34.47 557 LEU A CA 1
ATOM 5314 C C . LEU B 2 515 ? 110.673 96.217 110.357 1.00 34.47 557 LEU A C 1
ATOM 5315 O O . LEU B 2 515 ? 111.873 96.455 110.286 1.00 34.47 557 LEU A O 1
ATOM 5320 N N . SER B 2 516 ? 109.828 97.084 110.905 1.00 37.96 558 SER A N 1
ATOM 5321 C CA . SER B 2 516 ? 110.248 98.427 111.275 1.00 37.96 558 SER A CA 1
ATOM 5322 C C . SER B 2 516 ? 109.521 98.872 112.534 1.00 37.96 558 SER A C 1
ATOM 5323 O O . SER B 2 516 ? 108.501 98.301 112.921 1.00 37.96 558 SER A O 1
ATOM 5326 N N . SER B 2 517 ? 110.075 99.901 113.177 1.00 40.93 559 SER A N 1
ATOM 5327 C CA . SER B 2 517 ? 109.511 100.458 114.402 1.00 40.93 559 SER A CA 1
ATOM 5328 C C . SER B 2 517 ? 109.355 99.389 115.476 1.00 40.93 559 SER A C 1
ATOM 5329 O O . SER B 2 517 ? 108.317 99.311 116.141 1.00 40.93 559 SER A O 1
ATOM 5332 N N . ASN B 2 518 ? 110.378 98.555 115.638 1.00 44.38 560 ASN A N 1
ATOM 5333 C CA . ASN B 2 518 ? 110.445 97.598 116.734 1.00 44.38 560 ASN A CA 1
ATOM 5334 C C . ASN B 2 518 ? 111.764 97.780 117.465 1.00 44.38 560 ASN A C 1
ATOM 5335 O O . ASN B 2 518 ? 112.481 98.753 117.217 1.00 44.38 560 ASN A O 1
ATOM 5340 N N . ARG B 2 519 ? 112.096 96.867 118.369 1.00 52.80 561 ARG A N 1
ATOM 5341 C CA . ARG B 2 519 ? 113.349 96.931 119.107 1.00 52.80 561 ARG A CA 1
ATOM 5342 C C . ARG B 2 519 ? 114.221 95.713 118.831 1.00 52.80 561 ARG A C 1
ATOM 5343 O O . ARG B 2 519 ? 114.798 95.122 119.745 1.00 52.80 561 ARG A O 1
ATOM 5351 N N . PHE B 2 520 ? 114.320 95.317 117.565 1.00 50.25 562 PHE A N 1
ATOM 5352 C CA . PHE B 2 520 ? 115.334 94.349 117.173 1.00 50.25 562 PHE A CA 1
ATOM 5353 C C . PHE B 2 520 ? 116.717 94.944 117.399 1.00 50.25 562 PHE A C 1
ATOM 5354 O O . PHE B 2 520 ? 116.954 96.118 117.106 1.00 50.25 562 PHE A O 1
ATOM 5362 N N . SER B 2 521 ? 117.635 94.137 117.935 1.00 57.95 563 SER A N 1
ATOM 5363 C CA . SER B 2 521 ? 119.006 94.615 118.140 1.00 57.95 563 SER A CA 1
ATOM 5364 C C . SER B 2 521 ? 119.961 93.428 117.997 1.00 57.95 563 SER A C 1
ATOM 5365 O O . SER B 2 521 ? 120.255 92.737 118.974 1.00 57.95 563 SER A O 1
ATOM 5368 N N . SER B 2 522 ? 120.461 93.231 116.779 1.00 65.26 564 SER A N 1
ATOM 5369 C CA . SER B 2 522 ? 121.442 92.202 116.449 1.00 65.26 564 SER A CA 1
ATOM 5370 C C . SER B 2 522 ? 121.765 92.323 114.968 1.00 65.26 564 SER A C 1
ATOM 5371 O O . SER B 2 522 ? 121.027 92.958 114.210 1.00 65.26 564 SER A O 1
ATOM 5374 N N . GLU B 2 523 ? 122.877 91.705 114.564 1.00 66.07 565 GLU A N 1
ATOM 5375 C CA . GLU B 2 523 ? 123.347 91.837 113.191 1.00 66.07 565 GLU A CA 1
ATOM 5376 C C . GLU B 2 523 ? 122.285 91.369 112.209 1.00 66.07 565 GLU A C 1
ATOM 5377 O O . GLU B 2 523 ? 121.520 90.440 112.481 1.00 66.07 565 GLU A O 1
ATOM 5383 N N . ILE B 2 524 ? 122.223 92.049 111.070 1.00 57.22 566 ILE A N 1
ATOM 5384 C CA . ILE B 2 524 ? 121.340 91.590 109.996 1.00 57.22 566 ILE A CA 1
ATOM 5385 C C . ILE B 2 524 ? 121.810 90.215 109.542 1.00 57.22 566 ILE A C 1
ATOM 5386 O O . ILE B 2 524 ? 123.029 89.999 109.402 1.00 57.22 566 ILE A O 1
ATOM 5391 N N . PRO B 2 525 ? 120.915 89.249 109.343 1.00 56.81 567 PRO A N 1
ATOM 5392 C CA . PRO B 2 525 ? 121.341 87.899 108.956 1.00 56.81 567 PRO A CA 1
ATOM 5393 C C . PRO B 2 525 ? 122.242 87.932 107.736 1.00 56.81 567 PRO A C 1
ATOM 5394 O O . PRO B 2 525 ? 121.810 88.318 106.640 1.00 56.81 567 PRO A O 1
ATOM 5398 N N . PRO B 2 526 ? 123.508 87.531 107.888 1.00 56.87 568 PRO A N 1
ATOM 5399 C CA . PRO B 2 526 ? 124.458 87.612 106.769 1.00 56.87 568 PRO A CA 1
ATOM 5400 C C . PRO B 2 526 ? 124.157 86.654 105.634 1.00 56.87 568 PRO A C 1
ATOM 5401 O O . PRO B 2 526 ? 124.906 86.633 104.650 1.00 56.87 568 PRO A O 1
ATOM 5405 N N . THR B 2 527 ? 123.093 85.861 105.736 1.00 58.09 569 THR A N 1
ATOM 5406 C CA . THR B 2 527 ? 122.773 84.841 104.751 1.00 58.09 569 THR A CA 1
ATOM 5407 C C . THR B 2 527 ? 121.504 85.149 103.966 1.00 58.09 569 THR A C 1
ATOM 5408 O O . THR B 2 527 ? 121.002 84.272 103.255 1.00 58.09 569 THR A O 1
ATOM 5412 N N . LEU B 2 528 ? 120.972 86.367 104.071 1.00 54.78 570 LEU A N 1
ATOM 5413 C CA . LEU B 2 528 ? 119.794 86.728 103.292 1.00 54.78 570 LEU A CA 1
ATOM 5414 C C . LEU B 2 528 ? 120.181 86.990 101.844 1.00 54.78 570 LEU A C 1
ATOM 5415 O O . LEU B 2 528 ? 120.435 88.135 101.461 1.00 54.78 570 LEU A O 1
ATOM 5420 N N . ASN B 2 529 ? 120.253 85.927 101.036 1.00 57.21 571 ASN A N 1
ATOM 5421 C CA . ASN B 2 529 ? 120.549 86.103 99.618 1.00 57.21 571 ASN A CA 1
ATOM 5422 C C . ASN B 2 529 ? 119.752 85.161 98.719 1.00 57.21 571 ASN A C 1
ATOM 5423 O O . ASN B 2 529 ? 120.149 84.953 97.568 1.00 57.21 571 ASN A O 1
ATOM 5428 N N . ASN B 2 530 ? 118.656 84.584 99.198 1.00 50.16 572 ASN A N 1
ATOM 5429 C CA . ASN B 2 530 ? 117.894 83.601 98.436 1.00 50.16 572 ASN A CA 1
ATOM 5430 C C . ASN B 2 530 ? 116.425 84.002 98.375 1.00 50.16 572 ASN A C 1
ATOM 5431 O O . ASN B 2 530 ? 115.520 83.211 98.641 1.00 50.16 572 ASN A O 1
ATOM 5436 N N . LEU B 2 531 ? 116.176 85.263 98.017 1.00 40.90 573 LEU A N 1
ATOM 5437 C CA . LEU B 2 531 ? 114.831 85.814 97.880 1.00 40.90 573 LEU A CA 1
ATOM 5438 C C . LEU B 2 531 ? 114.696 86.331 96.452 1.00 40.90 573 LEU A C 1
ATOM 5439 O O . LEU B 2 531 ? 114.857 87.533 96.196 1.00 40.90 573 LEU A O 1
ATOM 5444 N N . PRO B 2 532 ? 114.402 85.453 95.497 1.00 37.62 574 PRO A N 1
ATOM 5445 C CA . PRO B 2 532 ? 114.427 85.859 94.087 1.00 37.62 574 PRO A CA 1
ATOM 5446 C C . PRO B 2 532 ? 113.156 86.552 93.620 1.00 37.62 574 PRO A C 1
ATOM 5447 O O . PRO B 2 532 ? 112.953 86.717 92.414 1.00 37.62 574 PRO A O 1
ATOM 5451 N N . ARG B 2 533 ? 112.290 86.954 94.550 1.00 33.65 575 ARG A N 1
ATOM 5452 C CA . ARG B 2 533 ? 111.073 87.672 94.196 1.00 33.65 575 ARG A CA 1
ATOM 5453 C C . ARG B 2 533 ? 110.832 88.926 95.021 1.00 33.65 575 ARG A C 1
ATOM 5454 O O . ARG B 2 533 ? 109.898 89.670 94.710 1.00 33.65 575 ARG A O 1
ATOM 5462 N N . LEU B 2 534 ? 111.638 89.188 96.045 1.00 29.88 576 LEU A N 1
ATOM 5463 C CA . LEU B 2 534 ? 111.415 90.331 96.920 1.00 29.88 576 LEU A CA 1
ATOM 5464 C C . LEU B 2 534 ? 111.632 91.637 96.165 1.00 29.88 576 LEU A C 1
ATOM 5465 O O . LEU B 2 534 ? 112.619 91.789 95.440 1.00 29.88 576 LEU A O 1
ATOM 5470 N N . TYR B 2 535 ? 110.708 92.586 96.339 1.00 25.61 577 TYR A N 1
ATOM 5471 C CA . TYR B 2 535 ? 110.820 93.897 95.711 1.00 25.61 577 TYR A CA 1
ATOM 5472 C C . TYR B 2 535 ? 110.658 95.039 96.704 1.00 25.61 577 TYR A C 1
ATOM 5473 O O . TYR B 2 535 ? 110.713 96.205 96.301 1.00 25.61 577 TYR A O 1
ATOM 5482 N N . TYR B 2 536 ? 110.464 94.742 97.985 1.00 25.90 578 TYR A N 1
ATOM 5483 C CA . TYR B 2 536 ? 110.285 95.770 98.999 1.00 25.90 578 TYR A CA 1
ATOM 5484 C C . TYR B 2 536 ? 110.737 95.217 100.337 1.00 25.90 578 TYR A C 1
ATOM 5485 O O . TYR B 2 536 ? 110.333 94.115 100.715 1.00 25.90 578 TYR A O 1
ATOM 5494 N N . MET B 2 537 ? 111.563 95.973 101.053 1.00 24.90 579 MET A N 1
ATOM 5495 C CA . MET B 2 537 ? 112.000 95.563 102.381 1.00 24.90 579 MET A CA 1
ATOM 5496 C C . MET B 2 537 ? 112.348 96.800 103.190 1.00 24.90 579 MET A C 1
ATOM 5497 O O . MET B 2 537 ? 113.200 97.592 102.782 1.00 24.90 579 MET A O 1
ATOM 5502 N N . ASN B 2 538 ? 111.692 96.958 104.336 1.00 32.36 580 ASN A N 1
ATOM 5503 C CA . ASN B 2 538 ? 111.822 98.136 105.187 1.00 32.36 580 ASN A CA 1
ATOM 5504 C C . ASN B 2 538 ? 112.243 97.678 106.578 1.00 32.36 580 ASN A C 1
ATOM 5505 O O . ASN B 2 538 ? 111.473 97.014 107.278 1.00 32.36 580 ASN A O 1
ATOM 5510 N N . LEU B 2 539 ? 113.463 98.031 106.971 1.00 32.65 581 LEU A N 1
ATOM 5511 C CA . LEU B 2 539 ? 114.033 97.713 108.275 1.00 32.65 581 LEU A CA 1
ATOM 5512 C C . LEU B 2 539 ? 114.444 98.980 109.014 1.00 32.65 581 LEU A C 1
ATOM 5513 O O . LEU B 2 539 ? 115.531 99.066 109.584 1.00 32.65 581 LEU A O 1
ATOM 5518 N N . SER B 2 540 ? 113.569 99.977 109.016 1.00 39.09 582 SER A N 1
ATOM 5519 C CA . SER B 2 540 ? 113.874 101.288 109.564 1.00 39.09 582 SER A CA 1
ATOM 5520 C C . SER B 2 540 ? 113.390 101.410 111.003 1.00 39.09 582 SER A C 1
ATOM 5521 O O . SER B 2 540 ? 112.526 100.661 111.461 1.00 39.09 582 SER A O 1
ATOM 5524 N N . ARG B 2 541 ? 113.970 102.375 111.712 1.00 46.58 583 ARG A N 1
ATOM 5525 C CA . ARG B 2 541 ? 113.592 102.718 113.081 1.00 46.58 583 ARG A CA 1
ATOM 5526 C C . ARG B 2 541 ? 113.707 101.505 114.003 1.00 46.58 583 ARG A C 1
ATOM 5527 O O . ARG B 2 541 ? 112.732 101.034 114.589 1.00 46.58 583 ARG A O 1
ATOM 5535 N N . ASN B 2 542 ? 114.930 101.007 114.126 1.00 48.52 584 ASN A N 1
ATOM 5536 C CA . ASN B 2 542 ? 115.213 99.835 114.944 1.00 48.52 584 ASN A CA 1
ATOM 5537 C C . ASN B 2 542 ? 116.476 100.126 115.749 1.00 48.52 584 ASN A C 1
ATOM 5538 O O . ASN B 2 542 ? 116.949 101.265 115.838 1.00 48.52 584 ASN A O 1
ATOM 5543 N N . ASP B 2 543 ? 117.034 99.087 116.363 1.00 56.54 585 ASP A N 1
ATOM 5544 C CA . ASP B 2 543 ? 118.291 99.224 117.084 1.00 56.54 585 ASP A CA 1
ATOM 5545 C C . ASP B 2 543 ? 119.339 98.290 116.501 1.00 56.54 585 ASP A C 1
ATOM 5546 O O . ASP B 2 543 ? 120.050 97.607 117.244 1.00 56.54 585 ASP A O 1
ATOM 5551 N N . LEU B 2 544 ? 119.445 98.251 115.176 1.00 58.90 586 LEU A N 1
ATOM 5552 C CA . LEU B 2 544 ? 120.392 97.355 114.534 1.00 58.90 586 LEU A CA 1
ATOM 5553 C C . LEU B 2 544 ? 121.824 97.841 114.761 1.00 58.90 586 LEU A C 1
ATOM 5554 O O . LEU B 2 544 ? 122.085 98.792 115.498 1.00 58.90 586 LEU A O 1
ATOM 5559 N N . ASP B 2 545 ? 122.763 97.158 114.117 1.00 64.23 587 ASP A N 1
ATOM 5560 C CA . ASP B 2 545 ? 124.156 97.124 114.548 1.00 64.23 587 ASP A CA 1
ATOM 5561 C C . ASP B 2 545 ? 125.115 96.904 113.379 1.00 64.23 587 ASP A C 1
ATOM 5562 O O . ASP B 2 545 ? 124.857 97.369 112.266 1.00 64.23 587 ASP A O 1
ATOM 5567 N N . GLN B 2 546 ? 126.230 96.223 113.654 1.00 64.46 588 GLN A N 1
ATOM 5568 C CA . GLN B 2 546 ? 127.418 96.180 112.805 1.00 64.46 588 GLN A CA 1
ATOM 5569 C C . GLN B 2 546 ? 127.106 95.977 111.322 1.00 64.46 588 GLN A C 1
ATOM 5570 O O . GLN B 2 546 ? 126.065 95.436 110.940 1.00 64.46 588 GLN A O 1
ATOM 5576 N N . THR B 2 547 ? 128.078 96.379 110.497 1.00 61.11 589 THR A N 1
ATOM 5577 C CA . THR B 2 547 ? 127.981 96.737 109.083 1.00 61.11 589 THR A CA 1
ATOM 5578 C C . THR B 2 547 ? 127.041 95.896 108.229 1.00 61.11 589 THR A C 1
ATOM 5579 O O . THR B 2 547 ? 126.911 94.685 108.427 1.00 61.11 589 THR A O 1
ATOM 5583 N N . ILE B 2 548 ? 126.389 96.557 107.277 1.00 55.12 590 ILE A N 1
ATOM 5584 C CA . ILE B 2 548 ? 125.434 95.931 106.353 1.00 55.12 590 ILE A CA 1
ATOM 5585 C C . ILE B 2 548 ? 126.108 94.768 105.633 1.00 55.12 590 ILE A C 1
ATOM 5586 O O . ILE B 2 548 ? 127.211 94.938 105.085 1.00 55.12 590 ILE A O 1
ATOM 5591 N N . PRO B 2 549 ? 125.496 93.587 105.598 1.00 54.54 591 PRO A N 1
ATOM 5592 C CA . PRO B 2 549 ? 126.099 92.461 104.879 1.00 54.54 591 PRO A CA 1
ATOM 5593 C C . PRO B 2 549 ? 125.925 92.591 103.375 1.00 54.54 591 PRO A C 1
ATOM 5594 O O . PRO B 2 549 ? 124.849 92.931 102.879 1.00 54.54 591 PRO A O 1
ATOM 5598 N N . GLU B 2 550 ? 127.005 92.299 102.645 1.00 60.30 592 GLU A N 1
ATOM 5599 C CA . GLU B 2 550 ? 126.980 92.384 101.190 1.00 60.30 592 GLU A CA 1
ATOM 5600 C C . GLU B 2 550 ? 126.048 91.367 100.551 1.00 60.30 592 GLU A C 1
ATOM 5601 O O . GLU B 2 550 ? 125.694 91.533 99.379 1.00 60.30 592 GLU A O 1
ATOM 5607 N N . GLY B 2 551 ? 125.640 90.328 101.283 1.00 58.21 593 GLY A N 1
ATOM 5608 C CA . GLY B 2 551 ? 124.662 89.399 100.747 1.00 58.21 593 GLY A CA 1
ATOM 5609 C C . GLY B 2 551 ? 123.374 90.082 100.339 1.00 58.21 593 GLY A C 1
ATOM 5610 O O . GLY B 2 551 ? 122.700 89.642 99.403 1.00 58.21 593 GLY A O 1
ATOM 5611 N N . LEU B 2 552 ? 123.043 91.193 101.000 1.00 53.20 594 LEU A N 1
ATOM 5612 C CA . LEU B 2 552 ? 121.845 91.951 100.669 1.00 53.20 594 LEU A CA 1
ATOM 5613 C C . LEU B 2 552 ? 121.875 92.467 99.239 1.00 53.20 594 LEU A C 1
ATOM 5614 O O . LEU B 2 552 ? 120.826 92.841 98.704 1.00 53.20 594 LEU A O 1
ATOM 5619 N N . THR B 2 553 ? 123.047 92.498 98.613 1.00 58.50 595 THR A N 1
ATOM 5620 C CA . THR B 2 553 ? 123.184 92.965 97.243 1.00 58.50 595 THR A CA 1
ATOM 5621 C C . THR B 2 553 ? 122.996 91.859 96.211 1.00 58.50 595 THR A C 1
ATOM 5622 O O . THR B 2 553 ? 123.136 92.124 95.013 1.00 58.50 595 THR A O 1
ATOM 5626 N N . LYS B 2 554 ? 122.693 90.633 96.636 1.00 56.26 596 LYS A N 1
ATOM 5627 C CA . LYS B 2 554 ? 122.193 89.623 95.711 1.00 56.26 596 LYS A CA 1
ATOM 5628 C C . LYS B 2 554 ? 120.675 89.554 95.686 1.00 56.26 596 LYS A C 1
ATOM 5629 O O . LYS B 2 554 ? 120.119 88.622 95.097 1.00 56.26 596 LYS A O 1
ATOM 5635 N N . LEU B 2 555 ? 119.997 90.503 96.322 1.00 49.58 597 LEU A N 1
ATOM 5636 C CA . LEU B 2 555 ? 118.546 90.644 96.219 1.00 49.58 597 LEU A CA 1
ATOM 5637 C C . LEU B 2 555 ? 118.251 91.318 94.886 1.00 49.58 597 LEU A C 1
ATOM 5638 O O . LEU B 2 555 ? 118.102 92.536 94.802 1.00 49.58 597 LEU A O 1
ATOM 5643 N N . SER B 2 556 ? 118.157 90.511 93.828 1.00 44.52 598 SER A N 1
ATOM 5644 C CA . SER B 2 556 ? 118.175 91.057 92.474 1.00 44.52 598 SER A CA 1
ATOM 5645 C C . SER B 2 556 ? 116.954 91.923 92.183 1.00 44.52 598 SER A C 1
ATOM 5646 O O . SER B 2 556 ? 117.074 92.972 91.542 1.00 44.52 598 SER A O 1
ATOM 5649 N N . GLN B 2 557 ? 115.775 91.511 92.644 1.00 40.00 599 GLN A N 1
ATOM 5650 C CA . GLN B 2 557 ? 114.527 92.165 92.279 1.00 40.00 599 GLN A CA 1
ATOM 5651 C C . GLN B 2 557 ? 114.151 93.308 93.214 1.00 40.00 599 GLN A C 1
ATOM 5652 O O . GLN B 2 557 ? 112.972 93.669 93.287 1.00 40.00 599 GLN A O 1
ATOM 5658 N N . LEU B 2 558 ? 115.114 93.889 93.918 1.00 37.97 600 LEU A N 1
ATOM 5659 C CA . LEU B 2 558 ? 114.817 94.913 94.909 1.00 37.97 600 LEU A CA 1
ATOM 5660 C C . LEU B 2 558 ? 114.506 96.244 94.237 1.00 37.97 600 LEU A C 1
ATOM 5661 O O . LEU B 2 558 ? 115.176 96.643 93.283 1.00 37.97 600 LEU A O 1
ATOM 5666 N N . GLN B 2 559 ? 113.478 96.932 94.739 1.00 36.64 601 GLN A N 1
ATOM 5667 C CA . GLN B 2 559 ? 113.089 98.235 94.215 1.00 36.64 601 GLN A CA 1
ATOM 5668 C C . GLN B 2 559 ? 113.004 99.334 95.264 1.00 36.64 601 GLN A C 1
ATOM 5669 O O . GLN B 2 559 ? 113.031 100.511 94.892 1.00 36.64 601 GLN A O 1
ATOM 5675 N N . MET B 2 560 ? 112.906 98.996 96.548 1.00 32.95 602 MET A N 1
ATOM 5676 C CA . MET B 2 560 ? 112.792 99.995 97.609 1.00 32.95 602 MET A CA 1
ATOM 5677 C C . MET B 2 560 ? 113.493 99.446 98.843 1.00 32.95 602 MET A C 1
ATOM 5678 O O . MET B 2 560 ? 113.165 98.349 99.301 1.00 32.95 602 MET A O 1
ATOM 5683 N N . LEU B 2 561 ? 114.450 100.198 99.376 1.00 30.29 603 LEU A N 1
ATOM 5684 C CA . LEU B 2 561 ? 115.236 99.780 100.529 1.00 30.29 603 LEU A CA 1
ATOM 5685 C C . LEU B 2 561 ? 115.291 100.921 101.534 1.00 30.29 603 LEU A C 1
ATOM 5686 O O . LEU B 2 561 ? 115.537 102.070 101.154 1.00 30.29 603 LEU A O 1
ATOM 5691 N N . ASP B 2 562 ? 115.067 100.612 102.813 1.00 35.31 604 ASP A N 1
ATOM 5692 C CA . ASP B 2 562 ? 114.997 101.633 103.863 1.00 35.31 604 ASP A CA 1
ATOM 5693 C C . ASP B 2 562 ? 115.732 101.151 105.113 1.00 35.31 604 ASP A C 1
ATOM 5694 O O . ASP B 2 562 ? 115.126 100.555 106.005 1.00 35.31 604 ASP A O 1
ATOM 5699 N N . LEU B 2 563 ? 117.034 101.409 105.174 1.00 38.13 605 LEU A N 1
ATOM 5700 C CA . LEU B 2 563 ? 117.842 101.170 106.369 1.00 38.13 605 LEU A CA 1
ATOM 5701 C C . LEU B 2 563 ? 118.096 102.490 107.094 1.00 38.13 605 LEU A C 1
ATOM 5702 O O . LEU B 2 563 ? 119.218 102.997 107.123 1.00 38.13 605 LEU A O 1
ATOM 5707 N N . SER B 2 564 ? 117.053 103.047 107.704 1.00 42.93 606 SER A N 1
ATOM 5708 C CA . SER B 2 564 ? 117.127 104.383 108.282 1.00 42.93 606 SER A CA 1
ATOM 5709 C C . SER B 2 564 ? 116.749 104.367 109.758 1.00 42.93 606 SER A C 1
ATOM 5710 O O . SER B 2 564 ? 115.954 103.535 110.200 1.00 42.93 606 SER A O 1
ATOM 5713 N N . TYR B 2 565 ? 117.330 105.305 110.513 1.00 51.27 607 TYR A N 1
ATOM 5714 C CA . TYR B 2 565 ? 117.089 105.450 111.952 1.00 51.27 607 TYR A CA 1
ATOM 5715 C C . TYR B 2 565 ? 117.490 104.187 112.716 1.00 51.27 607 TYR A C 1
ATOM 5716 O O . TYR B 2 565 ? 116.679 103.546 113.383 1.00 51.27 607 TYR A O 1
ATOM 5725 N N . ASN B 2 566 ? 118.771 103.856 112.626 1.00 54.99 608 ASN A N 1
ATOM 5726 C CA . ASN B 2 566 ? 119.308 102.629 113.201 1.00 54.99 608 ASN A CA 1
ATOM 5727 C C . ASN B 2 566 ? 120.667 102.966 113.805 1.00 54.99 608 ASN A C 1
ATOM 5728 O O . ASN B 2 566 ? 121.008 104.136 114.005 1.00 54.99 608 ASN A O 1
ATOM 5733 N N . GLN B 2 567 ? 121.461 101.941 114.114 1.00 64.49 609 GLN A N 1
ATOM 5734 C CA . GLN B 2 567 ? 122.832 102.139 114.570 1.00 64.49 609 GLN A CA 1
ATOM 5735 C C . GLN B 2 567 ? 123.835 101.434 113.660 1.00 64.49 609 GLN A C 1
ATOM 5736 O O . GLN B 2 567 ? 124.843 100.907 114.132 1.00 64.49 609 GLN A O 1
ATOM 5742 N N . LEU B 2 568 ? 123.572 101.418 112.354 1.00 64.66 610 LEU A N 1
ATOM 5743 C CA . LEU B 2 568 ? 124.502 100.826 111.402 1.00 64.66 610 LEU A CA 1
ATOM 5744 C C . LEU B 2 568 ? 125.832 101.579 111.415 1.00 64.66 610 LEU A C 1
ATOM 5745 O O . LEU B 2 568 ? 125.956 102.672 111.968 1.00 64.66 610 LEU A O 1
ATOM 5750 N N . ASP B 2 569 ? 126.835 100.981 110.781 1.00 66.29 611 ASP A N 1
ATOM 5751 C CA . ASP B 2 569 ? 128.193 101.502 110.859 1.00 66.29 611 ASP A CA 1
ATOM 5752 C C . ASP B 2 569 ? 128.986 101.022 109.652 1.00 66.29 611 ASP A C 1
ATOM 5753 O O . ASP B 2 569 ? 128.504 100.231 108.839 1.00 66.29 611 ASP A O 1
ATOM 5758 N N . GLY B 2 570 ? 130.215 101.519 109.549 1.00 64.53 612 GLY A N 1
ATOM 5759 C CA . GLY B 2 570 ? 131.132 101.079 108.516 1.00 64.53 612 GLY A CA 1
ATOM 5760 C C . GLY B 2 570 ? 131.030 101.856 107.222 1.00 64.53 612 GLY A C 1
ATOM 5761 O O . GLY B 2 570 ? 130.687 103.042 107.224 1.00 64.53 612 GLY A O 1
ATOM 5762 N N . GLU B 2 571 ? 131.327 101.194 106.107 1.00 68.54 613 GLU A N 1
ATOM 5763 C CA . GLU B 2 571 ? 131.308 101.811 104.791 1.00 68.54 613 GLU A CA 1
ATOM 5764 C C . GLU B 2 571 ? 130.287 101.113 103.905 1.00 68.54 613 GLU A C 1
ATOM 5765 O O . GLU B 2 571 ? 130.034 99.914 104.040 1.00 68.54 613 GLU A O 1
ATOM 5771 N N . ILE B 2 572 ? 129.701 101.881 102.994 1.00 61.92 614 ILE A N 1
ATOM 5772 C CA . ILE B 2 572 ? 128.820 101.316 101.978 1.00 61.92 614 ILE A CA 1
ATOM 5773 C C . ILE B 2 572 ? 129.679 100.637 100.922 1.00 61.92 614 ILE A C 1
ATOM 5774 O O . ILE B 2 572 ? 130.658 101.216 100.436 1.00 61.92 614 ILE A O 1
ATOM 5779 N N . SER B 2 573 ? 129.327 99.404 100.571 1.00 65.42 615 SER A N 1
ATOM 5780 C CA . SER B 2 573 ? 130.143 98.637 99.646 1.00 65.42 615 SER A CA 1
ATOM 5781 C C . SER B 2 573 ? 129.827 99.033 98.206 1.00 65.42 615 SER A C 1
ATOM 5782 O O . SER B 2 573 ? 128.914 99.814 97.931 1.00 65.42 615 SER A O 1
ATOM 5785 N N . SER B 2 574 ? 130.603 98.490 97.272 1.00 67.78 616 SER A N 1
ATOM 5786 C CA . SER B 2 574 ? 130.424 98.759 95.853 1.00 67.78 616 SER A CA 1
ATOM 5787 C C . SER B 2 574 ? 129.540 97.730 95.165 1.00 67.78 616 SER A C 1
ATOM 5788 O O . SER B 2 574 ? 129.277 97.861 93.967 1.00 67.78 616 SER A O 1
ATOM 5791 N N . GLN B 2 575 ? 129.076 96.715 95.889 1.00 68.28 617 GLN A N 1
ATOM 5792 C CA . GLN B 2 575 ? 128.212 95.698 95.311 1.00 68.28 617 GLN A CA 1
ATOM 5793 C C . GLN B 2 575 ? 126.795 96.191 95.067 1.00 68.28 617 GLN A C 1
ATOM 5794 O O . GLN B 2 575 ? 125.978 95.433 94.536 1.00 68.28 617 GLN A O 1
ATOM 5800 N N . PHE B 2 576 ? 126.485 97.434 95.432 1.00 67.94 618 PHE A N 1
ATOM 5801 C CA . PHE B 2 576 ? 125.159 97.974 95.170 1.00 67.94 618 PHE A CA 1
ATOM 5802 C C . PHE B 2 576 ? 124.906 98.194 93.685 1.00 67.94 618 PHE A C 1
ATOM 5803 O O . PHE B 2 576 ? 123.766 98.477 93.304 1.00 67.94 618 PHE A O 1
ATOM 5811 N N . ARG B 2 577 ? 125.941 98.090 92.845 1.00 70.63 619 ARG A N 1
ATOM 5812 C CA . ARG B 2 577 ? 125.739 98.138 91.402 1.00 70.63 619 ARG A CA 1
ATOM 5813 C C . ARG B 2 577 ? 124.844 97.007 90.923 1.00 70.63 619 ARG A C 1
ATOM 5814 O O . ARG B 2 577 ? 124.088 97.179 89.962 1.00 70.63 619 ARG A O 1
ATOM 5822 N N . SER B 2 578 ? 124.932 95.841 91.565 1.00 64.52 620 SER A N 1
ATOM 5823 C CA . SER B 2 578 ? 124.184 94.679 91.101 1.00 64.52 620 SER A CA 1
ATOM 5824 C C . SER B 2 578 ? 122.682 94.897 91.206 1.00 64.52 620 SER A C 1
ATOM 5825 O O . SER B 2 578 ? 121.914 94.278 90.461 1.00 64.52 620 SER A O 1
ATOM 5828 N N . LEU B 2 579 ? 122.247 95.766 92.109 1.00 59.34 621 LEU A N 1
ATOM 5829 C CA . LEU B 2 579 ? 120.835 96.111 92.218 1.00 59.34 621 LEU A CA 1
ATOM 5830 C C . LEU B 2 579 ? 120.460 96.951 91.005 1.00 59.34 621 LEU A C 1
ATOM 5831 O O . LEU B 2 579 ? 120.685 98.162 90.977 1.00 59.34 621 LEU A O 1
ATOM 5836 N N . GLN B 2 580 ? 119.883 96.306 89.993 1.00 54.84 622 GLN A N 1
ATOM 5837 C CA . GLN B 2 580 ? 119.541 96.960 88.738 1.00 54.84 622 GLN A CA 1
ATOM 5838 C C . GLN B 2 580 ? 118.087 97.410 88.683 1.00 54.84 622 GLN A C 1
ATOM 5839 O O . GLN B 2 580 ? 117.632 97.872 87.634 1.00 54.84 622 GLN A O 1
ATOM 5845 N N . ASN B 2 581 ? 117.347 97.276 89.781 1.00 47.38 623 ASN A N 1
ATOM 5846 C CA . ASN B 2 581 ? 115.975 97.749 89.845 1.00 47.38 623 ASN A CA 1
ATOM 5847 C C . ASN B 2 581 ? 115.732 98.765 90.947 1.00 47.38 623 ASN A C 1
ATOM 5848 O O . ASN B 2 581 ? 114.689 99.429 90.928 1.00 47.38 623 ASN A O 1
ATOM 5853 N N . LEU B 2 582 ? 116.653 98.910 91.897 1.00 43.60 624 LEU A N 1
ATOM 5854 C CA . LEU B 2 582 ? 116.429 99.784 93.039 1.00 43.60 624 LEU A CA 1
ATOM 5855 C C . LEU B 2 582 ? 116.242 101.224 92.579 1.00 43.60 624 LEU A C 1
ATOM 5856 O O . LEU B 2 582 ? 116.974 101.721 91.722 1.00 43.60 624 LEU A O 1
ATOM 5861 N N . GLU B 2 583 ? 115.246 101.892 93.156 1.00 44.75 625 GLU A N 1
ATOM 5862 C CA . GLU B 2 583 ? 114.966 103.278 92.817 1.00 44.75 625 GLU A CA 1
ATOM 5863 C C . GLU B 2 583 ? 114.662 104.146 94.029 1.00 44.75 625 GLU A C 1
ATOM 5864 O O . GLU B 2 583 ? 114.339 105.324 93.853 1.00 44.75 625 GLU A O 1
ATOM 5870 N N . ARG B 2 584 ? 114.748 103.608 95.241 1.00 40.49 626 ARG A N 1
ATOM 5871 C CA . ARG B 2 584 ? 114.592 104.380 96.465 1.00 40.49 626 ARG A CA 1
ATOM 5872 C C . ARG B 2 584 ? 115.577 103.845 97.487 1.00 40.49 626 ARG A C 1
ATOM 5873 O O . ARG B 2 584 ? 115.621 102.637 97.732 1.00 40.49 626 ARG A O 1
ATOM 5881 N N . LEU B 2 585 ? 116.364 104.736 98.080 1.00 39.34 627 LEU A N 1
ATOM 5882 C CA . LEU B 2 585 ? 117.380 104.334 99.050 1.00 39.34 627 LEU A CA 1
ATOM 5883 C C . LEU B 2 585 ? 117.335 105.315 100.216 1.00 39.34 627 LEU A C 1
ATOM 5884 O O . LEU B 2 585 ? 117.794 106.453 100.094 1.00 39.34 627 LEU A O 1
ATOM 5889 N N . ASP B 2 586 ? 116.777 104.872 101.338 1.00 40.66 628 ASP A N 1
ATOM 5890 C CA . ASP B 2 586 ? 116.764 105.647 102.572 1.00 40.66 628 ASP A CA 1
ATOM 5891 C C . ASP B 2 586 ? 117.836 105.072 103.487 1.00 40.66 628 ASP A C 1
ATOM 5892 O O . ASP B 2 586 ? 117.710 103.945 103.975 1.00 40.66 628 ASP A O 1
ATOM 5897 N N . LEU B 2 587 ? 118.891 105.847 103.713 1.00 45.28 629 LEU A N 1
ATOM 5898 C CA . LEU B 2 587 ? 120.082 105.322 104.364 1.00 45.28 629 LEU A CA 1
ATOM 5899 C C . LEU B 2 587 ? 120.615 106.294 105.411 1.00 45.28 629 LEU A C 1
ATOM 5900 O O . LEU B 2 587 ? 121.811 106.267 105.720 1.00 45.28 629 LEU A O 1
ATOM 5905 N N . SER B 2 588 ? 119.752 107.138 105.965 1.00 53.60 630 SER A N 1
ATOM 5906 C CA . SER B 2 588 ? 120.131 108.266 106.799 1.00 53.60 630 SER A CA 1
ATOM 5907 C C . SER B 2 588 ? 120.042 107.914 108.279 1.00 53.60 630 SER A C 1
ATOM 5908 O O . SER B 2 588 ? 119.495 106.881 108.669 1.00 53.60 630 SER A O 1
ATOM 5911 N N . HIS B 2 589 ? 120.584 108.811 109.106 1.00 57.47 631 HIS A N 1
ATOM 5912 C CA . HIS B 2 589 ? 120.530 108.705 110.564 1.00 57.47 631 HIS A CA 1
ATOM 5913 C C . HIS B 2 589 ? 121.193 107.412 111.054 1.00 57.47 631 HIS A C 1
ATOM 5914 O O . HIS B 2 589 ? 120.556 106.525 111.620 1.00 57.47 631 HIS A O 1
ATOM 5921 N N . ASN B 2 590 ? 122.505 107.341 110.836 1.00 63.43 632 ASN A N 1
ATOM 5922 C CA . ASN B 2 590 ? 123.307 106.192 111.248 1.00 63.43 632 ASN A CA 1
ATOM 5923 C C . ASN B 2 590 ? 124.711 106.671 111.608 1.00 63.43 632 ASN A C 1
ATOM 5924 O O . ASN B 2 590 ? 124.960 107.871 111.759 1.00 63.43 632 ASN A O 1
ATOM 5929 N N . ASN B 2 591 ? 125.625 105.716 111.769 1.00 70.40 633 ASN A N 1
ATOM 5930 C CA . ASN B 2 591 ? 127.050 105.979 111.608 1.00 70.40 633 ASN A CA 1
ATOM 5931 C C . ASN B 2 591 ? 127.668 105.330 110.380 1.00 70.40 633 ASN A C 1
ATOM 5932 O O . ASN B 2 591 ? 128.713 104.684 110.484 1.00 70.40 633 ASN A O 1
ATOM 5937 N N . LEU B 2 592 ? 127.061 105.508 109.218 1.00 64.50 634 LEU A N 1
ATOM 5938 C CA . LEU B 2 592 ? 127.757 105.143 107.997 1.00 64.50 634 LEU A CA 1
ATOM 5939 C C . LEU B 2 592 ? 128.937 106.084 107.799 1.00 64.50 634 LEU A C 1
ATOM 5940 O O . LEU B 2 592 ? 128.821 107.296 107.997 1.00 64.50 634 LEU A O 1
ATOM 5945 N N . SER B 2 593 ? 130.082 105.523 107.414 1.00 66.25 635 SER A N 1
ATOM 5946 C CA . SER B 2 593 ? 131.328 106.277 107.376 1.00 66.25 635 SER A CA 1
ATOM 5947 C C . SER B 2 593 ? 132.087 105.965 106.094 1.00 66.25 635 SER A C 1
ATOM 5948 O O . SER B 2 593 ? 131.793 104.999 105.387 1.00 66.25 635 SER A O 1
ATOM 5951 N N . GLY B 2 594 ? 133.079 106.804 105.801 1.00 66.93 636 GLY A N 1
ATOM 5952 C CA . GLY B 2 594 ? 133.862 106.662 104.592 1.00 66.93 636 GLY A CA 1
ATOM 5953 C C . GLY B 2 594 ? 133.368 107.578 103.495 1.00 66.93 636 GLY A C 1
ATOM 5954 O O . GLY B 2 594 ? 132.821 108.649 103.775 1.00 66.93 636 GLY A O 1
ATOM 5955 N N . GLN B 2 595 ? 133.548 107.169 102.243 1.00 67.20 637 GLN A N 1
ATOM 5956 C CA . GLN B 2 595 ? 133.083 107.935 101.099 1.00 67.20 637 GLN A CA 1
ATOM 5957 C C . GLN B 2 595 ? 132.039 107.136 100.335 1.00 67.20 637 GLN A C 1
ATOM 5958 O O . GLN B 2 595 ? 132.086 105.903 100.288 1.00 67.20 637 GLN A O 1
ATOM 5964 N N . ILE B 2 596 ? 131.100 107.847 99.731 1.00 66.00 638 ILE A N 1
ATOM 5965 C CA . ILE B 2 596 ? 130.088 107.188 98.907 1.00 66.00 638 ILE A CA 1
ATOM 5966 C C . ILE B 2 596 ? 130.764 106.668 97.639 1.00 66.00 638 ILE A C 1
ATOM 5967 O O . ILE B 2 596 ? 131.506 107.420 96.989 1.00 66.00 638 ILE A O 1
ATOM 5972 N N . PRO B 2 597 ? 130.601 105.391 97.298 1.00 68.29 639 PRO A N 1
ATOM 5973 C CA . PRO B 2 597 ? 131.384 104.825 96.202 1.00 68.29 639 PRO A CA 1
ATOM 5974 C C . PRO B 2 597 ? 131.058 105.507 94.890 1.00 68.29 639 PRO A C 1
ATOM 5975 O O . PRO B 2 597 ? 129.922 105.966 94.671 1.00 68.29 639 PRO A O 1
ATOM 5979 N N . PRO B 2 598 ? 132.035 105.605 93.980 1.00 69.79 640 PRO A N 1
ATOM 5980 C CA . PRO B 2 598 ? 131.779 106.240 92.681 1.00 69.79 640 PRO A CA 1
ATOM 5981 C C . PRO B 2 598 ? 131.061 105.309 91.720 1.00 69.79 640 PRO A C 1
ATOM 5982 O O . PRO B 2 598 ? 130.354 105.758 90.810 1.00 69.79 640 PRO A O 1
ATOM 5986 N N . SER B 2 599 ? 131.228 104.000 91.927 1.00 71.09 641 SER A N 1
ATOM 5987 C CA . SER B 2 599 ? 130.599 103.004 91.068 1.00 71.09 641 SER A CA 1
ATOM 5988 C C . SER B 2 599 ? 129.084 103.143 91.010 1.00 71.09 641 SER A C 1
ATOM 5989 O O . SER B 2 599 ? 128.453 102.483 90.177 1.00 71.09 641 SER A O 1
ATOM 5992 N N . PHE B 2 600 ? 128.489 103.984 91.855 1.00 73.35 642 PHE A N 1
ATOM 5993 C CA . PHE B 2 600 ? 127.065 104.276 91.773 1.00 73.35 642 PHE A CA 1
ATOM 5994 C C . PHE B 2 600 ? 126.718 105.089 90.533 1.00 73.35 642 PHE A C 1
ATOM 5995 O O . PHE B 2 600 ? 125.571 105.513 90.374 1.00 73.35 642 PHE A O 1
ATOM 6003 N N . LYS B 2 601 ? 127.690 105.333 89.656 1.00 77.56 643 LYS A N 1
ATOM 6004 C CA . LYS B 2 601 ? 127.409 105.975 88.381 1.00 77.56 643 LYS A CA 1
ATOM 6005 C C . LYS B 2 601 ? 126.910 104.976 87.333 1.00 77.56 643 LYS A C 1
ATOM 6006 O O . LYS B 2 601 ? 127.065 105.214 86.130 1.00 77.56 643 LYS A O 1
ATOM 6012 N N . ASP B 2 602 ? 126.310 103.862 87.765 1.00 73.74 644 ASP A N 1
ATOM 6013 C CA . ASP B 2 602 ? 125.887 102.812 86.851 1.00 73.74 644 ASP A CA 1
ATOM 6014 C C . ASP B 2 602 ? 124.417 102.433 86.942 1.00 73.74 644 ASP A C 1
ATOM 6015 O O . ASP B 2 602 ? 123.886 101.896 85.964 1.00 73.74 644 ASP A O 1
ATOM 6020 N N . MET B 2 603 ? 123.743 102.674 88.064 1.00 68.32 645 MET A N 1
ATOM 6021 C CA . MET B 2 603 ? 122.325 102.341 88.172 1.00 68.32 645 MET A CA 1
ATOM 6022 C C . MET B 2 603 ? 121.499 103.560 87.766 1.00 68.32 645 MET A C 1
ATOM 6023 O O . MET B 2 603 ? 121.533 104.604 88.425 1.00 68.32 645 MET A O 1
ATOM 6028 N N . LEU B 2 604 ? 120.793 103.434 86.646 1.00 60.08 646 LEU A N 1
ATOM 6029 C CA . LEU B 2 604 ? 120.013 104.518 86.069 1.00 60.08 646 LEU A CA 1
ATOM 6030 C C . LEU B 2 604 ? 118.600 104.598 86.625 1.00 60.08 646 LEU A C 1
ATOM 6031 O O . LEU B 2 604 ? 117.851 105.501 86.242 1.00 60.08 646 LEU A O 1
ATOM 6036 N N . ALA B 2 605 ? 118.216 103.679 87.508 1.00 52.44 647 ALA A N 1
ATOM 6037 C CA . ALA B 2 605 ? 116.868 103.673 88.055 1.00 52.44 647 ALA A CA 1
ATOM 6038 C C . ALA B 2 605 ? 116.706 104.579 89.266 1.00 52.44 647 ALA A C 1
ATOM 6039 O O . ALA B 2 605 ? 115.570 104.882 89.644 1.00 52.44 647 ALA A O 1
ATOM 6041 N N . LEU B 2 606 ? 117.804 105.019 89.876 1.00 51.26 648 LEU A N 1
ATOM 6042 C CA . LEU B 2 606 ? 117.717 105.850 91.068 1.00 51.26 648 LEU A CA 1
ATOM 6043 C C . LEU B 2 606 ? 117.011 107.166 90.779 1.00 51.26 648 LEU A C 1
ATOM 6044 O O . LEU B 2 606 ? 117.314 107.855 89.801 1.00 51.26 648 LEU A O 1
ATOM 6049 N N . THR B 2 607 ? 116.061 107.511 91.641 1.00 50.30 649 THR A N 1
ATOM 6050 C CA . THR B 2 607 ? 115.400 108.808 91.624 1.00 50.30 649 THR A CA 1
ATOM 6051 C C . THR B 2 607 ? 115.483 109.531 92.957 1.00 50.30 649 THR A C 1
ATOM 6052 O O . THR B 2 607 ? 115.652 110.752 92.981 1.00 50.30 649 THR A O 1
ATOM 6056 N N . HIS B 2 608 ? 115.375 108.808 94.070 1.00 47.21 650 HIS A N 1
ATOM 6057 C CA . HIS B 2 608 ? 115.398 109.397 95.403 1.00 47.21 650 HIS A CA 1
ATOM 6058 C C . HIS B 2 608 ? 116.473 108.713 96.233 1.00 47.21 650 HIS A C 1
ATOM 6059 O O . HIS B 2 608 ? 116.506 107.482 96.317 1.00 47.21 650 HIS A O 1
ATOM 6066 N N . VAL B 2 609 ? 117.350 109.510 96.839 1.00 49.21 651 VAL A N 1
ATOM 6067 C CA . VAL B 2 609 ? 118.353 109.020 97.775 1.00 49.21 651 VAL A CA 1
ATOM 6068 C C . VAL B 2 609 ? 118.399 109.959 98.969 1.00 49.21 651 VAL A C 1
ATOM 6069 O O . VAL B 2 609 ? 118.164 111.165 98.844 1.00 49.21 651 VAL A O 1
ATOM 6073 N N . ASP B 2 610 ? 118.707 109.399 100.136 1.00 55.57 652 ASP A N 1
ATOM 6074 C CA . ASP B 2 610 ? 118.825 110.176 101.364 1.00 55.57 652 ASP A CA 1
ATOM 6075 C C . ASP B 2 610 ? 119.918 109.559 102.220 1.00 55.57 652 ASP A C 1
ATOM 6076 O O . ASP B 2 610 ? 119.774 108.427 102.689 1.00 55.57 652 ASP A O 1
ATOM 6081 N N . VAL B 2 611 ? 121.010 110.296 102.417 1.00 53.47 653 VAL A N 1
ATOM 6082 C CA . VAL B 2 611 ? 122.133 109.808 103.210 1.00 53.47 653 VAL A CA 1
ATOM 6083 C C . VAL B 2 611 ? 122.435 110.873 104.264 1.00 53.47 653 VAL A C 1
ATOM 6084 O O . VAL B 2 611 ? 123.574 111.028 104.719 1.00 53.47 653 VAL A O 1
ATOM 6088 N N . SER B 2 612 ? 121.411 111.622 104.661 1.00 59.75 654 SER A N 1
ATOM 6089 C CA . SER B 2 612 ? 121.602 112.733 105.581 1.00 59.75 654 SER A CA 1
ATOM 6090 C C . SER B 2 612 ? 121.950 112.241 106.984 1.00 59.75 654 SER A C 1
ATOM 6091 O O . SER B 2 612 ? 121.700 111.092 107.352 1.00 59.75 654 SER A O 1
ATOM 6094 N N . HIS B 2 613 ? 122.548 113.139 107.766 1.00 64.50 655 HIS A N 1
ATOM 6095 C CA . HIS B 2 613 ? 122.836 112.912 109.184 1.00 64.50 655 HIS A CA 1
ATOM 6096 C C . HIS B 2 613 ? 123.625 111.623 109.411 1.00 64.50 655 HIS A C 1
ATOM 6097 O O . HIS B 2 613 ? 123.321 110.824 110.298 1.00 64.50 655 HIS A O 1
ATOM 6104 N N . ASN B 2 614 ? 124.658 111.428 108.596 1.00 64.39 656 ASN A N 1
ATOM 6105 C CA . ASN B 2 614 ? 125.590 110.326 108.794 1.00 64.39 656 ASN A CA 1
ATOM 6106 C C . ASN B 2 614 ? 127.007 110.875 108.845 1.00 64.39 656 ASN A C 1
ATOM 6107 O O . ASN B 2 614 ? 127.197 112.092 108.915 1.00 64.39 656 ASN A O 1
ATOM 6112 N N . ASN B 2 615 ? 128.005 109.999 108.810 1.00 68.56 657 ASN A N 1
ATOM 6113 C CA . ASN B 2 615 ? 129.406 110.399 108.886 1.00 68.56 657 ASN A CA 1
ATOM 6114 C C . ASN B 2 615 ? 130.117 110.212 107.549 1.00 68.56 657 ASN A C 1
ATOM 6115 O O . ASN B 2 615 ? 131.276 109.798 107.496 1.00 68.56 657 ASN A O 1
ATOM 6120 N N . LEU B 2 616 ? 129.427 110.513 106.453 1.00 68.50 658 LEU A N 1
ATOM 6121 C CA . LEU B 2 616 ? 130.008 110.363 105.130 1.00 68.50 658 LEU A CA 1
ATOM 6122 C C . LEU B 2 616 ? 130.928 111.539 104.804 1.00 68.50 658 LEU A C 1
ATOM 6123 O O . LEU B 2 616 ? 130.977 112.548 105.513 1.00 68.50 658 LEU A O 1
ATOM 6128 N N . GLN B 2 617 ? 131.665 111.394 103.706 1.00 74.53 659 GLN A N 1
ATOM 6129 C CA . GLN B 2 617 ? 132.574 112.427 103.233 1.00 74.53 659 GLN A CA 1
ATOM 6130 C C . GLN B 2 617 ? 132.890 112.157 101.770 1.00 74.53 659 GLN A C 1
ATOM 6131 O O . GLN B 2 617 ? 132.623 111.070 101.252 1.00 74.53 659 GLN A O 1
ATOM 6137 N N . GLY B 2 618 ? 133.453 113.164 101.107 1.00 77.07 660 GLY A N 1
ATOM 6138 C CA . GLY B 2 618 ? 133.912 113.011 99.746 1.00 77.07 660 GLY A CA 1
ATOM 6139 C C . GLY B 2 618 ? 132.885 113.403 98.702 1.00 77.07 660 GLY A C 1
ATOM 6140 O O . GLY B 2 618 ? 131.738 113.738 99.012 1.00 77.07 660 GLY A O 1
ATOM 6141 N N . PRO B 2 619 ? 133.288 113.363 97.434 1.00 73.77 661 PRO A N 1
ATOM 6142 C CA . PRO B 2 619 ? 132.400 113.819 96.358 1.00 73.77 661 PRO A CA 1
ATOM 6143 C C . PRO B 2 619 ? 131.215 112.891 96.152 1.00 73.77 661 PRO A C 1
ATOM 6144 O O . PRO B 2 619 ? 131.274 111.692 96.433 1.00 73.77 661 PRO A O 1
ATOM 6148 N N . ILE B 2 620 ? 130.128 113.467 95.649 1.00 71.28 662 ILE A N 1
ATOM 6149 C CA . ILE B 2 620 ? 128.920 112.712 95.325 1.00 71.28 662 ILE A CA 1
ATOM 6150 C C . ILE B 2 620 ? 129.067 112.116 93.929 1.00 71.28 662 ILE A C 1
ATOM 6151 O O . ILE B 2 620 ? 129.839 112.640 93.112 1.00 71.28 662 ILE A O 1
ATOM 6156 N N . PRO B 2 621 ? 128.367 111.031 93.612 1.00 75.27 663 PRO A N 1
ATOM 6157 C CA . PRO B 2 621 ? 128.486 110.426 92.282 1.00 75.27 663 PRO A CA 1
ATOM 6158 C C . PRO B 2 621 ? 127.739 111.232 91.226 1.00 75.27 663 PRO A C 1
ATOM 6159 O O . PRO B 2 621 ? 126.964 112.141 91.521 1.00 75.27 663 PRO A O 1
ATOM 6163 N N . ASP B 2 622 ? 127.993 110.872 89.969 1.00 81.20 664 ASP A N 1
ATOM 6164 C CA . ASP B 2 622 ? 1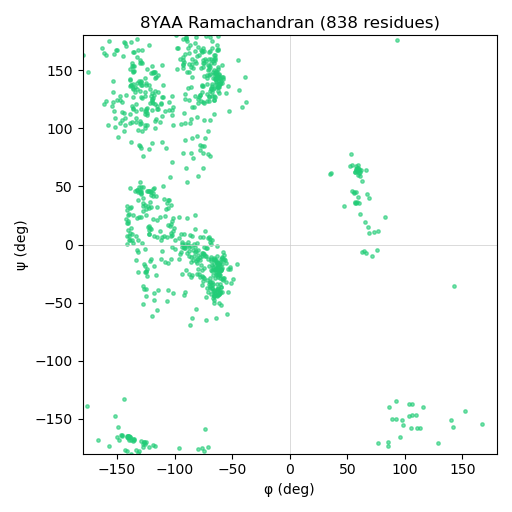27.373 111.531 88.820 1.00 81.20 664 ASP A CA 1
ATOM 6165 C C . ASP B 2 622 ? 126.115 110.762 88.441 1.00 81.20 664 ASP A C 1
ATOM 6166 O O . ASP B 2 622 ? 126.099 109.980 87.491 1.00 81.20 664 ASP A O 1
ATOM 6171 N N . ASN B 2 623 ? 125.044 110.995 89.194 1.00 77.41 665 ASN A N 1
ATOM 6172 C CA . ASN B 2 623 ? 123.747 110.399 88.922 1.00 77.41 665 ASN A CA 1
ATOM 6173 C C . ASN B 2 623 ? 122.692 111.491 88.913 1.00 77.41 665 ASN A C 1
ATOM 6174 O O . ASN B 2 623 ? 122.875 112.559 89.498 1.00 77.41 665 ASN A O 1
ATOM 6179 N N . ALA B 2 624 ? 121.578 111.209 88.235 1.00 75.08 666 ALA A N 1
ATOM 6180 C CA . ALA B 2 624 ? 120.481 112.170 88.201 1.00 75.08 666 ALA A CA 1
ATOM 6181 C C . ALA B 2 624 ? 119.898 112.405 89.588 1.00 75.08 666 ALA A C 1
ATOM 6182 O O . ALA B 2 624 ? 119.467 113.521 89.897 1.00 75.08 666 ALA A O 1
ATOM 6184 N N . ALA B 2 625 ? 119.876 111.371 90.433 1.00 69.83 667 ALA A N 1
ATOM 6185 C CA . ALA B 2 625 ? 119.324 111.518 91.776 1.00 69.83 667 ALA A CA 1
ATOM 6186 C C . ALA B 2 625 ? 120.175 112.455 92.623 1.00 69.83 667 ALA A C 1
ATOM 6187 O O . ALA B 2 625 ? 119.648 113.332 93.316 1.00 69.83 667 ALA A O 1
ATOM 6189 N N . PHE B 2 626 ? 121.497 112.280 92.587 1.00 72.49 668 PHE A N 1
ATOM 6190 C CA . PHE B 2 626 ? 122.381 113.235 93.248 1.00 72.49 668 PHE A CA 1
ATOM 6191 C C . PHE B 2 626 ? 122.382 114.575 92.525 1.00 72.49 668 PHE A C 1
ATOM 6192 O O . PHE B 2 626 ? 122.545 115.623 93.161 1.00 72.49 668 PHE A O 1
ATOM 6200 N N . ARG B 2 627 ? 122.207 114.557 91.203 1.00 76.40 669 ARG A N 1
ATOM 6201 C CA . ARG B 2 627 ? 122.067 115.792 90.440 1.00 76.40 669 ARG A CA 1
ATOM 6202 C C . ARG B 2 627 ? 120.874 116.608 90.918 1.00 76.40 669 ARG A C 1
ATOM 6203 O O . ARG B 2 627 ? 120.923 117.843 90.936 1.00 76.40 669 ARG A O 1
ATOM 6211 N N . ASN B 2 628 ? 119.789 115.937 91.303 1.00 75.34 670 ASN A N 1
ATOM 6212 C CA . ASN B 2 628 ? 118.514 116.588 91.576 1.00 75.34 670 ASN A CA 1
ATOM 6213 C C . ASN B 2 628 ? 118.050 116.349 93.007 1.00 75.34 670 ASN A C 1
ATOM 6214 O O . ASN B 2 628 ? 116.849 116.267 93.272 1.00 75.34 670 ASN A O 1
ATOM 6219 N N . ALA B 2 629 ? 118.983 116.238 93.935 1.00 74.14 671 ALA A N 1
ATOM 6220 C CA . ALA B 2 629 ? 118.615 115.985 95.323 1.00 74.14 671 ALA A CA 1
ATOM 6221 C C . ALA B 2 629 ? 118.429 117.300 96.068 1.00 74.14 671 ALA A C 1
ATOM 6222 O O . ALA B 2 629 ? 119.343 118.134 96.075 1.00 74.14 671 ALA A O 1
ATOM 6224 N N . PRO B 2 630 ? 117.277 117.518 96.695 1.00 74.32 672 PRO A N 1
ATOM 6225 C CA . PRO B 2 630 ? 117.057 118.753 97.460 1.00 74.32 672 PRO A CA 1
ATOM 6226 C C . PRO B 2 630 ? 118.033 118.859 98.618 1.00 74.32 672 PRO A C 1
ATOM 6227 O O . PRO B 2 630 ? 118.733 117.888 98.941 1.00 74.32 672 PRO A O 1
ATOM 6231 N N . PRO B 2 631 ? 118.120 120.025 99.267 1.00 74.52 673 PRO A N 1
ATOM 6232 C CA . PRO B 2 631 ? 119.062 120.161 100.389 1.00 74.52 673 PRO A CA 1
ATOM 6233 C C . PRO B 2 631 ? 118.801 119.204 101.537 1.00 74.52 673 PRO A C 1
ATOM 6234 O O . PRO B 2 631 ? 119.751 118.812 102.224 1.00 74.52 673 PRO A O 1
ATOM 6238 N N . ASP B 2 632 ? 117.556 118.790 101.752 1.00 74.42 674 ASP A N 1
ATOM 6239 C CA . ASP B 2 632 ? 117.181 118.049 102.959 1.00 74.42 674 ASP A CA 1
ATOM 6240 C C . ASP B 2 632 ? 117.677 116.608 102.979 1.00 74.42 674 ASP A C 1
ATOM 6241 O O . ASP B 2 632 ? 117.223 115.861 103.853 1.00 74.42 674 ASP A O 1
ATOM 6246 N N . ALA B 2 633 ? 118.564 116.170 102.087 1.00 69.11 675 ALA A N 1
ATOM 6247 C CA . ALA B 2 633 ? 119.085 114.809 102.114 1.00 69.11 675 ALA A CA 1
ATOM 6248 C C . ALA B 2 633 ? 120.600 114.758 102.261 1.00 69.11 675 ALA A C 1
ATOM 6249 O O . ALA B 2 633 ? 121.197 113.701 102.029 1.00 69.11 675 ALA A O 1
ATOM 6251 N N . PHE B 2 634 ? 121.243 115.868 102.631 1.00 71.00 676 PHE A N 1
ATOM 6252 C CA . PHE B 2 634 ? 122.698 115.920 102.660 1.00 71.00 676 PHE A CA 1
ATOM 6253 C C . PHE B 2 634 ? 123.285 116.591 103.896 1.00 71.00 676 PHE A C 1
ATOM 6254 O O . PHE B 2 634 ? 124.513 116.699 103.982 1.00 71.00 676 PHE A O 1
ATOM 6262 N N . GLU B 2 635 ? 122.470 117.039 104.849 1.00 73.19 677 GLU A N 1
ATOM 6263 C CA . GLU B 2 635 ? 122.989 117.783 105.988 1.00 73.19 677 GLU A CA 1
ATOM 6264 C C . GLU B 2 635 ? 123.733 116.855 106.947 1.00 73.19 677 GLU A C 1
ATOM 6265 O O . GLU B 2 635 ? 123.852 115.646 106.734 1.00 73.19 677 GLU A O 1
ATOM 6271 N N . GLY B 2 636 ? 124.253 117.449 108.019 1.00 71.62 678 GLY A N 1
ATOM 6272 C CA . GLY B 2 636 ? 124.778 116.714 109.153 1.00 71.62 678 GLY A CA 1
ATOM 6273 C C . GLY B 2 636 ? 126.016 115.875 108.913 1.00 71.62 678 GLY A C 1
ATOM 6274 O O . GLY B 2 636 ? 126.594 115.341 109.863 1.00 71.62 678 GLY A O 1
ATOM 6275 N N . ASN B 2 637 ? 126.444 115.752 107.664 1.00 72.02 679 ASN A N 1
ATOM 6276 C CA . ASN B 2 637 ? 127.588 114.923 107.332 1.00 72.02 679 ASN A CA 1
ATOM 6277 C C . ASN B 2 637 ? 128.868 115.751 107.395 1.00 72.02 679 ASN A C 1
ATOM 6278 O O . ASN B 2 637 ? 128.850 116.957 107.651 1.00 72.02 679 ASN A O 1
ATOM 6283 N N . LYS B 2 638 ? 130.000 115.087 107.159 1.00 77.14 680 LYS A N 1
ATOM 6284 C CA . LYS B 2 638 ? 131.299 115.707 107.423 1.00 77.14 680 LYS A CA 1
ATOM 6285 C C . LYS B 2 638 ? 131.786 116.573 106.264 1.00 77.14 680 LYS A C 1
ATOM 6286 O O . LYS B 2 638 ? 131.940 117.789 106.406 1.00 77.14 680 LYS A O 1
ATOM 6292 N N . ASP B 2 639 ? 132.029 115.961 105.100 1.00 79.21 681 ASP A N 1
ATOM 6293 C CA . ASP B 2 639 ? 132.802 116.631 104.060 1.00 79.21 681 ASP A CA 1
ATOM 6294 C C . ASP B 2 639 ? 132.213 116.424 102.669 1.00 79.21 681 ASP A C 1
ATOM 6295 O O . ASP B 2 639 ? 132.956 116.376 101.683 1.00 79.21 681 ASP A O 1
ATOM 6300 N N . LEU B 2 640 ? 130.892 116.304 102.564 1.00 78.68 682 LEU A N 1
ATOM 6301 C CA . LEU B 2 640 ? 130.252 116.083 101.270 1.00 78.68 682 LEU A CA 1
ATOM 6302 C C . LEU B 2 640 ? 130.377 117.333 100.407 1.00 78.68 682 LEU A C 1
ATOM 6303 O O . LEU B 2 640 ? 129.703 118.338 100.651 1.00 78.68 682 LEU A O 1
ATOM 6308 N N . CYS B 2 641 ? 131.238 117.267 99.396 1.00 84.04 683 CYS A N 1
ATOM 6309 C CA . CYS B 2 641 ? 131.406 118.344 98.434 1.00 84.04 683 CYS A CA 1
ATOM 6310 C C . CYS B 2 641 ? 130.504 118.116 97.227 1.00 84.04 683 CYS A C 1
ATOM 6311 O O . CYS B 2 641 ? 130.132 116.982 96.913 1.00 84.04 683 CYS A O 1
ATOM 6314 N N . GLY B 2 642 ? 130.150 119.211 96.545 1.00 83.89 684 GLY A N 1
ATOM 6315 C CA . GLY B 2 642 ? 129.223 119.137 95.436 1.00 83.89 684 GLY A CA 1
ATOM 6316 C C . GLY B 2 642 ? 129.586 120.106 94.328 1.00 83.89 684 GLY A C 1
ATOM 6317 O O . GLY B 2 642 ? 130.497 120.926 94.461 1.00 83.89 684 GLY A O 1
ATOM 6318 N N . SER B 2 643 ? 128.843 119.998 93.229 1.00 90.55 685 SER A N 1
ATOM 6319 C CA . SER B 2 643 ? 129.071 120.804 92.038 1.00 90.55 685 SER A CA 1
ATOM 6320 C C . SER B 2 643 ? 128.244 122.084 92.081 1.00 90.55 685 SER A C 1
ATOM 6321 O O . SER B 2 643 ? 127.300 122.211 92.866 1.00 90.55 685 SER A O 1
ATOM 6324 N N . VAL B 2 644 ? 128.614 123.038 91.220 1.00 94.85 686 VAL A N 1
ATOM 6325 C CA . VAL B 2 644 ? 128.018 124.374 91.271 1.00 94.85 686 VAL A CA 1
ATOM 6326 C C . VAL B 2 644 ? 126.533 124.322 90.926 1.00 94.85 686 VAL A C 1
ATOM 6327 O O . VAL B 2 644 ? 125.701 124.959 91.583 1.00 94.85 686 VAL A O 1
ATOM 6331 N N . ASN B 2 645 ? 126.177 123.569 89.881 1.00 96.66 687 ASN A N 1
ATOM 6332 C CA . ASN B 2 645 ? 124.771 123.479 89.500 1.00 96.66 687 ASN A CA 1
ATOM 6333 C C . ASN B 2 645 ? 123.953 122.785 90.583 1.00 96.66 687 ASN A C 1
ATOM 6334 O O . ASN B 2 645 ? 122.852 123.232 90.924 1.00 96.66 687 ASN A O 1
ATOM 6339 N N . THR B 2 646 ? 124.480 121.696 91.142 1.00 93.90 688 THR A N 1
ATOM 6340 C CA . THR B 2 646 ? 123.827 120.998 92.248 1.00 93.90 688 THR A CA 1
ATOM 6341 C C . THR B 2 646 ? 124.317 121.586 93.571 1.00 93.90 688 THR A C 1
ATOM 6342 O O . THR B 2 646 ? 124.987 120.939 94.378 1.00 93.90 688 THR A O 1
ATOM 6346 N N . THR B 2 647 ? 123.967 122.852 93.783 1.00 92.14 689 THR A N 1
ATOM 6347 C CA . THR B 2 647 ? 124.339 123.573 94.991 1.00 92.14 689 THR A CA 1
ATOM 6348 C C . THR B 2 647 ? 123.145 123.612 95.929 1.00 92.14 689 THR A C 1
ATOM 6349 O O . THR B 2 647 ? 122.208 124.389 95.717 1.00 92.14 689 THR A O 1
ATOM 6353 N N . GLN B 2 648 ? 123.178 122.764 96.961 1.00 87.44 690 GLN A N 1
ATOM 6354 C CA . GLN B 2 648 ? 122.134 122.712 97.979 1.00 87.44 690 GLN A CA 1
ATOM 6355 C C . GLN B 2 648 ? 122.810 122.791 99.349 1.00 87.44 690 GLN A C 1
ATOM 6356 O O . GLN B 2 648 ? 123.050 121.775 100.003 1.00 87.44 690 GLN A O 1
ATOM 6362 N N . GLY B 2 649 ? 123.106 124.013 99.786 1.00 85.93 691 GLY A N 1
ATOM 6363 C CA . GLY B 2 649 ? 123.758 124.234 101.061 1.00 85.93 691 GLY A CA 1
ATOM 6364 C C . GLY B 2 649 ? 125.151 123.658 101.196 1.00 85.93 691 GLY A C 1
ATOM 6365 O O . GLY B 2 649 ? 125.809 123.914 102.210 1.00 85.93 691 GLY A O 1
ATOM 6366 N N . LEU B 2 650 ? 125.627 122.898 100.214 1.00 83.42 692 LEU A N 1
ATOM 6367 C CA . LEU B 2 650 ? 126.892 122.191 100.342 1.00 83.42 692 LEU A CA 1
ATOM 6368 C C . LEU B 2 650 ? 128.065 123.092 99.983 1.00 83.42 692 LEU A C 1
ATOM 6369 O O . LEU B 2 650 ? 127.935 124.022 99.182 1.00 83.42 692 LEU A O 1
ATOM 6374 N N . LYS B 2 651 ? 129.212 122.810 100.587 1.00 82.77 693 LYS A N 1
ATOM 6375 C CA . LYS B 2 651 ? 130.429 123.525 100.242 1.00 82.77 693 LYS A CA 1
ATOM 6376 C C . LYS B 2 651 ? 130.858 123.168 98.820 1.00 82.77 693 LYS A C 1
ATOM 6377 O O . LYS B 2 651 ? 130.779 122.000 98.423 1.00 82.77 693 LYS A O 1
ATOM 6383 N N . PRO B 2 652 ? 131.297 124.144 98.024 1.00 83.67 694 PRO A N 1
ATOM 6384 C CA . PRO B 2 652 ? 131.775 123.829 96.672 1.00 83.67 694 PRO A CA 1
ATOM 6385 C C . PRO B 2 652 ? 132.986 122.913 96.722 1.00 83.67 694 PRO A C 1
ATOM 6386 O O . PRO B 2 652 ? 133.906 123.111 97.517 1.00 83.67 694 PRO A O 1
ATOM 6390 N N . CYS B 2 653 ? 132.975 121.897 95.864 1.00 83.69 695 CYS A N 1
ATOM 6391 C CA . CYS B 2 653 ? 134.032 120.898 95.888 1.00 83.69 695 CYS A CA 1
ATOM 6392 C C . CYS B 2 653 ? 135.337 121.476 95.359 1.00 83.69 695 CYS A C 1
ATOM 6393 O O . CYS B 2 653 ? 135.345 122.314 94.454 1.00 83.69 695 CYS A O 1
ATOM 6396 N N . SER B 2 654 ? 136.444 121.020 95.934 1.00 83.04 696 SER A N 1
ATOM 6397 C CA . SER B 2 654 ? 137.764 121.500 95.552 1.00 83.04 696 SER A CA 1
ATOM 6398 C C . SER B 2 654 ? 138.322 120.696 94.382 1.00 83.04 696 SER A C 1
ATOM 6399 O O . SER B 2 654 ? 137.571 120.085 93.622 1.00 83.04 696 SER A O 1
ATOM 6402 N N . PRO C 3 1 ? 71.269 73.722 71.693 1.00 47.97 1 PRO B N 1
ATOM 6403 C CA . PRO C 3 1 ? 69.951 74.123 72.197 1.00 47.97 1 PRO B CA 1
ATOM 6404 C C . PRO C 3 1 ? 69.883 75.605 72.546 1.00 47.97 1 PRO B C 1
ATOM 6405 O O . PRO C 3 1 ? 70.916 76.250 72.724 1.00 47.97 1 PRO B O 1
ATOM 6409 N N . VAL C 3 2 ? 68.667 76.133 72.646 1.00 37.66 2 VAL B N 1
ATOM 6410 C CA . VAL C 3 2 ? 68.432 77.533 72.969 1.00 37.66 2 VAL B CA 1
ATOM 6411 C C . VAL C 3 2 ? 67.847 77.612 74.372 1.00 37.66 2 VAL B C 1
ATOM 6412 O O . VAL C 3 2 ? 66.980 76.812 74.744 1.00 37.66 2 VAL B O 1
ATOM 6416 N N . ARG C 3 3 ? 68.339 78.568 75.158 1.00 38.01 3 ARG B N 1
ATOM 6417 C CA . ARG C 3 3 ? 67.994 78.666 76.567 1.00 38.01 3 ARG B CA 1
ATOM 6418 C C . ARG C 3 3 ? 67.685 80.112 76.915 1.00 38.01 3 ARG B C 1
ATOM 6419 O O . ARG C 3 3 ? 67.992 81.037 76.161 1.00 38.01 3 ARG B O 1
ATOM 6427 N N . SER C 3 4 ? 67.074 80.298 78.081 1.00 34.07 4 SER B N 1
ATOM 6428 C CA . SER C 3 4 ? 66.875 81.628 78.625 1.00 34.07 4 SER B CA 1
ATOM 6429 C C . SER C 3 4 ? 68.211 82.224 79.057 1.00 34.07 4 SER B C 1
ATOM 6430 O O . SER C 3 4 ? 69.229 81.536 79.162 1.00 34.07 4 SER B O 1
ATOM 6433 N N . SER C 3 5 ? 68.202 83.527 79.306 1.00 29.71 5 SER B N 1
ATOM 6434 C CA . SER C 3 5 ? 69.367 84.152 79.903 1.00 29.71 5 SER B CA 1
ATOM 6435 C C . SER C 3 5 ? 69.395 83.874 81.402 1.00 29.71 5 SER B C 1
ATOM 6436 O O . SER C 3 5 ? 68.397 83.475 82.007 1.00 29.71 5 SER B O 1
ATOM 6439 N N . GLN C 3 6 ? 70.562 84.084 82.000 1.00 32.17 6 GLN B N 1
ATOM 6440 C CA . GLN C 3 6 ? 70.737 83.928 83.434 1.00 32.17 6 GLN B CA 1
ATOM 6441 C C . GLN C 3 6 ? 71.426 85.164 83.984 1.00 32.17 6 GLN B C 1
ATOM 6442 O O . GLN C 3 6 ? 72.429 85.621 83.432 1.00 32.17 6 GLN B O 1
ATOM 6448 N N . SER C 3 7 ? 70.886 85.699 85.073 1.00 28.46 7 SER B N 1
ATOM 6449 C CA . SER C 3 7 ? 71.449 86.879 85.709 1.00 28.46 7 SER B CA 1
ATOM 6450 C C . SER C 3 7 ? 72.544 86.479 86.686 1.00 28.46 7 SER B C 1
ATOM 6451 O O . SER C 3 7 ? 72.387 85.533 87.461 1.00 28.46 7 SER B O 1
ATOM 6454 N N . SER C 3 8 ? 73.654 87.207 86.647 1.00 27.18 8 SER B N 1
ATOM 6455 C CA . SER C 3 8 ? 74.730 86.966 87.590 1.00 27.18 8 SER B CA 1
ATOM 6456 C C . SER C 3 8 ? 74.395 87.619 88.927 1.00 27.18 8 SER B C 1
ATOM 6457 O O . SER C 3 8 ? 73.317 88.185 89.119 1.00 27.18 8 SER B O 1
ATOM 6460 N N . GLN C 3 9 ? 75.329 87.550 89.866 1.00 26.66 9 GLN B N 1
ATOM 6461 C CA . GLN C 3 9 ? 75.129 88.104 91.193 1.00 26.66 9 GLN B CA 1
ATOM 6462 C C . GLN C 3 9 ? 76.029 89.311 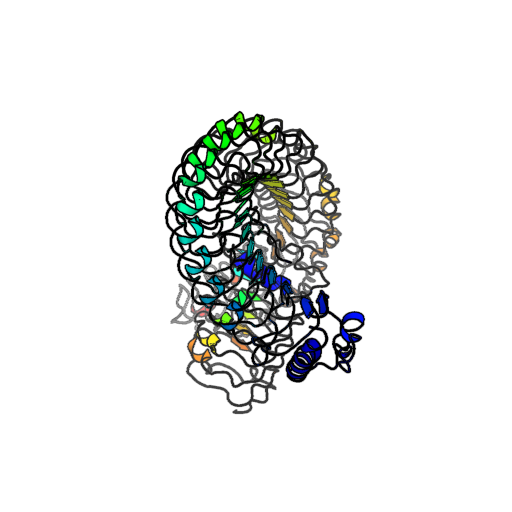91.398 1.00 26.66 9 GLN B C 1
ATOM 6463 O O . GLN C 3 9 ? 77.078 89.449 90.763 1.00 26.66 9 GLN B O 1
ATOM 6469 N N . ALA C 3 10 ? 75.600 90.195 92.291 1.00 23.74 10 ALA B N 1
ATOM 6470 C CA . ALA C 3 10 ? 76.389 91.376 92.586 1.00 23.74 10 ALA B CA 1
ATOM 6471 C C . ALA C 3 10 ? 77.709 90.969 93.217 1.00 23.74 10 ALA B C 1
ATOM 6472 O O . ALA C 3 10 ? 77.803 89.963 93.922 1.00 23.74 10 ALA B O 1
ATOM 6474 N N . GLY C 3 11 ? 78.744 91.753 92.936 1.00 22.12 11 GLY B N 1
ATOM 6475 C CA . GLY C 3 11 ? 80.040 91.461 93.514 1.00 22.12 11 GLY B CA 1
ATOM 6476 C C . GLY C 3 11 ? 80.014 91.616 95.023 1.00 22.12 11 GLY B C 1
ATOM 6477 O O . GLY C 3 11 ? 79.342 92.494 95.567 1.00 22.12 11 GLY B O 1
ATOM 6478 N N . GLY C 3 12 ? 80.735 90.736 95.702 1.00 23.87 12 GLY B N 1
ATOM 6479 C CA . GLY C 3 12 ? 80.970 90.900 97.118 1.00 23.87 12 GLY B CA 1
ATOM 6480 C C . GLY C 3 12 ? 82.223 91.700 97.379 1.00 23.87 12 GLY B C 1
ATOM 6481 O O . GLY C 3 12 ? 82.927 92.110 96.462 1.00 23.87 12 GLY B O 1
ATOM 6482 N N . ARG C 3 13 ? 82.500 91.926 98.655 1.00 27.77 13 ARG B N 1
ATOM 6483 C CA . ARG C 3 13 ? 83.734 92.603 99.025 1.00 27.77 13 ARG B CA 1
ATOM 6484 C C . ARG C 3 13 ? 84.660 91.653 99.780 1.00 27.77 13 ARG B C 1
ATOM 6485 O O . ARG C 3 13 ? 85.882 91.819 99.782 1.00 27.77 13 ARG B O 1
#

Secondary structure (DSSP, 8-state):
-TTTHHHHHHHHHHHHTT-S-TTT-TTGGG-----SSHHHHH-TTEEEETTEEEEEE-TT---EE-STT--TTT-TT--EEE--SSEE-S---GGGGG-TT--EEE--SS--EE---GGGGG-TT--EEE--SSEE-S---GGGGG-TT--EEE--SS---SPPPGGGGG-TT--EEE-TTS--EE---GGGGG-SS--EEE--SSEEEE---GGGGG--S--EEE--SSEE-SB--GGGGG-TT-SEEE--SS--BSPPPGGGGG-TT--EEE--SS--EE---GGGG--TT--EEE--SSEEEEPPPGGGGG-TT--EEE--SSEEEE---GGGG--TT--EEE--SSEEEE---S-TTTTS---EEE--SSEEEEPPPSTTTS-TT--EEE--SSEEEEEHHHH----TT--EEE--SSEEEE---SGGGG-TT--EEE--SSEEEEE--GGGGS-SS--EEE--SSEEEE---SGGGG-----EEE--SSEEEEPPPGGGGG--S--EEE--SSEE-S---TT----TT--EEE--SS---S---GGGGG-TT---EE--SS--EE---SGGGG-SS--EEE--SSEEEEE--GGGSS-TT--EEE--SSEEEEEPPS-HHHHT--GGGSTT-SEEEB-STT-SSPPBP-/-----------B-/-HHHHHHHHHHHTEE-SS-SSTT--TTBSSTTSSTTEEE-TTS-EEEEE-TTS--EE---GGGGG-TT--EEE--SSEEEEE--SGGGG--S--EEE--SSEEESPPPGGGGG-SS--EEE--SS---S---SGGGGT----EEE--SS--TT----SSSTTS--TTTTTTSS----

InterPro domains:
  IPR000719 Protein kinase domain [PF00069] (779-1040)
  IPR000719 Protein kinase domain [PS50011] (775-1045)
  IPR001611 Leucine-rich repeat [PF00560] (360-380)
  IPR001611 Leucine-rich repeat [PF00560] (480-501)
  IPR001611 Leucine-rich repeat [PF00560] (504-524)
  IPR001611 Leucine-rich repeat [PF13855] (550-610)
  IPR001611 Leucine-rich repeat [PF13855] (616-658)
  IPR001611 Leucine-rich repeat [PS51450] (551-574)
  IPR001611 Leucine-rich repeat [PS51450] (623-645)
  IPR003591 Leucine-rich repeat, typical subtype [SM00369] (165-189)
  IPR003591 Leucine-rich repeat, typical subtype [SM00369] (237-260)
  IPR003591 Leucine-rich repeat, typical subtype [SM00369] (261-285)
  IPR003591 Leucine-rich repeat, typical subtype [SM00369] (357-381)
  IPR003591 Leucine-rich repeat, typical subtype [SM00369] (501-525)
  IPR003591 Leucine-rich repeat, typical subtype [SM00369] (549-573)
  IPR003591 Leucine-rich repeat, typical subtype [SM00369] (597-620)
  IPR003591 Leucine-rich repeat, typical subtype [SM00369] (621-644)
  IPR003591 Leucine-rich repeat, typical subtype [SM00369] (645-678)
  IPR008266 Tyrosine-protein kinase, active site [PS00109] (901-913)
  IPR011009 Protein kinase-like domain superfamily [SSF56112] (757-1040)

Solvent-accessible surface area: 35106 Å² total; per-residue (Å²): 89,55,26,8,90,2,0,20,22,6,77,126,35,31,55,47,104,90,134,22,4,132,36,7,70,70,88,28,30,20,2,35,32,13,27,24,7,42,32,66,118,106,89,18,2,26,29,1,13,0,8,68,8,84,1,44,18,111,26,30,99,61,2,10,92,0,80,45,1,60,28,0,10,8,22,32,18,71,4,63,19,70,8,20,111,61,1,3,81,2,88,63,2,28,3,3,3,1,37,89,7,82,1,49,27,80,13,11,61,36,6,9,133,1,107,107,3,38,11,5,30,5,26,66,18,62,0,66,23,110,4,39,132,36,4,22,56,8,141,57,9,60,44,6,45,5,17,73,0,45,0,65,44,38,54,12,111,83,72,16,13,66,159,62,79,125,140,6,23,31,130,2,139,10,118,64,202,54,85,92,34,8,81,103,7,0,75,13,2,62,108,4,36,85,70,20,72,124,67,123,106,37,70,94,14,66,46,12,87,106,39,72,120,52,40,7,29,122,58,10,77,20,19,40,42,54,174,13,6,5,42,104,3,63,2,53,109,7,50,9,44,12,50,15,150,69,7,12,36,116,41,2,91,43,1,15,68,0,24,0,14,75,15,149,0,28,29,81,10,28,67,92,2,6,211,9,80,96,1,75,77,4,5,0,8,80,20,73,0,68,21,106,14,14,67,76,6,6,96,5,66,54,3,56,24,6,14,3,4,67,8,125,0,67,20,57,11,21,63,47,9,8,146,2,70,97,1,37,17,0,0,8,17,46,8,102,0,67,21,87,8,14,70,38,3,26,96,0,60,100,3,44,34,4,16,1,10,68,7,53,0,48,26,66,15,17,62,75,5,0,86,8,81,63,2,112,40,2,0,2,0,80,15,69,0,55,25,135,11,18,60,26,1,11,92,3,126,51,1,35,31,3,2,1,12,78,10,72,2,42,9,95,12,13,80,71,2,4,71,0,67,36,0,61,26,2,0,0,12,51,15,119,0,57,10,71,11,15,49,44,4,5,93,0,95,68,0,20,36,0,4,6,13,80,13,88,0,77,29,61,9,14,82,80,5,2,84,0,99,42,1,67,6,2,0,5,0,40,16,112,0,60,18,83,6,21,105,18,5,22,112,3,94,27,2,49,75,0,8,2,16,52,11,99,0,47,22,92,13,13,91,11,6,2,55,12,70,65,9,26,14,2,8,3,0,56,10,74,0,58,19,128,20,14,119,31,6,11,126,33,41,120,3,60,44,1,2,2,2,79,9,109,0,83,11,90,18,14,136,35,6,87,92,2,115,28,5,63,40,3,14,3,89,20,16,52,0,45,25,46,5,49,114,12,16,14,46,2,64,63,0,56,14,2,6,0,3,67,10,76,0,101,14,112,15,28,46,52,10,53,98,1,136,111,2,42,0,3,21,1,18,75,17,39,0,53,17,54,25,21,98,68,9,9,86,6,66,82,2,11,28,2,13,2,15,54,13,127,2,56,29,129,13,56,95,49,0,33,78,1,71,99,0,7,49,1,30,1,36,25,8,106,1,41,20,144,10,4,58,6,2,70,98,0,57,49,0,15,48,3,10,2,7,51,9,132,0,65,9,86,3,6,78,60,6,65,72,4,58,28,0,26,34,2,23,5,6,122,10,68,2,30,104,72,32,20,90,10,8,5,114,0,51,31,0,16,63,11,26,1,7,103,11,123,1,48,15,121,12,26,51,74,13,105,67,4,90,28,6,26,93,16,50,3,8,58,17,82,2,40,21,106,18,13,95,33,9,124,73,13,101,4,12,54,97,14,39,16,8,99,3,56,3,82,17,80,30,10,94,12,51,4,12,116,113,7,85,60,114,8,15,75,49,24,133,83,21,10,7,55,129,110,12,78,54,84,33,110,96,58,149,130,46,152,32,8,150,32,82,87,3,17,6,62

Radius of gyration: 34.69 Å; Cα contacts (8 Å, |Δi|>4): 2330; chains: 3; bounding box: 90×72×84 Å

GO terms:
  GO:0002237 response to molecule of bacterial origin (P, IEP)
  GO:0042277 peptide binding (F, IDA)
  GO:0002213 defense response to insect (P, IMP)
  GO:0001653 peptide receptor activity (F, IMP)
  GO:0009695 jasmonic acid biosynthetic process (P, IMP)
  GO:0009759 indole glucosinolate biosynthetic process (P, IMP)
  GO:1901653 cellular response to peptide (P, IMP)
  GO:0031349 positive regulation of defense response (P, IMP)
  GO:0080027 response to herbivore (P, IMP)
  GO:0005515 protein binding (F, IPI)
  GO:0090406 pollen tube (C, IDA)
  GO:0005886 plasma membrane (C, IDA)
  GO:0010183 pollen tube guidance (P, IGI)
  GO:0005886 plasma membrane (C, HDA)
  GO:0009506 plasmodesma (C, HDA)

Foldseek 3Di:
DLVLVLVVVQVVFKDAPPCQQVQSDSPDPARPPGPQWHADPVRATAERADAPRAMEGEGDLSVLPRQRHAYYHHEQYEYEEEDDLSVLNNQHYAEDHADPYAYEEEDHLSVLNHQNYAYAHHADYAYEEAVNPSVQNNQNHNDHAHADYAHADDDDCPPRNPPDDPNGNHNHNHPPD/DQVLVVVVLVLVVVQQVQWPPCVVLCVQVQSDDRDRCVCCVGGPQFHDDVNATAGGDDPQRATGDECPSPPLPSHQRHAYYADENYAYEDEDDLSVLVRARHAHEEDEAYAYEEEDDLSVLSNQRYAEYYQYHYAYEDEDDLSVLSNCHYAYDHNEQYAYEEEDHPSVLRVQRYAEAAHANYAYEEEDHLSVLVRAHYAYHEQADYAYEEEDRLSVLSHQHHAEDYHADYAYEEEDHLSPLNNQNYAEDAHEDYAYEEADHLSVLNRQRHAYYHYAHYAYEEEDDLSVLNRQNYAEDAHEHYEYEEEDDLSLLNNQRYAYDHDYHYAYEEEDHLSVQNHQRHAEDHYAPYAYEEEDHQRNNVNLHYEYEEHEAYEYEEAAHPSQQPSAHYAEEYQYDYEYEDEPCPRHAAHQHYAYYAAEDYEYEYEDDLNVLNNQQHAEDAYEDYAYEEEDDPSVLNHQNYAEYHHEQYAYEEEDDLSVLRNQNYAAYAYYNYAYEEADHLSVLSRANHAHEHAANYAYEEEDNLNNQRHQHYAYYAHEHYAYEEADHLSVLNNANYAEYAHYNYAYEEEDDLSVLSNQRYAYEHADDYAHEEEDDQSVLRRQNHAEYAHEQYAYADEDYPYVNLLDPALRRHYNYDHYAYDPSSDHPHDHDD/DDDDDDDDDDDDD

Sequence (844 aa):
NAEGDALSALKNSLADPNKVLQSWDATLVTPCTWFHVTCNSDNSVTRVDLGNANLSGQLVMQLGQLPNLQYLELYSNNITGTIPEQLGNLTELVSLDLYLNNLSGPIPSTLGRLKKLRFLRLNNNSLSGEIPRSLTAVLTLQVLDLSNNPLTGDIPVNGSFSLFTPISFANTKLTPLAVSATVEEANALLKWKSTFTNQTSSSKLSSWVNPNTSSFCTSWYGVACSLGSIIRLNLTNTGIEGTFEDFPFSSLPNLTFVDLSMNRFSGTISPLWGRFSKLEYFDLSINQLVGEIPPELGDLSNLDTLHLVENKLNGSIPSEIGRLTKVTEIAIYDNLLTGPIPSSFGNLTKLVNLYLFINSLSGSIPSEIGNLPNLRELCLDRNNLTGKIPSSFGNLKNVTLLNMFENQLSGEIPPEIGNMTALDTLSLHTNKLTGPIPSTLGNIKTLAVLHLYLNQLNGSIPPELGEMESMIDLEISENKLTGPVPDSFGKLTALEWLFLRDNQLSGPIPPGIANSTELTVLQLDTNNFTGFLPDTICRGGKLENLTLDDNHFEGPVPKSLRDCKSLIRVRFKGNSFSGDISEAFGVYPTLNFIDLSNNNFHGQLSANWEQSQKLVAFILSNNSITGAIPPEIWNMTQLSQLDLSSNRITGELPESISNINRISKLQLNGNRLSGKIPSGIRLLTNLEYLDLSSNRFSSEIPPTLNNLPRLYYMNLSRNDLDQTIPEGLTKLSQLQMLDLSYNQLDGEISSQFRSLQNLERLDLSHNNLSGQIPPSFKDMLALTHVDVSHNNLQGPIPDNAAFRNAPPDAFEGNKDLCGSVNTTQGLKPCSPVRSSQSSQAGGR

Nearest PDB structures (foldseek):
  8wed-assembly2_E  TM=9.899E-01  e=4.511E-27  Arabidopsis thaliana
  4z61-assembly1_C  TM=9.864E-01  e=5.927E-24  Arabidopsis thaliana
  7ogq-assembly1_BBB  TM=9.869E-01  e=3.425E-23  Arabidopsis thaliana
  4lsc-assembly1_A  TM=9.858E-01  e=1.144E-22  Arabidopsis thaliana
  4q3i-assembly2_B  TM=9.722E-01  e=6.979E-21  Oryza sativa